Protein AF-0000000075644310 (afdb_homodimer)

Nearest PDB structures (foldseek):
  6ukj-assembly1_A  TM=1.317E-01  e=9.036E+00  Plasmodium falciparum 7G8
  6ukj-assembly1_A  TM=1.283E-01  e=5.184E+00  Plasmodium falciparum 7G8

Foldseek 3Di:
DQLLVQLLPPLCVQLVPDPDLQSVVSVVLSVCVVVVPPLSVLQSQQKFDQDPLVVLQFQETAGNQVSQQPRWDQDPVRGIFGKWKKKKQQADDPDPDHDCAQPSNGRIIIHIGTPPDDQVNCWRVVQSSCCVRVVHDGPTMGMGIDDDDDDQDPLQVVLCVVVVVLVVLQVQLQVLVVVCVPPNPDDDLLSNLLHLVVLVCVLPDFDDPPVALLDLQLVLQLLLVLLLLLLLLLLVLLLLNFRASRNVCVLVCLLDLVVLSNQLSVLSLLVVLLQLLQVLLLVVLVVCVVPVDDPLVLVLVLVLLQFQQLLLSLLSCLQRPLLPPFDASQQVVLSCVANVLSVPCVPCLSVLNCLPPPVVRDHGPLSLSVSLSSVVSSCSCVQSVCCSVVNCVSVVVLVVLLVQLLVQQLCLCVVVQDFQAPSPDDSSCSNRQNRDNSNQCNSNSNSNVLNSVSSVCRPPQDDDDPVVLVVLLVLLVVLVVVLSVLNSVSSNVPPPPGYDPSRSVSSRCVSNSNSSSVSSLSVCLSNPNNPVSNVSSSPRVSSSVSLLSSQLSSVLNSQSSRVSSRDHGHHHDDPVVSVVVSVVSSVVSSVVSSVSCSSTNSSSSSVSVVVVVVVVVVVVVVVVVVVVVVD/DQLLVQLLPPLCVQLVPDPDLQSVVSVVLSVCVVVVPPLSVLQSQQKFDQDPLQLLQFQETAGNQVSQQPRWDQDPVRGIFGKWKKKKQQADDPDDDHDCAQPSNGRIIIHIGGPVDDQVNCWRVVQSSCCVRVVHDGPTMDMGIDDDDDPQDPLQVVLVVVVVVLVVLQVQLQVLVVVCVPPNPDDDLLSNLLHLVVLVCVLPDFDDPPVALLDLQLVLQLLLVLLLLLLLLLLVLLLLNFRASRNVCVLVCLLDLVVLSNQLSVLSLLVVLLQLLQVLLLVVLVVCVVPVDDPLVLVLVLVLLQFQQLLLSLLSCLQRPLLPPFDASQQVVLSCVANVLSVPCVPCLSVLNCLPVPVPRDHGPLSLSVSLSSVVSSCSCVQSVCCSVVNCVSVVVLVVLLVQLLVQQLCLCVVVQDFQAPSPDDSSCSNRANRDNSNQCNSNSLSNVLNSVSSVCRPPQDDDDPVVLVVLLCLLVVLVVVLSVLNSVSSNPPPPPGYDPSRSVSSRCVSNSNSSSVSSLSVCLSNPNNPVSNVSSSPRVSSSVSLLSSQLSSVLNSQSSRVSSRDHGHHHDDPVVSVVVSVVSSVVSSVVSSVSCSSTNSSSSSVSVVVVVVVVVVVVVVVVVVVVVVD

pLDDT: mean 88.69, std 12.57, range [31.28, 98.62]

Sequence (1262 aa):
MSPLVLLTLLLPLVLAQRQDLCTAQLEEIVAASSAGEPWALAVLDSWGRWPSGQFSGNQFDLGAYDQCRRQSIFSDSVGRIEGRYCLVVVPRNSSENFVDVRGIGGVAVGMCFPKVCSEEQLGKPVLAIVNLSFNIAADYVGIKCEQEPDRPGAARTTAITVFAMIGSLVIFSTVYDIASRYFTEKRDVLWSTFSLRRNWLQLTRVRSSTGSSESIECIHGIRVLAIGWIMLWHSYSLTFLAPLINPNTLSDWRSSFHSALITIGPISVDTFFMLSGLLTCWSLLKELDRNGKLNVPLLYLHRYLRLTPVFAALILFTVGFFQRIGDGPLWSEAYQFTSGNCKQYWWSALLYVQNYVNPHQVCLGHSWYLSVDMQLFLLSPLIVYPLWRWGPRVLIAVGVLILASMGCLLSVYLINDLRASVLDAGLLQERLAYLPTHTRMGAWFVGMILGYVLHRIKRRTIAIPKVYVTLGWLTSLGILIACIVCAYETNQPHSHSSATLMDILYGTTRHVLWACSVAWIIFACIIGYGGPVNTLLSATFWQPFVKLSYCLYLLHLPLQIFLTGRQRTVRHFSDLEAIHSFWGEVALAVLLSIGWTLLFELPFLNLDEWLRKLVRAKTNESLNVVGEERRMSPLVLLTLLLPLVLAQRQDLCTAQLEEIVAASSAGEPWALAVLDSWGRWPSGQFSGNQFDLGAYDQCRRQSIFSDSVGRIEGRYCLVVVPRNSSENFVDVRGIGGVAVGMCFPKVCSEEQLGKPVLAIVNLSFNIAADYVGIKCEQEPDRPGAARTTAITVFAMIGSLVIFSTVYDIASRYFTEKRDVLWSTFSLRRNWLQLTRVRSSTGSSESIECIHGIRVLAIGWIMLWHSYSLTFLAPLINPNTLSDWRSSFHSALITIGPISVDTFFMLSGLLTCWSLLKELDRNGKLNVPLLYLHRYLRLTPVFAALILFTVGFFQRIGDGPLWSEAYQFTSGNCKQYWWSALLYVQNYVNPHQVCLGHSWYLSVDMQLFLLSPLIVYPLWRWGPRVLIAVGVLILASMGCLLSVYLINDLRASVLDAGLLQERLAYLPTHTRMGAWFVGMILGYVLHRIKRRTIAIPKVYVTLGWLTSLGILIACIVCAYETNQPHSHSSATLMDILYGTTRHVLWACSVAWIIFACIIGYGGPVNTLLSATFWQPFVKLSYCLYLLHLPLQIFLTGRQRTVRHFSDLEAIHSFWGEVALAVLLSIGWTLLFELPFLNLDEWLRKLVRAKTNESLNVVGEERR

Solvent-accessible surface area (backbone atoms only — not comparable to full-atom values): 65601 Å² total; per-residue (Å²): 93,57,70,63,62,50,42,56,63,46,45,59,72,64,40,70,78,52,97,46,69,44,45,51,48,53,48,46,39,36,53,34,35,75,71,61,36,64,70,34,43,38,36,61,34,8,25,31,54,87,45,42,16,47,86,35,46,14,34,57,19,56,28,22,54,68,55,12,56,66,40,70,46,78,39,92,87,75,40,73,46,35,34,29,44,27,41,37,28,39,57,54,61,91,66,84,84,68,72,65,52,93,79,46,45,33,43,35,29,17,34,43,40,53,58,82,43,48,61,76,72,41,40,64,54,47,43,55,46,47,26,64,64,66,71,45,89,70,92,59,53,47,64,50,59,71,73,78,75,77,75,87,45,70,54,29,53,50,33,55,50,53,52,49,50,50,51,47,46,27,52,52,11,30,50,47,48,57,48,33,75,75,74,43,91,80,77,63,68,78,58,35,34,36,10,54,65,61,43,48,51,61,51,66,55,72,70,74,84,78,78,50,88,84,56,72,50,47,54,33,30,51,52,46,52,31,53,50,36,39,52,46,28,52,46,52,53,51,55,69,72,41,66,36,46,40,52,57,53,50,60,57,44,50,71,34,74,72,39,17,74,42,68,45,16,69,59,34,56,28,50,51,35,14,50,50,22,18,51,50,36,37,52,52,50,53,44,33,70,72,66,70,55,80,63,59,72,59,52,53,48,51,53,46,54,59,48,44,59,46,51,48,51,51,53,38,42,37,59,33,42,49,69,73,76,57,54,49,83,42,23,64,60,36,40,47,65,46,28,51,28,28,69,77,31,46,64,36,51,78,65,36,41,24,41,76,75,35,53,91,44,44,40,38,72,77,50,42,58,56,17,34,52,50,51,51,56,72,47,37,63,75,52,49,49,50,33,70,74,68,34,75,70,46,50,54,58,51,49,50,52,33,50,48,14,32,47,52,33,41,47,52,32,64,74,65,44,39,66,53,20,73,88,71,56,48,72,64,52,40,51,69,50,62,43,30,47,66,48,51,43,27,7,22,50,50,14,28,51,50,15,49,52,53,57,70,44,57,96,55,88,69,84,73,60,67,67,59,54,50,48,48,51,51,50,27,51,50,48,56,51,46,51,41,53,48,43,38,59,42,51,39,85,60,85,59,88,56,46,46,72,63,17,44,51,46,61,30,41,46,48,43,52,50,22,50,30,53,48,47,54,53,51,32,35,74,65,66,70,27,63,71,59,28,53,61,20,39,39,60,84,32,47,46,51,45,75,31,41,66,40,34,63,65,44,38,59,62,50,52,43,53,57,61,13,40,40,66,59,62,37,74,80,45,71,66,54,50,52,34,50,37,38,12,49,50,52,52,28,51,55,52,15,53,54,48,34,49,70,39,42,49,21,43,45,44,48,51,53,50,49,51,53,53,52,52,51,49,54,52,51,54,51,52,50,52,56,51,70,76,98,95,57,70,62,63,51,42,55,63,47,44,60,72,64,40,72,78,53,95,45,69,45,45,52,48,52,49,46,39,36,53,35,33,74,71,62,37,63,71,34,43,38,36,61,34,10,26,31,53,87,46,42,15,46,88,33,43,14,36,57,20,56,28,23,54,68,56,12,56,66,40,70,46,79,39,94,88,74,40,73,46,35,34,30,44,26,40,37,29,39,58,54,64,91,64,86,89,70,72,69,54,93,80,45,47,34,41,36,29,17,33,45,42,54,58,82,45,49,61,76,73,42,41,64,56,47,43,54,48,48,24,64,64,67,70,46,90,70,91,60,57,46,64,48,61,72,73,77,74,76,74,88,46,71,54,30,54,48,34,53,50,53,54,48,49,49,51,48,46,28,52,51,11,30,49,47,49,56,47,33,74,76,75,40,91,80,77,62,68,77,57,34,35,34,10,54,66,59,43,49,51,62,52,67,56,70,69,72,86,79,79,49,89,84,57,74,50,45,54,33,30,51,52,47,51,31,54,51,36,38,52,46,29,50,46,53,52,52,56,68,72,40,66,34,46,40,52,57,53,50,61,57,44,50,70,34,74,71,39,16,73,42,67,45,16,71,57,36,56,29,51,52,35,12,50,50,22,17,52,50,38,37,51,52,51,53,43,34,71,71,66,72,54,79,64,59,71,59,53,53,48,52,55,46,52,58,50,43,60,46,51,48,50,51,50,38,42,36,59,32,42,50,69,72,76,56,54,49,83,42,23,66,60,35,40,47,65,45,28,51,29,28,69,77,32,45,64,36,52,77,66,36,42,26,38,75,75,35,52,90,44,44,40,38,74,76,50,44,56,55,18,36,53,50,52,51,56,72,47,37,63,74,52,48,49,51,33,70,75,68,34,76,70,47,50,55,57,52,50,50,52,34,51,48,14,32,48,52,34,40,47,52,30,64,74,65,46,38,64,54,19,75,88,71,57,48,71,62,51,41,49,69,49,62,43,29,47,66,47,52,44,28,8,21,50,50,14,28,52,50,16,48,53,52,59,70,45,58,95,54,88,69,83,73,60,66,67,58,52,50,48,48,52,50,49,28,50,48,49,56,49,47,53,40,52,47,43,37,59,42,50,40,88,58,86,60,89,56,44,46,72,62,17,44,51,47,62,30,40,46,50,42,51,51,22,50,30,55,48,47,52,52,50,33,34,74,65,66,70,26,64,71,59,29,55,61,19,40,39,61,83,32,48,47,52,43,75,31,42,67,42,34,63,64,45,38,57,62,49,52,42,52,59,62,13,41,39,67,60,64,38,74,82,45,72,68,56,51,51,34,52,39,38,11,49,51,52,53,30,52,56,51,15,52,55,48,34,47,70,38,41,48,21,42,43,46,48,50,52,51,52,50,52,53,52,53,51,48,52,51,51,53,51,52,50,53,55,51,68,74,98

Organism: Culex quinquefasciatus (NCBI:txid7176)

InterPro domains:
  IPR002656 Acyltransferase 3 domain [PF01757] (218-600)
  IPR006621 Nose resistant-to-fluoxetine protein, N-terminal [PF20146] (22-122)
  IPR006621 Nose resistant-to-fluoxetine protein, N-terminal [SM00703] (19-143)
  IPR052728 Oxygen and lipid transport regulator [PTHR11161] (21-621)

Secondary structure (DSSP, 8-state):
--HHHHHHHHHHHHHTT--SHHHHHHHHHHHHHHTT-HHHHHHHHTS--PPS-GGGT--EE---HHHHHH-EEEETTTEEEEEEEEEEEEE--S-TT---BTTB-EEEEEEEEETT--HHHHHHHHHHHHHHHHT---S--EEEEPPPPPP--HHHHHHHHHHHHHHHHHHHHHHHHHHHHHH-SPPPGGGGTT-HHHHHHHHH--------TT--THHHHHHHHHHHHHHHHHHHHHHHHS-BS-TTHHHHHHHSTTHHHHHTGGGHHHHHHHHHHHHHHHHHHHHHHHHSS--HHHHHHHHHHHHHHHHHHHHHHHHHTGGGS--STTHHHHHIIIIIHHHHHHHHHHTT-HHHH-TTS-SSGGGHHHHHHHHHHHHHHHHHHHHHHHGGGHHHHHHHHHHHHHHHHHHHHHHTT----STT--HHHIIIIIS-HHHHHHHHHHHHHHHHHHHHTTT------HHHHHHHHHHHHHHHHHHHHHHHHHTS--S-SS--HHHHHHHHHHHHHHHHHHHHHHHHHHHT--HHHHHHHT-GGGHHHHHTHHHHHHHHHHHHHHHHHT--S-B---HHHHHHHHHHHHHHHHHHHHHHIIIIIHHHHHHHHHHHHHHHHHHHHHHHHHHHHT-/--HHHHHHHHHHHHHTT--SHHHHHHHHHHHHHHTT-HHHHHHHHTS--PPS-GGGT--EE---HHHHHH-EEEETTTEEEEEEEEEEEEE--SSTT---BTTB-EEEEEEEEETT--HHHHHHHHHHHHHHHHT---S--EEEEPPPPPP--HHHHHHHHHHHHHHHHHHHHHHHHHHHHHH-SPPPTGGGTT-HHHHHHHHH--------TT--THHHHHHHHHHHHHHHHHHHHHHHHS-BS-TTHHHHHHHSGGGHHHHTGGGHHHHHHHHHHHHHHHHHHHHHHHHSS--HHHHHHHHHHHHHHHHHHHHHHHHHTGGGS--STTHHHHHIIIIIHHHHHHHHHHTT-HHHH-TTS-SSGGGHHHHHHHHHHHHHHHHHHHHHHHGGGHHHHHHHHHHHHHHHHHHHHHHHT----STT--HHHIIIIIS-HHHHHHHHHHHHHHHHHHHHTTT------HHHHHHHHHHHHHHHHHHHHHHHHHTS--S-SSPPHHHHHHHHHHHHHHHHHHHHHHHHHHHT--HHHHHHHT-GGGHHHHHTHHHHHHHHHHHHHHHHHT--S-B---HHHHHHHHHHHHHHHHHHHHHHIIIIIHHHHHHHHHHHHHHHHHHHHHHHHHHHHT-

Structure (mmCIF, N/CA/C/O backbone):
data_AF-0000000075644310-model_v1
#
loop_
_entity.id
_entity.type
_entity.pdbx_description
1 polymer 'Nose resistant-to-fluoxetine protein N-terminal domain-containing protein'
#
loop_
_atom_site.group_PDB
_atom_site.id
_atom_site.type_symbol
_atom_site.label_atom_id
_atom_site.label_alt_id
_atom_site.label_comp_id
_atom_site.label_asym_id
_atom_site.label_entity_id
_atom_site.label_seq_id
_atom_site.pdbx_PDB_ins_code
_atom_site.Cartn_x
_atom_site.Cartn_y
_atom_site.Cartn_z
_atom_site.occupancy
_atom_site.B_iso_or_equiv
_atom_site.auth_seq_id
_atom_site.auth_comp_id
_atom_site.auth_asym_id
_atom_site.auth_atom_id
_atom_site.pdbx_PDB_model_num
ATOM 1 N N . MET A 1 1 ? -0.356 -39 -16.266 1 40.06 1 MET A N 1
ATOM 2 C CA . MET A 1 1 ? -0.099 -39.969 -15.203 1 40.06 1 MET A CA 1
ATOM 3 C C . MET A 1 1 ? 0.277 -39.281 -13.906 1 40.06 1 MET A C 1
ATOM 5 O O . MET A 1 1 ? 0.986 -38.281 -13.922 1 40.06 1 MET A O 1
ATOM 9 N N . SER A 1 2 ? -0.39 -39.562 -12.844 1 46.72 2 SER A N 1
ATOM 10 C CA . SER A 1 2 ? -0.124 -39 -11.523 1 46.72 2 SER A CA 1
ATOM 11 C C . SER A 1 2 ? 1.36 -39.094 -11.18 1 46.72 2 SER A C 1
ATOM 13 O O . SER A 1 2 ? 2.053 -40 -11.594 1 46.72 2 SER A O 1
ATOM 15 N N . PRO A 1 3 ? 1.965 -38.094 -10.852 1 48.66 3 PRO A N 1
ATOM 16 C CA . PRO A 1 3 ? 3.367 -38.188 -10.445 1 48.66 3 PRO A CA 1
ATOM 17 C C . PRO A 1 3 ? 3.656 -39.5 -9.688 1 48.66 3 PRO A C 1
ATOM 19 O O . PRO A 1 3 ? 4.754 -40.062 -9.805 1 48.66 3 PRO A O 1
ATOM 22 N N . LEU A 1 4 ? 2.605 -39.969 -9.023 1 48.72 4 LEU A N 1
ATOM 23 C CA . LEU A 1 4 ? 2.766 -41.156 -8.203 1 48.72 4 LEU A CA 1
ATOM 24 C C . LEU A 1 4 ? 3.035 -42.375 -9.07 1 48.72 4 LEU A C 1
ATOM 26 O O . LEU A 1 4 ? 3.912 -43.188 -8.758 1 48.72 4 LEU A O 1
ATOM 30 N N . VAL A 1 5 ? 2.154 -42.562 -10.117 1 48.59 5 VAL A N 1
ATOM 31 C CA . VAL A 1 5 ? 2.287 -43.781 -10.914 1 48.59 5 VAL A CA 1
ATOM 32 C C . VAL A 1 5 ? 3.658 -43.812 -11.586 1 48.59 5 VAL A C 1
ATOM 34 O O . VAL A 1 5 ? 4.309 -44.875 -11.641 1 48.59 5 VAL A O 1
ATOM 37 N N . LEU A 1 6 ? 4.059 -42.594 -11.898 1 49.19 6 LEU A N 1
ATOM 38 C CA . LEU A 1 6 ? 5.305 -42.531 -12.656 1 49.19 6 LEU A CA 1
ATOM 39 C C . LEU A 1 6 ? 6.508 -42.781 -11.75 1 49.19 6 LEU A C 1
ATOM 41 O O . LEU A 1 6 ? 7.453 -43.469 -12.156 1 49.19 6 LEU A O 1
ATOM 45 N N . LEU A 1 7 ? 6.43 -42.281 -10.531 1 53.22 7 LEU A N 1
ATOM 46 C CA . LEU A 1 7 ? 7.523 -42.5 -9.594 1 53.22 7 LEU A CA 1
ATOM 47 C C . LEU A 1 7 ? 7.641 -43.969 -9.258 1 53.22 7 LEU A C 1
ATOM 49 O O . LEU A 1 7 ? 8.75 -44.531 -9.172 1 53.22 7 LEU A O 1
ATOM 53 N N . THR A 1 8 ? 6.488 -44.625 -9.102 1 51.75 8 THR A N 1
ATOM 54 C CA . THR A 1 8 ? 6.496 -46.062 -8.727 1 51.75 8 THR A CA 1
ATOM 55 C C . THR A 1 8 ? 7.148 -46.906 -9.812 1 51.75 8 THR A C 1
ATOM 57 O O . THR A 1 8 ? 7.754 -47.938 -9.523 1 51.75 8 THR A O 1
ATOM 60 N N . LEU A 1 9 ? 6.926 -46.406 -11.031 1 50.44 9 LEU A N 1
ATOM 61 C CA . LEU A 1 9 ? 7.43 -47.25 -12.117 1 50.44 9 LEU A CA 1
ATOM 62 C C . LEU A 1 9 ? 8.922 -47.031 -12.336 1 50.44 9 LEU A C 1
ATOM 64 O O . LEU A 1 9 ? 9.664 -47.969 -12.641 1 50.44 9 LEU A O 1
ATOM 68 N N . LEU A 1 10 ? 9.344 -45.812 -12.219 1 52.28 10 LEU A N 1
ATOM 69 C CA . LEU A 1 10 ? 10.656 -45.5 -12.773 1 52.28 10 LEU A CA 1
ATOM 70 C C . LEU A 1 10 ? 11.719 -45.5 -11.68 1 52.28 10 LEU A C 1
ATOM 72 O O . LEU A 1 10 ? 12.898 -45.719 -11.961 1 52.28 10 LEU A O 1
ATOM 76 N N . LEU A 1 11 ? 11.328 -45.156 -10.453 1 56.59 11 LEU A N 1
ATOM 77 C CA . LEU A 1 11 ? 12.344 -44.938 -9.422 1 56.59 11 LEU A CA 1
ATOM 78 C C . LEU A 1 11 ? 13.102 -46.25 -9.156 1 56.59 11 LEU A C 1
ATOM 80 O O . LEU A 1 11 ? 14.328 -46.219 -9.023 1 56.59 11 LEU A O 1
ATOM 84 N N . PRO A 1 12 ? 12.375 -47.312 -9.094 1 55.31 12 PRO A N 1
ATOM 85 C CA . PRO A 1 12 ? 13.18 -48.531 -8.859 1 55.31 12 PRO A CA 1
ATOM 86 C C . PRO A 1 12 ? 14.227 -48.75 -9.945 1 55.31 12 PRO A C 1
ATOM 88 O O . PRO A 1 12 ? 15.312 -49.281 -9.664 1 55.31 12 PRO A O 1
ATOM 91 N N . LEU A 1 13 ? 13.953 -48.406 -11.117 1 50 13 LEU A N 1
ATOM 92 C CA . LEU A 1 13 ? 14.875 -48.625 -12.227 1 50 13 LEU A CA 1
ATOM 93 C C . LEU A 1 13 ? 16.094 -47.719 -12.125 1 50 13 LEU A C 1
ATOM 95 O O . LEU A 1 13 ? 17.203 -48.094 -12.508 1 50 13 LEU A O 1
ATOM 99 N N . VAL A 1 14 ? 15.828 -46.562 -11.688 1 53.59 14 VAL A N 1
ATOM 100 C CA . VAL A 1 14 ? 16.922 -45.594 -11.695 1 53.59 14 VAL A CA 1
ATOM 101 C C . VAL A 1 14 ? 17.734 -45.75 -10.414 1 53.59 14 VAL A C 1
ATOM 103 O O . VAL A 1 14 ? 18.953 -45.5 -10.414 1 53.59 14 VAL A O 1
ATOM 106 N N . LEU A 1 15 ? 17.078 -46.188 -9.289 1 55.69 15 LEU A N 1
ATOM 107 C CA . LEU A 1 15 ? 17.719 -46.219 -7.984 1 55.69 15 LEU A CA 1
ATOM 108 C C . LEU A 1 15 ? 18.359 -47.562 -7.711 1 55.69 15 LEU A C 1
ATOM 110 O O . LEU A 1 15 ? 19.062 -47.75 -6.711 1 55.69 15 LEU A O 1
ATOM 114 N N . ALA A 1 16 ? 18.078 -48.594 -8.453 1 51.84 16 ALA A N 1
ATOM 115 C CA . ALA A 1 16 ? 18.5 -49.938 -8.148 1 51.84 16 ALA A CA 1
ATOM 116 C C . ALA A 1 16 ? 20 -50 -7.855 1 51.84 16 ALA A C 1
ATOM 118 O O . ALA A 1 16 ? 20.469 -50.906 -7.145 1 51.84 16 ALA A O 1
ATOM 119 N N . GLN A 1 17 ? 20.719 -49 -8.344 1 54.06 17 GLN A N 1
ATOM 120 C CA . GLN A 1 17 ? 22.141 -49.312 -8.258 1 54.06 17 GLN A CA 1
ATOM 121 C C . GLN A 1 17 ? 22.812 -48.594 -7.086 1 54.06 17 GLN A C 1
ATOM 123 O O . GLN A 1 17 ? 23.984 -48.812 -6.805 1 54.06 17 GLN A O 1
ATOM 128 N N . ARG A 1 18 ? 22.203 -47.75 -6.395 1 63.44 18 ARG A N 1
ATOM 129 C CA . ARG A 1 18 ? 23 -47.031 -5.418 1 63.44 18 ARG A CA 1
ATOM 130 C C . ARG A 1 18 ? 22.516 -47.312 -3.996 1 63.44 18 ARG A C 1
ATOM 132 O O . ARG A 1 18 ? 21.312 -47.344 -3.74 1 63.44 18 ARG A O 1
ATOM 139 N N . GLN A 1 19 ? 23.375 -47.844 -3.137 1 68.56 19 GLN A N 1
ATOM 140 C CA . GLN A 1 19 ? 23.109 -48.156 -1.736 1 68.56 19 GLN A CA 1
ATOM 141 C C . GLN A 1 19 ? 23.344 -46.969 -0.844 1 68.56 19 GLN A C 1
ATOM 143 O O . GLN A 1 19 ? 24.156 -47 0.077 1 68.56 19 GLN A O 1
ATOM 148 N N . ASP A 1 20 ? 22.797 -45.75 -1.15 1 86.81 20 ASP A N 1
ATOM 149 C CA . ASP A 1 20 ? 22.938 -44.562 -0.283 1 86.81 20 ASP A CA 1
ATOM 150 C C . ASP A 1 20 ? 21.594 -44.188 0.338 1 86.81 20 ASP A C 1
ATOM 152 O O . ASP A 1 20 ? 20.547 -44.719 -0.065 1 86.81 20 ASP A O 1
ATOM 156 N N . LEU A 1 21 ? 21.625 -43.5 1.396 1 90.94 21 LEU A N 1
ATOM 157 C CA . LEU A 1 21 ? 20.453 -43.125 2.184 1 90.94 21 LEU A CA 1
ATOM 158 C C . LEU A 1 21 ? 19.469 -42.344 1.339 1 90.94 21 LEU A C 1
ATOM 160 O O . LEU A 1 21 ? 18.25 -42.469 1.519 1 90.94 21 LEU A O 1
ATOM 164 N N . CYS A 1 22 ? 19.922 -41.5 0.443 1 91.81 22 CYS A N 1
ATOM 165 C CA . CYS A 1 22 ? 19.047 -40.75 -0.445 1 91.81 22 CYS A CA 1
ATOM 166 C C . CYS A 1 22 ? 18.172 -41.656 -1.269 1 91.81 22 CYS A C 1
ATOM 168 O O . CYS A 1 22 ? 16.953 -41.5 -1.317 1 91.81 22 CYS A O 1
ATOM 170 N N . THR A 1 23 ? 18.781 -42.688 -1.881 1 88.25 23 THR A N 1
ATOM 171 C CA . THR A 1 23 ? 18.047 -43.656 -2.695 1 88.25 23 THR A CA 1
ATOM 172 C C . THR A 1 23 ? 17.031 -44.406 -1.847 1 88.25 23 THR A C 1
ATOM 174 O O . THR A 1 23 ? 15.898 -44.656 -2.279 1 88.25 23 THR A O 1
ATOM 177 N N . ALA A 1 24 ? 17.5 -44.75 -0.648 1 89.94 24 ALA A N 1
ATOM 178 C CA . ALA A 1 24 ? 16.609 -45.5 0.253 1 89.94 24 ALA A CA 1
ATOM 179 C C . ALA A 1 24 ? 15.383 -44.656 0.615 1 89.94 24 ALA A C 1
ATOM 181 O O . ALA A 1 24 ? 14.273 -45.188 0.672 1 89.94 24 ALA A O 1
ATOM 182 N N . GLN A 1 25 ? 15.578 -43.406 0.859 1 91.94 25 GLN A N 1
ATOM 183 C CA . GLN A 1 25 ? 14.461 -42.531 1.238 1 91.94 25 GLN A CA 1
ATOM 184 C C . GLN A 1 25 ? 13.547 -42.281 0.048 1 91.94 25 GLN A C 1
ATOM 186 O O . GLN A 1 25 ? 12.328 -42.156 0.206 1 91.94 25 GLN A O 1
ATOM 191 N N . LEU A 1 26 ? 14.141 -42.156 -1.066 1 89.5 26 LEU A N 1
ATOM 192 C CA . LEU A 1 26 ? 13.336 -42 -2.27 1 89.5 26 LEU A CA 1
ATOM 193 C C . LEU A 1 26 ? 12.469 -43.219 -2.52 1 89.5 26 LEU A C 1
ATOM 195 O O . LEU A 1 26 ? 11.297 -43.094 -2.879 1 89.5 26 LEU A O 1
ATOM 199 N N . GLU A 1 27 ? 13.07 -44.344 -2.305 1 86 27 GLU A N 1
ATOM 200 C CA . GLU A 1 27 ? 12.328 -45.594 -2.465 1 86 27 GLU A CA 1
ATOM 201 C C . GLU A 1 27 ? 11.195 -45.719 -1.443 1 86 27 GLU A C 1
ATOM 203 O O . GLU A 1 27 ? 10.117 -46.219 -1.758 1 86 27 GLU A O 1
ATOM 208 N N . GLU A 1 28 ? 11.516 -45.25 -0.282 1 88.81 28 GLU A N 1
ATOM 209 C CA . GLU A 1 28 ? 10.492 -45.281 0.763 1 88.81 28 GLU A CA 1
ATOM 210 C C . GLU A 1 28 ? 9.32 -44.375 0.398 1 88.81 28 GLU A C 1
ATOM 212 O O . GLU A 1 28 ? 8.164 -44.719 0.658 1 88.81 28 GLU A O 1
ATOM 217 N N . ILE A 1 29 ? 9.578 -43.219 -0.113 1 88.88 29 ILE A N 1
ATOM 218 C CA . ILE A 1 29 ? 8.531 -42.281 -0.521 1 88.88 29 ILE A CA 1
ATOM 219 C C . ILE A 1 29 ? 7.668 -42.938 -1.606 1 88.88 29 ILE A C 1
ATOM 221 O O . ILE A 1 29 ? 6.438 -42.844 -1.563 1 88.88 29 ILE A O 1
ATOM 225 N N . VAL A 1 30 ? 8.312 -43.594 -2.555 1 83.94 30 VAL A N 1
ATOM 226 C CA . VAL A 1 30 ? 7.586 -44.25 -3.645 1 83.94 30 VAL A CA 1
ATOM 227 C C . VAL A 1 30 ? 6.727 -45.375 -3.094 1 83.94 30 VAL A C 1
ATOM 229 O O . VAL A 1 30 ? 5.555 -45.5 -3.455 1 83.94 30 VAL A O 1
ATOM 232 N N . ALA A 1 31 ? 7.309 -46.188 -2.217 1 84 31 ALA A N 1
ATOM 233 C CA . ALA A 1 31 ? 6.586 -47.312 -1.621 1 84 31 ALA A CA 1
ATOM 234 C C . ALA A 1 31 ? 5.406 -46.812 -0.788 1 84 31 ALA A C 1
ATOM 236 O O . ALA A 1 31 ? 4.305 -47.344 -0.886 1 84 31 ALA A O 1
ATOM 237 N N . ALA A 1 32 ? 5.676 -45.844 -0.011 1 85.69 32 ALA A N 1
ATOM 238 C CA . ALA A 1 32 ? 4.633 -45.312 0.857 1 85.69 32 ALA A CA 1
ATOM 239 C C . ALA A 1 32 ? 3.533 -44.625 0.04 1 85.69 32 ALA A C 1
ATOM 241 O O . ALA A 1 32 ? 2.357 -44.688 0.413 1 85.69 32 ALA A O 1
ATOM 242 N N . SER A 1 33 ? 3.879 -43.969 -1.028 1 83.94 33 SER A N 1
ATOM 243 C CA . SER A 1 33 ? 2.891 -43.344 -1.896 1 83.94 33 SER A CA 1
ATOM 244 C C . SER A 1 33 ? 2.002 -44.375 -2.57 1 83.94 33 SER A C 1
ATOM 246 O O . SER A 1 33 ? 0.798 -44.156 -2.729 1 83.94 33 SER A O 1
ATOM 248 N N . SER A 1 34 ? 2.604 -45.438 -2.975 1 79.81 34 SER A N 1
ATOM 249 C CA . SER A 1 34 ? 1.841 -46.531 -3.586 1 79.81 34 SER A CA 1
ATOM 250 C C . SER A 1 34 ? 0.887 -47.156 -2.584 1 79.81 34 SER A C 1
ATOM 252 O O . SER A 1 34 ? -0.185 -47.656 -2.957 1 79.81 34 SER A O 1
ATOM 254 N N . ALA A 1 35 ? 1.292 -47.125 -1.303 1 82.75 35 ALA A N 1
ATOM 255 C CA . ALA A 1 35 ? 0.459 -47.656 -0.232 1 82.75 35 ALA A CA 1
ATOM 256 C C . ALA A 1 35 ? -0.609 -46.656 0.192 1 82.75 35 ALA A C 1
ATOM 258 O O . ALA A 1 35 ? -1.464 -46.969 1.025 1 82.75 35 ALA A O 1
ATOM 259 N N . GLY A 1 36 ? -0.479 -45.469 -0.344 1 82.19 36 GLY A N 1
ATOM 260 C CA . GLY A 1 36 ? -1.503 -44.469 -0.065 1 82.19 36 GLY A CA 1
ATOM 261 C C . GLY A 1 36 ? -1.274 -43.75 1.238 1 82.19 36 GLY A C 1
ATOM 262 O O . GLY A 1 36 ? -2.215 -43.188 1.825 1 82.19 36 GLY A O 1
ATOM 263 N N . GLU A 1 37 ? -0.088 -43.75 1.702 1 85.06 37 GLU A N 1
ATOM 264 C CA . GLU A 1 37 ? 0.207 -43 2.93 1 85.06 37 GLU A CA 1
ATOM 265 C C . GLU A 1 37 ? 0.133 -41.5 2.703 1 85.06 37 GLU A C 1
ATOM 267 O O . GLU A 1 37 ? 0.744 -40.969 1.77 1 85.06 37 GLU A O 1
ATOM 272 N N . PRO A 1 38 ? -0.566 -40.812 3.512 1 86.5 38 PRO A N 1
ATOM 273 C CA . PRO A 1 38 ? -0.827 -39.406 3.285 1 86.5 38 PRO A CA 1
ATOM 274 C C . PRO A 1 38 ? 0.452 -38.562 3.236 1 86.5 38 PRO A C 1
ATOM 276 O O . PRO A 1 38 ? 0.558 -37.625 2.432 1 86.5 38 PRO A O 1
ATOM 279 N N . TRP A 1 39 ? 1.413 -38.844 4.094 1 87.06 39 TRP A N 1
ATOM 280 C CA . TRP A 1 39 ? 2.625 -38.031 4.125 1 87.06 39 TRP A CA 1
ATOM 281 C C . TRP A 1 39 ? 3.396 -38.156 2.816 1 87.06 39 TRP A C 1
ATOM 283 O O . TRP A 1 39 ? 3.945 -37.188 2.322 1 87.06 39 TRP A O 1
ATOM 293 N N . ALA A 1 40 ? 3.465 -39.375 2.254 1 87.44 40 ALA A N 1
ATOM 294 C CA . ALA A 1 40 ? 4.168 -39.594 0.993 1 87.44 40 ALA A CA 1
ATOM 295 C C . ALA A 1 40 ? 3.43 -38.938 -0.167 1 87.44 40 ALA A C 1
ATOM 297 O O . ALA A 1 40 ? 4.055 -38.375 -1.07 1 87.44 40 ALA A O 1
ATOM 298 N N . LEU A 1 41 ? 2.105 -38.969 -0.095 1 86.88 41 LEU A N 1
ATOM 299 C CA . LEU A 1 41 ? 1.293 -38.312 -1.108 1 86.88 41 LEU A CA 1
ATOM 300 C C . LEU A 1 41 ? 1.462 -36.812 -1.034 1 86.88 41 LEU A C 1
ATOM 302 O O . LEU A 1 41 ? 1.454 -36.125 -2.062 1 86.88 41 LEU A O 1
ATOM 306 N N . ALA A 1 42 ? 1.584 -36.312 0.189 1 90.94 42 ALA A N 1
ATOM 307 C CA . ALA A 1 42 ? 1.757 -34.875 0.394 1 90.94 42 ALA A CA 1
ATOM 308 C C . ALA A 1 42 ? 3.082 -34.375 -0.189 1 90.94 42 ALA A C 1
ATOM 310 O O . ALA A 1 42 ? 3.172 -33.281 -0.701 1 90.94 42 ALA A O 1
ATOM 311 N N . VAL A 1 43 ? 4.094 -35.188 -0.079 1 91.88 43 VAL A N 1
ATOM 312 C CA . VAL A 1 43 ? 5.391 -34.844 -0.652 1 91.88 43 VAL A CA 1
ATOM 313 C C . VAL A 1 43 ? 5.266 -34.719 -2.168 1 91.88 43 VAL A C 1
ATOM 315 O O . VAL A 1 43 ? 5.699 -33.719 -2.752 1 91.88 43 VAL A O 1
ATOM 318 N N . LEU A 1 44 ? 4.605 -35.688 -2.793 1 88.06 44 LEU A N 1
ATOM 319 C CA . LEU A 1 44 ? 4.445 -35.688 -4.242 1 88.06 44 LEU A CA 1
ATOM 320 C C . LEU A 1 44 ? 3.482 -34.594 -4.68 1 88.06 44 LEU A C 1
ATOM 322 O O . LEU A 1 44 ? 3.676 -33.969 -5.727 1 88.06 44 LEU A O 1
ATOM 326 N N . ASP A 1 45 ? 2.496 -34.375 -3.824 1 90.31 45 ASP A N 1
ATOM 327 C CA . ASP A 1 45 ? 1.504 -33.344 -4.105 1 90.31 45 ASP A CA 1
ATOM 328 C C . ASP A 1 45 ? 2.139 -31.969 -4.09 1 90.31 45 ASP A C 1
ATOM 330 O O . ASP A 1 45 ? 1.614 -31.031 -4.699 1 90.31 45 ASP A O 1
ATOM 334 N N . SER A 1 46 ? 3.221 -31.797 -3.457 1 94.62 46 SER A N 1
ATOM 335 C CA . SER A 1 46 ? 3.859 -30.484 -3.338 1 94.62 46 SER A CA 1
ATOM 336 C C . SER A 1 46 ? 4.645 -30.141 -4.598 1 94.62 46 SER A C 1
ATOM 338 O O . SER A 1 46 ? 5.059 -28.984 -4.781 1 94.62 46 SER A O 1
ATOM 340 N N . TRP A 1 47 ? 4.832 -31.141 -5.5 1 93.62 47 TRP A N 1
ATOM 341 C CA . TRP A 1 47 ? 5.586 -30.906 -6.727 1 93.62 47 TRP A CA 1
ATOM 342 C C . TRP A 1 47 ? 4.828 -29.969 -7.66 1 93.62 47 TRP A C 1
ATOM 344 O O . TRP A 1 47 ? 3.615 -30.094 -7.828 1 93.62 47 TRP A O 1
ATOM 354 N N . GLY A 1 48 ? 5.578 -29.016 -8.188 1 94.06 48 GLY A N 1
ATOM 355 C CA . GLY A 1 48 ? 4.992 -28.188 -9.234 1 94.06 48 GLY A CA 1
ATOM 356 C C . GLY A 1 48 ? 4.645 -28.969 -10.484 1 94.06 48 GLY A C 1
ATOM 357 O O . GLY A 1 48 ? 5.066 -30.109 -10.648 1 94.06 48 GLY A O 1
ATOM 358 N N . ARG A 1 49 ? 3.809 -28.375 -11.297 1 91 49 ARG A N 1
ATOM 359 C CA . ARG A 1 49 ? 3.418 -28.938 -12.594 1 91 49 ARG A CA 1
ATOM 360 C C . ARG A 1 49 ? 4.102 -28.188 -13.734 1 91 49 ARG A C 1
ATOM 362 O O . ARG A 1 49 ? 4.719 -27.141 -13.523 1 91 49 ARG A O 1
ATOM 369 N N . TRP A 1 50 ? 4.035 -28.859 -14.93 1 88.88 50 TRP A N 1
ATOM 370 C CA . TRP A 1 50 ? 4.488 -28.094 -16.078 1 88.88 50 TRP A CA 1
ATOM 371 C C . TRP A 1 50 ? 3.641 -26.844 -16.281 1 88.88 50 TRP A C 1
ATOM 373 O O . TRP A 1 50 ? 2.414 -26.922 -16.375 1 88.88 50 TRP A O 1
ATOM 383 N N . PRO A 1 51 ? 4.219 -25.75 -16.297 1 91.88 51 PRO A N 1
ATOM 384 C CA . PRO A 1 51 ? 3.457 -24.5 -16.219 1 91.88 51 PRO A CA 1
ATOM 385 C C . PRO A 1 51 ? 2.549 -24.281 -17.422 1 91.88 51 PRO A C 1
ATOM 387 O O . PRO A 1 51 ? 2.928 -24.625 -18.547 1 91.88 51 PRO A O 1
ATOM 390 N N . SER A 1 52 ? 1.373 -23.766 -17.188 1 92.06 52 SER A N 1
ATOM 391 C CA . SER A 1 52 ? 0.491 -23.297 -18.25 1 92.06 52 SER A CA 1
ATOM 392 C C . SER A 1 52 ? 0.874 -21.891 -18.719 1 92.06 52 SER A C 1
ATOM 394 O O . SER A 1 52 ? 1.54 -21.156 -17.984 1 92.06 52 SER A O 1
ATOM 396 N N . GLY A 1 53 ? 0.519 -21.594 -19.922 1 93.56 53 GLY A N 1
ATOM 397 C CA . GLY A 1 53 ? 0.742 -20.25 -20.422 1 93.56 53 GLY A CA 1
ATOM 398 C C . GLY A 1 53 ? 2.162 -20.016 -20.906 1 93.56 53 GLY A C 1
ATOM 399 O O . GLY A 1 53 ? 2.725 -18.938 -20.703 1 93.56 53 GLY A O 1
ATOM 400 N N . GLN A 1 54 ? 2.717 -21.047 -21.453 1 90.38 54 GLN A N 1
ATOM 401 C CA . GLN A 1 54 ? 4.078 -20.938 -21.969 1 90.38 54 GLN A CA 1
ATOM 402 C C . GLN A 1 54 ? 4.145 -19.969 -23.141 1 90.38 54 GLN A C 1
ATOM 404 O O . GLN A 1 54 ? 5.145 -19.266 -23.328 1 90.38 54 GLN A O 1
ATOM 409 N N . PHE A 1 55 ? 3.049 -19.906 -23.938 1 90.75 55 PHE A N 1
ATOM 410 C CA . PHE A 1 55 ? 3.004 -19.016 -25.078 1 90.75 55 PHE A CA 1
ATOM 411 C C . PHE A 1 55 ? 2.932 -17.547 -24.625 1 90.75 55 PHE A C 1
ATOM 413 O O . PHE A 1 55 ? 3.162 -16.641 -25.422 1 90.75 55 PHE A O 1
ATOM 420 N N . SER A 1 56 ? 2.637 -17.406 -23.375 1 93 56 SER A N 1
ATOM 421 C CA . SER A 1 56 ? 2.699 -16.062 -22.797 1 93 56 SER A CA 1
ATOM 422 C C . SER A 1 56 ? 4.023 -15.836 -22.078 1 93 56 SER A C 1
ATOM 424 O O . SER A 1 56 ? 4.234 -14.781 -21.469 1 93 56 SER A O 1
ATOM 426 N N . GLY A 1 57 ? 4.852 -16.828 -22.094 1 91.5 57 GLY A N 1
ATOM 427 C CA . GLY A 1 57 ? 6.199 -16.703 -21.547 1 91.5 57 GLY A CA 1
ATOM 428 C C . GLY A 1 57 ? 6.348 -17.297 -20.172 1 91.5 57 GLY A C 1
ATOM 429 O O . GLY A 1 57 ? 7.418 -17.219 -19.562 1 91.5 57 GLY A O 1
ATOM 430 N N . ASN A 1 58 ? 5.297 -17.891 -19.609 1 93.81 58 ASN A N 1
ATOM 431 C CA . ASN A 1 58 ? 5.371 -18.5 -18.281 1 93.81 58 ASN A CA 1
ATOM 432 C C . ASN A 1 58 ? 6.305 -19.703 -18.25 1 93.81 58 ASN A C 1
ATOM 434 O O . ASN A 1 58 ? 6.113 -20.656 -19.016 1 93.81 58 ASN A O 1
ATOM 438 N N . GLN A 1 59 ? 7.27 -19.641 -17.375 1 92.38 59 GLN A N 1
ATOM 439 C CA . GLN A 1 59 ? 8.242 -20.719 -17.312 1 92.38 59 GLN A CA 1
ATOM 440 C C . GLN A 1 59 ? 8.367 -21.281 -15.891 1 92.38 59 GLN A C 1
ATOM 442 O O . GLN A 1 59 ? 9.266 -22.062 -15.602 1 92.38 59 GLN A O 1
ATOM 447 N N . PHE A 1 60 ? 7.441 -20.891 -15.07 1 93.25 60 PHE A N 1
ATOM 448 C CA . PHE A 1 60 ? 7.652 -21.234 -13.672 1 93.25 60 PHE A CA 1
ATOM 449 C C . PHE A 1 60 ? 6.41 -21.875 -13.078 1 93.25 60 PHE A C 1
ATOM 451 O O . PHE A 1 60 ? 5.285 -21.484 -13.383 1 93.25 60 PHE A O 1
ATOM 458 N N . ASP A 1 61 ? 6.52 -22.828 -12.367 1 95 61 ASP A N 1
ATOM 459 C CA . ASP A 1 61 ? 5.594 -23.344 -11.367 1 95 61 ASP A CA 1
ATOM 460 C C . ASP A 1 61 ? 6.324 -23.688 -10.07 1 95 61 ASP A C 1
ATOM 462 O O . ASP A 1 61 ? 7.035 -24.703 -10 1 95 61 ASP A O 1
ATOM 466 N N . LEU A 1 62 ? 6.105 -22.969 -9.047 1 95.88 62 LEU A N 1
ATOM 467 C CA . LEU A 1 62 ? 6.922 -23.031 -7.84 1 95.88 62 LEU A CA 1
ATOM 468 C C . LEU A 1 62 ? 6.441 -24.141 -6.91 1 95.88 62 LEU A C 1
ATOM 470 O O . LEU A 1 62 ? 7.035 -24.375 -5.855 1 95.88 62 LEU A O 1
ATOM 474 N N . GLY A 1 63 ? 5.414 -24.891 -7.297 1 96.25 63 GLY A N 1
ATOM 475 C CA . GLY A 1 63 ? 4.91 -25.938 -6.422 1 96.25 63 GLY A CA 1
ATOM 476 C C . GLY A 1 63 ? 4.492 -25.422 -5.055 1 96.25 63 GLY A C 1
ATOM 477 O O . GLY A 1 63 ? 4.188 -24.234 -4.898 1 96.25 63 GLY A O 1
ATOM 478 N N . ALA A 1 64 ? 4.324 -26.344 -4.109 1 96.94 64 ALA A N 1
ATOM 479 C CA . ALA A 1 64 ? 3.879 -25.969 -2.77 1 96.94 64 ALA A CA 1
ATOM 480 C C . ALA A 1 64 ? 5.043 -25.984 -1.78 1 96.94 64 ALA A C 1
ATOM 482 O O . ALA A 1 64 ? 5.223 -26.969 -1.048 1 96.94 64 ALA A O 1
ATOM 483 N N . TYR A 1 65 ? 5.73 -24.922 -1.651 1 96.94 65 TYR A N 1
ATOM 484 C CA . TYR A 1 65 ? 6.941 -24.781 -0.851 1 96.94 65 TYR A CA 1
ATOM 485 C C . TYR A 1 65 ? 6.668 -25.125 0.61 1 96.94 65 TYR A C 1
ATOM 487 O O . TYR A 1 65 ? 7.379 -25.938 1.205 1 96.94 65 TYR A O 1
ATOM 495 N N . ASP A 1 66 ? 5.633 -24.531 1.188 1 96.56 66 ASP A N 1
ATOM 496 C CA . ASP A 1 66 ? 5.359 -24.688 2.613 1 96.56 66 ASP A CA 1
ATOM 497 C C . ASP A 1 66 ? 4.941 -26.125 2.939 1 96.56 66 ASP A C 1
ATOM 499 O O . ASP A 1 66 ? 5.293 -26.656 3.996 1 96.56 66 ASP A O 1
ATOM 503 N N . GLN A 1 67 ? 4.164 -26.703 2.012 1 95.62 67 GLN A N 1
ATOM 504 C CA . GLN A 1 67 ? 3.773 -28.109 2.186 1 95.62 67 GLN A CA 1
ATOM 505 C C . GLN A 1 67 ? 4.992 -29.016 2.188 1 95.62 67 GLN A C 1
ATOM 507 O O . GLN A 1 67 ? 5.059 -29.969 2.963 1 95.62 67 GLN A O 1
ATOM 512 N N . CYS A 1 68 ? 5.934 -28.766 1.336 1 96.5 68 CYS A N 1
ATOM 513 C CA . CYS A 1 68 ? 7.18 -29.516 1.271 1 96.5 68 CYS A CA 1
ATOM 514 C C . CYS A 1 68 ? 7.949 -29.422 2.582 1 96.5 68 CYS A C 1
ATOM 516 O O . CYS A 1 68 ? 8.328 -30.438 3.166 1 96.5 68 CYS A O 1
ATOM 518 N N . ARG A 1 69 ? 8.086 -28.25 3.066 1 94.56 69 ARG A N 1
ATOM 519 C CA . ARG A 1 69 ? 8.914 -28 4.238 1 94.56 69 ARG A CA 1
ATOM 520 C C . ARG A 1 69 ? 8.266 -28.547 5.5 1 94.56 69 ARG A C 1
ATOM 522 O O . ARG A 1 69 ? 8.961 -28.875 6.469 1 94.56 69 ARG A O 1
ATOM 529 N N . ARG A 1 70 ? 7.008 -28.734 5.516 1 93.38 70 ARG A N 1
ATOM 530 C CA . ARG A 1 70 ? 6.281 -29.203 6.691 1 93.38 70 ARG A CA 1
ATOM 531 C C . ARG A 1 70 ? 6.391 -30.719 6.828 1 93.38 70 ARG A C 1
ATOM 533 O O . ARG A 1 70 ? 6.102 -31.281 7.891 1 93.38 70 ARG A O 1
ATOM 540 N N . GLN A 1 71 ? 6.84 -31.359 5.77 1 92.62 71 GLN A N 1
ATOM 541 C CA . GLN A 1 71 ? 6.898 -32.812 5.793 1 92.62 71 GLN A CA 1
ATOM 542 C C . GLN A 1 71 ? 8.086 -33.312 6.617 1 92.62 71 GLN A C 1
ATOM 544 O O . GLN A 1 71 ? 9.234 -32.938 6.34 1 92.62 71 GLN A O 1
ATOM 549 N N . SER A 1 72 ? 7.852 -33.938 7.801 1 93.56 72 SER A N 1
ATOM 550 C CA . SER A 1 72 ? 8.828 -34.625 8.664 1 93.56 72 SER A CA 1
ATOM 551 C C . SER A 1 72 ? 8.25 -35.875 9.258 1 93.56 72 SER A C 1
ATOM 553 O O . SER A 1 72 ? 7.398 -35.844 10.148 1 93.56 72 SER A O 1
ATOM 555 N N . ILE A 1 73 ? 8.664 -36.969 8.664 1 91.62 73 ILE A N 1
ATOM 556 C CA . ILE A 1 73 ? 8.102 -38.25 9.109 1 91.62 73 ILE A CA 1
ATOM 557 C C . ILE A 1 73 ? 9.234 -39.219 9.469 1 91.62 73 ILE A C 1
ATOM 559 O O . ILE A 1 73 ? 10.305 -39.188 8.867 1 91.62 73 ILE A O 1
ATOM 563 N N . PHE A 1 74 ? 8.953 -40 10.461 1 92.12 74 PHE A N 1
ATOM 564 C CA . PHE A 1 74 ? 9.914 -41 10.875 1 92.12 74 PHE A CA 1
ATOM 565 C C . PHE A 1 74 ? 9.508 -42.375 10.344 1 92.12 74 PHE A C 1
ATOM 567 O O . PHE A 1 74 ? 8.367 -42.812 10.531 1 92.12 74 PHE A O 1
ATOM 574 N N . SER A 1 75 ? 10.406 -42.938 9.547 1 88.44 75 SER A N 1
ATOM 575 C CA . SER A 1 75 ? 10.234 -44.312 9.055 1 88.44 75 SER A CA 1
ATOM 576 C C . SER A 1 75 ? 11.203 -45.281 9.734 1 88.44 75 SER A C 1
ATOM 578 O O . SER A 1 75 ? 12.383 -44.938 9.914 1 88.44 75 SER A O 1
ATOM 580 N N . ASP A 1 76 ? 10.742 -46.406 10.078 1 84.88 76 ASP A N 1
ATOM 581 C CA . ASP A 1 76 ? 11.539 -47.406 10.781 1 84.88 76 ASP A CA 1
ATOM 582 C C . ASP A 1 76 ? 12.68 -47.906 9.906 1 84.88 76 ASP A C 1
ATOM 584 O O . ASP A 1 76 ? 13.758 -48.25 10.406 1 84.88 76 ASP A O 1
ATOM 588 N N . SER A 1 77 ? 12.484 -47.906 8.656 1 84.88 77 SER A N 1
ATOM 589 C CA . SER A 1 77 ? 13.445 -48.5 7.738 1 84.88 77 SER A CA 1
ATOM 590 C C . SER A 1 77 ? 14.57 -47.531 7.406 1 84.88 77 SER A C 1
ATOM 592 O O . SER A 1 77 ? 15.727 -47.938 7.301 1 84.88 77 SER A O 1
ATOM 594 N N . VAL A 1 78 ? 14.219 -46.219 7.285 1 90.56 78 VAL A N 1
ATOM 595 C CA . VAL A 1 78 ? 15.219 -45.312 6.727 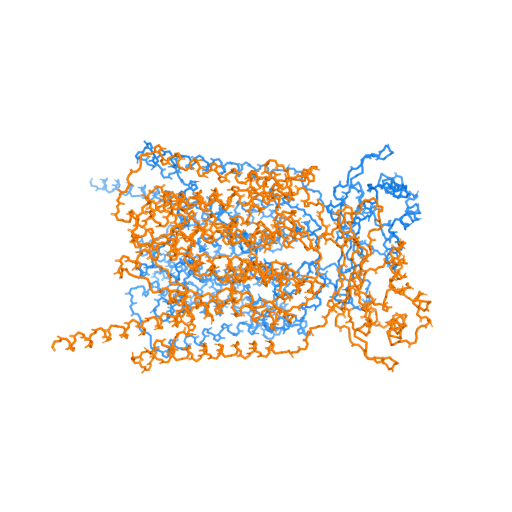1 90.56 78 VAL A CA 1
ATOM 596 C C . VAL A 1 78 ? 15.406 -44.125 7.648 1 90.56 78 VAL A C 1
ATOM 598 O O . VAL A 1 78 ? 16.203 -43.219 7.359 1 90.56 78 VAL A O 1
ATOM 601 N N . GLY A 1 79 ? 14.711 -44.031 8.75 1 92.19 79 GLY A N 1
ATOM 602 C CA . GLY A 1 79 ? 14.852 -42.906 9.68 1 92.19 79 GLY A CA 1
ATOM 603 C C . GLY A 1 79 ? 13.938 -41.75 9.352 1 92.19 79 GLY A C 1
ATOM 604 O O . GLY A 1 79 ? 12.828 -41.938 8.844 1 92.19 79 GLY A O 1
ATOM 605 N N . ARG A 1 80 ? 14.391 -40.562 9.75 1 94.25 80 ARG A N 1
ATOM 606 C CA . ARG A 1 80 ? 13.562 -39.375 9.586 1 94.25 80 ARG A CA 1
ATOM 607 C C . ARG A 1 80 ? 13.68 -38.844 8.164 1 94.25 80 ARG A C 1
ATOM 609 O O . ARG A 1 80 ? 14.789 -38.594 7.68 1 94.25 80 ARG A O 1
ATOM 616 N N . ILE A 1 81 ? 12.617 -38.688 7.547 1 95 81 ILE A N 1
ATOM 617 C CA . ILE A 1 81 ? 12.547 -38.125 6.215 1 95 81 ILE A CA 1
ATOM 618 C C . ILE A 1 81 ? 12.008 -36.688 6.305 1 95 81 ILE A C 1
ATOM 620 O O . ILE A 1 81 ? 10.852 -36.469 6.699 1 95 81 ILE A O 1
ATOM 624 N N . GLU A 1 82 ? 12.828 -35.75 5.98 1 95.62 82 GLU A N 1
ATOM 625 C CA . GLU A 1 82 ? 12.438 -34.344 5.957 1 95.62 82 GLU A CA 1
ATOM 626 C C . GLU A 1 82 ? 12.43 -33.781 4.535 1 95.62 82 GLU A C 1
ATOM 628 O O . GLU A 1 82 ? 13.328 -34.094 3.744 1 95.62 82 GLU A O 1
ATOM 633 N N . GLY A 1 83 ? 11.391 -33.031 4.242 1 95.88 83 GLY A N 1
ATOM 634 C CA . GLY A 1 83 ? 11.273 -32.469 2.91 1 95.88 83 GLY A CA 1
ATOM 635 C C . GLY A 1 83 ? 12.188 -31.266 2.695 1 95.88 83 GLY A C 1
ATOM 636 O O . GLY A 1 83 ? 12.32 -30.422 3.58 1 95.88 83 GLY A O 1
ATOM 637 N N . ARG A 1 84 ? 12.805 -31.25 1.593 1 96 84 ARG A N 1
ATOM 638 C CA . ARG A 1 84 ? 13.617 -30.125 1.136 1 96 84 ARG A CA 1
ATOM 639 C C . ARG A 1 84 ? 13.148 -29.625 -0.229 1 96 84 ARG A C 1
ATOM 641 O O . ARG A 1 84 ? 13.008 -30.406 -1.167 1 96 84 ARG A O 1
ATOM 648 N N . TYR A 1 85 ? 12.906 -28.375 -0.294 1 96.25 85 TYR A N 1
ATOM 649 C CA . TYR A 1 85 ? 12.438 -27.766 -1.535 1 96.25 85 TYR A CA 1
ATOM 650 C C . TYR A 1 85 ? 13.586 -27.547 -2.512 1 96.25 85 TYR A C 1
ATOM 652 O O . TYR A 1 85 ? 14.641 -27.031 -2.139 1 96.25 85 TYR A O 1
ATOM 660 N N . CYS A 1 86 ? 13.406 -27.969 -3.768 1 95.19 86 CYS A N 1
ATOM 661 C CA . CYS A 1 86 ? 14.383 -27.766 -4.836 1 95.19 86 CYS A CA 1
ATOM 662 C C . CYS A 1 86 ? 13.719 -27.219 -6.09 1 95.19 86 CYS A C 1
ATOM 664 O O . CYS A 1 86 ? 12.578 -27.578 -6.402 1 95.19 86 CYS A O 1
ATOM 666 N N . LEU A 1 87 ? 14.391 -26.359 -6.727 1 93.25 87 LEU A N 1
ATOM 667 C CA . LEU A 1 87 ? 13.969 -25.891 -8.039 1 93.25 87 LEU A CA 1
ATOM 668 C C . LEU A 1 87 ? 14.656 -26.656 -9.156 1 93.25 87 LEU A C 1
ATOM 670 O O . LEU A 1 87 ? 15.883 -26.656 -9.25 1 93.25 87 LEU A O 1
ATOM 674 N N . VAL A 1 88 ? 13.859 -27.359 -9.93 1 92.62 88 VAL A N 1
ATOM 675 C CA . VAL A 1 88 ? 14.367 -28.141 -11.047 1 92.62 88 VAL A CA 1
ATOM 676 C C . VAL A 1 88 ? 14.203 -27.344 -12.352 1 92.62 88 VAL A C 1
ATOM 678 O O . VAL A 1 88 ? 13.086 -26.969 -12.711 1 92.62 88 VAL A O 1
ATOM 681 N N . VAL A 1 89 ? 15.266 -27.141 -13.008 1 90.69 89 VAL A N 1
ATOM 682 C CA . VAL A 1 89 ? 15.25 -26.328 -14.219 1 90.69 89 VAL A CA 1
ATOM 683 C C . VAL A 1 89 ? 15.531 -27.219 -15.438 1 90.69 89 VAL A C 1
ATOM 685 O O . VAL A 1 89 ? 16.562 -27.891 -15.5 1 90.69 89 VAL A O 1
ATOM 688 N N . VAL A 1 90 ? 14.625 -27.297 -16.312 1 88.5 90 VAL A N 1
ATOM 689 C CA . VAL A 1 90 ? 14.789 -27.984 -17.594 1 88.5 90 VAL A CA 1
ATOM 690 C C . VAL A 1 90 ? 15.234 -27 -18.672 1 88.5 90 VAL A C 1
ATOM 692 O O . VAL A 1 90 ? 14.469 -26.125 -19.062 1 88.5 90 VAL A O 1
ATOM 695 N N . PRO A 1 91 ? 16.5 -27.047 -19 1 81 91 PRO A N 1
ATOM 696 C CA . PRO A 1 91 ? 17 -26.047 -19.953 1 81 91 PRO A CA 1
ATOM 697 C C . PRO A 1 91 ? 16.266 -26.094 -21.281 1 81 91 PRO A C 1
ATOM 699 O O . PRO A 1 91 ? 15.688 -27.125 -21.656 1 81 91 PRO A O 1
ATOM 702 N N . ARG A 1 92 ? 16.125 -24.828 -21.812 1 64.69 92 ARG A N 1
ATOM 703 C CA . ARG A 1 92 ? 15.516 -24.688 -23.125 1 64.69 92 ARG A CA 1
ATOM 704 C C . ARG A 1 92 ? 16.328 -25.422 -24.188 1 64.69 92 ARG A C 1
ATOM 706 O O . ARG A 1 92 ? 17.547 -25.266 -24.25 1 64.69 92 ARG A O 1
ATOM 713 N N . ASN A 1 93 ? 16.109 -26.453 -24.547 1 53.97 93 ASN A N 1
ATOM 714 C CA . ASN A 1 93 ? 16.828 -26.828 -25.766 1 53.97 93 ASN A CA 1
ATOM 715 C C . ASN A 1 93 ? 16.891 -25.672 -26.766 1 53.97 93 ASN A C 1
ATOM 717 O O . ASN A 1 93 ? 16.062 -24.766 -26.719 1 53.97 93 ASN A O 1
ATOM 721 N N . SER A 1 94 ? 18.094 -25.266 -27.547 1 41.09 94 SER A N 1
ATOM 722 C CA . SER A 1 94 ? 18.266 -24.344 -28.656 1 41.09 94 SER A CA 1
ATOM 723 C C . SER A 1 94 ? 16.938 -24.125 -29.391 1 41.09 94 SER A C 1
ATOM 725 O O . SER A 1 94 ? 16.906 -23.469 -30.422 1 41.09 94 SER A O 1
ATOM 727 N N . SER A 1 95 ? 16.016 -24.844 -29.359 1 33.75 95 SER A N 1
ATOM 728 C CA . SER A 1 95 ? 14.945 -24.438 -30.266 1 33.75 95 SER A CA 1
ATOM 729 C C . SER A 1 95 ? 14.344 -23.094 -29.844 1 33.75 95 SER A C 1
ATOM 731 O O . SER A 1 95 ? 14.469 -22.703 -28.688 1 33.75 95 SER A O 1
ATOM 733 N N . GLU A 1 96 ? 13.594 -22.281 -30.812 1 35.12 96 GLU A N 1
ATOM 734 C CA . GLU A 1 96 ? 13.219 -20.891 -31.109 1 35.12 96 GLU A CA 1
ATOM 735 C C . GLU A 1 96 ? 12.539 -20.234 -29.922 1 35.12 96 GLU A C 1
ATOM 737 O O . GLU A 1 96 ? 12.68 -19.031 -29.703 1 35.12 96 GLU A O 1
ATOM 742 N N . ASN A 1 97 ? 11.469 -20.734 -29.5 1 31.28 97 ASN A N 1
ATOM 743 C CA . ASN A 1 97 ? 10.469 -19.781 -29.031 1 31.28 97 ASN A CA 1
ATOM 744 C C . ASN A 1 97 ? 10.609 -19.5 -27.547 1 31.28 97 ASN A C 1
ATOM 746 O O . ASN A 1 97 ? 9.648 -19.078 -26.891 1 31.28 97 ASN A O 1
ATOM 750 N N . PHE A 1 98 ? 11.719 -20.094 -26.812 1 33.97 98 PHE A N 1
ATOM 751 C CA . PHE A 1 98 ? 11.555 -20.016 -25.359 1 33.97 98 PHE A CA 1
ATOM 752 C C . PHE A 1 98 ? 12.289 -18.797 -24.812 1 33.97 98 PHE A C 1
ATOM 754 O O . PHE A 1 98 ? 13.375 -18.453 -25.281 1 33.97 98 PHE A O 1
ATOM 761 N N . VAL A 1 99 ? 11.648 -17.875 -24.234 1 33.88 99 VAL A N 1
ATOM 762 C CA . VAL A 1 99 ? 12.164 -16.641 -23.688 1 33.88 99 VAL A CA 1
ATOM 763 C C . VAL A 1 99 ? 13.078 -16.938 -22.5 1 33.88 99 VAL A C 1
ATOM 765 O O . VAL A 1 99 ? 12.703 -17.688 -21.594 1 33.88 99 VAL A O 1
ATOM 768 N N . ASP A 1 100 ? 14.383 -16.891 -22.516 1 38.78 100 ASP A N 1
ATOM 769 C CA . ASP A 1 100 ? 15.414 -16.984 -21.484 1 38.78 100 ASP A CA 1
ATOM 770 C C . ASP A 1 100 ? 15.047 -16.109 -20.281 1 38.78 100 ASP A C 1
ATOM 772 O O . ASP A 1 100 ? 15.008 -14.891 -20.375 1 38.78 100 ASP A O 1
ATOM 776 N N . VAL A 1 101 ? 14.203 -16.531 -19.469 1 35.5 101 VAL A N 1
ATOM 777 C CA . VAL A 1 101 ? 13.906 -15.719 -18.297 1 35.5 101 VAL A CA 1
ATOM 778 C C . VAL A 1 101 ? 15.062 -15.812 -17.297 1 35.5 101 VAL A C 1
ATOM 780 O O . VAL A 1 101 ? 15.289 -16.859 -16.703 1 35.5 101 VAL A O 1
ATOM 783 N N . ARG A 1 102 ? 15.68 -14.648 -16.891 1 40.12 102 ARG A N 1
ATOM 784 C CA . ARG A 1 102 ? 16.641 -14.078 -15.953 1 40.12 102 ARG A CA 1
ATOM 785 C C . ARG A 1 102 ? 17.766 -15.055 -15.664 1 40.12 102 ARG A C 1
ATOM 787 O O . ARG A 1 102 ? 18.109 -15.297 -14.5 1 40.12 102 ARG A O 1
ATOM 794 N N . GLY A 1 103 ? 18.203 -15.789 -16.641 1 44.09 103 GLY A N 1
ATOM 795 C CA . GLY A 1 103 ? 19.312 -16.719 -16.547 1 44.09 103 GLY A CA 1
ATOM 796 C C . GLY A 1 103 ? 18.875 -18.156 -16.406 1 44.09 103 GLY A C 1
ATOM 797 O O . GLY A 1 103 ? 19.703 -19.078 -16.422 1 44.09 103 GLY A O 1
ATOM 798 N N . ILE A 1 104 ? 17.688 -18.281 -15.969 1 47.62 104 ILE A N 1
ATOM 799 C CA . ILE A 1 104 ? 17.234 -19.656 -16.047 1 47.62 104 ILE A CA 1
ATOM 800 C C . ILE A 1 104 ? 16.75 -19.969 -17.469 1 47.62 104 ILE A C 1
ATOM 802 O O . ILE A 1 104 ? 15.734 -19.438 -17.906 1 47.62 104 ILE A O 1
ATOM 806 N N . GLY A 1 105 ? 17.516 -20.125 -18.188 1 60.34 105 GLY A N 1
ATOM 807 C CA . GLY A 1 105 ? 17.297 -20.484 -19.594 1 60.34 105 GLY A CA 1
ATOM 808 C C . GLY A 1 105 ? 16.5 -21.766 -19.75 1 60.34 105 GLY A C 1
ATOM 809 O O . GLY A 1 105 ? 17.031 -22.781 -20.203 1 60.34 105 GLY A O 1
ATOM 810 N N . GLY A 1 106 ? 15.172 -21.797 -19.062 1 81.81 106 GLY A N 1
ATOM 811 C CA . GLY A 1 106 ? 14.328 -22.984 -19.219 1 81.81 106 GLY A CA 1
ATOM 812 C C . GLY A 1 106 ? 13.086 -22.938 -18.359 1 81.81 106 GLY A C 1
ATOM 813 O O . GLY A 1 106 ? 12.633 -21.859 -17.953 1 81.81 106 GLY A O 1
ATOM 814 N N . VAL A 1 107 ? 12.422 -24.016 -18.266 1 89.81 107 VAL A N 1
ATOM 815 C CA . VAL A 1 107 ? 11.227 -24.172 -17.438 1 89.81 107 VAL A CA 1
ATOM 816 C C . VAL A 1 107 ? 11.617 -24.625 -16.047 1 89.81 107 VAL A C 1
ATOM 818 O O . VAL A 1 107 ? 12.406 -25.562 -15.883 1 89.81 107 VAL A O 1
ATOM 821 N N . ALA A 1 108 ? 11.258 -23.859 -15.055 1 92.38 108 ALA A N 1
ATOM 822 C CA . ALA A 1 108 ? 11.594 -24.156 -13.664 1 92.38 108 ALA A CA 1
ATOM 823 C C . ALA A 1 108 ? 10.383 -24.703 -12.906 1 92.38 108 ALA A C 1
ATOM 825 O O . ALA A 1 108 ? 9.32 -24.078 -12.906 1 92.38 108 ALA A O 1
ATOM 826 N N . VAL A 1 109 ? 10.547 -25.844 -12.273 1 93.25 109 VAL A N 1
ATOM 827 C CA . VAL A 1 109 ? 9.469 -26.469 -11.516 1 93.25 109 VAL A CA 1
ATOM 828 C C . VAL A 1 109 ? 9.953 -26.781 -10.102 1 93.25 109 VAL A C 1
ATOM 830 O O . VAL A 1 109 ? 11.016 -27.359 -9.906 1 93.25 109 VAL A O 1
ATOM 833 N N . GLY A 1 110 ? 9.164 -26.281 -9.109 1 95.19 110 GLY A N 1
ATOM 834 C CA . GLY A 1 110 ? 9.492 -26.578 -7.727 1 95.19 110 GLY A CA 1
ATOM 835 C C . GLY A 1 110 ? 9.117 -28 -7.328 1 95.19 110 GLY A C 1
ATOM 836 O O . GLY A 1 110 ? 8.016 -28.469 -7.617 1 95.19 110 GLY A O 1
ATOM 837 N N . MET A 1 111 ? 10.047 -28.734 -6.684 1 94.5 111 MET A N 1
ATOM 838 C CA . MET A 1 111 ? 9.82 -30.109 -6.246 1 94.5 111 MET A CA 1
ATOM 839 C C . MET A 1 111 ? 10.352 -30.312 -4.832 1 94.5 111 MET A C 1
ATOM 841 O O . MET A 1 111 ? 11.148 -29.531 -4.336 1 94.5 111 MET A O 1
ATOM 845 N N . CYS A 1 112 ? 9.836 -31.328 -4.215 1 95.94 112 CYS A N 1
ATOM 846 C CA . CYS A 1 112 ? 10.188 -31.656 -2.836 1 95.94 112 CYS A CA 1
ATOM 847 C C . CYS A 1 112 ? 10.93 -32.969 -2.754 1 95.94 112 CYS A C 1
ATOM 849 O O . CYS A 1 112 ? 10.445 -34 -3.258 1 95.94 112 CYS A O 1
ATOM 851 N N . PHE A 1 113 ? 12.133 -33.031 -2.174 1 94.94 113 PHE A N 1
ATOM 852 C CA . PHE A 1 113 ? 12.945 -34.219 -2.004 1 94.94 113 PHE A CA 1
ATOM 853 C C . PHE A 1 113 ? 13.422 -34.344 -0.562 1 94.94 113 PHE A C 1
ATOM 855 O O . PHE A 1 113 ? 13.312 -33.406 0.224 1 94.94 113 PHE A O 1
ATOM 862 N N . PRO A 1 114 ? 13.891 -35.531 -0.239 1 94.44 114 PRO A N 1
ATOM 863 C CA . PRO A 1 114 ? 14.445 -35.656 1.108 1 94.44 114 PRO A CA 1
ATOM 864 C C . PRO A 1 114 ? 15.656 -34.781 1.339 1 94.44 114 PRO A C 1
ATOM 866 O O . PRO A 1 114 ? 16.5 -34.625 0.447 1 94.44 114 PRO A O 1
ATOM 869 N N . LYS A 1 115 ? 15.711 -34.281 2.463 1 94.88 115 LYS A N 1
ATOM 870 C CA . LYS A 1 115 ? 16.75 -33.312 2.848 1 94.88 115 LYS A CA 1
ATOM 871 C C . LYS A 1 115 ? 18.141 -33.969 2.727 1 94.88 115 LYS A C 1
ATOM 873 O O . LYS A 1 115 ? 19.125 -33.25 2.445 1 94.88 115 LYS A O 1
ATOM 878 N N . VAL A 1 116 ? 18.281 -35.219 2.834 1 93.19 116 VAL A N 1
ATOM 879 C CA . VAL A 1 116 ? 19.547 -35.938 2.869 1 93.19 116 VAL A CA 1
ATOM 880 C C . VAL A 1 116 ? 20.141 -36 1.462 1 93.19 116 VAL A C 1
ATOM 882 O O . VAL A 1 116 ? 21.344 -36.25 1.296 1 93.19 116 VAL A O 1
ATOM 885 N N . CYS A 1 117 ? 19.328 -35.812 0.491 1 93.06 117 CYS A N 1
ATOM 886 C CA . CYS A 1 117 ? 19.766 -35.969 -0.89 1 93.06 117 CYS A CA 1
ATOM 887 C C . CYS A 1 117 ? 20.531 -34.719 -1.354 1 93.06 117 CYS A C 1
ATOM 889 O O . CYS A 1 117 ? 20.094 -33.594 -1.149 1 93.06 117 CYS A O 1
ATOM 891 N N . SER A 1 118 ? 21.609 -34.969 -1.986 1 92.38 118 SER A N 1
ATOM 892 C CA . SER A 1 118 ? 22.359 -33.875 -2.607 1 92.38 118 SER A CA 1
ATOM 893 C C . SER A 1 118 ? 21.859 -33.594 -4.027 1 92.38 118 SER A C 1
ATOM 895 O O . SER A 1 118 ? 21.203 -34.438 -4.625 1 92.38 118 SER A O 1
ATOM 897 N N . GLU A 1 119 ? 22.172 -32.469 -4.559 1 92.06 119 GLU A N 1
ATOM 898 C CA . GLU A 1 119 ? 21.766 -32.094 -5.91 1 92.06 119 GLU A CA 1
ATOM 899 C C . GLU A 1 119 ? 22.344 -33.031 -6.949 1 92.06 119 GLU A C 1
ATOM 901 O O . GLU A 1 119 ? 21.688 -33.344 -7.949 1 92.06 119 GLU A O 1
ATOM 906 N N . GLU A 1 120 ? 23.547 -33.5 -6.703 1 89.75 120 GLU A N 1
ATOM 907 C CA . GLU A 1 120 ? 24.219 -34.438 -7.621 1 89.75 120 GLU A CA 1
ATOM 908 C C . GLU A 1 120 ? 23.531 -35.781 -7.621 1 89.75 120 GLU A C 1
ATOM 910 O O . GLU A 1 120 ? 23.375 -36.406 -8.672 1 89.75 120 GLU A O 1
ATOM 915 N N . GLN A 1 121 ? 23.125 -36.219 -6.457 1 90.06 121 GLN A N 1
ATOM 916 C CA . GLN A 1 121 ? 22.469 -37.5 -6.332 1 90.06 121 GLN A CA 1
ATOM 917 C C . GLN A 1 121 ? 21.109 -37.5 -7.027 1 90.06 121 GLN A C 1
ATOM 919 O O . GLN A 1 121 ? 20.656 -38.531 -7.52 1 90.06 121 GLN A O 1
ATOM 924 N N . LEU A 1 122 ? 20.5 -36.375 -7.102 1 91.69 122 LEU A N 1
ATOM 925 C CA . LEU A 1 122 ? 19.156 -36.25 -7.637 1 91.69 122 LEU A CA 1
ATOM 926 C C . LEU A 1 122 ? 19.188 -36.094 -9.156 1 91.69 122 LEU A C 1
ATOM 928 O O . LEU A 1 122 ? 18.156 -36.281 -9.82 1 91.69 122 LEU A O 1
ATOM 932 N N . GLY A 1 123 ? 20.281 -35.781 -9.719 1 87.94 123 GLY A N 1
ATOM 933 C CA . GLY A 1 123 ? 20.391 -35.438 -11.125 1 87.94 123 GLY A CA 1
ATOM 934 C C . GLY A 1 123 ? 19.75 -36.5 -12.031 1 87.94 123 GLY A C 1
ATOM 935 O O . GLY A 1 123 ? 18.797 -36.188 -12.742 1 87.94 123 GLY A O 1
ATOM 936 N N . LYS A 1 124 ? 20.125 -37.75 -11.969 1 84.69 124 LYS A N 1
ATOM 937 C CA . LYS A 1 124 ? 19.672 -38.812 -12.875 1 84.69 124 LYS A CA 1
ATOM 938 C C . LYS A 1 124 ? 18.234 -39.219 -12.57 1 84.69 124 LYS A C 1
ATOM 940 O O . LYS A 1 124 ? 17.406 -39.312 -13.469 1 84.69 124 LYS A O 1
ATOM 945 N N . PRO A 1 125 ? 17.969 -39.438 -11.297 1 84.25 125 PRO A N 1
ATOM 946 C CA . PRO A 1 125 ? 16.578 -39.812 -11.008 1 84.25 125 PRO A CA 1
ATOM 947 C C . PRO A 1 125 ? 15.578 -38.719 -11.391 1 84.25 125 PRO A C 1
ATOM 949 O O . PRO A 1 125 ? 14.5 -39.031 -11.914 1 84.25 125 PRO A O 1
ATOM 952 N N . VAL A 1 126 ? 15.922 -37.531 -11.172 1 88.44 126 VAL A N 1
ATOM 953 C CA . VAL A 1 126 ? 15 -36.438 -11.445 1 88.44 126 VAL A CA 1
ATOM 954 C C . VAL A 1 126 ? 14.844 -36.25 -12.953 1 88.44 126 VAL A C 1
ATOM 956 O O . VAL A 1 126 ? 13.75 -35.938 -13.438 1 88.44 126 VAL A O 1
ATOM 959 N N . LEU A 1 127 ? 15.922 -36.406 -13.68 1 86.88 127 LEU A N 1
ATOM 960 C CA . LEU A 1 127 ? 15.852 -36.312 -15.133 1 86.88 127 LEU A CA 1
ATOM 961 C C . LEU A 1 127 ? 14.867 -37.344 -15.68 1 86.88 127 LEU A C 1
ATOM 963 O O . LEU A 1 127 ? 14.062 -37.031 -16.562 1 86.88 127 LEU A O 1
ATOM 967 N N . ALA A 1 128 ? 14.898 -38.5 -15.156 1 82.69 128 ALA A N 1
ATOM 968 C CA . ALA A 1 128 ? 13.992 -39.562 -15.586 1 82.69 128 ALA A CA 1
ATOM 969 C C . ALA A 1 128 ? 12.547 -39.219 -15.25 1 82.69 128 ALA A C 1
ATOM 971 O O . ALA A 1 128 ? 11.648 -39.438 -16.078 1 82.69 128 ALA A O 1
ATOM 972 N N . ILE A 1 129 ? 12.398 -38.688 -14.117 1 80.25 129 ILE A N 1
ATOM 973 C CA . ILE A 1 129 ? 11.062 -38.344 -13.648 1 80.25 129 ILE A CA 1
ATOM 974 C C . ILE A 1 129 ? 10.492 -37.219 -14.516 1 80.25 129 ILE A C 1
ATOM 976 O O . ILE A 1 129 ? 9.336 -37.281 -14.945 1 80.25 129 ILE A O 1
ATOM 980 N N . VAL A 1 130 ? 11.258 -36.25 -14.734 1 83.81 130 VAL A N 1
ATOM 981 C CA . VAL A 1 130 ? 10.805 -35.062 -15.477 1 83.81 130 VAL A CA 1
ATOM 982 C C . VAL A 1 130 ? 10.492 -35.469 -16.922 1 83.81 130 VAL A C 1
ATOM 984 O O . VAL A 1 130 ? 9.477 -35.031 -17.469 1 83.81 130 VAL A O 1
ATOM 987 N N . ASN A 1 131 ? 11.328 -36.25 -17.531 1 78.88 131 ASN A N 1
ATOM 988 C CA . ASN A 1 131 ? 11.117 -36.688 -18.906 1 78.88 131 ASN A CA 1
ATOM 989 C C . ASN A 1 131 ? 9.836 -37.5 -19.047 1 78.88 131 ASN A C 1
ATOM 991 O O . ASN A 1 131 ? 9.078 -37.344 -20 1 78.88 131 ASN A O 1
ATOM 995 N N . LEU A 1 132 ? 9.586 -38.25 -18.125 1 73.44 132 LEU A N 1
ATOM 996 C CA . LEU A 1 132 ? 8.414 -39.125 -18.172 1 73.44 132 LEU A CA 1
ATOM 997 C C . LEU A 1 132 ? 7.152 -38.344 -17.781 1 73.44 132 LEU A C 1
ATOM 999 O O . LEU A 1 132 ? 6.113 -38.5 -18.438 1 73.44 132 LEU A O 1
ATOM 1003 N N . SER A 1 133 ? 7.289 -37.594 -16.703 1 72.56 133 SER A N 1
ATOM 1004 C CA . SER A 1 133 ? 6.125 -36.906 -16.156 1 72.56 133 SER A CA 1
ATOM 1005 C C . SER A 1 133 ? 5.645 -35.812 -17.094 1 72.56 133 SER A C 1
ATOM 1007 O O . SER A 1 133 ? 4.441 -35.562 -17.234 1 72.56 133 SER A O 1
ATOM 1009 N N . PHE A 1 134 ? 6.633 -35.156 -17.688 1 75.56 134 PHE A N 1
ATOM 1010 C CA . PHE A 1 134 ? 6.262 -34 -18.516 1 75.56 134 PHE A CA 1
ATOM 1011 C C . PHE A 1 134 ? 6.359 -34.344 -20 1 75.56 134 PHE A C 1
ATOM 1013 O O . PHE A 1 134 ? 6.055 -33.5 -20.844 1 75.56 134 PHE A O 1
ATOM 1020 N N . ASN A 1 135 ? 6.676 -35.562 -20.312 1 73.94 135 ASN A N 1
ATOM 1021 C CA . ASN A 1 135 ? 6.797 -36.062 -21.688 1 73.94 135 ASN A CA 1
ATOM 1022 C C . ASN A 1 135 ? 7.73 -35.156 -22.516 1 73.94 135 ASN A C 1
ATOM 1024 O O . ASN A 1 135 ? 7.348 -34.656 -23.562 1 73.94 135 ASN A O 1
ATOM 1028 N N . ILE A 1 136 ? 8.859 -35 -21.859 1 76.5 136 ILE A N 1
ATOM 1029 C CA . ILE A 1 136 ? 9.891 -34.219 -22.531 1 76.5 136 ILE A CA 1
ATOM 1030 C C . ILE A 1 136 ? 11.156 -35.062 -22.688 1 76.5 136 ILE A C 1
ATOM 1032 O O . ILE A 1 136 ? 11.242 -36.156 -22.141 1 76.5 136 ILE A O 1
ATOM 1036 N N . ALA A 1 137 ? 12.062 -34.594 -23.609 1 77.06 137 ALA A N 1
ATOM 1037 C CA . ALA A 1 137 ? 13.32 -35.312 -23.844 1 77.06 137 ALA A CA 1
ATOM 1038 C C . ALA A 1 137 ? 14.516 -34.438 -23.516 1 77.06 137 ALA A C 1
ATOM 1040 O O . ALA A 1 137 ? 15.289 -34.062 -24.422 1 77.06 137 ALA A O 1
ATOM 1041 N N . ALA A 1 138 ? 14.57 -34.156 -22.234 1 81.75 138 ALA A N 1
ATOM 1042 C CA . ALA A 1 138 ? 15.703 -33.344 -21.797 1 81.75 138 ALA A CA 1
ATOM 1043 C C . ALA A 1 138 ? 16.938 -34.219 -21.531 1 81.75 138 ALA A C 1
ATOM 1045 O O . ALA A 1 138 ? 16.812 -35.375 -21.094 1 81.75 138 ALA A O 1
ATOM 1046 N N . ASP A 1 139 ? 18.109 -33.688 -21.828 1 82.94 139 ASP A N 1
ATOM 1047 C CA . ASP A 1 139 ? 19.359 -34.406 -21.609 1 82.94 139 ASP A CA 1
ATOM 1048 C C . ASP A 1 139 ? 19.906 -34.156 -20.219 1 82.94 139 ASP A C 1
ATOM 1050 O O . ASP A 1 139 ? 20.688 -34.938 -19.688 1 82.94 139 ASP A O 1
ATOM 1054 N N . TYR A 1 140 ? 19.547 -33.031 -19.766 1 85 140 TYR A N 1
ATOM 1055 C CA . TYR A 1 140 ? 20.031 -32.625 -18.438 1 85 140 TYR A CA 1
ATOM 1056 C C . TYR A 1 140 ? 19.031 -31.734 -17.734 1 85 140 TYR A C 1
ATOM 1058 O O . TYR A 1 140 ? 18.172 -31.125 -18.375 1 85 140 TYR A O 1
ATOM 1066 N N . VAL A 1 141 ? 19.094 -31.781 -16.391 1 88.5 141 VAL A N 1
ATOM 1067 C CA . VAL A 1 141 ? 18.281 -30.875 -15.586 1 88.5 141 VAL A CA 1
ATOM 1068 C C . VAL A 1 141 ? 19.156 -30.172 -14.555 1 88.5 141 VAL A C 1
ATOM 1070 O O . VAL A 1 141 ? 20.094 -30.766 -14.016 1 88.5 141 VAL A O 1
ATOM 1073 N N . GLY A 1 142 ? 18.953 -28.844 -14.391 1 88.94 142 GLY A N 1
ATOM 1074 C CA . GLY A 1 142 ? 19.547 -28.125 -13.281 1 88.94 142 GLY A CA 1
ATOM 1075 C C . GLY A 1 142 ? 18.719 -28.188 -12.008 1 88.94 142 GLY A C 1
ATOM 1076 O O . GLY A 1 142 ? 17.5 -28.078 -12.055 1 88.94 142 GLY A O 1
ATOM 1077 N N . ILE A 1 143 ? 19.422 -28.547 -10.875 1 91.94 143 ILE A N 1
ATOM 1078 C CA . ILE A 1 143 ? 18.688 -28.656 -9.609 1 91.94 143 ILE A CA 1
ATOM 1079 C C . ILE A 1 143 ? 19.328 -27.719 -8.586 1 91.94 143 ILE A C 1
ATOM 1081 O O . ILE A 1 143 ? 20.547 -27.719 -8.391 1 91.94 143 ILE A O 1
ATOM 1085 N N . LYS A 1 144 ? 18.562 -26.844 -8.055 1 90.5 144 LYS A N 1
ATOM 1086 C CA . LYS A 1 144 ? 18.984 -25.969 -6.957 1 90.5 144 LYS A CA 1
ATOM 1087 C C . LYS A 1 144 ? 18.062 -26.109 -5.75 1 90.5 144 LYS A C 1
ATOM 1089 O O . LYS A 1 144 ? 16.891 -25.734 -5.809 1 90.5 144 LYS A O 1
ATOM 1094 N N . CYS A 1 145 ? 18.594 -26.594 -4.688 1 92.81 145 CYS A N 1
ATOM 1095 C CA . CYS A 1 145 ? 17.781 -26.828 -3.5 1 92.81 145 CYS A CA 1
ATOM 1096 C C . CYS A 1 145 ? 17.969 -25.719 -2.48 1 92.81 145 CYS A C 1
ATOM 1098 O O . CYS A 1 145 ? 18.969 -25 -2.512 1 92.81 145 CYS A O 1
ATOM 1100 N N . GLU A 1 146 ? 16.969 -25.594 -1.676 1 90.44 146 GLU A N 1
ATOM 1101 C CA . GLU A 1 146 ? 17.016 -24.594 -0.607 1 90.44 146 GLU A CA 1
ATOM 1102 C C . GLU A 1 146 ? 18.188 -24.859 0.337 1 90.44 146 GLU A C 1
ATOM 1104 O O . GLU A 1 146 ? 18.484 -26.016 0.643 1 90.44 146 GLU A O 1
ATOM 1109 N N . GLN A 1 147 ? 18.797 -23.781 0.731 1 82.56 147 GLN A N 1
ATOM 1110 C CA . GLN A 1 147 ? 19.938 -23.906 1.633 1 82.56 147 GLN A CA 1
ATOM 1111 C C . GLN A 1 147 ? 19.531 -23.594 3.072 1 82.56 147 GLN A C 1
ATOM 1113 O O . GLN A 1 147 ? 18.719 -22.703 3.314 1 82.56 147 GLN A O 1
ATOM 1118 N N . GLU A 1 148 ? 19.984 -24.422 3.938 1 81.62 148 GLU A N 1
ATOM 1119 C CA . GLU A 1 148 ? 19.75 -24.141 5.352 1 81.62 148 GLU A CA 1
ATOM 1120 C C . GLU A 1 148 ? 20.5 -22.891 5.797 1 81.62 148 GLU A C 1
ATOM 1122 O O . GLU A 1 148 ? 21.594 -22.594 5.297 1 81.62 148 GLU A O 1
ATOM 1127 N N . PRO A 1 149 ? 19.875 -22.266 6.703 1 81 149 PRO A N 1
ATOM 1128 C CA . PRO A 1 149 ? 20.562 -21.078 7.211 1 81 149 PRO A CA 1
ATOM 1129 C C . PRO A 1 149 ? 21.891 -21.422 7.879 1 81 149 PRO A C 1
ATOM 1131 O O . PRO A 1 149 ? 22.047 -22.5 8.445 1 81 149 PRO A O 1
ATOM 1134 N N . ASP A 1 150 ? 22.812 -20.531 7.805 1 78.25 150 ASP A N 1
ATOM 1135 C CA . ASP A 1 150 ? 24.125 -20.703 8.406 1 78.25 150 ASP A CA 1
ATOM 1136 C C . ASP A 1 150 ? 24.016 -20.828 9.93 1 78.25 150 ASP A C 1
ATOM 1138 O O . ASP A 1 150 ? 23.094 -20.312 10.539 1 78.25 150 ASP A O 1
ATOM 1142 N N . ARG A 1 151 ? 24.922 -21.672 10.523 1 78.94 151 ARG A N 1
ATOM 1143 C CA . ARG A 1 151 ? 25.016 -21.734 11.977 1 78.94 151 ARG A CA 1
ATOM 1144 C C . ARG A 1 151 ? 25.281 -20.359 12.57 1 78.94 151 ARG A C 1
ATOM 1146 O O . ARG A 1 151 ? 25.906 -19.5 11.922 1 78.94 151 ARG A O 1
ATOM 1153 N N . PRO A 1 152 ? 24.641 -20.156 13.734 1 78.25 152 PRO A N 1
ATOM 1154 C CA . PRO A 1 152 ? 24.859 -18.859 14.359 1 78.25 152 PRO A CA 1
ATOM 1155 C C . PRO A 1 152 ? 26.344 -18.531 14.5 1 78.25 152 PRO A C 1
ATOM 1157 O O . PRO A 1 152 ? 27.125 -19.328 15.023 1 78.25 152 PRO A O 1
ATOM 1160 N N . GLY A 1 153 ? 26.844 -17.609 13.867 1 84.94 153 GLY A N 1
ATOM 1161 C CA . GLY A 1 153 ? 28.219 -17.172 13.891 1 84.94 153 GLY A CA 1
ATOM 1162 C C . GLY A 1 153 ? 28.422 -15.867 14.656 1 84.94 153 GLY A C 1
ATOM 1163 O O . GLY A 1 153 ? 27.562 -15.469 15.445 1 84.94 153 GLY A O 1
ATOM 1164 N N . ALA A 1 154 ? 29.609 -15.375 14.57 1 88.62 154 ALA A N 1
ATOM 1165 C CA . ALA A 1 154 ? 30.016 -14.148 15.258 1 88.62 154 ALA A CA 1
ATOM 1166 C C . ALA A 1 154 ? 29.141 -12.969 14.852 1 88.62 154 ALA A C 1
ATOM 1168 O O . ALA A 1 154 ? 28.797 -12.125 15.68 1 88.62 154 ALA A O 1
ATOM 1169 N N . ALA A 1 155 ? 28.781 -12.984 13.656 1 88.44 155 ALA A N 1
ATOM 1170 C CA . ALA A 1 155 ? 27.984 -11.875 13.164 1 88.44 155 ALA A CA 1
ATOM 1171 C C . ALA A 1 155 ? 26.609 -11.844 13.844 1 88.44 155 ALA A C 1
ATOM 1173 O O . ALA A 1 155 ? 26.125 -10.781 14.227 1 88.44 155 ALA A O 1
ATOM 1174 N N . ARG A 1 156 ? 25.969 -12.906 13.992 1 92.12 156 ARG A N 1
ATOM 1175 C CA . ARG A 1 156 ? 24.656 -12.992 14.617 1 92.12 156 ARG A CA 1
ATOM 1176 C C . ARG A 1 156 ? 24.734 -12.641 16.109 1 92.12 156 ARG A C 1
ATOM 1178 O O . ARG A 1 156 ? 23.875 -11.914 16.625 1 92.12 156 ARG A O 1
ATOM 1185 N N . THR A 1 157 ? 25.703 -13.188 16.766 1 94.56 157 THR A N 1
ATOM 1186 C CA . THR A 1 157 ? 25.875 -12.898 18.188 1 94.56 157 THR A CA 1
ATOM 1187 C C . THR A 1 157 ? 26.109 -11.406 18.406 1 94.56 157 THR A C 1
ATOM 1189 O O . THR A 1 157 ? 25.562 -10.82 19.344 1 94.56 157 THR A O 1
ATOM 1192 N N . THR A 1 158 ? 26.984 -10.898 17.578 1 94.75 158 THR A N 1
ATOM 1193 C CA . THR A 1 158 ? 27.25 -9.469 17.672 1 94.75 158 THR A CA 1
ATOM 1194 C C . THR A 1 158 ? 25.969 -8.672 17.422 1 94.75 158 THR A C 1
ATOM 1196 O O . THR A 1 158 ? 25.688 -7.691 18.125 1 94.75 158 THR A O 1
ATOM 1199 N N . ALA A 1 159 ? 25.234 -9.094 16.438 1 95 159 ALA A N 1
ATOM 1200 C CA . ALA A 1 159 ? 23.984 -8.406 16.125 1 95 159 ALA A CA 1
ATOM 1201 C C . ALA A 1 159 ? 23.016 -8.477 17.312 1 95 159 ALA A C 1
ATOM 1203 O O . ALA A 1 159 ? 22.422 -7.461 17.703 1 95 159 ALA A O 1
ATOM 1204 N N . ILE A 1 160 ? 22.844 -9.617 17.891 1 95.94 160 ILE A N 1
ATOM 1205 C CA . ILE A 1 160 ? 21.922 -9.797 19.016 1 95.94 160 ILE A CA 1
ATOM 1206 C C . ILE A 1 160 ? 22.359 -8.914 20.188 1 95.94 160 ILE A C 1
ATOM 1208 O O . ILE A 1 160 ? 21.531 -8.242 20.797 1 95.94 160 ILE A O 1
ATOM 1212 N N . THR A 1 161 ? 23.641 -8.875 20.391 1 96.31 161 THR A N 1
ATOM 1213 C CA . THR A 1 161 ? 24.188 -8.102 21.5 1 96.31 161 THR A CA 1
ATOM 1214 C C . THR A 1 161 ? 23.969 -6.605 21.281 1 96.31 161 THR A C 1
ATOM 1216 O O . THR A 1 161 ? 23.469 -5.906 22.172 1 96.31 161 THR A O 1
ATOM 1219 N N . VAL A 1 162 ? 24.328 -6.164 20.109 1 96.31 162 VAL A N 1
ATOM 1220 C CA . VAL A 1 162 ? 24.234 -4.742 19.797 1 96.31 162 VAL A CA 1
ATOM 1221 C C . VAL A 1 162 ? 22.766 -4.301 19.812 1 96.31 162 VAL A C 1
ATOM 1223 O O . VAL A 1 162 ? 22.438 -3.268 20.391 1 96.31 162 VAL A O 1
ATOM 1226 N N . PHE A 1 163 ? 21.891 -5.031 19.234 1 96.94 163 PHE A N 1
ATOM 1227 C CA . PHE A 1 163 ? 20.484 -4.656 19.156 1 96.94 163 PHE A CA 1
ATOM 1228 C C . PHE A 1 163 ? 19.828 -4.762 20.531 1 96.94 163 PHE A C 1
ATOM 1230 O O . PHE A 1 163 ? 18.938 -3.973 20.859 1 96.94 163 PHE A O 1
ATOM 1237 N N . ALA A 1 164 ? 20.266 -5.738 21.312 1 97.06 164 ALA A N 1
ATOM 1238 C CA . ALA A 1 164 ? 19.766 -5.84 22.672 1 97.06 164 ALA A CA 1
ATOM 1239 C C . ALA A 1 164 ? 20.234 -4.656 23.516 1 97.06 164 ALA A C 1
ATOM 1241 O O . ALA A 1 164 ? 19.484 -4.141 24.344 1 97.06 164 ALA A O 1
ATOM 1242 N N . MET A 1 165 ? 21.469 -4.312 23.281 1 96.75 165 MET A N 1
ATOM 1243 C CA . MET A 1 165 ? 22.016 -3.158 23.984 1 96.75 165 MET A CA 1
ATOM 1244 C C . MET A 1 165 ? 21.25 -1.891 23.625 1 96.75 165 MET A C 1
ATOM 1246 O O . MET A 1 165 ? 20.859 -1.119 24.516 1 96.75 165 MET A O 1
ATOM 1250 N N . ILE A 1 166 ? 20.984 -1.657 22.375 1 96.44 166 ILE A N 1
ATOM 1251 C CA . ILE A 1 166 ? 20.25 -0.478 21.922 1 96.44 166 ILE A CA 1
ATOM 1252 C C . ILE A 1 166 ? 18.828 -0.517 22.469 1 96.44 166 ILE A C 1
ATOM 1254 O O . ILE A 1 166 ? 18.312 0.5 22.938 1 96.44 166 ILE A O 1
ATOM 1258 N N . GLY A 1 167 ? 18.203 -1.727 22.422 1 96.44 167 GLY A N 1
ATOM 1259 C CA . GLY A 1 167 ? 16.875 -1.874 22.984 1 96.44 167 GLY A CA 1
ATOM 1260 C C . GLY A 1 167 ? 16.812 -1.53 24.469 1 96.44 167 GLY A C 1
ATOM 1261 O O . GLY A 1 167 ? 15.883 -0.854 24.906 1 96.44 167 GLY A O 1
ATOM 1262 N N . SER A 1 168 ? 17.828 -1.956 25.172 1 96.56 168 SER A N 1
ATOM 1263 C CA . SER A 1 168 ? 17.891 -1.676 26.609 1 96.56 168 SER A CA 1
ATOM 1264 C C . SER A 1 168 ? 18.094 -0.188 26.875 1 96.56 168 SER A C 1
ATOM 1266 O O . SER A 1 168 ? 17.5 0.374 27.797 1 96.56 168 SER A O 1
ATOM 1268 N N . LEU A 1 169 ? 18.953 0.421 26.094 1 96.06 169 LEU A N 1
ATOM 1269 C CA . LEU A 1 169 ? 19.188 1.854 26.219 1 96.06 169 LEU A CA 1
ATOM 1270 C C . LEU A 1 169 ? 17.906 2.645 25.953 1 96.06 169 LEU A C 1
ATOM 1272 O O . LEU A 1 169 ? 17.641 3.639 26.625 1 96.06 169 LEU A O 1
ATOM 1276 N N . VAL A 1 170 ? 17.141 2.242 24.969 1 96 170 VAL A N 1
ATOM 1277 C CA . VAL A 1 170 ? 15.891 2.926 24.609 1 96 170 VAL A CA 1
ATOM 1278 C C . VAL A 1 170 ? 14.891 2.807 25.75 1 96 170 VAL A C 1
ATOM 1280 O O . VAL A 1 170 ? 14.242 3.789 26.125 1 96 170 VAL A O 1
ATOM 1283 N N . ILE A 1 171 ? 14.812 1.591 26.344 1 95.88 171 ILE A N 1
ATOM 1284 C CA . ILE A 1 171 ? 13.891 1.363 27.438 1 95.88 171 ILE A CA 1
ATOM 1285 C C . ILE A 1 171 ? 14.305 2.209 28.641 1 95.88 171 ILE A C 1
ATOM 1287 O O . ILE A 1 171 ? 13.484 2.924 29.219 1 95.88 171 ILE A O 1
ATOM 1291 N N . PHE A 1 172 ? 15.578 2.141 29 1 95 172 PHE A N 1
ATOM 1292 C CA . PHE A 1 172 ? 16.094 2.881 30.141 1 95 172 PHE A CA 1
ATOM 1293 C C . PHE A 1 172 ? 15.914 4.379 29.938 1 95 172 PHE A C 1
ATOM 1295 O O . PHE A 1 172 ? 15.477 5.086 30.859 1 95 172 PHE A O 1
ATOM 1302 N N . SER A 1 173 ? 16.344 4.828 28.75 1 94.81 173 SER A N 1
ATOM 1303 C CA . SER A 1 173 ? 16.25 6.254 28.453 1 94.81 173 SER A CA 1
ATOM 1304 C C . SER A 1 173 ? 14.805 6.73 28.469 1 94.81 173 SER A C 1
ATOM 1306 O O . SER A 1 173 ? 14.523 7.863 28.859 1 94.81 173 SER A O 1
ATOM 1308 N N . THR A 1 174 ? 13.891 5.926 28.016 1 93.94 174 THR A N 1
ATOM 1309 C CA . THR A 1 174 ? 12.477 6.293 27.984 1 93.94 174 THR A CA 1
ATOM 1310 C C . THR A 1 174 ? 11.906 6.363 29.406 1 93.94 174 THR A C 1
ATOM 1312 O O . THR A 1 174 ? 11.172 7.297 29.734 1 93.94 174 THR A O 1
ATOM 1315 N N . VAL A 1 175 ? 12.258 5.391 30.219 1 92.62 175 VAL A N 1
ATOM 1316 C CA . VAL A 1 175 ? 11.812 5.379 31.609 1 92.62 175 VAL A CA 1
ATOM 1317 C C . VAL A 1 175 ? 12.391 6.586 32.344 1 92.62 175 VAL A C 1
ATOM 1319 O O . VAL A 1 175 ? 11.68 7.25 33.125 1 92.62 175 VAL A O 1
ATOM 1322 N N . TYR A 1 176 ? 13.641 6.832 32.125 1 91.81 176 TYR A N 1
ATOM 1323 C CA . TYR A 1 176 ? 14.297 7.98 32.75 1 91.81 176 TYR A CA 1
ATOM 1324 C C . TYR A 1 176 ? 13.609 9.281 32.344 1 91.81 176 TYR A C 1
ATOM 1326 O O . TYR A 1 176 ? 13.367 10.148 33.188 1 91.81 176 TYR A O 1
ATOM 1334 N N . ASP A 1 177 ? 13.359 9.414 31.031 1 90.25 177 ASP A N 1
ATOM 1335 C CA . ASP A 1 177 ? 12.711 10.609 30.5 1 90.25 177 ASP A CA 1
ATOM 1336 C C . ASP A 1 177 ? 11.344 10.828 31.141 1 90.25 177 ASP A C 1
ATOM 1338 O O . ASP A 1 177 ? 11.008 11.945 31.547 1 90.25 177 ASP A O 1
ATOM 1342 N N . ILE A 1 178 ? 10.555 9.781 31.312 1 86.75 178 ILE A N 1
ATOM 1343 C CA . ILE A 1 178 ? 9.219 9.883 31.875 1 86.75 178 ILE A CA 1
ATOM 1344 C C . ILE A 1 178 ? 9.305 10.148 33.375 1 86.75 178 ILE A C 1
ATOM 1346 O O . ILE A 1 178 ? 8.594 11 33.906 1 86.75 178 ILE A O 1
ATOM 1350 N N . ALA A 1 179 ? 10.188 9.469 34.062 1 86.56 179 ALA A N 1
ATOM 1351 C CA . ALA A 1 179 ? 10.344 9.609 35.531 1 86.56 179 ALA A CA 1
ATOM 1352 C C . ALA A 1 179 ? 10.859 10.992 35.875 1 86.56 179 ALA A C 1
ATOM 1354 O O . ALA A 1 179 ? 10.445 11.578 36.906 1 86.56 179 ALA A O 1
ATOM 1355 N N . SER A 1 180 ? 11.781 11.469 35.125 1 87.25 180 SER A N 1
ATOM 1356 C CA . SER A 1 180 ? 12.367 12.773 35.406 1 87.25 180 SER A CA 1
ATOM 1357 C C . SER A 1 180 ? 11.344 13.891 35.25 1 87.25 180 SER A C 1
ATOM 1359 O O . SER A 1 180 ? 11.453 14.938 35.875 1 87.25 180 SER A O 1
ATOM 1361 N N . ARG A 1 181 ? 10.422 13.789 34.375 1 80.12 181 ARG A N 1
ATOM 1362 C CA . ARG A 1 181 ? 9.367 14.781 34.188 1 80.12 181 ARG A CA 1
ATOM 1363 C C . ARG A 1 181 ? 8.469 14.867 35.406 1 80.12 181 ARG A C 1
ATOM 1365 O O . ARG A 1 181 ? 7.934 15.938 35.719 1 80.12 181 ARG A O 1
ATOM 1372 N N . TYR A 1 182 ? 8.32 13.758 36.156 1 76.62 182 TYR A N 1
ATOM 1373 C CA . TYR A 1 182 ? 7.43 13.719 37.312 1 76.62 182 TYR A CA 1
ATOM 1374 C C . TYR A 1 182 ? 8.195 14.016 38.594 1 76.62 182 TYR A C 1
ATOM 1376 O O . TYR A 1 182 ? 7.645 14.594 39.531 1 76.62 182 TYR A O 1
ATOM 1384 N N . PHE A 1 183 ? 9.422 13.57 38.688 1 76.44 183 PHE A N 1
ATOM 1385 C CA . PHE A 1 183 ? 10.07 13.57 40 1 76.44 183 PHE A CA 1
ATOM 1386 C C . PHE A 1 183 ? 11.141 14.656 40.094 1 76.44 183 PHE A C 1
ATOM 1388 O O . PHE A 1 183 ? 11.555 15.055 41.156 1 76.44 183 PHE A O 1
ATOM 1395 N N . THR A 1 184 ? 11.93 14.883 39 1 69.88 184 THR A N 1
ATOM 1396 C CA . THR A 1 184 ? 13.086 15.766 39.156 1 69.88 184 THR A CA 1
ATOM 1397 C C . THR A 1 184 ? 12.969 16.969 38.25 1 69.88 184 THR A C 1
ATOM 1399 O O . THR A 1 184 ? 12.352 16.891 37.188 1 69.88 184 THR A O 1
ATOM 1402 N N . GLU A 1 185 ? 13.391 18.094 38.75 1 66.25 185 GLU A N 1
ATOM 1403 C CA . GLU A 1 185 ? 13.414 19.359 38.031 1 66.25 185 GLU A CA 1
ATOM 1404 C C . GLU A 1 185 ? 14.492 19.344 36.938 1 66.25 185 GLU A C 1
ATOM 1406 O O . GLU A 1 185 ? 14.328 19.953 35.875 1 66.25 185 GLU A O 1
ATOM 1411 N N . LYS A 1 186 ? 15.766 18.75 37.219 1 66.75 186 LYS A N 1
ATOM 1412 C CA . LYS A 1 186 ? 16.859 18.875 36.281 1 66.75 186 LYS A CA 1
ATOM 1413 C C . LYS A 1 186 ? 16.984 17.641 35.406 1 66.75 186 LYS A C 1
ATOM 1415 O O . LYS A 1 186 ? 17.125 16.516 35.906 1 66.75 186 LYS A O 1
ATOM 1420 N N . ARG A 1 187 ? 16.812 17.672 34.094 1 76.94 187 ARG A N 1
ATOM 1421 C CA . ARG A 1 187 ? 16.906 16.562 33.156 1 76.94 187 ARG A CA 1
ATOM 1422 C C . ARG A 1 187 ? 18.266 16.594 32.438 1 76.94 187 ARG A C 1
ATOM 1424 O O . ARG A 1 187 ? 18.688 17.641 31.922 1 76.94 187 ARG A O 1
ATOM 1431 N N . ASP A 1 188 ? 19.078 15.484 32.656 1 82.44 188 ASP A N 1
ATOM 1432 C CA . ASP A 1 188 ? 20.297 15.359 31.891 1 82.44 188 ASP A CA 1
ATOM 1433 C C . ASP A 1 188 ? 20 14.93 30.453 1 82.44 188 ASP A C 1
ATOM 1435 O O . ASP A 1 188 ? 19.375 13.891 30.234 1 82.44 188 ASP A O 1
ATOM 1439 N N . VAL A 1 189 ? 20.516 15.695 29.547 1 82.44 189 VAL A N 1
ATOM 1440 C CA . VAL A 1 189 ? 20.219 15.539 28.125 1 82.44 189 VAL A CA 1
ATOM 1441 C C . VAL A 1 189 ? 20.828 14.227 27.625 1 82.44 189 VAL A C 1
ATOM 1443 O O . VAL A 1 189 ? 20.25 13.57 26.75 1 82.44 189 VAL A O 1
ATOM 1446 N N . LEU A 1 190 ? 21.875 13.781 28.25 1 86.25 190 LEU A N 1
ATOM 1447 C CA . LEU A 1 190 ? 22.578 12.586 27.797 1 86.25 190 LEU A CA 1
ATOM 1448 C C . LEU A 1 190 ? 21.734 11.336 28.016 1 86.25 190 LEU A C 1
ATOM 1450 O O . LEU A 1 190 ? 21.672 10.461 27.156 1 86.25 190 LEU A O 1
ATOM 1454 N N . TRP A 1 191 ? 21.031 11.312 29.109 1 88.12 191 TRP A N 1
ATOM 1455 C CA . TRP A 1 191 ? 20.297 10.109 29.469 1 88.12 191 TRP A CA 1
ATOM 1456 C C . TRP A 1 191 ? 18.953 10.055 28.734 1 88.12 191 TRP A C 1
ATOM 1458 O O . TRP A 1 191 ? 18.281 9.023 28.75 1 88.12 191 TRP A O 1
ATOM 1468 N N . SER A 1 192 ? 18.625 11.078 28.031 1 90.69 192 SER A N 1
ATOM 1469 C CA . SER A 1 192 ? 17.344 11.109 27.344 1 90.69 192 SER A CA 1
ATOM 1470 C C . SER A 1 192 ? 17.531 11.023 25.828 1 90.69 192 SER A C 1
ATOM 1472 O O . SER A 1 192 ? 16.562 11.125 25.062 1 90.69 192 SER A O 1
ATOM 1474 N N . THR A 1 193 ? 18.734 10.812 25.438 1 91.81 193 THR A N 1
ATOM 1475 C CA . THR A 1 193 ? 19.047 10.828 24 1 91.81 193 THR A CA 1
ATOM 1476 C C . THR A 1 193 ? 18.359 9.68 23.281 1 91.81 193 THR A C 1
ATOM 1478 O O . THR A 1 193 ? 17.984 9.805 22.109 1 91.81 193 THR A O 1
ATOM 1481 N N . PHE A 1 194 ? 18.109 8.539 24 1 94.94 194 PHE A N 1
ATOM 1482 C CA . PHE A 1 194 ? 17.531 7.355 23.375 1 94.94 194 PHE A CA 1
ATOM 1483 C C . PHE A 1 194 ? 16.047 7.234 23.719 1 94.94 194 PHE A C 1
ATOM 1485 O O . PHE A 1 194 ? 15.43 6.211 23.438 1 94.94 194 PHE A O 1
ATOM 1492 N N . SER A 1 195 ? 15.508 8.266 24.312 1 94.69 195 SER A N 1
ATOM 1493 C CA . SER A 1 195 ? 14.109 8.211 24.734 1 94.69 195 SER A CA 1
ATOM 1494 C C . SER A 1 195 ? 13.164 8.195 23.547 1 94.69 195 SER A C 1
ATOM 1496 O O . SER A 1 195 ? 13.234 9.07 22.688 1 94.69 195 SER A O 1
ATOM 1498 N N . LEU A 1 196 ? 12.234 7.207 23.531 1 93.69 196 LEU A N 1
ATOM 1499 C CA . LEU A 1 196 ? 11.281 7.074 22.438 1 93.69 196 LEU A CA 1
ATOM 1500 C C . LEU A 1 196 ? 10.312 8.25 22.422 1 93.69 196 LEU A C 1
ATOM 1502 O O . LEU A 1 196 ? 9.914 8.711 21.344 1 93.69 196 LEU A O 1
ATOM 1506 N N . ARG A 1 197 ? 9.93 8.719 23.531 1 88.19 197 ARG A N 1
ATOM 1507 C CA . ARG A 1 197 ? 8.992 9.828 23.609 1 88.19 197 ARG A CA 1
ATOM 1508 C C . ARG A 1 197 ? 9.602 11.109 23.047 1 88.19 197 ARG A C 1
ATOM 1510 O O . ARG A 1 197 ? 8.992 11.766 22.203 1 88.19 197 ARG A O 1
ATOM 1517 N N . ARG A 1 198 ? 10.758 11.438 23.516 1 89.19 198 ARG A N 1
ATOM 1518 C CA . ARG A 1 198 ? 11.43 12.648 23.078 1 89.19 198 ARG A CA 1
ATOM 1519 C C . ARG A 1 198 ? 11.703 12.602 21.578 1 89.19 198 ARG A C 1
ATOM 1521 O O . ARG A 1 198 ? 11.461 13.578 20.859 1 89.19 198 ARG A O 1
ATOM 1528 N N . ASN A 1 199 ? 12.195 11.461 21.125 1 93.5 199 ASN A N 1
ATOM 1529 C CA . ASN A 1 199 ? 12.562 11.312 19.719 1 93.5 199 ASN A CA 1
ATOM 1530 C C . ASN A 1 199 ? 11.328 11.289 18.828 1 93.5 199 ASN A C 1
ATOM 1532 O O . ASN A 1 199 ? 11.375 11.758 17.688 1 93.5 199 ASN A O 1
ATOM 1536 N N . TRP A 1 200 ? 10.25 10.75 19.312 1 89.88 200 TRP A N 1
ATOM 1537 C CA . TRP A 1 200 ? 9 10.781 18.562 1 89.88 200 TRP A CA 1
ATOM 1538 C C . TRP A 1 200 ? 8.523 12.211 18.359 1 89.88 200 TRP A C 1
ATOM 1540 O O . TRP A 1 200 ? 8.086 12.578 17.266 1 89.88 200 TRP A O 1
ATOM 1550 N N . LEU A 1 201 ? 8.617 13.008 19.406 1 85.62 201 LEU A N 1
ATOM 1551 C CA . LEU A 1 201 ? 8.211 14.406 19.328 1 85.62 201 LEU A CA 1
ATOM 1552 C C . LEU A 1 201 ? 9.109 15.18 18.359 1 85.62 201 LEU A C 1
ATOM 1554 O O . LEU A 1 201 ? 8.641 16.062 17.625 1 85.62 201 LEU A O 1
ATOM 1558 N N . GLN A 1 202 ? 10.328 14.789 18.438 1 89 202 GLN A N 1
ATOM 1559 C CA . GLN A 1 202 ? 11.266 15.422 17.516 1 89 202 GLN A CA 1
ATOM 1560 C C . GLN A 1 202 ? 10.953 15.062 16.062 1 89 202 GLN A C 1
ATOM 1562 O O . GLN A 1 202 ? 11.031 15.914 15.18 1 89 202 GLN A O 1
ATOM 1567 N N . LEU A 1 203 ? 10.602 13.859 15.812 1 90.56 203 LEU A N 1
ATOM 1568 C CA . LEU A 1 203 ? 10.305 13.359 14.477 1 90.56 203 LEU A CA 1
ATOM 1569 C C . LEU A 1 203 ? 9.023 13.984 13.938 1 90.56 203 LEU A C 1
ATOM 1571 O O . LEU A 1 203 ? 8.93 14.297 12.75 1 90.56 203 LEU A O 1
ATOM 1575 N N . THR A 1 204 ? 7.992 14.234 14.797 1 84.31 204 THR A N 1
ATOM 1576 C CA . THR A 1 204 ? 6.672 14.664 14.344 1 84.31 204 THR A CA 1
ATOM 1577 C C . THR A 1 204 ? 6.543 16.188 14.414 1 84.31 204 THR A C 1
ATOM 1579 O O . THR A 1 204 ? 5.527 16.75 14 1 84.31 204 THR A O 1
ATOM 1582 N N . ARG A 1 205 ? 7.551 16.828 14.891 1 79.81 205 ARG A N 1
ATOM 1583 C CA . ARG A 1 205 ? 7.512 18.281 15.008 1 79.81 205 ARG A CA 1
ATOM 1584 C C . ARG A 1 205 ? 7.504 18.938 13.633 1 79.81 205 ARG A C 1
ATOM 1586 O O . ARG A 1 205 ? 8.352 18.641 12.789 1 79.81 205 ARG A O 1
ATOM 1593 N N . VAL A 1 206 ? 6.473 19.688 13.391 1 79.69 206 VAL A N 1
ATOM 1594 C CA . VAL A 1 206 ? 6.359 20.438 12.141 1 79.69 206 VAL A CA 1
ATOM 1595 C C . VAL A 1 206 ? 6.531 21.922 12.414 1 79.69 206 VAL A C 1
ATOM 1597 O O . VAL A 1 206 ? 5.934 22.469 13.344 1 79.69 206 VAL A O 1
ATOM 1600 N N . ARG A 1 207 ? 7.414 22.547 11.734 1 75.38 207 ARG A N 1
ATOM 1601 C CA . ARG A 1 207 ? 7.664 23.969 11.898 1 75.38 207 ARG A CA 1
ATOM 1602 C C . ARG A 1 207 ? 6.977 24.781 10.805 1 75.38 207 ARG A C 1
ATOM 1604 O O . ARG A 1 207 ? 6.977 24.375 9.641 1 75.38 207 ARG A O 1
ATOM 1611 N N . SER A 1 208 ? 6.281 25.656 11.258 1 73.5 208 SER A N 1
ATOM 1612 C CA . SER A 1 208 ? 5.645 26.547 10.289 1 73.5 208 SER A CA 1
ATOM 1613 C C . SER A 1 208 ? 6.684 27.344 9.492 1 73.5 208 SER A C 1
ATOM 1615 O O . SER A 1 208 ? 7.82 27.5 9.938 1 73.5 208 SER A O 1
ATOM 1617 N N . SER A 1 209 ? 6.383 27.594 8.281 1 68.56 209 SER A N 1
ATOM 1618 C CA . SER A 1 209 ? 7.273 28.359 7.41 1 68.56 209 SER A CA 1
ATOM 1619 C C . SER A 1 209 ? 7.613 29.719 8.023 1 68.56 209 SER A C 1
ATOM 1621 O O . SER A 1 209 ? 6.719 30.469 8.422 1 68.56 209 SER A O 1
ATOM 1623 N N . THR A 1 210 ? 8.727 29.906 8.75 1 59.53 210 THR A N 1
ATOM 1624 C CA . THR A 1 210 ? 9.094 31.188 9.336 1 59.53 210 THR A CA 1
ATOM 1625 C C . THR A 1 210 ? 9.414 32.219 8.25 1 59.53 210 THR A C 1
ATOM 1627 O O . THR A 1 210 ? 9.523 33.406 8.523 1 59.53 210 THR A O 1
ATOM 1630 N N . GLY A 1 211 ? 9.328 31.734 6.973 1 59.59 211 GLY A N 1
ATOM 1631 C CA . GLY A 1 211 ? 9.719 32.656 5.926 1 59.59 211 GLY A CA 1
ATOM 1632 C C . GLY A 1 211 ? 11.156 33.125 6.035 1 59.59 211 GLY A C 1
ATOM 1633 O O . GLY A 1 211 ? 11.57 34.062 5.355 1 59.59 211 GLY A O 1
ATOM 1634 N N . SER A 1 212 ? 11.922 32.5 7.035 1 63.09 212 SER A N 1
ATOM 1635 C CA . SER A 1 212 ? 13.305 32.938 7.215 1 63.09 212 SER A CA 1
ATOM 1636 C C . SER A 1 212 ? 14.164 32.562 6.008 1 63.09 212 SER A C 1
ATOM 1638 O O . SER A 1 212 ? 13.953 31.516 5.387 1 63.09 212 SER A O 1
ATOM 1640 N N . SER A 1 213 ? 14.914 33.469 5.621 1 63.69 213 SER A N 1
ATOM 1641 C CA . SER A 1 213 ? 15.844 33.312 4.508 1 63.69 213 SER A CA 1
ATOM 1642 C C . SER A 1 213 ? 16.859 32.219 4.789 1 63.69 213 SER A C 1
ATOM 1644 O O . SER A 1 213 ? 17.562 31.766 3.881 1 63.69 213 SER A O 1
ATOM 1646 N N . GLU A 1 214 ? 16.766 31.672 5.898 1 68.88 214 GLU A N 1
ATOM 1647 C CA . GLU A 1 214 ? 17.797 30.703 6.258 1 68.88 214 GLU A CA 1
ATOM 1648 C C . GLU A 1 214 ? 17.344 29.281 5.98 1 68.88 214 GLU A C 1
ATOM 1650 O O . GLU A 1 214 ? 18.141 28.344 6.039 1 68.88 214 GLU A O 1
ATOM 1655 N N . SER A 1 215 ? 16.141 29.156 5.57 1 78.75 215 SER A N 1
ATOM 1656 C CA . SER A 1 215 ? 15.672 27.797 5.328 1 78.75 215 SER A CA 1
ATOM 1657 C C . SER A 1 215 ? 15.188 27.625 3.891 1 78.75 215 SER A C 1
ATOM 1659 O O . SER A 1 215 ? 14.57 28.531 3.324 1 78.75 215 SER A O 1
ATOM 1661 N N . ILE A 1 216 ? 15.672 26.656 3.287 1 88.19 216 ILE A N 1
ATOM 1662 C CA . ILE A 1 216 ? 15.234 26.297 1.941 1 88.19 216 ILE A CA 1
ATOM 1663 C C . ILE A 1 216 ? 14.102 25.281 2.016 1 88.19 216 ILE A C 1
ATOM 1665 O O . ILE A 1 216 ? 14.336 24.078 1.965 1 88.19 216 ILE A O 1
ATOM 1669 N N . GLU A 1 217 ? 12.945 25.719 2.006 1 90.62 217 GLU A N 1
ATOM 1670 C CA . GLU A 1 217 ? 11.789 24.875 2.318 1 90.62 217 GLU A CA 1
ATOM 1671 C C . GLU A 1 217 ? 11.375 24.031 1.118 1 90.62 217 GLU A C 1
ATOM 1673 O O . GLU A 1 217 ? 10.836 22.938 1.282 1 90.62 217 GLU A O 1
ATOM 1678 N N . CYS A 1 218 ? 11.648 24.5 -0.083 1 93.88 218 CYS A N 1
ATOM 1679 C CA . CYS A 1 218 ? 11.188 23.797 -1.273 1 93.88 218 CYS A CA 1
ATOM 1680 C C . CYS A 1 218 ? 11.93 22.469 -1.443 1 93.88 218 CYS A C 1
ATOM 1682 O O . CYS A 1 218 ? 11.492 21.594 -2.193 1 93.88 218 CYS A O 1
ATOM 1684 N N . ILE A 1 219 ? 13.031 22.266 -0.735 1 95.56 219 ILE A N 1
ATOM 1685 C CA . ILE A 1 219 ? 13.82 21.047 -0.841 1 95.56 219 ILE A CA 1
ATOM 1686 C C . ILE A 1 219 ? 13.062 19.891 -0.199 1 95.56 219 ILE A C 1
ATOM 1688 O O . ILE A 1 219 ? 13.32 18.719 -0.516 1 95.56 219 ILE A O 1
ATOM 1692 N N . HIS A 1 220 ? 12.102 20.25 0.706 1 94.06 220 HIS A N 1
ATOM 1693 C CA . HIS A 1 220 ? 11.359 19.203 1.4 1 94.06 220 HIS A CA 1
ATOM 1694 C C . HIS A 1 220 ? 10.57 18.344 0.418 1 94.06 220 HIS A C 1
ATOM 1696 O O . HIS A 1 220 ? 10.711 17.109 0.413 1 94.06 220 HIS A O 1
ATOM 1702 N N . GLY A 1 221 ? 9.852 18.969 -0.398 1 95.12 221 GLY A N 1
ATOM 1703 C CA . GLY A 1 221 ? 9.086 18.234 -1.388 1 95.12 221 GLY A CA 1
ATOM 1704 C C . GLY A 1 221 ? 9.953 17.5 -2.391 1 95.12 221 GLY A C 1
ATOM 1705 O O . GLY A 1 221 ? 9.641 16.375 -2.791 1 95.12 221 GLY A O 1
ATOM 1706 N N . ILE A 1 222 ? 11.062 18.062 -2.77 1 97.31 222 ILE A N 1
ATOM 1707 C CA . ILE A 1 222 ? 11.961 17.484 -3.764 1 97.31 222 ILE A CA 1
ATOM 1708 C C . ILE A 1 222 ? 12.562 16.188 -3.229 1 97.31 222 ILE A C 1
ATOM 1710 O O . ILE A 1 222 ? 12.594 15.18 -3.934 1 97.31 222 ILE A O 1
ATOM 1714 N N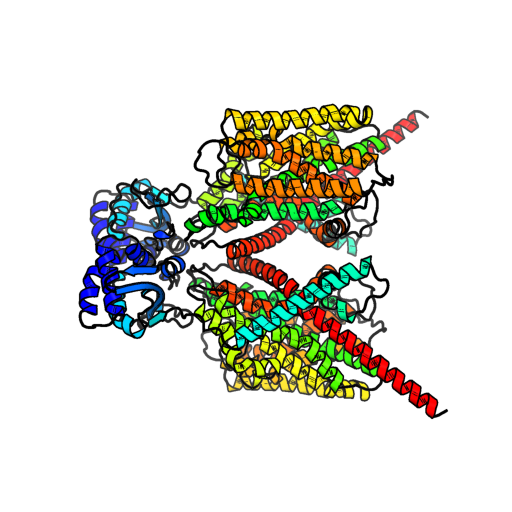 . ARG A 1 223 ? 12.93 16.172 -2.012 1 97.12 223 ARG A N 1
ATOM 1715 C CA . ARG A 1 223 ? 13.539 15 -1.398 1 97.12 223 ARG A CA 1
ATOM 1716 C C . ARG A 1 223 ? 12.555 13.844 -1.326 1 97.12 223 ARG A C 1
ATOM 1718 O O . ARG A 1 223 ? 12.891 12.711 -1.673 1 97.12 223 ARG A O 1
ATOM 1725 N N . VAL A 1 224 ? 11.344 14.164 -0.898 1 96.62 224 VAL A N 1
ATOM 1726 C CA . VAL A 1 224 ? 10.336 13.125 -0.706 1 96.62 224 VAL A CA 1
ATOM 1727 C C . VAL A 1 224 ? 9.93 12.539 -2.057 1 96.62 224 VAL A C 1
ATOM 1729 O O . VAL A 1 224 ? 9.812 11.32 -2.203 1 96.62 224 VAL A O 1
ATOM 1732 N N . LEU A 1 225 ? 9.781 13.359 -3.049 1 96.56 225 LEU A N 1
ATOM 1733 C CA . LEU A 1 225 ? 9.398 12.891 -4.375 1 96.56 225 LEU A CA 1
ATOM 1734 C C . LEU A 1 225 ? 10.523 12.094 -5.023 1 96.56 225 LEU A C 1
ATOM 1736 O O . LEU A 1 225 ? 10.266 11.102 -5.711 1 96.56 225 LEU A O 1
ATOM 1740 N N . ALA A 1 226 ? 11.719 12.516 -4.77 1 97.56 226 ALA A N 1
ATOM 1741 C CA . ALA A 1 226 ? 12.875 11.828 -5.336 1 97.56 226 ALA A CA 1
ATOM 1742 C C . ALA A 1 226 ? 13.016 10.422 -4.754 1 97.56 226 ALA A C 1
ATOM 1744 O O . ALA A 1 226 ? 13.227 9.453 -5.488 1 97.56 226 ALA A O 1
ATOM 1745 N N . ILE A 1 227 ? 12.891 10.281 -3.463 1 97.5 227 ILE A N 1
ATOM 1746 C CA . ILE A 1 227 ? 13.039 8.961 -2.855 1 97.5 227 ILE A CA 1
ATOM 1747 C C . ILE A 1 227 ? 11.867 8.07 -3.273 1 97.5 227 ILE A C 1
ATOM 1749 O O . ILE A 1 227 ? 12.039 6.867 -3.469 1 97.5 227 ILE A O 1
ATOM 1753 N N . GLY A 1 228 ? 10.688 8.656 -3.398 1 97.44 228 GLY A N 1
ATOM 1754 C CA . GLY A 1 228 ? 9.555 7.906 -3.912 1 97.44 228 GLY A CA 1
ATOM 1755 C C . GLY A 1 228 ? 9.797 7.348 -5.301 1 97.44 228 GLY A C 1
ATOM 1756 O O . GLY A 1 228 ? 9.43 6.203 -5.586 1 97.44 228 GLY A O 1
ATOM 1757 N N . TRP A 1 229 ? 10.383 8.156 -6.102 1 97.62 229 TRP A N 1
ATOM 1758 C CA . TRP A 1 229 ? 10.656 7.75 -7.473 1 97.62 229 TRP A CA 1
ATOM 1759 C C . TRP A 1 229 ? 11.695 6.633 -7.516 1 97.62 229 TRP A C 1
ATOM 1761 O O . TRP A 1 229 ? 11.586 5.707 -8.328 1 97.62 229 TRP A O 1
ATOM 1771 N N . ILE A 1 230 ? 12.672 6.699 -6.641 1 97.31 230 ILE A N 1
ATOM 1772 C CA . ILE A 1 230 ? 13.688 5.652 -6.527 1 97.31 230 ILE A CA 1
ATOM 1773 C C . ILE A 1 230 ? 13.031 4.34 -6.109 1 97.31 230 ILE A C 1
ATOM 1775 O O . ILE A 1 230 ? 13.281 3.291 -6.703 1 97.31 230 ILE A O 1
ATOM 1779 N N . MET A 1 231 ? 12.18 4.406 -5.148 1 97.88 231 MET A N 1
ATOM 1780 C CA . MET A 1 231 ? 11.492 3.213 -4.668 1 97.88 231 MET A CA 1
ATOM 1781 C C . MET A 1 231 ? 10.609 2.619 -5.762 1 97.88 231 MET A C 1
ATOM 1783 O O . MET A 1 231 ? 10.484 1.398 -5.867 1 97.88 231 MET A O 1
ATOM 1787 N N . LEU A 1 232 ? 10.016 3.518 -6.559 1 98 232 LEU A N 1
ATOM 1788 C CA . LEU A 1 232 ? 9.148 3.07 -7.645 1 98 232 LEU A CA 1
ATOM 1789 C C . LEU A 1 232 ? 9.93 2.271 -8.672 1 98 232 LEU A C 1
ATOM 1791 O O . LEU A 1 232 ? 9.5 1.199 -9.102 1 98 232 LEU A O 1
ATOM 1795 N N . TRP A 1 233 ? 11.039 2.775 -9.023 1 96.88 233 TRP A N 1
ATOM 1796 C CA . TRP A 1 233 ? 11.883 2.059 -9.977 1 96.88 233 TRP A CA 1
ATOM 1797 C C . TRP A 1 233 ? 12.297 0.7 -9.422 1 96.88 233 TRP A C 1
ATOM 1799 O O . TRP A 1 233 ? 12.234 -0.311 -10.125 1 96.88 233 TRP A O 1
ATOM 1809 N N . HIS A 1 234 ? 12.727 0.671 -8.195 1 96.56 234 HIS A N 1
ATOM 1810 C CA . HIS A 1 234 ? 13.188 -0.583 -7.613 1 96.56 234 HIS A CA 1
ATOM 1811 C C . HIS A 1 234 ? 12.039 -1.581 -7.477 1 96.56 234 HIS A C 1
ATOM 1813 O O . HIS A 1 234 ? 12.242 -2.789 -7.625 1 96.56 234 HIS A O 1
ATOM 1819 N N . SER A 1 235 ? 10.867 -1.08 -7.199 1 97.62 235 SER A N 1
ATOM 1820 C CA . SER A 1 235 ? 9.695 -1.953 -7.145 1 97.62 235 SER A CA 1
ATOM 1821 C C . SER A 1 235 ? 9.438 -2.613 -8.492 1 97.62 235 SER A C 1
ATOM 1823 O O . SER A 1 235 ? 9.266 -3.832 -8.57 1 97.62 235 SER A O 1
ATOM 1825 N N . TYR A 1 236 ? 9.445 -1.82 -9.586 1 96.94 236 TYR A N 1
ATOM 1826 C CA . TYR A 1 236 ? 9.234 -2.344 -10.93 1 96.94 236 TYR A CA 1
ATOM 1827 C C . TYR A 1 236 ? 10.352 -3.291 -11.336 1 96.94 236 TYR A C 1
ATOM 1829 O O . TYR A 1 236 ? 10.102 -4.371 -11.875 1 96.94 236 TYR A O 1
ATOM 1837 N N . SER A 1 237 ? 11.578 -2.883 -11.062 1 93.94 237 SER A N 1
ATOM 1838 C CA . SER A 1 237 ? 12.734 -3.684 -11.453 1 93.94 237 SER A CA 1
ATOM 1839 C C . SER A 1 237 ? 12.703 -5.059 -10.797 1 93.94 237 SER A C 1
ATOM 1841 O O . SER A 1 237 ? 12.992 -6.07 -11.438 1 93.94 237 SER A O 1
ATOM 1843 N N . LEU A 1 238 ? 12.367 -5.082 -9.539 1 93.62 238 LEU A N 1
ATOM 1844 C CA . LEU A 1 238 ? 12.312 -6.355 -8.836 1 93.62 238 LEU A CA 1
ATOM 1845 C C . LEU A 1 238 ? 11.141 -7.203 -9.328 1 93.62 238 LEU A C 1
ATOM 1847 O O . LEU A 1 238 ? 11.227 -8.43 -9.359 1 93.62 238 LEU A O 1
ATOM 1851 N N . THR A 1 239 ? 10.07 -6.559 -9.734 1 93.75 239 THR A N 1
ATOM 1852 C CA . THR A 1 239 ? 8.961 -7.281 -10.336 1 93.75 239 THR A CA 1
ATOM 1853 C C . THR A 1 239 ? 9.391 -7.938 -11.641 1 93.75 239 THR A C 1
ATOM 1855 O O . THR A 1 239 ? 9.016 -9.078 -11.922 1 93.75 239 THR A O 1
ATOM 1858 N N . PHE A 1 240 ? 10.25 -7.242 -12.414 1 91.62 240 PHE A N 1
ATOM 1859 C CA . PHE A 1 240 ? 10.734 -7.762 -13.688 1 91.62 240 PHE A CA 1
ATOM 1860 C C . PHE A 1 240 ? 11.641 -8.969 -13.477 1 91.62 240 PHE A C 1
ATOM 1862 O O . PHE A 1 240 ? 11.695 -9.859 -14.328 1 91.62 240 PHE A O 1
ATOM 1869 N N . LEU A 1 241 ? 12.273 -8.969 -12.352 1 87.88 241 LEU A N 1
ATOM 1870 C CA . LEU A 1 241 ? 13.25 -10.023 -12.078 1 87.88 241 LEU A CA 1
ATOM 1871 C C . LEU A 1 241 ? 12.586 -11.227 -11.422 1 87.88 241 LEU A C 1
ATOM 1873 O O . LEU A 1 241 ? 13.172 -12.312 -11.367 1 87.88 241 LEU A O 1
ATOM 1877 N N . ALA A 1 242 ? 11.391 -11.094 -10.969 1 90.44 242 ALA A N 1
ATOM 1878 C CA . ALA A 1 242 ? 10.656 -12.18 -10.336 1 90.44 242 ALA A CA 1
ATOM 1879 C C . ALA A 1 242 ? 9.898 -13.008 -11.367 1 90.44 242 ALA A C 1
ATOM 1881 O O . ALA A 1 242 ? 9.68 -12.562 -12.5 1 90.44 242 ALA A O 1
ATOM 1882 N N . PRO A 1 243 ? 9.57 -14.289 -11.031 1 93.19 243 PRO A N 1
ATOM 1883 C CA . PRO A 1 243 ? 8.781 -15.109 -11.953 1 93.19 243 PRO A CA 1
ATOM 1884 C C . PRO A 1 243 ? 7.426 -14.5 -12.289 1 93.19 243 PRO A C 1
ATOM 1886 O O . PRO A 1 243 ? 6.672 -14.133 -11.383 1 93.19 243 PRO A O 1
ATOM 1889 N N . LEU A 1 244 ? 7.176 -14.398 -13.562 1 94.81 244 LEU A N 1
ATOM 1890 C CA . LEU A 1 244 ? 5.918 -13.836 -14.047 1 94.81 244 LEU A CA 1
ATOM 1891 C C . LEU A 1 244 ? 5.195 -14.828 -14.953 1 94.81 244 LEU A C 1
ATOM 1893 O O . LEU A 1 244 ? 5.836 -15.578 -15.695 1 94.81 244 LEU A O 1
ATOM 1897 N N . ILE A 1 245 ? 3.893 -14.797 -14.961 1 95.62 245 ILE A N 1
ATOM 1898 C CA . ILE A 1 245 ? 3.121 -15.672 -15.836 1 95.62 245 ILE A CA 1
ATOM 1899 C C . ILE A 1 245 ? 3.031 -15.055 -17.234 1 95.62 245 ILE A C 1
ATOM 1901 O O . ILE A 1 245 ? 2.729 -15.75 -18.203 1 95.62 245 ILE A O 1
ATOM 1905 N N . ASN A 1 246 ? 3.305 -13.742 -17.359 1 95.81 246 ASN A N 1
ATOM 1906 C CA . ASN A 1 246 ? 3.166 -13.039 -18.625 1 95.81 246 ASN A CA 1
ATOM 1907 C C . ASN A 1 246 ? 4.375 -12.148 -18.906 1 95.81 246 ASN A C 1
ATOM 1909 O O . ASN A 1 246 ? 4.219 -10.969 -19.234 1 95.81 246 ASN A O 1
ATOM 1913 N N . PRO A 1 247 ? 5.555 -12.711 -18.891 1 93.19 247 PRO A N 1
ATOM 1914 C CA . PRO A 1 247 ? 6.742 -11.875 -19.109 1 93.19 247 PRO A CA 1
ATOM 1915 C C . PRO A 1 247 ? 6.762 -11.25 -20.5 1 93.19 247 PRO A C 1
ATOM 1917 O O . PRO A 1 247 ? 7.418 -10.227 -20.719 1 93.19 247 PRO A O 1
ATOM 1920 N N . ASN A 1 248 ? 6.023 -11.852 -21.453 1 91.75 248 ASN A N 1
ATOM 1921 C CA . ASN A 1 248 ? 5.984 -11.305 -22.797 1 91.75 248 ASN A CA 1
ATOM 1922 C C . ASN A 1 248 ? 5.391 -9.898 -22.828 1 91.75 248 ASN A C 1
ATOM 1924 O O . ASN A 1 248 ? 5.652 -9.125 -23.75 1 91.75 248 ASN A O 1
ATOM 1928 N N . THR A 1 249 ? 4.594 -9.633 -21.859 1 93.75 249 THR A N 1
ATOM 1929 C CA . THR A 1 249 ? 3.959 -8.32 -21.797 1 93.75 249 THR A CA 1
ATOM 1930 C C . THR A 1 249 ? 4.988 -7.242 -21.484 1 93.75 249 THR A C 1
ATOM 1932 O O . THR A 1 249 ? 4.73 -6.051 -21.688 1 93.75 249 THR A O 1
ATOM 1935 N N . LEU A 1 250 ? 6.148 -7.605 -21 1 92.31 250 LEU A N 1
ATOM 1936 C CA . LEU A 1 250 ? 7.184 -6.648 -20.625 1 92.31 250 LEU A CA 1
ATOM 1937 C C . LEU A 1 250 ? 7.746 -5.941 -21.859 1 92.31 250 LEU A C 1
ATOM 1939 O O . LEU A 1 250 ? 8.125 -4.77 -21.781 1 92.31 250 LEU A O 1
ATOM 1943 N N . SER A 1 251 ? 7.801 -6.645 -22.969 1 89.56 251 SER A N 1
ATOM 1944 C CA . SER A 1 251 ? 8.266 -6.023 -24.219 1 89.56 251 SER A CA 1
ATOM 1945 C C . SER A 1 251 ? 7.324 -4.914 -24.672 1 89.56 251 SER A C 1
ATOM 1947 O O . SER A 1 251 ? 7.77 -3.832 -25.047 1 89.56 251 SER A O 1
ATOM 1949 N N . ASP A 1 252 ? 6.043 -5.227 -24.562 1 91.69 252 ASP A N 1
ATOM 1950 C CA . ASP A 1 252 ? 5.043 -4.219 -24.906 1 91.69 252 ASP A CA 1
ATOM 1951 C C . ASP A 1 252 ? 5.098 -3.043 -23.938 1 91.69 252 ASP A C 1
ATOM 1953 O O . ASP A 1 252 ? 4.961 -1.888 -24.344 1 91.69 252 ASP A O 1
ATOM 1957 N N . TRP A 1 253 ? 5.266 -3.41 -22.719 1 94.38 253 TRP A N 1
ATOM 1958 C CA . TRP A 1 253 ? 5.352 -2.373 -21.703 1 94.38 253 TRP A CA 1
ATOM 1959 C C . TRP A 1 253 ? 6.543 -1.455 -21.953 1 94.38 253 TRP A C 1
ATOM 1961 O O . TRP A 1 253 ? 6.422 -0.231 -21.859 1 94.38 253 TRP A O 1
ATOM 1971 N N . ARG A 1 254 ? 7.652 -1.986 -22.312 1 91.31 254 ARG A N 1
ATOM 1972 C CA . ARG A 1 254 ? 8.875 -1.241 -22.609 1 91.31 254 ARG A CA 1
ATOM 1973 C C . ARG A 1 254 ? 8.664 -0.272 -23.766 1 91.31 254 ARG A C 1
ATOM 1975 O O . ARG A 1 254 ? 9.281 0.794 -23.812 1 91.31 254 ARG A O 1
ATOM 1982 N N . SER A 1 255 ? 7.77 -0.615 -24.688 1 92 255 SER A N 1
ATOM 1983 C CA . SER A 1 255 ? 7.531 0.196 -25.875 1 92 255 SER A CA 1
ATOM 1984 C C . SER A 1 255 ? 6.5 1.286 -25.609 1 92 255 SER A C 1
ATOM 1986 O O . SER A 1 255 ? 6.309 2.188 -26.422 1 92 255 SER A O 1
ATOM 1988 N N . SER A 1 256 ? 5.926 1.14 -24.484 1 93.75 256 SER A N 1
ATOM 1989 C CA . SER A 1 256 ? 4.957 2.17 -24.141 1 93.75 256 SER A CA 1
ATOM 1990 C C . SER A 1 256 ? 5.645 3.428 -23.625 1 93.75 256 SER A C 1
ATOM 1992 O O . SER A 1 256 ? 6.676 3.344 -22.953 1 93.75 256 SER A O 1
ATOM 1994 N N . PHE A 1 257 ? 5.086 4.594 -23.828 1 93.25 257 PHE A N 1
ATOM 1995 C CA . PHE A 1 257 ? 5.703 5.863 -23.453 1 93.25 257 PHE A CA 1
ATOM 1996 C C . PHE A 1 257 ? 5.73 6.027 -21.938 1 93.25 257 PHE A C 1
ATOM 1998 O O . PHE A 1 257 ? 6.66 6.617 -21.391 1 93.25 257 PHE A O 1
ATOM 2005 N N . HIS A 1 258 ? 4.703 5.508 -21.312 1 93.94 258 HIS A N 1
ATOM 2006 C CA . HIS A 1 258 ? 4.645 5.703 -19.875 1 93.94 258 HIS A CA 1
ATOM 2007 C C . HIS A 1 258 ? 5.746 4.918 -19.172 1 93.94 258 HIS A C 1
ATOM 2009 O O . HIS A 1 258 ? 6.07 5.195 -18.016 1 93.94 258 HIS A O 1
ATOM 2015 N N . SER A 1 259 ? 6.309 3.844 -19.844 1 95.38 259 SER A N 1
ATOM 2016 C CA . SER A 1 259 ? 7.422 3.096 -19.266 1 95.38 259 SER A CA 1
ATOM 2017 C C . SER A 1 259 ? 8.602 4.008 -18.969 1 95.38 259 SER A C 1
ATOM 2019 O O . SER A 1 259 ? 9.391 3.74 -18.047 1 95.38 259 SER A O 1
ATOM 2021 N N . ALA A 1 260 ? 8.734 5.117 -19.703 1 95.44 260 ALA A N 1
ATOM 2022 C CA . ALA A 1 260 ? 9.844 6.051 -19.531 1 95.44 260 ALA A CA 1
ATOM 2023 C C . ALA A 1 260 ? 9.789 6.734 -18.172 1 95.44 260 ALA A C 1
ATOM 2025 O O . ALA A 1 260 ? 10.828 7.035 -17.578 1 95.44 260 ALA A O 1
ATOM 2026 N N . LEU A 1 261 ? 8.609 6.918 -17.672 1 95.81 261 LEU A N 1
ATOM 2027 C CA . LEU A 1 261 ? 8.43 7.555 -16.375 1 95.81 261 LEU A CA 1
ATOM 2028 C C . LEU A 1 261 ? 8.914 6.648 -15.242 1 95.81 261 LEU A C 1
ATOM 2030 O O . LEU A 1 261 ? 9.211 7.117 -14.141 1 95.81 261 LEU A O 1
ATOM 2034 N N . ILE A 1 262 ? 9 5.41 -15.539 1 96.75 262 ILE A N 1
ATOM 2035 C CA . ILE A 1 262 ? 9.477 4.441 -14.555 1 96.75 262 ILE A CA 1
ATOM 2036 C C . ILE A 1 262 ? 10.977 4.223 -14.719 1 96.75 262 ILE A C 1
ATOM 2038 O O . ILE A 1 262 ? 11.727 4.27 -13.75 1 96.75 262 ILE A O 1
ATOM 2042 N N . THR A 1 263 ? 11.383 4.082 -15.945 1 94.75 263 THR A N 1
ATOM 2043 C CA . THR A 1 263 ? 12.766 3.703 -16.219 1 94.75 263 THR A CA 1
ATOM 2044 C C . THR A 1 263 ? 13.711 4.883 -15.992 1 94.75 263 THR A C 1
ATOM 2046 O O . THR A 1 263 ? 14.922 4.699 -15.859 1 94.75 263 THR A O 1
ATOM 2049 N N . ILE A 1 264 ? 13.227 6.098 -15.938 1 95.81 264 ILE A N 1
ATOM 2050 C CA . ILE A 1 264 ? 14.062 7.266 -15.664 1 95.81 264 ILE A CA 1
ATOM 2051 C C . ILE A 1 264 ? 14.266 7.422 -14.156 1 95.81 264 ILE A C 1
ATOM 2053 O O . ILE A 1 264 ? 15.086 8.227 -13.719 1 95.81 264 ILE A O 1
ATOM 2057 N N . GLY A 1 265 ? 13.672 6.613 -13.305 1 94 265 GLY A N 1
ATOM 2058 C CA . GLY A 1 265 ? 13.68 6.672 -11.852 1 94 265 GLY A CA 1
ATOM 2059 C C . GLY A 1 265 ? 15.07 6.836 -11.273 1 94 265 GLY A C 1
ATOM 2060 O O . GLY A 1 265 ? 15.305 7.707 -10.43 1 94 265 GLY A O 1
ATOM 2061 N N . PRO A 1 266 ? 16.062 6.148 -11.734 1 94.12 266 PRO A N 1
ATOM 2062 C CA . PRO A 1 266 ? 17.422 6.223 -11.188 1 94.12 266 PRO A CA 1
ATOM 2063 C C . PRO A 1 266 ? 18.016 7.621 -11.281 1 94.12 266 PRO A C 1
ATOM 2065 O O . PRO A 1 266 ? 18.938 7.961 -10.523 1 94.12 266 PRO A O 1
ATOM 2068 N N . ILE A 1 267 ? 17.5 8.43 -12.172 1 95.69 267 ILE A N 1
ATOM 2069 C CA . ILE A 1 267 ? 18.031 9.781 -12.359 1 95.69 267 ILE A CA 1
ATOM 2070 C C . ILE A 1 267 ? 17.797 10.602 -11.094 1 95.69 267 ILE A C 1
ATOM 2072 O O . ILE A 1 267 ? 18.453 11.625 -10.883 1 95.69 267 ILE A O 1
ATOM 2076 N N . SER A 1 268 ? 16.875 10.164 -10.227 1 96.25 268 SER A N 1
ATOM 2077 C CA . SER A 1 268 ? 16.562 10.852 -8.977 1 96.25 268 SER A CA 1
ATOM 2078 C C . SER A 1 268 ? 17.75 10.852 -8.039 1 96.25 268 SER A C 1
ATOM 2080 O O . SER A 1 268 ? 17.859 11.703 -7.152 1 96.25 268 SER A O 1
ATOM 2082 N N . VAL A 1 269 ? 18.672 9.93 -8.188 1 97.19 269 VAL A N 1
ATOM 2083 C CA . VAL A 1 269 ? 19.891 9.898 -7.387 1 97.19 269 VAL A CA 1
ATOM 2084 C C . VAL A 1 269 ? 20.703 11.172 -7.625 1 97.19 269 VAL A C 1
ATOM 2086 O O . VAL A 1 269 ? 21.328 11.695 -6.703 1 97.19 269 VAL A O 1
ATOM 2089 N N . ASP A 1 270 ? 20.656 11.688 -8.836 1 98.25 270 ASP A N 1
ATOM 2090 C CA . ASP A 1 270 ? 21.359 12.922 -9.172 1 98.25 270 ASP A CA 1
ATOM 2091 C C . ASP A 1 270 ? 20.75 14.117 -8.445 1 98.25 270 ASP A C 1
ATOM 2093 O O . ASP A 1 270 ? 21.438 15.086 -8.125 1 98.25 270 ASP A O 1
ATOM 2097 N N . THR A 1 271 ? 19.438 14.039 -8.211 1 98.38 271 THR A N 1
ATOM 2098 C CA . THR A 1 271 ? 18.797 15.055 -7.379 1 98.38 271 THR A CA 1
ATOM 2099 C C . THR A 1 271 ? 19.406 15.07 -5.98 1 98.38 271 THR A C 1
ATOM 2101 O O . THR A 1 271 ? 19.703 16.141 -5.434 1 98.38 271 THR A O 1
ATOM 2104 N N . PHE A 1 272 ? 19.672 13.945 -5.469 1 98.19 272 PHE A N 1
ATOM 2105 C CA . PHE A 1 272 ? 20.234 13.852 -4.129 1 98.19 272 PHE A CA 1
ATOM 2106 C C . PHE A 1 272 ? 21.688 14.32 -4.113 1 98.19 272 PHE A C 1
ATOM 2108 O O . PHE A 1 272 ? 22.141 14.953 -3.156 1 98.19 272 PHE A O 1
ATOM 2115 N N . PHE A 1 273 ? 22.422 13.961 -5.156 1 98.56 273 PHE A N 1
ATOM 2116 C CA . PHE A 1 273 ? 23.781 14.469 -5.25 1 98.56 273 PHE A CA 1
ATOM 2117 C C . PHE A 1 273 ? 23.797 15.984 -5.305 1 98.56 273 PHE A C 1
ATOM 2119 O O . PHE A 1 273 ? 24.594 16.625 -4.613 1 98.56 273 PHE A O 1
ATOM 2126 N N . MET A 1 274 ? 22.953 16.5 -6.109 1 98.5 274 MET A N 1
ATOM 2127 C CA . MET A 1 274 ? 22.859 17.953 -6.25 1 98.5 274 MET A CA 1
ATOM 2128 C C . MET A 1 274 ? 22.5 18.609 -4.922 1 98.5 274 MET A C 1
ATOM 2130 O O . MET A 1 274 ? 23.094 19.609 -4.531 1 98.5 274 MET A O 1
ATOM 2134 N N . LEU A 1 275 ? 21.531 18.047 -4.203 1 98 275 LEU A N 1
ATOM 2135 C CA . LEU A 1 275 ? 21.109 18.562 -2.912 1 98 275 LEU A CA 1
ATOM 2136 C C . LEU A 1 275 ? 22.25 18.484 -1.896 1 98 275 LEU A C 1
ATOM 2138 O O . LEU A 1 275 ? 22.438 19.391 -1.086 1 98 275 LEU A O 1
ATOM 2142 N N . SER A 1 276 ? 22.969 17.406 -1.926 1 97.81 276 SER A N 1
ATOM 2143 C CA . SER A 1 276 ? 24.109 17.234 -1.026 1 97.81 276 SER A CA 1
ATOM 2144 C C . SER A 1 276 ? 25.172 18.297 -1.266 1 97.81 276 SER A C 1
ATOM 2146 O O . SER A 1 276 ? 25.688 18.891 -0.316 1 97.81 276 SER A O 1
ATOM 2148 N N . GLY A 1 277 ? 25.469 18.531 -2.539 1 98.19 277 GLY A N 1
ATOM 2149 C CA . GLY A 1 277 ? 26.422 19.594 -2.867 1 98.19 277 GLY A CA 1
ATOM 2150 C C . GLY A 1 277 ? 25.953 20.969 -2.412 1 98.19 277 GLY A C 1
ATOM 2151 O O . GLY A 1 277 ? 26.75 21.734 -1.861 1 98.19 277 GLY A O 1
ATOM 2152 N N . LEU A 1 278 ? 24.734 21.219 -2.617 1 97.88 278 LEU A N 1
ATOM 2153 C CA . LEU A 1 278 ? 24.141 22.5 -2.238 1 97.88 278 LEU A CA 1
ATOM 2154 C C . LEU A 1 278 ? 24.234 22.719 -0.732 1 97.88 278 LEU A C 1
ATOM 2156 O O . LEU A 1 278 ? 24.734 23.75 -0.277 1 97.88 278 LEU A O 1
ATOM 2160 N N . LEU A 1 279 ? 23.797 21.75 0.035 1 95.81 279 LEU A N 1
ATOM 2161 C CA . LEU A 1 279 ? 23.719 21.891 1.484 1 95.81 279 LEU A CA 1
ATOM 2162 C C . LEU A 1 279 ? 25.094 21.906 2.113 1 95.81 279 LEU A C 1
ATOM 2164 O O . LEU A 1 279 ? 25.328 22.609 3.102 1 95.81 279 LEU A O 1
ATOM 2168 N N . THR A 1 280 ? 25.969 21.109 1.53 1 96.75 280 THR A N 1
ATOM 2169 C CA . THR A 1 280 ? 27.344 21.109 2.02 1 96.75 280 THR A CA 1
ATOM 2170 C C . THR A 1 280 ? 28 22.469 1.823 1 96.75 280 THR A C 1
ATOM 2172 O O . THR A 1 280 ? 28.578 23.031 2.756 1 96.75 280 THR A O 1
ATOM 2175 N N . CYS A 1 281 ? 27.859 22.969 0.649 1 96.88 281 CYS A N 1
ATOM 2176 C CA . CYS A 1 281 ? 28.438 24.266 0.354 1 96.88 281 CYS A CA 1
ATOM 2177 C C . CYS A 1 281 ? 27.812 25.359 1.218 1 96.88 281 CYS A C 1
ATOM 2179 O O . CYS A 1 281 ? 28.516 26.188 1.796 1 96.88 281 CYS A O 1
ATOM 2181 N N . TRP A 1 282 ? 26.578 25.312 1.317 1 94.06 282 TRP A N 1
ATOM 2182 C CA . TRP A 1 282 ? 25.828 26.281 2.115 1 94.06 282 TRP A CA 1
ATOM 2183 C C . TRP A 1 282 ? 26.281 26.25 3.57 1 94.06 282 TRP A C 1
ATOM 2185 O O . TRP A 1 282 ? 26.578 27.297 4.152 1 94.06 282 TRP A O 1
ATOM 2195 N N . SER A 1 283 ? 26.406 25.125 4.137 1 93.06 283 SER A N 1
ATOM 2196 C CA . SER A 1 283 ? 26.75 24.953 5.543 1 93.06 283 SER A CA 1
ATOM 2197 C C . SER A 1 283 ? 28.203 25.359 5.805 1 93.06 283 SER A C 1
ATOM 2199 O O . SER A 1 283 ? 28.5 26.016 6.809 1 93.06 283 SER A O 1
ATOM 2201 N N . LEU A 1 284 ? 29.062 25 4.949 1 96.06 284 LEU A N 1
ATOM 2202 C CA . LEU A 1 284 ? 30.484 25.297 5.125 1 96.06 284 LEU A CA 1
ATOM 2203 C C . LEU A 1 284 ? 30.734 26.797 4.984 1 96.06 284 LEU A C 1
ATOM 2205 O O . LEU A 1 284 ? 31.547 27.375 5.723 1 96.06 284 LEU A O 1
ATOM 2209 N N . LEU A 1 285 ? 30.078 27.438 4.086 1 95.56 285 LEU A N 1
ATOM 2210 C CA . LEU A 1 285 ? 30.234 28.875 3.914 1 95.56 285 LEU A CA 1
ATOM 2211 C C . LEU A 1 285 ? 29.703 29.625 5.133 1 95.56 285 LEU A C 1
ATOM 2213 O O . LEU A 1 285 ? 30.312 30.625 5.559 1 95.56 285 LEU A O 1
ATOM 2217 N N . LYS A 1 286 ? 28.625 29.156 5.613 1 92.12 286 LYS A N 1
ATOM 2218 C CA . LYS A 1 286 ? 28.078 29.766 6.828 1 92.12 286 LYS A CA 1
ATOM 2219 C C . LYS A 1 286 ? 29.078 29.656 7.984 1 92.12 286 LYS A C 1
ATOM 2221 O O . LYS A 1 286 ? 29.266 30.609 8.734 1 92.12 286 LYS A O 1
ATOM 2226 N N . GLU A 1 287 ? 29.672 28.547 8.078 1 92.5 287 GLU A N 1
ATOM 2227 C CA . GLU A 1 287 ? 30.656 28.312 9.125 1 92.5 287 GLU A CA 1
ATOM 2228 C C . GLU A 1 287 ? 31.891 29.188 8.922 1 92.5 287 GLU A C 1
ATOM 2230 O O . GLU A 1 287 ? 32.438 29.75 9.883 1 92.5 287 GLU A O 1
ATOM 2235 N N . LEU A 1 288 ? 32.312 29.312 7.77 1 94.88 288 LEU A N 1
ATOM 2236 C CA . LEU A 1 288 ? 33.469 30.125 7.441 1 94.88 288 LEU A CA 1
ATOM 2237 C C . LEU A 1 288 ? 33.219 31.594 7.688 1 94.88 288 LEU A C 1
ATOM 2239 O O . LEU A 1 288 ? 34.094 32.344 8.133 1 94.88 288 LEU A O 1
ATOM 2243 N N . ASP A 1 289 ? 32 31.984 7.363 1 93.31 289 ASP A N 1
ATOM 2244 C CA . ASP A 1 289 ? 31.625 33.375 7.625 1 93.31 289 ASP A CA 1
ATOM 2245 C C . ASP A 1 289 ? 31.625 33.656 9.125 1 93.31 289 ASP A C 1
ATOM 2247 O O . ASP A 1 289 ? 31.969 34.781 9.547 1 93.31 289 ASP A O 1
ATOM 2251 N N . ARG A 1 290 ? 31.266 32.719 9.82 1 90.75 290 ARG A N 1
ATOM 2252 C CA . ARG A 1 290 ? 31.141 32.906 11.266 1 90.75 290 ARG A CA 1
ATOM 2253 C C . ARG A 1 290 ? 32.5 32.812 11.953 1 90.75 290 ARG A C 1
ATOM 2255 O O . ARG A 1 290 ? 32.812 33.625 12.812 1 90.75 290 ARG A O 1
ATOM 2262 N N . ASN A 1 291 ? 33.406 31.828 11.594 1 90.62 291 ASN A N 1
ATOM 2263 C CA . ASN A 1 291 ? 34.625 31.516 12.359 1 90.62 291 ASN A CA 1
ATOM 2264 C C . ASN A 1 291 ? 35.875 31.844 11.562 1 90.62 291 ASN A C 1
ATOM 2266 O O . ASN A 1 291 ? 36.969 31.859 12.117 1 90.62 291 ASN A O 1
ATOM 2270 N N . GLY A 1 292 ? 35.719 31.984 10.352 1 90.69 292 GLY A N 1
ATOM 2271 C CA . GLY A 1 292 ? 36.875 32.312 9.5 1 90.69 292 GLY A CA 1
ATOM 2272 C C . GLY A 1 292 ? 37.75 31.094 9.211 1 90.69 292 GLY A C 1
ATOM 2273 O O . GLY A 1 292 ? 38.719 31.219 8.469 1 90.69 292 GLY A O 1
ATOM 2274 N N . LYS A 1 293 ? 37.5 30 9.898 1 91.38 293 LYS A N 1
ATOM 2275 C CA . LYS A 1 293 ? 38.25 28.766 9.695 1 91.38 293 LYS A CA 1
ATOM 2276 C C . LYS A 1 293 ? 37.344 27.547 9.766 1 91.38 293 LYS A C 1
ATOM 2278 O O . LYS A 1 293 ? 36.219 27.641 10.258 1 91.38 293 LYS A O 1
ATOM 2283 N N . LEU A 1 294 ? 37.875 26.469 9.172 1 92.56 294 LEU A N 1
ATOM 2284 C CA . LEU A 1 294 ? 37.156 25.203 9.203 1 92.56 294 LEU A CA 1
ATOM 2285 C C . LEU A 1 294 ? 37.906 24.156 10.023 1 92.56 294 LEU A C 1
ATOM 2287 O O . LEU A 1 294 ? 39.125 23.969 9.844 1 92.56 294 LEU A O 1
ATOM 2291 N N . ASN A 1 295 ? 37.281 23.609 11.039 1 91.12 295 ASN A N 1
ATOM 2292 C CA . ASN A 1 295 ? 37.812 22.438 11.711 1 91.12 295 ASN A CA 1
ATOM 2293 C C . ASN A 1 295 ? 37.5 21.156 10.938 1 91.12 295 ASN A C 1
ATOM 2295 O O . ASN A 1 295 ? 36.531 20.453 11.242 1 91.12 295 ASN A O 1
ATOM 2299 N N . VAL A 1 296 ? 38.312 20.797 10.023 1 94.12 296 VAL A N 1
ATOM 2300 C CA . VAL A 1 296 ? 38.062 19.766 9.023 1 94.12 296 VAL A CA 1
ATOM 2301 C C . VAL A 1 296 ? 37.906 18.406 9.703 1 94.12 296 VAL A C 1
ATOM 2303 O O . VAL A 1 296 ? 36.969 17.656 9.438 1 94.12 296 VAL A O 1
ATOM 2306 N N . PRO A 1 297 ? 38.844 18.047 10.648 1 93.5 297 PRO A N 1
ATOM 2307 C CA . PRO A 1 297 ? 38.719 16.734 11.297 1 93.5 297 PRO A CA 1
ATOM 2308 C C . PRO A 1 297 ? 37.375 16.594 12.047 1 93.5 297 PRO A C 1
ATOM 2310 O O . PRO A 1 297 ? 36.75 15.539 12.023 1 93.5 297 PRO A O 1
ATOM 2313 N N . LEU A 1 298 ? 37 17.641 12.625 1 90.25 298 LEU A N 1
ATOM 2314 C CA . LEU A 1 298 ? 35.75 17.594 13.359 1 90.25 298 LEU A CA 1
ATOM 2315 C C . LEU A 1 298 ? 34.562 17.516 12.398 1 90.25 298 LEU A C 1
ATOM 2317 O O . LEU A 1 298 ? 33.562 16.844 12.688 1 90.25 298 LEU A O 1
ATOM 2321 N N . LEU A 1 299 ? 34.719 18.234 11.367 1 92.19 299 LEU A N 1
ATOM 2322 C CA . LEU A 1 299 ? 33.688 18.203 10.344 1 92.19 299 LEU A CA 1
ATOM 2323 C C . LEU A 1 299 ? 33.5 16.781 9.805 1 92.19 299 LEU A C 1
ATOM 2325 O O . LEU A 1 299 ? 32.375 16.312 9.641 1 92.19 299 LEU A O 1
ATOM 2329 N N . TYR A 1 300 ? 34.594 16.125 9.516 1 95.25 300 TYR A N 1
ATOM 2330 C CA . TYR A 1 300 ? 34.562 14.766 9 1 95.25 300 TYR A CA 1
ATOM 2331 C C . TYR A 1 300 ? 34 13.805 10.023 1 95.25 300 TYR A C 1
ATOM 2333 O O . TYR A 1 300 ? 33.188 12.922 9.68 1 95.25 300 TYR A O 1
ATOM 2341 N N . LEU A 1 301 ? 34.312 13.992 11.25 1 92.62 301 LEU A N 1
ATOM 2342 C CA . LEU A 1 301 ? 33.844 13.125 12.32 1 92.62 301 LEU A CA 1
ATOM 2343 C C . LEU A 1 301 ? 32.344 13.258 12.492 1 92.62 301 LEU A C 1
ATOM 2345 O O . LEU A 1 301 ? 31.641 12.25 12.656 1 92.62 301 LEU A O 1
ATOM 2349 N N . HIS A 1 302 ? 31.859 14.453 12.422 1 91.31 302 HIS A N 1
ATOM 2350 C CA . HIS A 1 302 ? 30.438 14.688 12.594 1 91.31 302 HIS A CA 1
ATOM 2351 C C . HIS A 1 302 ? 29.625 14.039 11.477 1 91.31 302 HIS A C 1
ATOM 2353 O O . HIS A 1 302 ? 28.578 13.438 11.727 1 91.31 302 HIS A O 1
ATOM 2359 N N . ARG A 1 303 ? 30.078 14.164 10.305 1 93.12 303 ARG A N 1
ATOM 2360 C CA . ARG A 1 303 ? 29.391 13.555 9.164 1 93.12 303 ARG A CA 1
ATOM 2361 C C . ARG A 1 303 ? 29.391 12.031 9.289 1 93.12 303 ARG A C 1
ATOM 2363 O O . ARG A 1 303 ? 28.375 11.383 9.023 1 93.12 303 ARG A O 1
ATOM 2370 N N . TYR A 1 304 ? 30.547 11.523 9.664 1 95.12 304 TYR A N 1
ATOM 2371 C CA . TYR A 1 304 ? 30.672 10.078 9.828 1 95.12 304 TYR A CA 1
ATOM 2372 C C . TYR A 1 304 ? 29.734 9.57 10.914 1 95.12 304 TYR A C 1
ATOM 2374 O O . TYR A 1 304 ? 29.062 8.547 10.734 1 95.12 304 TYR A O 1
ATOM 2382 N N . LEU A 1 305 ? 29.641 10.289 11.984 1 93.06 305 LEU A N 1
ATOM 2383 C CA . LEU A 1 305 ? 28.828 9.875 13.117 1 93.06 305 LEU A CA 1
ATOM 2384 C C . LEU A 1 305 ? 27.344 10.055 12.805 1 93.06 305 LEU A C 1
ATOM 2386 O O . LEU A 1 305 ? 26.5 9.352 13.375 1 93.06 305 LEU A O 1
ATOM 2390 N N . ARG A 1 306 ? 27.078 10.891 11.93 1 91.62 306 ARG A N 1
ATOM 2391 C CA . ARG A 1 306 ? 25.688 11.156 11.562 1 91.62 306 ARG A CA 1
ATOM 2392 C C . ARG A 1 306 ? 25.141 10.055 10.648 1 91.62 306 ARG A C 1
ATOM 2394 O O . ARG A 1 306 ? 23.984 9.648 10.773 1 91.62 306 ARG A O 1
ATOM 2401 N N . LEU A 1 307 ? 25.938 9.469 9.836 1 95.31 307 LEU A N 1
ATOM 2402 C CA . LEU A 1 307 ? 25.469 8.562 8.797 1 95.31 307 LEU A CA 1
ATOM 2403 C C . LEU A 1 307 ? 25.781 7.113 9.148 1 95.31 307 LEU A C 1
ATOM 2405 O O . LEU A 1 307 ? 24.953 6.223 8.953 1 95.31 307 LEU A O 1
ATOM 2409 N N . THR A 1 308 ? 26.906 6.867 9.703 1 97.12 308 THR A N 1
ATOM 2410 C CA . THR A 1 308 ? 27.516 5.539 9.719 1 97.12 308 THR A CA 1
ATOM 2411 C C . THR A 1 308 ? 26.812 4.641 10.734 1 97.12 308 THR A C 1
ATOM 2413 O O . THR A 1 308 ? 26.578 3.461 10.477 1 97.12 308 THR A O 1
ATOM 2416 N N . PRO A 1 309 ? 26.5 5.141 11.938 1 96.19 309 PRO A N 1
ATOM 2417 C CA . PRO A 1 309 ? 25.859 4.234 12.891 1 96.19 309 PRO A CA 1
ATOM 2418 C C . PRO A 1 309 ? 24.547 3.645 12.352 1 96.19 309 PRO A C 1
ATOM 2420 O O . PRO A 1 309 ? 24.281 2.461 12.555 1 96.19 309 PRO A O 1
ATOM 2423 N N . VAL A 1 310 ? 23.797 4.418 11.688 1 97.56 310 VAL A N 1
ATOM 2424 C CA . VAL A 1 310 ? 22.516 3.977 11.117 1 97.56 310 VAL A CA 1
ATOM 2425 C C . VAL A 1 310 ? 22.766 2.955 10.016 1 97.56 310 VAL A C 1
ATOM 2427 O O . VAL A 1 310 ? 22.094 1.924 9.945 1 97.56 310 VAL A O 1
ATOM 2430 N N . PHE A 1 311 ? 23.75 3.244 9.188 1 98 311 PHE A N 1
ATOM 2431 C CA . PHE A 1 311 ? 24.141 2.357 8.094 1 98 311 PHE A CA 1
ATOM 2432 C C . PHE A 1 311 ? 24.734 1.066 8.633 1 98 311 PHE A C 1
ATOM 2434 O O . PHE A 1 311 ? 24.438 -0.021 8.141 1 98 311 PHE A O 1
ATOM 2441 N N . ALA A 1 312 ? 25.531 1.189 9.641 1 97.62 312 ALA A N 1
ATOM 2442 C CA . ALA A 1 312 ? 26.172 0.034 10.266 1 97.62 312 ALA A CA 1
ATOM 2443 C C . ALA A 1 312 ? 25.125 -0.895 10.891 1 97.62 312 ALA A C 1
ATOM 2445 O O . ALA A 1 312 ? 25.266 -2.119 10.836 1 97.62 312 ALA A O 1
ATOM 2446 N N . ALA A 1 313 ? 24.172 -0.33 11.492 1 97.25 313 ALA A N 1
ATOM 2447 C CA . ALA A 1 313 ? 23.094 -1.136 12.07 1 97.25 313 ALA A CA 1
ATOM 2448 C C . ALA A 1 313 ? 22.391 -1.962 11 1 97.25 313 ALA A C 1
ATOM 2450 O O . ALA A 1 313 ? 22.047 -3.123 11.234 1 97.25 313 ALA A O 1
ATOM 2451 N N . LEU A 1 314 ? 22.188 -1.367 9.859 1 97.19 314 LEU A N 1
ATOM 2452 C CA . LEU A 1 314 ? 21.516 -2.09 8.773 1 97.19 314 LEU A CA 1
ATOM 2453 C C . LEU A 1 314 ? 22.406 -3.221 8.258 1 97.19 314 LEU A C 1
ATOM 2455 O O . LEU A 1 314 ? 21.922 -4.316 7.977 1 97.19 314 LEU A O 1
ATOM 2459 N N . ILE A 1 315 ? 23.672 -2.914 8.102 1 96.56 315 ILE A N 1
ATOM 2460 C CA . ILE A 1 315 ? 24.609 -3.938 7.66 1 96.56 315 ILE A CA 1
ATOM 2461 C C . ILE A 1 315 ? 24.625 -5.09 8.656 1 96.56 315 ILE A C 1
ATOM 2463 O O . ILE A 1 315 ? 24.578 -6.258 8.266 1 96.56 315 ILE A O 1
ATOM 2467 N N . LEU A 1 316 ? 24.688 -4.754 9.898 1 95.5 316 LEU A N 1
ATOM 2468 C CA . LEU A 1 316 ? 24.688 -5.77 10.945 1 95.5 316 LEU A CA 1
ATOM 2469 C C . LEU A 1 316 ? 23.406 -6.586 10.914 1 95.5 316 LEU A C 1
ATOM 2471 O O . LEU A 1 316 ? 23.438 -7.805 11.102 1 95.5 316 LEU A O 1
ATOM 2475 N N . PHE A 1 317 ? 22.297 -5.926 10.742 1 95.25 317 PHE A N 1
ATOM 2476 C CA . PHE A 1 317 ? 21.016 -6.621 10.625 1 95.25 317 PHE A CA 1
ATOM 2477 C C . PHE A 1 317 ? 21.031 -7.578 9.438 1 95.25 317 PHE A C 1
ATOM 2479 O O . PHE A 1 317 ? 20.547 -8.703 9.539 1 95.25 317 PHE A O 1
ATOM 2486 N N . THR A 1 318 ? 21.594 -7.125 8.359 1 93.69 318 THR A N 1
ATOM 2487 C CA . THR A 1 318 ? 21.609 -7.895 7.121 1 93.69 318 THR A CA 1
ATOM 2488 C C . THR A 1 318 ? 22.484 -9.141 7.27 1 93.69 318 THR A C 1
ATOM 2490 O O . THR A 1 318 ? 22.078 -10.234 6.852 1 93.69 318 THR A O 1
ATOM 2493 N N . VAL A 1 319 ? 23.547 -9.016 7.875 1 92.06 319 VAL A N 1
ATOM 2494 C CA . VAL A 1 319 ? 24.469 -10.133 8.016 1 92.06 319 VAL A CA 1
ATOM 2495 C C . VAL A 1 319 ? 24.016 -11.047 9.156 1 92.06 319 VAL A C 1
ATOM 2497 O O . VAL A 1 319 ? 24.172 -12.266 9.078 1 92.06 319 VAL A O 1
ATOM 2500 N N . GLY A 1 320 ? 23.406 -10.5 10.109 1 91.62 320 GLY A N 1
ATOM 2501 C CA . GLY A 1 320 ? 23.109 -11.266 11.312 1 91.62 320 GLY A CA 1
ATOM 2502 C C . GLY A 1 320 ? 21.719 -11.883 11.297 1 91.62 320 GLY A C 1
ATOM 2503 O O . GLY A 1 320 ? 21.5 -12.945 11.875 1 91.62 320 GLY A O 1
ATOM 2504 N N . PHE A 1 321 ? 20.766 -11.195 10.672 1 91.88 321 PHE A N 1
ATOM 2505 C CA . PHE A 1 321 ? 19.391 -11.633 10.883 1 91.88 321 PHE A CA 1
ATOM 2506 C C . PHE A 1 321 ? 18.703 -11.906 9.547 1 91.88 321 PHE A C 1
ATOM 2508 O O . PHE A 1 321 ? 17.75 -12.695 9.484 1 91.88 321 PHE A O 1
ATOM 2515 N N . PHE A 1 322 ? 19.047 -11.328 8.477 1 90.62 322 PHE A N 1
ATOM 2516 C CA . PHE A 1 322 ? 18.281 -11.297 7.234 1 90.62 322 PHE A CA 1
ATOM 2517 C C . PHE A 1 322 ? 18.016 -12.711 6.723 1 90.62 322 PHE A C 1
ATOM 2519 O O . PHE A 1 322 ? 16.906 -13.016 6.289 1 90.62 322 PHE A O 1
ATOM 2526 N N . GLN A 1 323 ? 18.984 -13.57 6.742 1 87.81 323 GLN A N 1
ATOM 2527 C CA . GLN A 1 323 ? 18.844 -14.922 6.223 1 87.81 323 GLN A CA 1
ATOM 2528 C C . GLN A 1 323 ? 17.75 -15.688 6.961 1 87.81 323 GLN A C 1
ATOM 2530 O O . GLN A 1 323 ? 17.062 -16.531 6.375 1 87.81 323 GLN A O 1
ATOM 2535 N N . ARG A 1 324 ? 17.438 -15.312 8.18 1 89.88 324 ARG A N 1
ATOM 2536 C CA . ARG A 1 324 ? 16.578 -16.141 9.023 1 89.88 324 ARG A CA 1
ATOM 2537 C C . ARG A 1 324 ? 15.18 -15.539 9.133 1 89.88 324 ARG A C 1
ATOM 2539 O O . ARG A 1 324 ? 14.273 -16.172 9.68 1 89.88 324 ARG A O 1
ATOM 2546 N N . ILE A 1 325 ? 14.969 -14.453 8.648 1 90.19 325 ILE A N 1
ATOM 2547 C CA . ILE A 1 325 ? 13.672 -13.812 8.875 1 90.19 325 ILE A CA 1
ATOM 2548 C C . ILE A 1 325 ? 12.734 -14.133 7.715 1 90.19 325 ILE A C 1
ATOM 2550 O O . ILE A 1 325 ? 11.555 -13.766 7.742 1 90.19 325 ILE A O 1
ATOM 2554 N N . GLY A 1 326 ? 13.234 -14.812 6.742 1 90.06 326 GLY A N 1
ATOM 2555 C CA . GLY A 1 326 ? 12.391 -15.156 5.613 1 90.06 326 GLY A CA 1
ATOM 2556 C C . GLY A 1 326 ? 12.625 -16.562 5.098 1 90.06 326 GLY A C 1
ATOM 2557 O O . GLY A 1 326 ? 13.516 -17.266 5.574 1 90.06 326 GLY A O 1
ATOM 2558 N N . ASP A 1 327 ? 11.758 -16.984 4.316 1 92.56 327 ASP A N 1
ATOM 2559 C CA . ASP A 1 327 ? 11.836 -18.234 3.582 1 92.56 327 ASP A CA 1
ATOM 2560 C C . ASP A 1 327 ? 10.945 -18.219 2.34 1 92.56 327 ASP A C 1
ATOM 2562 O O . ASP A 1 327 ? 10.195 -17.25 2.129 1 92.56 327 ASP A O 1
ATOM 2566 N N . GLY A 1 328 ? 11.164 -19.203 1.51 1 93 328 GLY A N 1
ATOM 2567 C CA . GLY A 1 328 ? 10.43 -19.281 0.26 1 93 328 GLY A CA 1
ATOM 2568 C C . GLY A 1 328 ? 11.25 -19.828 -0.887 1 93 328 GLY A C 1
ATOM 2569 O O . GLY A 1 328 ? 12.461 -20.031 -0.749 1 93 328 GLY A O 1
ATOM 2570 N N . PRO A 1 329 ? 10.547 -20.031 -1.972 1 93.25 329 PRO A N 1
ATOM 2571 C CA . PRO A 1 329 ? 11.219 -20.641 -3.123 1 93.25 329 PRO A CA 1
ATOM 2572 C C . PRO A 1 329 ? 12.375 -19.797 -3.65 1 93.25 329 PRO A C 1
ATOM 2574 O O . PRO A 1 329 ? 13.375 -20.344 -4.121 1 93.25 329 PRO A O 1
ATOM 2577 N N . LEU A 1 330 ? 12.266 -18.469 -3.523 1 89.88 330 LEU A N 1
ATOM 2578 C CA . LEU A 1 330 ? 13.258 -17.578 -4.105 1 89.88 330 LEU A CA 1
ATOM 2579 C C . LEU A 1 330 ? 14.117 -16.938 -3.023 1 89.88 330 LEU A C 1
ATOM 2581 O O . LEU A 1 330 ? 14.883 -16.016 -3.299 1 89.88 330 LEU A O 1
ATOM 2585 N N . TRP A 1 331 ? 14.039 -17.375 -1.864 1 90.56 331 TRP A N 1
ATOM 2586 C CA . TRP A 1 331 ? 14.672 -16.719 -0.729 1 90.56 331 TRP A CA 1
ATOM 2587 C C . TRP A 1 331 ? 16.188 -16.812 -0.816 1 90.56 331 TRP A C 1
ATOM 2589 O O . TRP A 1 331 ? 16.891 -15.867 -0.47 1 90.56 331 TRP A O 1
ATOM 2599 N N . SER A 1 332 ? 16.688 -17.938 -1.271 1 85.31 332 SER A N 1
ATOM 2600 C CA . SER A 1 332 ? 18.141 -18.125 -1.368 1 85.31 332 SER A CA 1
ATOM 2601 C C . SER A 1 332 ? 18.766 -17.094 -2.309 1 85.31 332 SER A C 1
ATOM 2603 O O . SER A 1 332 ? 19.828 -16.531 -2.012 1 85.31 332 SER A O 1
ATOM 2605 N N . GLU A 1 333 ? 18.078 -16.906 -3.367 1 82.88 333 GLU A N 1
ATOM 2606 C CA . GLU A 1 333 ? 18.562 -15.891 -4.301 1 82.88 333 GLU A CA 1
ATOM 2607 C C . GLU A 1 333 ? 18.438 -14.484 -3.715 1 82.88 333 GLU A C 1
ATOM 2609 O O . GLU A 1 333 ? 19.328 -13.648 -3.895 1 82.88 333 GLU A O 1
ATOM 2614 N N . ALA A 1 334 ? 17.375 -14.242 -3.068 1 82.19 334 ALA A N 1
ATOM 2615 C CA . ALA A 1 334 ? 17.141 -12.938 -2.457 1 82.19 334 ALA A CA 1
ATOM 2616 C C . ALA A 1 334 ? 18.203 -12.625 -1.403 1 82.19 334 ALA A C 1
ATOM 2618 O O . ALA A 1 334 ? 18.75 -11.523 -1.366 1 82.19 334 ALA A O 1
ATOM 2619 N N . TYR A 1 335 ? 18.484 -13.625 -0.618 1 81.81 335 TYR A N 1
ATOM 2620 C CA . TYR A 1 335 ? 19.469 -13.445 0.439 1 81.81 335 TYR A CA 1
ATOM 2621 C C . TYR A 1 335 ? 20.859 -13.242 -0.146 1 81.81 335 TYR A C 1
ATOM 2623 O O . TYR A 1 335 ? 21.609 -12.375 0.315 1 81.81 335 TYR A O 1
ATOM 2631 N N . GLN A 1 336 ? 21.172 -13.938 -1.192 1 77.38 336 GLN A N 1
ATOM 2632 C CA . GLN A 1 336 ? 22.469 -13.781 -1.83 1 77.38 336 GLN A CA 1
ATOM 2633 C C . GLN A 1 336 ? 22.609 -12.398 -2.465 1 77.38 336 GLN A C 1
ATOM 2635 O O . GLN A 1 336 ? 23.688 -11.789 -2.412 1 77.38 336 GLN A O 1
ATOM 2640 N N . PHE A 1 337 ? 21.516 -11.953 -2.945 1 75.81 337 PHE A N 1
ATOM 2641 C CA . PHE A 1 337 ? 21.484 -10.648 -3.586 1 75.81 337 PHE A CA 1
ATOM 2642 C C . PHE A 1 337 ? 21.672 -9.539 -2.557 1 75.81 337 PHE A C 1
ATOM 2644 O O . PHE A 1 337 ? 22.266 -8.5 -2.854 1 75.81 337 PHE A O 1
ATOM 2651 N N . THR A 1 338 ? 21.234 -9.664 -1.364 1 70.38 338 THR A N 1
ATOM 2652 C CA . THR A 1 338 ? 21.219 -8.617 -0.349 1 70.38 338 THR A CA 1
ATOM 2653 C C . THR A 1 338 ? 22.422 -8.758 0.583 1 70.38 338 THR A C 1
ATOM 2655 O O . THR A 1 338 ? 23.156 -7.793 0.821 1 70.38 338 THR A O 1
ATOM 2658 N N . SER A 1 339 ? 22.656 -10.039 1.101 1 75.5 339 SER A N 1
ATOM 2659 C CA . SER A 1 339 ? 23.562 -10.211 2.234 1 75.5 339 SER A CA 1
ATOM 2660 C C . SER A 1 339 ? 24.859 -10.906 1.813 1 75.5 339 SER A C 1
ATOM 2662 O O . SER A 1 339 ? 25.859 -10.844 2.529 1 75.5 339 SER A O 1
ATOM 2664 N N . GLY A 1 340 ? 24.859 -11.453 0.701 1 80.31 340 GLY A N 1
ATOM 2665 C CA . GLY A 1 340 ? 26.031 -12.234 0.336 1 80.31 340 GLY A CA 1
ATOM 2666 C C . GLY A 1 340 ? 27.312 -11.398 0.284 1 80.31 340 GLY A C 1
ATOM 2667 O O . GLY A 1 340 ? 28.312 -11.75 0.91 1 80.31 340 GLY A O 1
ATOM 2668 N N . ASN A 1 341 ? 27.141 -10.258 -0.229 1 87.31 341 ASN A N 1
ATOM 2669 C CA . ASN A 1 341 ? 28.297 -9.391 -0.392 1 87.31 341 ASN A CA 1
ATOM 2670 C C . ASN A 1 341 ? 28.672 -8.695 0.915 1 87.31 341 ASN A C 1
ATOM 2672 O O . ASN A 1 341 ? 29.828 -8.367 1.145 1 87.31 341 ASN A O 1
ATOM 2676 N N . CYS A 1 342 ? 27.719 -8.508 1.79 1 91.88 342 CYS A N 1
ATOM 2677 C CA . CYS A 1 342 ? 27.938 -7.766 3.023 1 91.88 342 CYS A CA 1
ATOM 2678 C C . CYS A 1 342 ? 28.781 -8.578 4.008 1 91.88 342 CYS A C 1
ATOM 2680 O O . CYS A 1 342 ? 29.5 -8.016 4.828 1 91.88 342 CYS A O 1
ATOM 2682 N N . LYS A 1 343 ? 28.672 -9.852 3.918 1 89.06 343 LYS A N 1
ATOM 2683 C CA . LYS A 1 343 ? 29.453 -10.711 4.809 1 89.06 343 LYS A CA 1
ATOM 2684 C C . LYS A 1 343 ? 30.953 -10.555 4.555 1 89.06 343 LYS A C 1
ATOM 2686 O O . LYS A 1 343 ? 31.75 -10.508 5.496 1 89.06 343 LYS A O 1
ATOM 2691 N N . GLN A 1 344 ? 31.281 -10.344 3.367 1 89.56 344 GLN A N 1
ATOM 2692 C CA . GLN A 1 344 ? 32.688 -10.258 2.988 1 89.56 344 GLN A CA 1
ATOM 2693 C C . GLN A 1 344 ? 33.156 -8.805 2.98 1 89.56 344 GLN A C 1
ATOM 2695 O O . GLN A 1 344 ? 34.312 -8.523 3.338 1 89.56 344 GLN A O 1
ATOM 2700 N N . TYR A 1 345 ? 32.25 -7.867 2.604 1 94.38 345 TYR A N 1
ATOM 2701 C CA . TYR A 1 345 ? 32.75 -6.523 2.299 1 94.38 345 TYR A CA 1
ATOM 2702 C C . TYR A 1 345 ? 32.062 -5.484 3.176 1 94.38 345 TYR A C 1
ATOM 2704 O O . TYR A 1 345 ? 31.906 -4.328 2.775 1 94.38 345 TYR A O 1
ATOM 2712 N N . TRP A 1 346 ? 31.594 -5.875 4.363 1 94.38 346 TRP A N 1
ATOM 2713 C CA . TRP A 1 346 ? 30.984 -4.918 5.273 1 94.38 346 TRP A CA 1
ATOM 2714 C C . TRP A 1 346 ? 31.922 -3.754 5.566 1 94.38 346 TRP A C 1
ATOM 2716 O O . TRP A 1 346 ? 31.484 -2.611 5.703 1 94.38 346 TRP A O 1
ATOM 2726 N N . TRP A 1 347 ? 33.219 -3.975 5.598 1 95.44 347 TRP A N 1
ATOM 2727 C CA . TRP A 1 347 ? 34.219 -2.969 5.969 1 95.44 347 TRP A CA 1
ATOM 2728 C C . TRP A 1 347 ? 34.375 -1.919 4.875 1 95.44 347 TRP A C 1
ATOM 2730 O O . TRP A 1 347 ? 34.531 -0.731 5.16 1 95.44 347 TRP A O 1
ATOM 2740 N N . SER A 1 348 ? 34.344 -2.338 3.609 1 97 348 SER A N 1
ATOM 2741 C CA . SER A 1 348 ? 34.438 -1.376 2.516 1 97 348 SER A CA 1
ATOM 2742 C C . SER A 1 348 ? 33.219 -0.452 2.486 1 97 348 SER A C 1
ATOM 2744 O O . SER A 1 348 ? 33.344 0.713 2.098 1 97 348 SER A O 1
ATOM 2746 N N . ALA A 1 349 ? 32.094 -1.026 2.885 1 96.81 349 ALA A N 1
ATOM 2747 C CA . ALA A 1 349 ? 30.875 -0.222 2.955 1 96.81 349 ALA A CA 1
ATOM 2748 C C . ALA A 1 349 ? 30.969 0.825 4.062 1 96.81 349 ALA A C 1
ATOM 2750 O O . ALA A 1 349 ? 30.625 1.991 3.852 1 96.81 349 ALA A O 1
ATOM 2751 N N . LEU A 1 350 ? 31.469 0.469 5.215 1 97.31 350 LEU A N 1
ATOM 2752 C CA . LEU A 1 350 ? 31.531 1.359 6.367 1 97.31 350 LEU A CA 1
ATOM 2753 C C . LEU A 1 350 ? 32.656 2.395 6.188 1 97.31 350 LEU A C 1
ATOM 2755 O O . LEU A 1 350 ? 32.594 3.475 6.781 1 97.31 350 LEU A O 1
ATOM 2759 N N . LEU A 1 351 ? 33.594 2.064 5.312 1 97.69 351 LEU A N 1
ATOM 2760 C CA . LEU A 1 351 ? 34.656 3.018 5.008 1 97.69 351 LEU A CA 1
ATOM 2761 C C . LEU A 1 351 ? 34.281 3.865 3.793 1 97.69 351 LEU A C 1
ATOM 2763 O O . LEU A 1 351 ? 35.031 4.777 3.426 1 97.69 351 LEU A O 1
ATOM 2767 N N . TYR A 1 352 ? 33.188 3.574 3.189 1 98.19 352 TYR A N 1
ATOM 2768 C CA . TYR A 1 352 ? 32.656 4.32 2.062 1 98.19 352 TYR A CA 1
ATOM 2769 C C . TYR A 1 352 ? 33.594 4.293 0.874 1 98.19 352 TYR A C 1
ATOM 2771 O O . TYR A 1 352 ? 33.844 5.32 0.24 1 98.19 352 TYR A O 1
ATOM 2779 N N . VAL A 1 353 ? 34.156 3.033 0.576 1 97.88 353 VAL A N 1
ATOM 2780 C CA . VAL A 1 353 ? 35.094 2.904 -0.54 1 97.88 353 VAL A CA 1
ATOM 2781 C C . VAL A 1 353 ? 34.688 1.743 -1.437 1 97.88 353 VAL A C 1
ATOM 2783 O O . VAL A 1 353 ? 35.406 1.349 -2.342 1 97.88 353 VAL A O 1
ATOM 2786 N N . GLN A 1 354 ? 33.531 1.197 -1.293 1 96.44 354 GLN A N 1
ATOM 2787 C CA . GLN A 1 354 ? 33.094 -0.021 -1.975 1 96.44 354 GLN A CA 1
ATOM 2788 C C . GLN A 1 354 ? 32.938 0.211 -3.475 1 96.44 354 GLN A C 1
ATOM 2790 O O . GLN A 1 354 ? 33.125 -0.712 -4.273 1 96.44 354 GLN A O 1
ATOM 2795 N N . ASN A 1 355 ? 32.656 1.443 -3.922 1 96.56 355 ASN A N 1
ATOM 2796 C CA . ASN A 1 355 ? 32.438 1.729 -5.336 1 96.56 355 ASN A CA 1
ATOM 2797 C C . ASN A 1 355 ? 33.719 1.595 -6.137 1 96.56 355 ASN A C 1
ATOM 2799 O O . ASN A 1 355 ? 33.688 1.459 -7.359 1 96.56 355 ASN A O 1
ATOM 2803 N N . TYR A 1 356 ? 34.875 1.638 -5.457 1 96.88 356 TYR A N 1
ATOM 2804 C CA . TYR A 1 356 ? 36.156 1.457 -6.117 1 96.88 356 TYR A CA 1
ATOM 2805 C C . TYR A 1 356 ? 36.812 0.134 -5.715 1 96.88 356 TYR A C 1
ATOM 2807 O O . TYR A 1 356 ? 37.469 -0.527 -6.535 1 96.88 356 TYR A O 1
ATOM 2815 N N . VAL A 1 357 ? 36.625 -0.362 -4.496 1 96.31 357 VAL A N 1
ATOM 2816 C CA . VAL A 1 357 ? 37.312 -1.526 -3.945 1 96.31 357 VAL A CA 1
ATOM 2817 C C . VAL A 1 357 ? 36.625 -2.805 -4.41 1 96.31 357 VAL A C 1
ATOM 2819 O O . VAL A 1 357 ? 37.281 -3.746 -4.859 1 96.31 357 VAL A O 1
ATOM 2822 N N . ASN A 1 358 ? 35.375 -2.887 -4.277 1 93.94 358 ASN A N 1
ATOM 2823 C CA . ASN A 1 358 ? 34.594 -4.062 -4.684 1 93.94 358 ASN A CA 1
ATOM 2824 C C . ASN A 1 358 ? 33.344 -3.67 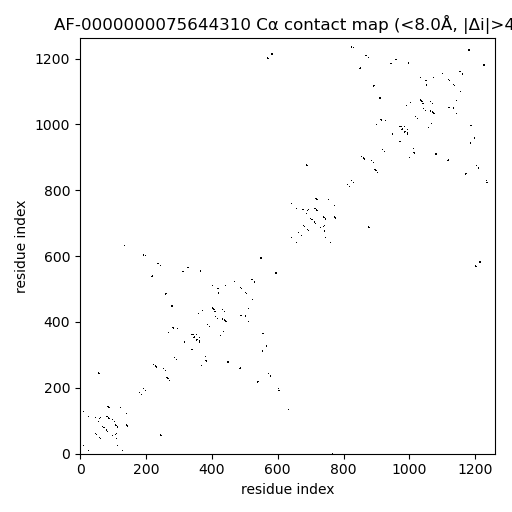-5.434 1 93.94 358 ASN A C 1
ATOM 2826 O O . ASN A 1 358 ? 32.219 -4.047 -5.035 1 93.94 358 ASN A O 1
ATOM 2830 N N . PRO A 1 359 ? 33.469 -3.092 -6.59 1 92.06 359 PRO A N 1
ATOM 2831 C CA . PRO A 1 359 ? 32.312 -2.596 -7.336 1 92.06 359 PRO A CA 1
ATOM 2832 C C . PRO A 1 359 ? 31.391 -3.719 -7.824 1 92.06 359 PRO A C 1
ATOM 2834 O O . PRO A 1 359 ? 30.203 -3.488 -8.078 1 92.06 359 PRO A O 1
ATOM 2837 N N . HIS A 1 360 ? 31.844 -4.953 -7.926 1 89.06 360 HIS A N 1
ATOM 2838 C CA . HIS A 1 360 ? 31.047 -6.074 -8.406 1 89.06 360 HIS A CA 1
ATOM 2839 C C . HIS A 1 360 ? 30.328 -6.77 -7.254 1 89.06 360 HIS A C 1
ATOM 2841 O O . HIS A 1 360 ? 29.453 -7.602 -7.477 1 89.06 360 HIS A O 1
ATOM 2847 N N . GLN A 1 361 ? 30.734 -6.387 -6.031 1 91.62 361 GLN A N 1
ATOM 2848 C CA . GLN A 1 361 ? 30.172 -7.031 -4.852 1 91.62 361 GLN A CA 1
ATOM 2849 C C . GLN A 1 361 ? 29.812 -6.004 -3.779 1 91.62 361 GLN A C 1
ATOM 2851 O O . GLN A 1 361 ? 30.219 -6.141 -2.623 1 91.62 361 GLN A O 1
ATOM 2856 N N . VAL A 1 362 ? 29.016 -5.141 -4.219 1 92.5 362 VAL A N 1
ATOM 2857 C CA . VAL A 1 362 ? 28.656 -4.047 -3.328 1 92.5 362 VAL A CA 1
ATOM 2858 C C . VAL A 1 362 ? 27.719 -4.562 -2.23 1 92.5 362 VAL A C 1
ATOM 2860 O O . VAL A 1 362 ? 26.812 -5.359 -2.498 1 92.5 362 VAL A O 1
ATOM 2863 N N . CYS A 1 363 ? 28.062 -4.207 -0.951 1 94 363 CYS A N 1
ATOM 2864 C CA . CYS A 1 363 ? 27.172 -4.512 0.166 1 94 363 CYS A CA 1
ATOM 2865 C C . CYS A 1 363 ? 25.906 -3.664 0.103 1 94 363 CYS A C 1
ATOM 2867 O O . CYS A 1 363 ? 25.953 -2.449 0.299 1 94 363 CYS A O 1
ATOM 2869 N N . LEU A 1 364 ? 24.766 -4.363 -0.071 1 93.38 364 LEU A N 1
ATOM 2870 C CA . LEU A 1 364 ? 23.516 -3.648 -0.32 1 93.38 364 LEU A CA 1
ATOM 2871 C C . LEU A 1 364 ? 23.625 -2.791 -1.577 1 93.38 364 LEU A C 1
ATOM 2873 O O . LEU A 1 364 ? 24.078 -1.643 -1.515 1 93.38 364 LEU A O 1
ATOM 2877 N N . GLY A 1 365 ? 23.188 -3.182 -2.617 1 90.81 365 GLY A N 1
ATOM 2878 C CA . GLY A 1 365 ? 23.375 -2.648 -3.955 1 90.81 365 GLY A CA 1
ATOM 2879 C C . GLY A 1 365 ? 23.203 -1.143 -4.031 1 90.81 365 GLY A C 1
ATOM 2880 O O . GLY A 1 365 ? 23.953 -0.457 -4.723 1 90.81 365 GLY A O 1
ATOM 2881 N N . HIS A 1 366 ? 22.266 -0.533 -3.301 1 93.38 366 HIS A N 1
ATOM 2882 C CA . HIS A 1 366 ? 21.953 0.885 -3.428 1 93.38 366 HIS A CA 1
ATOM 2883 C C . HIS A 1 366 ? 22.891 1.738 -2.576 1 93.38 366 HIS A C 1
ATOM 2885 O O . HIS A 1 366 ? 22.922 2.963 -2.721 1 93.38 366 HIS A O 1
ATOM 2891 N N . SER A 1 367 ? 23.734 1.114 -1.741 1 95.81 367 SER A N 1
ATOM 2892 C CA . SER A 1 367 ? 24.547 1.864 -0.787 1 95.81 367 SER A CA 1
ATOM 2893 C C . SER A 1 367 ? 25.766 2.482 -1.462 1 95.81 367 SER A C 1
ATOM 2895 O O . SER A 1 367 ? 26.516 3.24 -0.836 1 95.81 367 SER A O 1
ATOM 2897 N N . TRP A 1 368 ? 26.016 2.207 -2.764 1 95.88 368 TRP A N 1
ATOM 2898 C CA . TRP A 1 368 ? 27.094 2.855 -3.496 1 95.88 368 TRP A CA 1
ATOM 2899 C C . TRP A 1 368 ? 26.969 4.375 -3.424 1 95.88 368 TRP A C 1
ATOM 2901 O O . TRP A 1 368 ? 27.969 5.086 -3.41 1 95.88 368 TRP A O 1
ATOM 2911 N N . TYR A 1 369 ? 25.766 4.887 -3.465 1 97.38 369 TYR A N 1
ATOM 2912 C CA . TYR A 1 369 ? 25.484 6.316 -3.396 1 97.38 369 TYR A CA 1
ATOM 2913 C C . TYR A 1 369 ? 26.172 6.945 -2.184 1 97.38 369 TYR A C 1
ATOM 2915 O O . TYR A 1 369 ? 26.719 8.047 -2.271 1 97.38 369 TYR A O 1
ATOM 2923 N N . LEU A 1 370 ? 26.109 6.254 -1.041 1 97.75 370 LEU A N 1
ATOM 2924 C CA . LEU A 1 370 ? 26.672 6.777 0.195 1 97.75 370 LEU A CA 1
ATOM 2925 C C . LEU A 1 370 ? 28.188 6.918 0.074 1 97.75 370 LEU A C 1
ATOM 2927 O O . LEU A 1 370 ? 28.781 7.844 0.636 1 97.75 370 LEU A O 1
ATOM 2931 N N . SER A 1 371 ? 28.781 5.965 -0.62 1 98.06 371 SER A N 1
ATOM 2932 C CA . SER A 1 371 ? 30.219 6.047 -0.836 1 98.06 371 SER A CA 1
ATOM 2933 C C . SER A 1 371 ? 30.578 7.281 -1.652 1 98.06 371 SER A C 1
ATOM 2935 O O . SER A 1 371 ? 31.5 8.023 -1.289 1 98.06 371 SER A O 1
ATOM 2937 N N . VAL A 1 372 ? 29.859 7.531 -2.67 1 98.25 372 VAL A N 1
ATOM 2938 C CA . VAL A 1 372 ? 30.125 8.68 -3.537 1 98.25 372 VAL A CA 1
ATOM 2939 C C . VAL A 1 372 ? 29.875 9.977 -2.77 1 98.25 372 VAL A C 1
ATOM 2941 O O . VAL A 1 372 ? 30.688 10.898 -2.816 1 98.25 372 VAL A O 1
ATOM 2944 N N . ASP A 1 373 ? 28.781 10.047 -2.086 1 97.88 373 ASP A N 1
ATOM 2945 C CA . ASP A 1 373 ? 28.422 11.242 -1.335 1 97.88 373 ASP A CA 1
ATOM 2946 C C . ASP A 1 373 ? 29.469 11.562 -0.269 1 97.88 373 ASP A C 1
ATOM 2948 O O . ASP A 1 373 ? 29.859 12.719 -0.113 1 97.88 373 ASP A O 1
ATOM 2952 N N . MET A 1 374 ? 29.891 10.531 0.459 1 98 374 MET A N 1
ATOM 2953 C CA . MET A 1 374 ? 30.891 10.719 1.506 1 98 374 MET A CA 1
ATOM 2954 C C . MET A 1 374 ? 32.219 11.172 0.913 1 98 374 MET A C 1
ATOM 2956 O O . MET A 1 374 ? 32.875 12.062 1.455 1 98 374 MET A O 1
ATOM 2960 N N . GLN A 1 375 ? 32.594 10.586 -0.13 1 98.25 375 GLN A N 1
ATOM 2961 C CA . GLN A 1 375 ? 33.844 10.945 -0.777 1 98.25 375 GLN A CA 1
ATOM 2962 C C . GLN A 1 375 ? 33.844 12.398 -1.24 1 98.25 375 GLN A C 1
ATOM 2964 O O . GLN A 1 375 ? 34.812 13.133 -1.037 1 98.25 375 GLN A O 1
ATOM 2969 N N . LEU A 1 376 ? 32.781 12.805 -1.816 1 98.31 376 LEU A N 1
ATOM 2970 C CA . LEU A 1 376 ? 32.656 14.188 -2.281 1 98.31 376 LEU A CA 1
ATOM 2971 C C . LEU A 1 376 ? 32.594 15.148 -1.103 1 98.31 376 LEU A C 1
ATOM 2973 O O . LEU A 1 376 ? 33.125 16.266 -1.167 1 98.31 376 LEU A O 1
ATOM 2977 N N . PHE A 1 377 ? 31.938 14.758 -0.076 1 97.75 377 PHE A N 1
ATOM 2978 C CA . PHE A 1 377 ? 31.906 15.57 1.136 1 97.75 377 PHE A CA 1
ATOM 2979 C C . PHE A 1 377 ? 33.312 15.766 1.705 1 97.75 377 PHE A C 1
ATOM 2981 O O . PHE A 1 377 ? 33.656 16.875 2.107 1 97.75 377 PHE A O 1
ATOM 2988 N N . LEU A 1 378 ? 34.062 14.68 1.712 1 97.19 378 LEU A N 1
ATOM 2989 C CA . LEU A 1 378 ? 35.406 14.734 2.242 1 97.19 378 LEU A CA 1
ATOM 2990 C C . LEU A 1 378 ? 36.281 15.672 1.412 1 97.19 378 LEU A C 1
ATOM 2992 O O . LEU A 1 378 ? 37.188 16.297 1.94 1 97.19 378 LEU A O 1
ATOM 2996 N N . LEU A 1 379 ? 35.938 15.836 0.21 1 96.62 379 LEU A N 1
ATOM 2997 C CA . LEU A 1 379 ? 36.688 16.688 -0.685 1 96.62 379 LEU A CA 1
ATOM 2998 C C . LEU A 1 379 ? 36.188 18.109 -0.673 1 96.62 379 LEU A C 1
ATOM 3000 O O . LEU A 1 379 ? 36.844 19.031 -1.139 1 96.62 379 LEU A O 1
ATOM 3004 N N . SER A 1 380 ? 35.125 18.375 -0.086 1 97.12 380 SER A N 1
ATOM 3005 C CA . SER A 1 380 ? 34.375 19.641 -0.195 1 97.12 380 SER A CA 1
ATOM 3006 C C . SER A 1 380 ? 35.188 20.797 0.388 1 97.12 380 SER A C 1
ATOM 3008 O O . SER A 1 380 ? 35.219 21.891 -0.175 1 97.12 380 SER A O 1
ATOM 3010 N N . PRO A 1 381 ? 35.938 20.578 1.552 1 96.38 381 PRO A N 1
ATOM 3011 C CA . PRO A 1 381 ? 36.719 21.719 2.082 1 96.38 381 PRO A CA 1
ATOM 3012 C C . PRO A 1 381 ? 37.781 22.219 1.107 1 96.38 381 PRO A C 1
ATOM 3014 O O . PRO A 1 381 ? 38.094 23.406 1.1 1 96.38 381 PRO A O 1
ATOM 3017 N N . LEU A 1 382 ? 38.219 21.344 0.29 1 95.81 382 LEU A N 1
ATOM 3018 C CA . LEU A 1 382 ? 39.25 21.703 -0.676 1 95.81 382 LEU A CA 1
ATOM 3019 C C . LEU A 1 382 ? 38.688 22.625 -1.754 1 95.81 382 LEU A C 1
ATOM 3021 O O . LEU A 1 382 ? 39.438 23.359 -2.398 1 95.81 382 LEU A O 1
ATOM 3025 N N . ILE A 1 383 ? 37.469 22.656 -1.913 1 96.5 383 ILE A N 1
ATOM 3026 C CA . ILE A 1 383 ? 36.844 23.453 -2.967 1 96.5 383 ILE A CA 1
ATOM 3027 C C . ILE A 1 383 ? 36.125 24.641 -2.35 1 96.5 383 ILE A C 1
ATOM 3029 O O . ILE A 1 383 ? 36.219 25.766 -2.848 1 96.5 383 ILE A O 1
ATOM 3033 N N . VAL A 1 384 ? 35.438 24.469 -1.244 1 96.94 384 VAL A N 1
ATOM 3034 C CA . VAL A 1 384 ? 34.594 25.5 -0.654 1 96.94 384 VAL A CA 1
ATOM 3035 C C . VAL A 1 384 ? 35.469 26.562 0.008 1 96.94 384 VAL A C 1
ATOM 3037 O O . VAL A 1 384 ? 35.125 27.75 -0.017 1 96.94 384 VAL A O 1
ATOM 3040 N N . TYR A 1 385 ? 36.594 26.125 0.602 1 96 385 TYR A N 1
ATOM 3041 C CA . TYR A 1 385 ? 37.469 27.094 1.255 1 96 385 TYR A CA 1
ATOM 3042 C C . TYR A 1 385 ? 38.031 28.094 0.248 1 96 385 TYR A C 1
ATOM 3044 O O . TYR A 1 385 ? 37.938 29.312 0.458 1 96 385 TYR A O 1
ATOM 3052 N N . PRO A 1 386 ? 38.625 27.594 -0.836 1 95.88 386 PRO A N 1
ATOM 3053 C CA . PRO A 1 386 ? 39.062 28.562 -1.847 1 95.88 386 PRO A CA 1
ATOM 3054 C C . PRO A 1 386 ? 37.906 29.406 -2.391 1 95.88 386 PRO A C 1
ATOM 3056 O O . PRO A 1 386 ? 38.094 30.562 -2.74 1 95.88 386 PRO A O 1
ATOM 3059 N N . LEU A 1 387 ? 36.781 28.875 -2.545 1 95.75 387 LEU A N 1
ATOM 3060 C CA . LEU A 1 387 ? 35.625 29.609 -3.006 1 95.75 387 LEU A CA 1
ATOM 3061 C C . LEU A 1 387 ? 35.281 30.766 -2.053 1 95.75 387 LEU A C 1
ATOM 3063 O O . LEU A 1 387 ? 34.906 31.844 -2.488 1 95.75 387 LEU A O 1
ATOM 3067 N N . TRP A 1 388 ? 35.406 30.453 -0.774 1 95.12 388 TRP A N 1
ATOM 3068 C CA . TRP A 1 388 ? 35.156 31.453 0.26 1 95.12 388 TRP A CA 1
ATOM 3069 C C . TRP A 1 388 ? 36.25 32.5 0.254 1 95.12 388 TRP A C 1
ATOM 3071 O O . TRP A 1 388 ? 35.969 33.719 0.349 1 95.12 388 TRP A O 1
ATOM 3081 N N . ARG A 1 389 ? 37.5 32.125 0.047 1 94.62 389 ARG A N 1
ATOM 3082 C CA . ARG A 1 389 ? 38.656 33 0.164 1 94.62 389 ARG A CA 1
ATOM 3083 C C . ARG A 1 389 ? 38.812 33.844 -1.097 1 94.62 389 ARG A C 1
ATOM 3085 O O . ARG A 1 389 ? 39.094 35.031 -1.017 1 94.62 389 ARG A O 1
ATOM 3092 N N . TRP A 1 390 ? 38.719 33.188 -2.295 1 94.62 390 TRP A N 1
ATOM 3093 C CA . TRP A 1 390 ? 39.125 33.844 -3.535 1 94.62 390 TRP A CA 1
ATOM 3094 C C . TRP A 1 390 ? 37.906 34.25 -4.352 1 94.62 390 TRP A C 1
ATOM 3096 O O . TRP A 1 390 ? 38 34.906 -5.371 1 94.62 390 TRP A O 1
ATOM 3106 N N . GLY A 1 391 ? 36.75 33.781 -4.035 1 90.69 391 GLY A N 1
ATOM 3107 C CA . GLY A 1 391 ? 35.531 34.25 -4.656 1 90.69 391 GLY A CA 1
ATOM 3108 C C . GLY A 1 391 ? 35.125 33.469 -5.898 1 90.69 391 GLY A C 1
ATOM 3109 O O . GLY A 1 391 ? 35.531 32.312 -6.055 1 90.69 391 GLY A O 1
ATOM 3110 N N . PRO A 1 392 ? 34.438 34.062 -6.84 1 92.31 392 PRO A N 1
ATOM 3111 C CA . PRO A 1 392 ? 33.75 33.375 -7.949 1 92.31 392 PRO A CA 1
ATOM 3112 C C . PRO A 1 392 ? 34.75 32.875 -9.008 1 92.31 392 PRO A C 1
ATOM 3114 O O . PRO A 1 392 ? 34.375 32.062 -9.859 1 92.31 392 PRO A O 1
ATOM 3117 N N . ARG A 1 393 ? 36 33.25 -9.016 1 94.81 393 ARG A N 1
ATOM 3118 C CA . ARG A 1 393 ? 37 32.75 -9.961 1 94.81 393 ARG A CA 1
ATOM 3119 C C . ARG A 1 393 ? 37.188 31.25 -9.805 1 94.81 393 ARG A C 1
ATOM 3121 O O . ARG A 1 393 ? 37.5 30.562 -10.773 1 94.81 393 ARG A O 1
ATOM 3128 N N . VAL A 1 394 ? 36.938 30.75 -8.609 1 95.62 394 VAL A N 1
ATOM 3129 C CA . VAL A 1 394 ? 37.094 29.328 -8.312 1 95.62 394 VAL A CA 1
ATOM 3130 C C . VAL A 1 394 ? 36 28.531 -9.016 1 95.62 394 VAL A C 1
ATOM 3132 O O . VAL A 1 394 ? 36.156 27.312 -9.234 1 95.62 394 VAL A O 1
ATOM 3135 N N . LEU A 1 395 ? 34.938 29.141 -9.398 1 96.44 395 LEU A N 1
ATOM 3136 C CA . LEU A 1 395 ? 33.844 28.469 -10.094 1 96.44 395 LEU A CA 1
ATOM 3137 C C . LEU A 1 395 ? 34.312 27.938 -11.453 1 96.44 395 LEU A C 1
ATOM 3139 O O . LEU A 1 395 ? 33.719 26.984 -11.969 1 96.44 395 LEU A O 1
ATOM 3143 N N . ILE A 1 396 ? 35.281 28.531 -12.008 1 96.5 396 ILE A N 1
ATOM 3144 C CA . ILE A 1 396 ? 35.875 28.047 -13.258 1 96.5 396 ILE A CA 1
ATOM 3145 C C . ILE A 1 396 ? 36.469 26.656 -13.047 1 96.5 396 ILE A C 1
ATOM 3147 O O . ILE A 1 396 ? 36.281 25.75 -13.867 1 96.5 396 ILE A O 1
ATOM 3151 N N . ALA A 1 397 ? 37.188 26.578 -11.953 1 96.19 397 ALA A N 1
ATOM 3152 C CA . ALA A 1 397 ? 37.75 25.266 -11.617 1 96.19 397 ALA A CA 1
ATOM 3153 C C . ALA A 1 397 ? 36.656 24.234 -11.43 1 96.19 397 ALA A C 1
ATOM 3155 O O . ALA A 1 397 ? 36.781 23.078 -11.82 1 96.19 397 ALA A O 1
ATOM 3156 N N . VAL A 1 398 ? 35.562 24.609 -10.781 1 97.62 398 VAL A N 1
ATOM 3157 C CA . VAL A 1 398 ? 34.438 23.719 -10.578 1 97.62 398 VAL A CA 1
ATOM 3158 C C . VAL A 1 398 ? 33.844 23.328 -11.93 1 97.62 398 VAL A C 1
ATOM 3160 O O . VAL A 1 398 ? 33.5 22.172 -12.141 1 97.62 398 VAL A O 1
ATOM 3163 N N . GLY A 1 399 ? 33.688 24.281 -12.828 1 97.62 399 GLY A N 1
ATOM 3164 C CA . GLY A 1 399 ? 33.219 24.016 -14.18 1 97.62 399 GLY A CA 1
ATOM 3165 C C . GLY A 1 399 ? 34.094 23.016 -14.922 1 97.62 399 GLY A C 1
ATOM 3166 O O . GLY A 1 399 ? 33.594 22.141 -15.633 1 97.62 399 GLY A O 1
ATOM 3167 N N . VAL A 1 400 ? 35.375 23.156 -14.758 1 97.44 400 VAL A N 1
ATOM 3168 C CA . VAL A 1 400 ? 36.344 22.25 -15.391 1 97.44 400 VAL A CA 1
ATOM 3169 C C . VAL A 1 400 ? 36.156 20.844 -14.828 1 97.44 400 VAL A C 1
ATOM 3171 O O . VAL A 1 400 ? 36.25 19.859 -15.562 1 97.44 400 VAL A O 1
ATOM 3174 N N . LEU A 1 401 ? 35.938 20.703 -13.555 1 97.75 401 LEU A N 1
ATOM 3175 C CA . LEU A 1 401 ? 35.688 19.406 -12.938 1 97.75 401 LEU A CA 1
ATOM 3176 C C . LEU A 1 401 ? 34.406 18.766 -13.469 1 97.75 401 LEU A C 1
ATOM 3178 O O . LEU A 1 401 ? 34.344 17.562 -13.656 1 97.75 401 LEU A O 1
ATOM 3182 N N . ILE A 1 402 ? 33.344 19.578 -13.688 1 98.5 402 ILE A N 1
ATOM 3183 C CA . ILE A 1 402 ? 32.094 19.094 -14.266 1 98.5 402 ILE A CA 1
ATOM 3184 C C . ILE A 1 402 ? 32.344 18.562 -15.672 1 98.5 402 ILE A C 1
ATOM 3186 O O . ILE A 1 402 ? 31.922 17.453 -16.016 1 98.5 402 ILE A O 1
ATOM 3190 N N . LEU A 1 403 ? 33.125 19.344 -16.453 1 98.12 403 LEU A N 1
ATOM 3191 C CA . LEU A 1 403 ? 33.438 18.938 -17.812 1 98.12 403 LEU A CA 1
ATOM 3192 C C . LEU A 1 403 ? 34.312 17.688 -17.828 1 98.12 403 LEU A C 1
ATOM 3194 O O . LEU A 1 403 ? 34.156 16.828 -18.703 1 98.12 403 LEU A O 1
ATOM 3198 N N . ALA A 1 404 ? 35.219 17.609 -16.875 1 97.81 404 ALA A N 1
ATOM 3199 C CA . ALA A 1 404 ? 36.062 16.422 -16.75 1 97.81 404 ALA A CA 1
ATOM 3200 C C . ALA A 1 404 ? 35.219 15.195 -16.438 1 97.81 404 ALA A C 1
ATOM 3202 O O . ALA A 1 404 ? 35.5 14.102 -16.953 1 97.81 404 ALA A O 1
ATOM 3203 N N . SER A 1 405 ? 34.281 15.328 -15.547 1 97.88 405 SER A N 1
ATOM 3204 C CA . SER A 1 405 ? 33.375 14.234 -15.234 1 97.88 405 SER A CA 1
ATOM 3205 C C . SER A 1 405 ? 32.594 13.781 -16.469 1 97.88 405 SER A C 1
ATOM 3207 O O . SER A 1 405 ? 32.5 12.586 -16.75 1 97.88 405 SER A O 1
ATOM 3209 N N . MET A 1 406 ? 32.062 14.734 -17.25 1 97.94 406 MET A N 1
ATOM 3210 C CA . MET A 1 406 ? 31.344 14.43 -18.484 1 97.94 406 MET A CA 1
ATOM 3211 C C . MET A 1 406 ? 32.25 13.797 -19.516 1 97.94 406 MET A C 1
ATOM 3213 O O . MET A 1 406 ? 31.859 12.898 -20.266 1 97.94 406 MET A O 1
ATOM 3217 N N . GLY A 1 407 ? 33.5 14.344 -19.562 1 97.5 407 GLY A N 1
ATOM 3218 C CA . GLY A 1 407 ? 34.469 13.773 -20.469 1 97.5 407 GLY A CA 1
ATOM 3219 C C . GLY A 1 407 ? 34.812 12.328 -20.156 1 97.5 407 GLY A C 1
ATOM 3220 O O . GLY A 1 407 ? 35 11.516 -21.062 1 97.5 407 GLY A O 1
ATOM 3221 N N . CYS A 1 408 ? 34.969 12.039 -18.891 1 96.81 408 CYS A N 1
ATOM 3222 C CA . CYS A 1 408 ? 35.219 10.656 -18.469 1 96.81 408 CYS A CA 1
ATOM 3223 C C . CYS A 1 408 ? 34.062 9.75 -18.891 1 96.81 408 CYS A C 1
ATOM 3225 O O . CYS A 1 408 ? 34.281 8.648 -19.391 1 96.81 408 CYS A O 1
ATOM 3227 N N . LEU A 1 409 ? 32.875 10.172 -18.734 1 96.94 409 LEU A N 1
ATOM 3228 C CA . LEU A 1 409 ? 31.688 9.398 -19.125 1 96.94 409 LEU A CA 1
ATOM 3229 C C . LEU A 1 409 ? 31.641 9.195 -20.641 1 96.94 409 LEU A C 1
ATOM 3231 O O . LEU A 1 409 ? 31.344 8.102 -21.109 1 96.94 409 LEU A O 1
ATOM 3235 N N . LEU A 1 410 ? 31.922 10.328 -21.312 1 96.44 410 LEU A N 1
ATOM 3236 C CA . LEU A 1 410 ? 31.953 10.242 -22.766 1 96.44 410 LEU A CA 1
ATOM 3237 C C . LEU A 1 410 ? 32.969 9.188 -23.234 1 96.44 410 LEU A C 1
ATOM 3239 O O . LEU A 1 410 ? 32.656 8.375 -24.109 1 96.44 410 LEU A O 1
ATOM 3243 N N . SER A 1 411 ? 34.094 9.195 -22.625 1 96.19 411 SER A N 1
ATOM 3244 C CA . SER A 1 411 ? 35.125 8.234 -22.969 1 96.19 411 SER A CA 1
ATOM 3245 C C . SER A 1 411 ? 34.688 6.805 -22.672 1 96.19 411 SER A C 1
ATOM 3247 O O . SER A 1 411 ? 34.906 5.898 -23.469 1 96.19 411 SER A O 1
ATOM 3249 N N . VAL A 1 412 ? 34.094 6.566 -21.562 1 94.94 412 VAL A N 1
ATOM 3250 C CA . VAL A 1 412 ? 33.656 5.238 -21.141 1 94.94 412 VAL A CA 1
ATOM 3251 C C . VAL A 1 412 ? 32.594 4.723 -22.109 1 94.94 412 VAL A C 1
ATOM 3253 O O . VAL A 1 412 ? 32.625 3.559 -22.516 1 94.94 412 VAL A O 1
ATOM 3256 N N . TYR A 1 413 ? 31.625 5.562 -22.516 1 93.62 413 TYR A N 1
ATOM 3257 C CA . TYR A 1 413 ? 30.562 5.148 -23.422 1 93.62 413 TYR A CA 1
ATOM 3258 C C . TYR A 1 413 ? 31.109 4.883 -24.828 1 93.62 413 TYR A C 1
ATOM 3260 O O . TYR A 1 413 ? 30.672 3.941 -25.5 1 93.62 413 TYR A O 1
ATOM 3268 N N . LEU A 1 414 ? 32.125 5.711 -25.25 1 93.44 414 LEU A N 1
ATOM 3269 C CA . LEU A 1 414 ? 32.688 5.566 -26.594 1 93.44 414 LEU A CA 1
ATOM 3270 C C . LEU A 1 414 ? 33.594 4.352 -26.656 1 93.44 414 LEU A C 1
ATOM 3272 O O . LEU A 1 414 ? 33.5 3.553 -27.594 1 93.44 414 LEU A O 1
ATOM 3276 N N . ILE A 1 415 ? 34.406 4.168 -25.656 1 93.69 415 ILE A N 1
ATOM 3277 C CA . ILE A 1 415 ? 35.438 3.127 -25.688 1 93.69 415 ILE A CA 1
ATOM 3278 C C . ILE A 1 415 ? 34.781 1.76 -25.484 1 93.69 415 ILE A C 1
ATOM 3280 O O . ILE A 1 415 ? 35.188 0.783 -26.125 1 93.69 415 ILE A O 1
ATOM 3284 N N . ASN A 1 416 ? 33.812 1.641 -24.688 1 91.56 416 ASN A N 1
ATOM 3285 C CA . ASN A 1 416 ? 33.25 0.347 -24.344 1 91.56 416 ASN A CA 1
ATOM 3286 C C . ASN A 1 416 ? 31.922 0.108 -25.078 1 91.56 416 ASN A C 1
ATOM 3288 O O . ASN A 1 416 ? 31.25 -0.901 -24.844 1 91.56 416 ASN A O 1
ATOM 3292 N N . ASP A 1 417 ? 31.484 1.005 -25.938 1 89.88 417 ASP A N 1
ATOM 3293 C CA . ASP A 1 417 ? 30.281 0.86 -26.719 1 89.88 417 ASP A CA 1
ATOM 3294 C C . ASP A 1 417 ? 29.078 0.514 -25.844 1 89.88 417 ASP A C 1
ATOM 3296 O O . ASP A 1 417 ? 28.391 -0.478 -26.078 1 89.88 417 ASP A O 1
ATOM 3300 N N . LEU A 1 418 ? 28.953 1.311 -24.828 1 89.62 418 LEU A N 1
ATOM 3301 C CA . LEU A 1 418 ? 27.922 1.031 -23.844 1 89.62 418 LEU A CA 1
ATOM 3302 C C . LEU A 1 418 ? 26.594 1.654 -24.234 1 89.62 418 LEU A C 1
ATOM 3304 O O . LEU A 1 418 ? 26.562 2.768 -24.766 1 89.62 418 LEU A O 1
ATOM 3308 N N . ARG A 1 419 ? 25.516 0.886 -24.016 1 88.81 419 ARG A N 1
ATOM 3309 C CA . ARG A 1 419 ? 24.156 1.423 -24.125 1 88.81 419 ARG A CA 1
ATOM 3310 C C . ARG A 1 419 ? 23.75 2.152 -22.844 1 88.81 419 ARG A C 1
ATOM 3312 O O . ARG A 1 419 ? 24.25 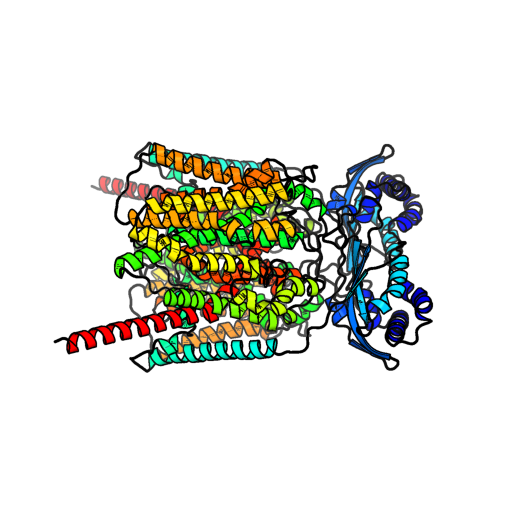1.831 -21.766 1 88.81 419 ARG A O 1
ATOM 3319 N N . ALA A 1 420 ? 22.859 3.117 -22.984 1 89.56 420 ALA A N 1
ATOM 3320 C CA . ALA A 1 420 ? 22.438 3.902 -21.828 1 89.56 420 ALA A CA 1
ATOM 3321 C C . ALA A 1 420 ? 21.141 3.348 -21.234 1 89.56 420 ALA A C 1
ATOM 3323 O O . ALA A 1 420 ? 20.609 3.9 -20.266 1 89.56 420 ALA A O 1
ATOM 3324 N N . SER A 1 421 ? 20.703 2.225 -21.656 1 87.75 421 SER A N 1
ATOM 3325 C CA . SER A 1 421 ? 19.469 1.601 -21.188 1 87.75 421 SER A CA 1
ATOM 3326 C C . SER A 1 421 ? 19.625 1.071 -19.766 1 87.75 421 SER A C 1
ATOM 3328 O O . SER A 1 421 ? 20.594 0.38 -19.469 1 87.75 421 SER A O 1
ATOM 3330 N N . VAL A 1 422 ? 18.656 1.387 -18.906 1 86.38 422 VAL A N 1
ATOM 3331 C CA . VAL A 1 422 ? 18.656 0.873 -17.547 1 86.38 422 VAL A CA 1
ATOM 3332 C C . VAL A 1 422 ? 18.172 -0.571 -17.531 1 86.38 422 VAL A C 1
ATOM 3334 O O . VAL A 1 422 ? 18.562 -1.363 -16.672 1 86.38 422 VAL A O 1
ATOM 3337 N N . LEU A 1 423 ? 17.391 -0.922 -18.5 1 83.06 423 LEU A N 1
ATOM 3338 C CA . LEU A 1 423 ? 16.812 -2.256 -18.578 1 83.06 423 LEU A CA 1
ATOM 3339 C C . LEU A 1 423 ? 17.844 -3.27 -19.078 1 83.06 423 LEU A C 1
ATOM 3341 O O . LEU A 1 423 ? 17.734 -4.461 -18.766 1 83.06 423 LEU A O 1
ATOM 3345 N N . ASP A 1 424 ? 18.812 -2.762 -19.812 1 78.38 424 ASP A N 1
ATOM 3346 C CA . ASP A 1 424 ? 19.828 -3.648 -20.359 1 78.38 424 ASP A CA 1
ATOM 3347 C C . ASP A 1 424 ? 21.188 -3.361 -19.75 1 78.38 424 ASP A C 1
ATOM 3349 O O . ASP A 1 424 ? 22.234 -3.648 -20.359 1 78.38 424 ASP A O 1
ATOM 3353 N N . ALA A 1 425 ? 21.109 -2.738 -18.594 1 77.38 425 ALA A N 1
ATOM 3354 C CA . ALA A 1 425 ? 22.375 -2.367 -17.969 1 77.38 425 ALA A CA 1
ATOM 3355 C C . ALA A 1 425 ? 23.172 -3.605 -17.578 1 77.38 425 ALA A C 1
ATOM 3357 O O . ALA A 1 425 ? 22.656 -4.52 -16.938 1 77.38 425 ALA A O 1
ATOM 3358 N N . GLY A 1 426 ? 24.422 -3.604 -18.062 1 79.25 426 GLY A N 1
ATOM 3359 C CA . GLY A 1 426 ? 25.312 -4.707 -17.734 1 79.25 426 GLY A CA 1
ATOM 3360 C C . GLY A 1 426 ? 26.266 -4.375 -16.594 1 79.25 426 GLY A C 1
ATOM 3361 O O . GLY A 1 426 ? 26.281 -3.252 -16.094 1 79.25 426 GLY A O 1
ATOM 3362 N N . LEU A 1 427 ? 27.016 -5.281 -16.219 1 81.06 427 LEU A N 1
ATOM 3363 C CA . LEU A 1 427 ? 27.969 -5.145 -15.117 1 81.06 427 LEU A CA 1
ATOM 3364 C C . LEU A 1 427 ? 29.047 -4.125 -15.453 1 81.06 427 LEU A C 1
ATOM 3366 O O . LEU A 1 427 ? 29.484 -3.369 -14.586 1 81.06 427 LEU A O 1
ATOM 3370 N N . LEU A 1 428 ? 29.391 -4.066 -16.672 1 86.94 428 LEU A N 1
ATOM 3371 C CA . LEU A 1 428 ? 30.438 -3.148 -17.109 1 86.94 428 LEU A CA 1
ATOM 3372 C C . LEU A 1 428 ? 29.953 -1.702 -17.016 1 86.94 428 LEU A C 1
ATOM 3374 O O . LEU A 1 428 ? 30.703 -0.832 -16.547 1 86.94 428 LEU A O 1
ATOM 3378 N N . GLN A 1 429 ? 28.812 -1.477 -17.469 1 88.12 429 GLN A N 1
ATOM 3379 C CA . GLN A 1 429 ? 28.25 -0.136 -17.391 1 88.12 429 GLN A CA 1
ATOM 3380 C C . GLN A 1 429 ? 28.125 0.325 -15.938 1 88.12 429 GLN A C 1
ATOM 3382 O O . GLN A 1 429 ? 28.406 1.481 -15.617 1 88.12 429 GLN A O 1
ATOM 3387 N N . GLU A 1 430 ? 27.75 -0.564 -15.117 1 89.75 430 GLU A N 1
ATOM 3388 C CA . GLU A 1 430 ? 27.609 -0.235 -13.703 1 89.75 430 GLU A CA 1
ATOM 3389 C C . GLU A 1 430 ? 28.969 0.094 -13.07 1 89.75 430 GLU A C 1
ATOM 3391 O O . GLU A 1 430 ? 29.109 1.1 -12.375 1 89.75 430 GLU A O 1
ATOM 3396 N N . ARG A 1 431 ? 29.906 -0.626 -13.383 1 91.56 431 ARG A N 1
ATOM 3397 C CA . ARG A 1 431 ? 31.219 -0.51 -12.766 1 91.56 431 ARG A CA 1
ATOM 3398 C C . ARG A 1 431 ? 31.953 0.733 -13.266 1 91.56 431 ARG A C 1
ATOM 3400 O O . ARG A 1 431 ? 32.594 1.429 -12.492 1 91.56 431 ARG A O 1
ATOM 3407 N N . LEU A 1 432 ? 31.766 1.073 -14.516 1 93.38 432 LEU A N 1
ATOM 3408 C CA . LEU A 1 432 ? 32.625 2.102 -15.102 1 93.38 432 LEU A CA 1
ATOM 3409 C C . LEU A 1 432 ? 31.859 3.43 -15.203 1 93.38 432 LEU A C 1
ATOM 3411 O O . LEU A 1 432 ? 32.469 4.496 -15.164 1 93.38 432 LEU A O 1
ATOM 3415 N N . ALA A 1 433 ? 30.609 3.314 -15.305 1 93.12 433 ALA A N 1
ATOM 3416 C CA . ALA A 1 433 ? 29.891 4.543 -15.617 1 93.12 433 ALA A CA 1
ATOM 3417 C C . ALA A 1 433 ? 28.984 4.957 -14.461 1 93.12 433 ALA A C 1
ATOM 3419 O O . ALA A 1 433 ? 28.75 6.148 -14.242 1 93.12 433 ALA A O 1
ATOM 3420 N N . TYR A 1 434 ? 28.516 4.027 -13.758 1 93.12 434 TYR A N 1
ATOM 3421 C CA . TYR A 1 434 ? 27.422 4.344 -12.836 1 93.12 434 TYR A CA 1
ATOM 3422 C C . TYR A 1 434 ? 27.953 4.477 -11.406 1 93.12 434 TYR A C 1
ATOM 3424 O O . TYR A 1 434 ? 27.547 5.387 -10.68 1 93.12 434 TYR A O 1
ATOM 3432 N N . LEU A 1 435 ? 28.891 3.727 -10.914 1 95.31 435 LEU A N 1
ATOM 3433 C CA . LEU A 1 435 ? 29.25 3.598 -9.508 1 95.31 435 LEU A CA 1
ATOM 3434 C C . LEU A 1 435 ? 30.359 4.582 -9.141 1 95.31 435 LEU A C 1
ATOM 3436 O O . LEU A 1 435 ? 30.359 5.133 -8.039 1 95.31 435 LEU A O 1
ATOM 3440 N N . PRO A 1 436 ? 31.25 4.918 -10.078 1 97.12 436 PRO A N 1
ATOM 3441 C CA . PRO A 1 436 ? 32.406 5.715 -9.672 1 97.12 436 PRO A CA 1
ATOM 3442 C C . PRO A 1 436 ? 32.062 7.16 -9.344 1 97.12 436 PRO A C 1
ATOM 3444 O O . PRO A 1 436 ? 31.156 7.734 -9.977 1 97.12 436 PRO A O 1
ATOM 3447 N N . THR A 1 437 ? 32.781 7.699 -8.422 1 98.19 437 THR A N 1
ATOM 3448 C CA . THR A 1 437 ? 32.562 9.07 -7.961 1 98.19 437 THR A CA 1
ATOM 3449 C C . THR A 1 437 ? 32.875 10.062 -9.078 1 98.19 437 THR A C 1
ATOM 3451 O O . THR A 1 437 ? 32.156 11.047 -9.25 1 98.19 437 THR A O 1
ATOM 3454 N N . HIS A 1 438 ? 33.938 9.789 -9.891 1 97.38 438 HIS A N 1
ATOM 3455 C CA . HIS A 1 438 ? 34.375 10.734 -10.906 1 97.38 438 HIS A CA 1
ATOM 3456 C C . HIS A 1 438 ? 33.375 10.828 -12.039 1 97.38 438 HIS A C 1
ATOM 3458 O O . HIS A 1 438 ? 33.375 11.797 -12.805 1 97.38 438 HIS A O 1
ATOM 3464 N N . THR A 1 439 ? 32.469 9.875 -12.148 1 96.56 439 THR A N 1
ATOM 3465 C CA . THR A 1 439 ? 31.438 9.93 -13.195 1 96.56 439 THR A CA 1
ATOM 3466 C C . THR A 1 439 ? 30.156 10.555 -12.672 1 96.56 439 THR A C 1
ATOM 3468 O O . THR A 1 439 ? 29.281 10.93 -13.453 1 96.56 439 THR A O 1
ATOM 3471 N N . ARG A 1 440 ? 29.984 10.68 -11.375 1 96.75 440 ARG A N 1
ATOM 3472 C CA . ARG A 1 440 ? 28.734 11.148 -10.797 1 96.75 440 ARG A CA 1
ATOM 3473 C C . ARG A 1 440 ? 28.906 12.523 -10.164 1 96.75 440 ARG A C 1
ATOM 3475 O O . ARG A 1 440 ? 27.922 13.18 -9.812 1 96.75 440 ARG A O 1
ATOM 3482 N N . MET A 1 441 ? 30.125 12.992 -10.047 1 98.06 441 MET A N 1
ATOM 3483 C CA . MET A 1 441 ? 30.438 14.188 -9.273 1 98.06 441 MET A CA 1
ATOM 3484 C C . MET A 1 441 ? 29.875 15.438 -9.961 1 98.06 441 MET A C 1
ATOM 3486 O O . MET A 1 441 ? 29.719 16.484 -9.328 1 98.06 441 MET A O 1
ATOM 3490 N N . GLY A 1 442 ? 29.578 15.375 -11.297 1 98.19 442 GLY A N 1
ATOM 3491 C CA . GLY A 1 442 ? 29.031 16.516 -12 1 98.19 442 GLY A CA 1
ATOM 3492 C C . GLY A 1 442 ? 27.766 17.062 -11.359 1 98.19 442 GLY A C 1
ATOM 3493 O O . GLY A 1 442 ? 27.641 18.281 -11.18 1 98.19 442 GLY A O 1
ATOM 3494 N N . ALA A 1 443 ? 26.859 16.234 -11.008 1 98.44 443 ALA A N 1
ATOM 3495 C CA . ALA A 1 443 ? 25.609 16.656 -10.375 1 98.44 443 ALA A CA 1
ATOM 3496 C C . ALA A 1 443 ? 25.875 17.297 -9.016 1 98.44 443 ALA A C 1
ATOM 3498 O O . ALA A 1 443 ? 25.234 18.297 -8.656 1 98.44 443 ALA A O 1
ATOM 3499 N N . TRP A 1 444 ? 26.766 16.766 -8.273 1 98.62 444 TRP A N 1
ATOM 3500 C CA . TRP A 1 444 ? 27.141 17.281 -6.961 1 98.62 444 TRP A CA 1
ATOM 3501 C C . TRP A 1 444 ? 27.719 18.688 -7.074 1 98.62 444 TRP A C 1
ATOM 3503 O O . TRP A 1 444 ? 27.375 19.562 -6.281 1 98.62 444 TRP A O 1
ATOM 3513 N N . PHE A 1 445 ? 28.531 18.938 -8.102 1 98.62 445 PHE A N 1
ATOM 3514 C CA . PHE A 1 445 ? 29.156 20.234 -8.297 1 98.62 445 PHE A CA 1
ATOM 3515 C C . PHE A 1 445 ? 28.141 21.266 -8.75 1 98.62 445 PHE A C 1
ATOM 3517 O O . PHE A 1 445 ? 28.234 22.438 -8.406 1 98.62 445 PHE A O 1
ATOM 3524 N N . VAL A 1 446 ? 27.172 20.828 -9.516 1 98.62 446 VAL A N 1
ATOM 3525 C CA . VAL A 1 446 ? 26.078 21.734 -9.844 1 98.62 446 VAL A CA 1
ATOM 3526 C C . VAL A 1 446 ? 25.406 22.219 -8.562 1 98.62 446 VAL A C 1
ATOM 3528 O O . VAL A 1 446 ? 25.094 23.406 -8.43 1 98.62 446 VAL A O 1
ATOM 3531 N N . GLY A 1 447 ? 25.188 21.328 -7.645 1 98.56 447 GLY A N 1
ATOM 3532 C CA . GLY A 1 447 ? 24.641 21.688 -6.348 1 98.56 447 GLY A CA 1
ATOM 3533 C C . GLY A 1 447 ? 25.516 22.656 -5.57 1 98.56 447 GLY A C 1
ATOM 3534 O O . GLY A 1 447 ? 25.016 23.609 -4.969 1 98.56 447 GLY A O 1
ATOM 3535 N N . MET A 1 448 ? 26.766 22.422 -5.656 1 97.94 448 MET A N 1
ATOM 3536 C CA . MET A 1 448 ? 27.719 23.297 -4.965 1 97.94 448 MET A CA 1
ATOM 3537 C C . MET A 1 448 ? 27.656 24.719 -5.516 1 97.94 448 MET A C 1
ATOM 3539 O O . MET A 1 448 ? 27.719 25.688 -4.758 1 97.94 448 MET A O 1
ATOM 3543 N N . ILE A 1 449 ? 27.547 24.812 -6.801 1 97.94 449 ILE A N 1
ATOM 3544 C CA . ILE A 1 449 ? 27.438 26.125 -7.441 1 97.94 449 ILE A CA 1
ATOM 3545 C C . ILE A 1 449 ? 26.172 26.828 -6.961 1 97.94 449 ILE A C 1
ATOM 3547 O O . ILE A 1 449 ? 26.203 28 -6.602 1 97.94 449 ILE A O 1
ATOM 3551 N N . LEU A 1 450 ? 25.109 26.078 -6.918 1 97.38 450 LEU A N 1
ATOM 3552 C CA . LEU A 1 450 ? 23.859 26.672 -6.449 1 97.38 450 LEU A CA 1
ATOM 3553 C C . LEU A 1 450 ? 23.969 27.094 -4.988 1 97.38 450 LEU A C 1
ATOM 3555 O O . LEU A 1 450 ? 23.484 28.156 -4.609 1 97.38 450 LEU A O 1
ATOM 3559 N N . GLY A 1 451 ? 24.594 26.234 -4.176 1 96.62 451 GLY A N 1
ATOM 3560 C CA . GLY A 1 451 ? 24.797 26.594 -2.783 1 96.62 451 GLY A CA 1
ATOM 3561 C C . GLY A 1 451 ? 25.578 27.875 -2.607 1 96.62 451 GLY A C 1
ATOM 3562 O O . GLY A 1 451 ? 25.234 28.703 -1.754 1 96.62 451 GLY A O 1
ATOM 3563 N N . TYR A 1 452 ? 26.547 28.062 -3.41 1 96.56 452 TYR A N 1
ATOM 3564 C CA . TYR A 1 452 ? 27.375 29.281 -3.375 1 96.56 452 TYR A CA 1
ATOM 3565 C C . TYR A 1 452 ? 26.547 30.5 -3.771 1 96.56 452 TYR A C 1
ATOM 3567 O O . TYR A 1 452 ? 26.578 31.531 -3.086 1 96.56 452 TYR A O 1
ATOM 3575 N N . VAL A 1 453 ? 25.844 30.344 -4.84 1 94.75 453 VAL A N 1
ATOM 3576 C CA . VAL A 1 453 ? 25.047 31.469 -5.359 1 94.75 453 VAL A CA 1
ATOM 3577 C C . VAL A 1 453 ? 23.984 31.859 -4.344 1 94.75 453 VAL A C 1
ATOM 3579 O O . VAL A 1 453 ? 23.812 33.031 -4.051 1 94.75 453 VAL A O 1
ATOM 3582 N N . LEU A 1 454 ? 23.312 30.922 -3.795 1 93.25 454 LEU A N 1
ATOM 3583 C CA . LEU A 1 454 ? 22.25 31.203 -2.834 1 93.25 454 LEU A CA 1
ATOM 3584 C C . LEU A 1 454 ? 22.812 31.844 -1.567 1 93.25 454 LEU A C 1
ATOM 3586 O O . LEU A 1 454 ? 22.188 32.719 -0.971 1 93.25 454 LEU A O 1
ATOM 3590 N N . HIS A 1 455 ? 23.969 31.375 -1.184 1 92.62 455 HIS A N 1
ATOM 3591 C CA . HIS A 1 455 ? 24.609 31.938 -0.005 1 92.62 455 HIS A CA 1
ATOM 3592 C C . HIS A 1 455 ? 24.984 33.406 -0.231 1 92.62 455 HIS A C 1
ATOM 3594 O O . HIS A 1 455 ? 24.828 34.219 0.667 1 92.62 455 HIS A O 1
ATOM 3600 N N . ARG A 1 456 ? 25.391 33.688 -1.389 1 90.31 456 ARG A N 1
ATOM 3601 C CA . ARG A 1 456 ? 25.859 35.062 -1.699 1 90.31 456 ARG A CA 1
ATOM 3602 C C . ARG A 1 456 ? 24.672 36 -1.874 1 90.31 456 ARG A C 1
ATOM 3604 O O . ARG A 1 456 ? 24.781 37.188 -1.596 1 90.31 456 ARG A O 1
ATOM 3611 N N . ILE A 1 457 ? 23.625 35.438 -2.264 1 87.88 457 ILE A N 1
ATOM 3612 C CA . ILE A 1 457 ? 22.484 36.312 -2.531 1 87.88 457 ILE A CA 1
ATOM 3613 C C . ILE A 1 457 ? 21.531 36.312 -1.336 1 87.88 457 ILE A C 1
ATOM 3615 O O . ILE A 1 457 ? 20.453 36.906 -1.388 1 87.88 457 ILE A O 1
ATOM 3619 N N . LYS A 1 458 ? 22.016 35.656 -0.329 1 80.12 458 LYS A N 1
ATOM 3620 C CA . LYS A 1 458 ? 21.203 35.531 0.874 1 80.12 458 LYS A CA 1
ATOM 3621 C C . LYS A 1 458 ? 20.875 36.906 1.453 1 80.12 458 LYS A C 1
ATOM 3623 O O . LYS A 1 458 ? 21.703 37.844 1.39 1 80.12 458 LYS A O 1
ATOM 3628 N N . ARG A 1 459 ? 19.688 37.531 1.502 1 73.62 459 ARG A N 1
ATOM 3629 C CA . ARG A 1 459 ? 19.188 38.75 2.117 1 73.62 459 ARG A CA 1
ATOM 3630 C C . ARG A 1 459 ? 19.062 39.875 1.085 1 73.62 459 ARG A C 1
ATOM 3632 O O . ARG A 1 459 ? 18.969 41.031 1.441 1 73.62 459 ARG A O 1
ATOM 3639 N N . ARG A 1 460 ? 19.391 39.406 -0.16 1 80 460 ARG A N 1
ATOM 3640 C CA . ARG A 1 460 ? 19.188 40.406 -1.229 1 80 460 ARG A CA 1
ATOM 3641 C C . ARG A 1 460 ? 17.938 40.062 -2.033 1 80 460 ARG A C 1
ATOM 3643 O O . ARG A 1 460 ? 17.609 38.875 -2.223 1 80 460 ARG A O 1
ATOM 3650 N N . THR A 1 461 ? 17.234 41.031 -2.279 1 79.5 461 THR A N 1
ATOM 3651 C CA . THR A 1 461 ? 16.078 40.844 -3.154 1 79.5 461 THR A CA 1
ATOM 3652 C C . THR A 1 461 ? 16.5 40.938 -4.621 1 79.5 461 THR A C 1
ATOM 3654 O O . THR A 1 461 ? 16.984 42 -5.055 1 79.5 461 THR A O 1
ATOM 3657 N N . ILE A 1 462 ? 16.562 39.906 -5.238 1 82.5 462 ILE A N 1
ATOM 3658 C CA . ILE A 1 462 ? 16.953 39.875 -6.641 1 82.5 462 ILE A CA 1
ATOM 3659 C C . ILE A 1 462 ? 15.711 39.906 -7.527 1 82.5 462 ILE A C 1
ATOM 3661 O O . ILE A 1 462 ? 14.812 39.062 -7.355 1 82.5 462 ILE A O 1
ATOM 3665 N N . ALA A 1 463 ? 15.633 40.906 -8.352 1 89.06 463 ALA A N 1
ATOM 3666 C CA . ALA A 1 463 ? 14.555 41 -9.328 1 89.06 463 ALA A CA 1
ATOM 3667 C C . ALA A 1 463 ? 15.047 40.594 -10.719 1 89.06 463 ALA A C 1
ATOM 3669 O O . ALA A 1 463 ? 15.953 41.219 -11.273 1 89.06 463 ALA A O 1
ATOM 3670 N N . ILE A 1 464 ? 14.586 39.5 -11.164 1 91.62 464 ILE A N 1
ATOM 3671 C CA . ILE A 1 464 ? 14.93 39.031 -12.5 1 91.62 464 ILE A CA 1
ATOM 3672 C C . ILE A 1 464 ? 13.789 39.344 -13.469 1 91.62 464 ILE A C 1
ATOM 3674 O O . ILE A 1 464 ? 12.617 39.125 -13.164 1 91.62 464 ILE A O 1
ATOM 3678 N N . PRO A 1 465 ? 14.148 39.969 -14.625 1 94.12 465 PRO A N 1
ATOM 3679 C CA . PRO A 1 465 ? 13.094 40.219 -15.609 1 94.12 465 PRO A CA 1
ATOM 3680 C C . PRO A 1 465 ? 12.297 38.969 -15.969 1 94.12 465 PRO A C 1
ATOM 3682 O O . PRO A 1 465 ? 12.859 37.875 -16.047 1 94.12 465 PRO A O 1
ATOM 3685 N N . LYS A 1 466 ? 11.047 39.156 -16.234 1 91.81 466 LYS A N 1
ATOM 3686 C CA . LYS A 1 466 ? 10.086 38.062 -16.469 1 91.81 466 LYS A CA 1
ATOM 3687 C C . LYS A 1 466 ? 10.523 37.188 -17.641 1 91.81 466 LYS A C 1
ATOM 3689 O O . LYS A 1 466 ? 10.281 35.969 -17.641 1 91.81 466 LYS A O 1
ATOM 3694 N N . VAL A 1 467 ? 11.172 37.781 -18.609 1 94.69 467 VAL A N 1
ATOM 3695 C CA . VAL A 1 467 ? 11.586 37.031 -19.797 1 94.69 467 VAL A CA 1
ATOM 3696 C C . VAL A 1 467 ? 12.617 36 -19.406 1 94.69 467 VAL A C 1
ATOM 3698 O O . VAL A 1 467 ? 12.578 34.875 -19.906 1 94.69 467 VAL A O 1
ATOM 3701 N N . TYR A 1 468 ? 13.492 36.375 -18.562 1 94.44 468 TYR A N 1
ATOM 3702 C CA . TYR A 1 468 ? 14.531 35.406 -18.156 1 94.44 468 TYR A CA 1
ATOM 3703 C C . TYR A 1 468 ? 13.969 34.344 -17.25 1 94.44 468 TYR A C 1
ATOM 3705 O O . TYR A 1 468 ? 14.422 33.188 -17.266 1 94.44 468 TYR A O 1
ATOM 3713 N N . VAL A 1 469 ? 13.031 34.75 -16.422 1 95 469 VAL A N 1
ATOM 3714 C CA . VAL A 1 469 ? 12.352 33.75 -15.578 1 95 469 VAL A CA 1
ATOM 3715 C C . VAL A 1 469 ? 11.617 32.75 -16.438 1 95 469 VAL A C 1
ATOM 3717 O O . VAL A 1 469 ? 11.719 31.531 -16.219 1 95 469 VAL A O 1
ATOM 3720 N N . THR A 1 470 ? 10.914 33.25 -17.438 1 95.25 470 THR A N 1
ATOM 3721 C CA . THR A 1 470 ? 10.172 32.375 -18.344 1 95.25 470 THR A CA 1
ATOM 3722 C C . THR A 1 470 ? 11.125 31.469 -19.125 1 95.25 470 THR A C 1
ATOM 3724 O O . THR A 1 470 ? 10.859 30.281 -19.281 1 95.25 470 THR A O 1
ATOM 3727 N N . LEU A 1 471 ? 12.18 32.062 -19.562 1 96.5 471 LEU A N 1
ATOM 3728 C CA . LEU A 1 471 ? 13.172 31.25 -20.281 1 96.5 471 LEU A CA 1
ATOM 3729 C C . LEU A 1 471 ? 13.773 30.188 -19.375 1 96.5 471 LEU A C 1
ATOM 3731 O O . LEU A 1 471 ? 14.078 29.078 -19.828 1 96.5 471 LEU A O 1
ATOM 3735 N N . GLY A 1 472 ? 14.031 30.547 -18.141 1 96.88 472 GLY A N 1
ATOM 3736 C CA . GLY A 1 472 ? 14.531 29.578 -17.188 1 96.88 472 GLY A CA 1
ATOM 3737 C C . GLY A 1 472 ? 13.594 28.406 -16.984 1 96.88 472 GLY A C 1
ATOM 3738 O O . GLY A 1 472 ? 14.016 27.25 -17.016 1 96.88 472 GLY A O 1
ATOM 3739 N N . TRP A 1 473 ? 12.367 28.719 -16.812 1 96.94 473 TRP A N 1
ATOM 3740 C CA . TRP A 1 473 ? 11.367 27.672 -16.609 1 96.94 473 TRP A CA 1
ATOM 3741 C C . TRP A 1 473 ? 11.219 26.812 -17.859 1 96.94 473 TRP A C 1
ATOM 3743 O O . TRP A 1 473 ? 11.125 25.594 -17.766 1 96.94 473 TRP A O 1
ATOM 3753 N N . LEU A 1 474 ? 11.195 27.422 -19.031 1 97.44 474 LEU A N 1
ATOM 3754 C CA . LEU A 1 474 ? 11.039 26.688 -20.297 1 97.44 474 LEU A CA 1
ATOM 3755 C C . LEU A 1 474 ? 12.25 25.797 -20.547 1 97.44 474 LEU A C 1
ATOM 3757 O O . LEU A 1 474 ? 12.102 24.656 -21.016 1 97.44 474 LEU A O 1
ATOM 3761 N N . THR A 1 475 ? 13.414 26.328 -20.281 1 97.5 475 THR A N 1
ATOM 3762 C CA . THR A 1 475 ? 14.633 25.547 -20.438 1 97.5 475 THR A CA 1
ATOM 3763 C C . THR A 1 475 ? 14.648 24.359 -19.469 1 97.5 475 THR A C 1
ATOM 3765 O O . THR A 1 475 ? 14.992 23.234 -19.859 1 97.5 475 THR A O 1
ATOM 3768 N N . SER A 1 476 ? 14.336 24.641 -18.234 1 97.75 476 SER A N 1
ATOM 3769 C CA . SER A 1 476 ? 14.273 23.562 -17.25 1 97.75 476 SER A CA 1
ATOM 3770 C C . SER A 1 476 ? 13.266 22.5 -17.656 1 97.75 476 SER A C 1
ATOM 3772 O O . SER A 1 476 ? 13.578 21.297 -17.625 1 97.75 476 SER A O 1
ATOM 3774 N N . LEU A 1 477 ? 12.07 22.891 -18.031 1 96.69 477 LEU A N 1
ATOM 3775 C CA . LEU A 1 477 ? 11.047 21.953 -18.484 1 96.69 477 LEU A CA 1
ATOM 3776 C C . LEU A 1 477 ? 11.5 21.203 -19.734 1 96.69 477 LEU A C 1
ATOM 3778 O O . LEU A 1 477 ? 11.25 20 -19.859 1 96.69 477 LEU A O 1
ATOM 3782 N N . GLY A 1 478 ? 12.055 21.953 -20.641 1 97.5 478 GLY A N 1
ATOM 3783 C CA . GLY A 1 478 ? 12.578 21.328 -21.844 1 97.5 478 GLY A CA 1
ATOM 3784 C C . GLY A 1 478 ? 13.602 20.25 -21.562 1 97.5 478 GLY A C 1
ATOM 3785 O O . GLY A 1 478 ? 13.586 19.188 -22.188 1 97.5 478 GLY A O 1
ATOM 3786 N N . ILE A 1 479 ? 14.508 20.484 -20.625 1 97.69 479 ILE A N 1
ATOM 3787 C CA . ILE A 1 479 ? 15.523 19.516 -20.234 1 97.69 479 ILE A CA 1
ATOM 3788 C C . ILE A 1 479 ? 14.867 18.297 -19.594 1 97.69 479 ILE A C 1
ATOM 3790 O O . ILE A 1 479 ? 15.234 17.156 -19.891 1 97.69 479 ILE A O 1
ATOM 3794 N N . LEU A 1 480 ? 13.914 18.547 -18.672 1 96.94 480 LEU A N 1
ATOM 3795 C CA . LEU A 1 480 ? 13.211 17.453 -18.016 1 96.94 480 LEU A CA 1
ATOM 3796 C C . LEU A 1 480 ? 12.523 16.562 -19.047 1 96.94 480 LEU A C 1
ATOM 3798 O O . LEU A 1 480 ? 12.641 15.328 -18.984 1 96.94 480 LEU A O 1
ATOM 3802 N N . ILE A 1 481 ? 11.852 17.141 -20.016 1 96.62 481 ILE A N 1
ATOM 3803 C CA . ILE A 1 481 ? 11.148 16.406 -21.047 1 96.62 481 ILE A CA 1
ATOM 3804 C C . ILE A 1 481 ? 12.156 15.664 -21.922 1 96.62 481 ILE A C 1
ATOM 3806 O O . ILE A 1 481 ? 11.938 14.516 -22.312 1 96.62 481 ILE A O 1
ATOM 3810 N N . ALA A 1 482 ? 13.211 16.344 -22.234 1 96.5 482 ALA A N 1
ATOM 3811 C CA . ALA A 1 482 ? 14.25 15.719 -23.031 1 96.5 482 ALA A CA 1
ATOM 3812 C C . ALA A 1 482 ? 14.812 14.484 -22.344 1 96.5 482 ALA A C 1
ATOM 3814 O O . ALA A 1 482 ? 15.086 13.469 -23 1 96.5 482 ALA A O 1
ATOM 3815 N N . CYS A 1 483 ? 15.039 14.578 -21.062 1 96.25 483 CYS A N 1
ATOM 3816 C CA . CYS A 1 483 ? 15.539 13.422 -20.312 1 96.25 483 CYS A CA 1
ATOM 3817 C C . CYS A 1 483 ? 14.555 12.266 -20.391 1 96.25 483 CYS A C 1
ATOM 3819 O O . CYS A 1 483 ? 14.953 11.109 -20.547 1 96.25 483 CYS A O 1
ATOM 3821 N N . ILE A 1 484 ? 13.258 12.492 -20.328 1 94.88 484 ILE A N 1
ATOM 3822 C CA . ILE A 1 484 ? 12.227 11.461 -20.375 1 94.88 484 ILE A CA 1
ATOM 3823 C C . ILE A 1 484 ? 12.188 10.836 -21.766 1 94.88 484 ILE A C 1
ATOM 3825 O O . ILE A 1 484 ? 12.148 9.609 -21.906 1 94.88 484 ILE A O 1
ATOM 3829 N N . VAL A 1 485 ? 12.266 11.695 -22.766 1 94.44 485 VAL A N 1
ATOM 3830 C CA . VAL A 1 485 ? 12.195 11.234 -24.156 1 94.44 485 VAL A CA 1
ATOM 3831 C C . VAL A 1 485 ? 13.438 10.406 -24.484 1 94.44 485 VAL A C 1
ATOM 3833 O O . VAL A 1 485 ? 13.344 9.367 -25.141 1 94.44 485 VAL A O 1
ATOM 3836 N N . CYS A 1 486 ? 14.578 10.883 -24 1 93.88 486 CYS A N 1
ATOM 3837 C CA . CYS A 1 486 ? 15.805 10.141 -24.25 1 93.88 486 CYS A CA 1
ATOM 3838 C C . CYS A 1 486 ? 15.805 8.812 -23.516 1 93.88 486 CYS A C 1
ATOM 3840 O O . CYS A 1 486 ? 16.297 7.805 -24.031 1 93.88 486 CYS A O 1
ATOM 3842 N N . ALA A 1 487 ? 15.32 8.828 -22.328 1 93 487 ALA A N 1
ATOM 3843 C CA . ALA A 1 487 ? 15.195 7.578 -21.594 1 93 487 ALA A CA 1
ATOM 3844 C C . ALA A 1 487 ? 14.312 6.582 -22.328 1 93 487 ALA A C 1
ATOM 3846 O O . ALA A 1 487 ? 14.609 5.387 -22.375 1 93 487 ALA A O 1
ATOM 3847 N N . TYR A 1 488 ? 13.227 7.062 -22.906 1 93.06 488 TYR A N 1
ATOM 3848 C CA . TYR A 1 488 ? 12.328 6.215 -23.672 1 93.06 488 TYR A CA 1
ATOM 3849 C C . TYR A 1 488 ? 13.055 5.602 -24.875 1 93.06 488 TYR A C 1
ATOM 3851 O O . TYR A 1 488 ? 12.992 4.387 -25.094 1 93.06 488 TYR A O 1
ATOM 3859 N N . GLU A 1 489 ? 13.82 6.422 -25.547 1 91.5 489 GLU A N 1
ATOM 3860 C CA . GLU A 1 489 ? 14.477 5.984 -26.781 1 91.5 489 GLU A CA 1
ATOM 3861 C C . GLU A 1 489 ? 15.594 4.992 -26.469 1 91.5 489 GLU A C 1
ATOM 3863 O O . GLU A 1 489 ? 15.773 4.008 -27.203 1 91.5 489 GLU A O 1
ATOM 3868 N N . THR A 1 490 ? 16.297 5.254 -25.469 1 91.5 490 THR A N 1
ATOM 3869 C CA . THR A 1 490 ? 17.453 4.406 -25.156 1 91.5 490 THR A CA 1
ATOM 3870 C C . THR A 1 490 ? 16.984 3.043 -24.641 1 91.5 490 THR A C 1
ATOM 3872 O O . THR A 1 490 ? 17.734 2.066 -24.719 1 91.5 490 THR A O 1
ATOM 3875 N N . ASN A 1 491 ? 15.797 2.939 -24.125 1 90.5 491 ASN A N 1
ATOM 3876 C CA . ASN A 1 491 ? 15.305 1.677 -23.578 1 90.5 491 ASN A CA 1
ATOM 3877 C C . ASN A 1 491 ? 14.602 0.839 -24.641 1 90.5 491 ASN A C 1
ATOM 3879 O O . ASN A 1 491 ? 14.227 -0.306 -24.375 1 90.5 491 ASN A O 1
ATOM 3883 N N . GLN A 1 492 ? 14.414 1.399 -25.828 1 87.38 492 GLN A N 1
ATOM 3884 C CA . GLN A 1 492 ? 13.812 0.625 -26.906 1 87.38 492 GLN A CA 1
ATOM 3885 C C . GLN A 1 492 ? 14.781 -0.424 -27.438 1 87.38 492 GLN A C 1
ATOM 3887 O O . GLN A 1 492 ? 15.992 -0.219 -27.422 1 87.38 492 GLN A O 1
ATOM 3892 N N . PRO A 1 493 ? 14.25 -1.682 -27.688 1 76.31 493 PRO A N 1
ATOM 3893 C CA . PRO A 1 493 ? 15.125 -2.766 -28.141 1 76.31 493 PRO A CA 1
ATOM 3894 C C . PRO A 1 493 ? 15.742 -2.482 -29.516 1 76.31 493 PRO A C 1
ATOM 3896 O O . PRO A 1 493 ? 15.18 -2.879 -30.531 1 76.31 493 PRO A O 1
ATOM 3899 N N . HIS A 1 494 ? 16.188 -1.336 -29.797 1 65.25 494 HIS A N 1
ATOM 3900 C CA . HIS A 1 494 ? 16.75 -1.114 -31.125 1 65.25 494 HIS A CA 1
ATOM 3901 C C . HIS A 1 494 ? 17.812 -2.164 -31.453 1 65.25 494 HIS A C 1
ATOM 3903 O O . HIS A 1 494 ? 18.453 -2.703 -30.547 1 65.25 494 HIS A O 1
ATOM 3909 N N . SER A 1 495 ? 17.5 -2.773 -32.594 1 55.22 495 SER A N 1
ATOM 3910 C CA . SER A 1 495 ? 18.312 -3.838 -33.188 1 55.22 495 SER A CA 1
ATOM 3911 C C . SER A 1 495 ? 19.797 -3.607 -32.938 1 55.22 495 SER A C 1
ATOM 3913 O O . SER A 1 495 ? 20.609 -4.504 -33.156 1 55.22 495 SER A O 1
ATOM 3915 N N . HIS A 1 496 ? 20.172 -2.418 -32.844 1 55.88 496 HIS A N 1
ATOM 3916 C CA . HIS A 1 496 ? 21.625 -2.355 -32.969 1 55.88 496 HIS A CA 1
ATOM 3917 C C . HIS A 1 496 ? 22.312 -2.619 -31.609 1 55.88 496 HIS A C 1
ATOM 3919 O O . HIS A 1 496 ? 21.906 -2.051 -30.594 1 55.88 496 HIS A O 1
ATOM 3925 N N . SER A 1 497 ? 22.938 -3.699 -31.453 1 60.62 497 SER A N 1
ATOM 3926 C CA . SER A 1 497 ? 23.812 -4.137 -30.359 1 60.62 497 SER A CA 1
ATOM 3927 C C . SER A 1 497 ? 24.766 -3.031 -29.938 1 60.62 497 SER A C 1
ATOM 3929 O O . SER A 1 497 ? 25.422 -3.129 -28.906 1 60.62 497 SER A O 1
ATOM 3931 N N . SER A 1 498 ? 24.844 -1.981 -30.812 1 66.5 498 SER A N 1
ATOM 3932 C CA . SER A 1 498 ? 25.844 -0.952 -30.547 1 66.5 498 SER A CA 1
ATOM 3933 C C . SER A 1 498 ? 25.203 0.334 -30.047 1 66.5 498 SER A C 1
ATOM 3935 O O . SER A 1 498 ? 24.016 0.581 -30.297 1 66.5 498 SER A O 1
ATOM 3937 N N . ALA A 1 499 ? 26 1.05 -29.281 1 74.75 499 ALA A N 1
ATOM 3938 C CA . ALA A 1 499 ? 25.609 2.34 -28.719 1 74.75 499 ALA A CA 1
ATOM 3939 C C . ALA A 1 499 ? 25.234 3.326 -29.828 1 74.75 499 ALA A C 1
ATOM 3941 O O . ALA A 1 499 ? 25.938 3.424 -30.828 1 74.75 499 ALA A O 1
ATOM 3942 N N . THR A 1 500 ? 24.094 3.943 -29.703 1 82 500 THR A N 1
ATOM 3943 C CA . THR A 1 500 ? 23.672 5 -30.625 1 82 500 THR A CA 1
ATOM 3944 C C . THR A 1 500 ? 24.156 6.363 -30.125 1 82 500 THR A C 1
ATOM 3946 O O . THR A 1 500 ? 24.688 6.477 -29.016 1 82 500 THR A O 1
ATOM 3949 N N . LEU A 1 501 ? 24.047 7.359 -30.984 1 87.31 501 LEU A N 1
ATOM 3950 C CA . LEU A 1 501 ? 24.375 8.734 -30.609 1 87.31 501 LEU A CA 1
ATOM 3951 C C . LEU A 1 501 ? 23.547 9.188 -29.422 1 87.31 501 LEU A C 1
ATOM 3953 O O . LEU A 1 501 ? 24.047 9.906 -28.547 1 87.31 501 LEU A O 1
ATOM 3957 N N . MET A 1 502 ? 22.375 8.672 -29.422 1 89.88 502 MET A N 1
ATOM 3958 C CA . MET A 1 502 ? 21.5 9.047 -28.312 1 89.88 502 MET A CA 1
ATOM 3959 C C . MET A 1 502 ? 21.984 8.43 -27 1 89.88 502 MET A C 1
ATOM 3961 O O . MET A 1 502 ? 21.875 9.047 -25.953 1 89.88 502 MET A O 1
ATOM 3965 N N . ASP A 1 503 ? 22.469 7.238 -27.078 1 92.06 503 ASP A N 1
ATOM 3966 C CA . ASP A 1 503 ? 23.031 6.59 -25.906 1 92.06 503 ASP A CA 1
ATOM 3967 C C . ASP A 1 503 ? 24.203 7.383 -25.328 1 92.06 503 ASP A C 1
ATOM 3969 O O . ASP A 1 503 ? 24.266 7.621 -24.125 1 92.06 503 ASP A O 1
ATOM 3973 N N . ILE A 1 504 ? 25.031 7.824 -26.25 1 93.31 504 ILE A N 1
ATOM 3974 C CA . ILE A 1 504 ? 26.234 8.531 -25.859 1 93.31 504 ILE A CA 1
ATOM 3975 C C . ILE A 1 504 ? 25.875 9.898 -25.281 1 93.31 504 ILE A C 1
ATOM 3977 O O . ILE A 1 504 ? 26.359 10.281 -24.219 1 93.31 504 ILE A O 1
ATOM 3981 N N . LEU A 1 505 ? 25.031 10.562 -25.922 1 93.81 505 LEU A N 1
ATOM 3982 C CA . LEU A 1 505 ? 24.641 11.898 -25.484 1 93.81 505 LEU A CA 1
ATOM 3983 C C . LEU A 1 505 ? 23.891 11.844 -24.156 1 93.81 505 LEU A C 1
ATOM 3985 O O . LEU A 1 505 ? 24.188 12.617 -23.25 1 93.81 505 LEU A O 1
ATOM 3989 N N . TYR A 1 506 ? 22.922 10.945 -24.141 1 94.62 506 TYR A N 1
ATOM 3990 C CA . TYR A 1 506 ? 22.125 10.82 -22.922 1 94.62 506 TYR A CA 1
ATOM 3991 C C . TYR A 1 506 ? 22.984 10.328 -21.766 1 94.62 506 TYR A C 1
ATOM 3993 O O . TYR A 1 506 ? 22.906 10.867 -20.656 1 94.62 506 TYR A O 1
ATOM 4001 N N . GLY A 1 507 ? 23.766 9.328 -22 1 94.19 507 GLY A N 1
ATOM 4002 C CA . GLY A 1 507 ? 24.625 8.781 -20.953 1 94.19 507 GLY A CA 1
ATOM 4003 C C . GLY A 1 507 ? 25.609 9.789 -20.406 1 94.19 507 GLY A C 1
ATOM 4004 O O . GLY A 1 507 ? 25.938 9.766 -19.219 1 94.19 507 GLY A O 1
ATOM 4005 N N . THR A 1 508 ? 26.062 10.719 -21.203 1 96.06 508 THR A N 1
ATOM 4006 C CA . THR A 1 508 ? 27.125 11.656 -20.859 1 96.06 508 THR A CA 1
ATOM 4007 C C . THR A 1 508 ? 26.547 12.898 -20.172 1 96.06 508 THR A C 1
ATOM 4009 O O . THR A 1 508 ? 27.156 13.438 -19.25 1 96.06 508 THR A O 1
ATOM 4012 N N . THR A 1 509 ? 25.344 13.281 -20.562 1 96.88 509 THR A N 1
ATOM 4013 C CA . THR A 1 509 ? 24.906 14.617 -20.172 1 96.88 509 THR A CA 1
ATOM 4014 C C . THR A 1 509 ? 23.781 14.547 -19.141 1 96.88 509 THR A C 1
ATOM 4016 O O . THR A 1 509 ? 23.469 15.531 -18.469 1 96.88 509 THR A O 1
ATOM 4019 N N . ARG A 1 510 ? 23.125 13.438 -19 1 96.38 510 ARG A N 1
ATOM 4020 C CA . ARG A 1 510 ? 21.875 13.359 -18.25 1 96.38 510 ARG A CA 1
ATOM 4021 C C . ARG A 1 510 ? 22.078 13.773 -16.797 1 96.38 510 ARG A C 1
ATOM 4023 O O . ARG A 1 510 ? 21.234 14.469 -16.234 1 96.38 510 ARG A O 1
ATOM 4030 N N . HIS A 1 511 ? 23.203 13.422 -16.156 1 97.69 511 HIS A N 1
ATOM 4031 C CA . HIS A 1 511 ? 23.438 13.719 -14.75 1 97.69 511 HIS A CA 1
ATOM 4032 C C . HIS A 1 511 ? 23.5 15.227 -14.5 1 97.69 511 HIS A C 1
ATOM 4034 O O . HIS A 1 511 ? 22.844 15.742 -13.602 1 97.69 511 HIS A O 1
ATOM 4040 N N . VAL A 1 512 ? 24.25 15.898 -15.336 1 98.38 512 VAL A N 1
ATOM 4041 C CA . VAL A 1 512 ? 24.5 17.328 -15.164 1 98.38 512 VAL A CA 1
ATOM 4042 C C . VAL A 1 512 ? 23.25 18.125 -15.594 1 98.38 512 VAL A C 1
ATOM 4044 O O . VAL A 1 512 ? 22.828 19.047 -14.898 1 98.38 512 VAL A O 1
ATOM 4047 N N . LEU A 1 513 ? 22.688 17.75 -16.719 1 98.19 513 LEU A N 1
ATOM 4048 C CA . LEU A 1 513 ? 21.531 18.469 -17.219 1 98.19 513 LEU A CA 1
ATOM 4049 C C . LEU A 1 513 ? 20.344 18.344 -16.266 1 98.19 513 LEU A C 1
ATOM 4051 O O . LEU A 1 513 ? 19.641 19.328 -16.016 1 98.19 513 LEU A O 1
ATOM 4055 N N . TRP A 1 514 ? 20.109 17.172 -15.812 1 98.25 514 TRP A N 1
ATOM 4056 C CA . TRP A 1 514 ? 19.047 16.984 -14.836 1 98.25 514 TRP A CA 1
ATOM 4057 C C . TRP A 1 514 ? 19.281 17.844 -13.594 1 98.25 514 TRP A C 1
ATOM 4059 O O . TRP A 1 514 ? 18.375 18.531 -13.117 1 98.25 514 TRP A O 1
ATOM 4069 N N . ALA A 1 515 ? 20.5 17.781 -13.07 1 98.62 515 ALA A N 1
ATOM 4070 C CA . ALA A 1 515 ? 20.859 18.547 -11.883 1 98.62 515 ALA A CA 1
ATOM 4071 C C . ALA A 1 515 ? 20.641 20.047 -12.117 1 98.62 515 ALA A C 1
ATOM 4073 O O . ALA A 1 515 ? 20.156 20.75 -11.227 1 98.62 515 ALA A O 1
ATOM 4074 N N . CYS A 1 516 ? 20.969 20.516 -13.297 1 98.38 516 CYS A N 1
ATOM 4075 C CA . CYS A 1 516 ? 20.781 21.922 -13.633 1 98.38 516 CYS A CA 1
ATOM 4076 C C . CYS A 1 516 ? 19.297 22.297 -13.625 1 98.38 516 CYS A C 1
ATOM 4078 O O . CYS A 1 516 ? 18.938 23.375 -13.164 1 98.38 516 CYS A O 1
ATOM 4080 N N . SER A 1 517 ? 18.531 21.422 -14.156 1 98.31 517 SER A N 1
ATOM 4081 C CA . SER A 1 517 ? 17.094 21.672 -14.195 1 98.31 517 SER A CA 1
ATOM 4082 C C . SER A 1 517 ? 16.516 21.766 -12.789 1 98.31 517 SER A C 1
ATOM 4084 O O . SER A 1 517 ? 15.734 22.672 -12.484 1 98.31 517 SER A O 1
ATOM 4086 N N . VAL A 1 518 ? 16.859 20.859 -11.922 1 98.06 518 VAL A N 1
ATOM 4087 C CA . VAL A 1 518 ? 16.375 20.859 -10.547 1 98.06 518 VAL A CA 1
ATOM 4088 C C . VAL A 1 518 ? 16.922 22.078 -9.805 1 98.06 518 VAL A C 1
ATOM 4090 O O . VAL A 1 518 ? 16.234 22.688 -8.992 1 98.06 518 VAL A O 1
ATOM 4093 N N . ALA A 1 519 ? 18.172 22.422 -10.102 1 98.38 519 ALA A N 1
ATOM 4094 C CA . ALA A 1 519 ? 18.781 23.594 -9.492 1 98.38 519 ALA A CA 1
ATOM 4095 C C . ALA A 1 519 ? 18 24.859 -9.828 1 98.38 519 ALA A C 1
ATOM 4097 O O . ALA A 1 519 ? 17.812 25.734 -8.969 1 98.38 519 ALA A O 1
ATOM 4098 N N . TRP A 1 520 ? 17.531 24.938 -11.031 1 97.75 520 TRP A N 1
ATOM 4099 C CA . TRP A 1 520 ? 16.734 26.078 -11.414 1 97.75 520 TRP A CA 1
ATOM 4100 C C . TRP A 1 520 ? 15.43 26.141 -10.625 1 97.75 520 TRP A C 1
ATOM 4102 O O . TRP A 1 520 ? 15 27.203 -10.195 1 97.75 520 TRP A O 1
ATOM 4112 N N . ILE A 1 521 ? 14.82 25.031 -10.461 1 97.56 521 ILE A N 1
ATOM 4113 C CA . ILE A 1 521 ? 13.57 24.953 -9.719 1 97.56 521 ILE A CA 1
ATOM 4114 C C . ILE A 1 521 ? 13.781 25.484 -8.297 1 97.56 521 ILE A C 1
ATOM 4116 O O . ILE A 1 521 ? 13.008 26.312 -7.809 1 97.56 521 ILE A O 1
ATOM 4120 N N . ILE A 1 522 ? 14.836 25.062 -7.688 1 97.31 522 ILE A N 1
ATOM 4121 C CA . ILE A 1 522 ? 15.133 25.484 -6.324 1 97.31 522 ILE A CA 1
ATOM 4122 C C . ILE A 1 522 ? 15.43 26.984 -6.305 1 97.31 522 ILE A C 1
ATOM 4124 O O . ILE A 1 522 ? 14.906 27.719 -5.465 1 97.31 522 ILE A O 1
ATOM 4128 N N . PHE A 1 523 ? 16.219 27.406 -7.277 1 96.06 523 PHE A N 1
ATOM 4129 C CA . PHE A 1 523 ? 16.594 28.812 -7.383 1 96.06 523 PHE A CA 1
ATOM 4130 C C . PHE A 1 523 ? 15.359 29.688 -7.555 1 96.06 523 PHE A C 1
ATOM 4132 O O . PHE A 1 523 ? 15.188 30.672 -6.848 1 96.06 523 PHE A O 1
ATOM 4139 N N . ALA A 1 524 ? 14.508 29.266 -8.469 1 95.12 524 ALA A N 1
ATOM 4140 C CA . ALA A 1 524 ? 13.281 30.016 -8.734 1 95.12 524 ALA A CA 1
ATOM 4141 C C . ALA A 1 524 ? 12.383 30.062 -7.504 1 95.12 524 ALA A C 1
ATOM 4143 O O . ALA A 1 524 ? 11.742 31.078 -7.223 1 95.12 524 ALA A O 1
ATOM 4144 N N . CYS A 1 525 ? 12.312 29.047 -6.754 1 92.94 525 CYS A N 1
ATOM 4145 C CA . CYS A 1 525 ? 11.484 28.984 -5.559 1 92.94 525 CYS A CA 1
ATOM 4146 C C . CYS A 1 525 ? 12.008 29.922 -4.477 1 92.94 525 CYS A C 1
ATOM 4148 O O . CYS A 1 525 ? 11.227 30.625 -3.826 1 92.94 525 CYS A O 1
ATOM 4150 N N . ILE A 1 526 ? 13.273 29.953 -4.328 1 91.06 526 ILE A N 1
ATOM 4151 C CA . ILE A 1 526 ? 13.883 30.703 -3.236 1 91.06 526 ILE A CA 1
ATOM 4152 C C . ILE A 1 526 ? 13.781 32.188 -3.523 1 91.06 526 ILE A C 1
ATOM 4154 O O . ILE A 1 526 ? 13.531 33 -2.615 1 91.06 526 ILE A O 1
ATOM 4158 N N . ILE A 1 527 ? 13.898 32.531 -4.82 1 90.19 527 ILE A N 1
ATOM 4159 C CA . ILE A 1 527 ? 13.93 33.969 -5.164 1 90.19 527 ILE A CA 1
ATOM 4160 C C . ILE A 1 527 ? 12.508 34.469 -5.348 1 90.19 527 ILE A C 1
ATOM 4162 O O . ILE A 1 527 ? 12.305 35.688 -5.586 1 90.19 527 ILE A O 1
ATOM 4166 N N . GLY A 1 528 ? 11.477 33.625 -5.285 1 88.88 528 GLY A N 1
ATOM 4167 C CA . GLY A 1 528 ? 10.094 34.062 -5.258 1 88.88 528 GLY A CA 1
ATOM 4168 C C . GLY A 1 528 ? 9.375 33.875 -6.582 1 88.88 528 GLY A C 1
ATOM 4169 O O . GLY A 1 528 ? 8.289 34.438 -6.793 1 88.88 528 GLY A O 1
ATOM 4170 N N . TYR A 1 529 ? 9.938 33.156 -7.465 1 91.94 529 TYR A N 1
ATOM 4171 C CA . TYR A 1 529 ? 9.328 32.969 -8.773 1 91.94 529 TYR A CA 1
ATOM 4172 C C . TYR A 1 529 ? 8.812 31.547 -8.922 1 91.94 529 TYR A C 1
ATOM 4174 O O . TYR A 1 529 ? 8.555 31.078 -10.039 1 91.94 529 TYR A O 1
ATOM 4182 N N . GLY A 1 530 ? 8.688 30.844 -7.867 1 91.62 530 GLY A N 1
ATOM 4183 C CA . GLY A 1 530 ? 8.289 29.453 -7.918 1 91.62 530 GLY A CA 1
ATOM 4184 C C . GLY A 1 530 ? 6.789 29.266 -8.016 1 91.62 530 GLY A C 1
ATOM 4185 O O . GLY A 1 530 ? 6.316 28.234 -8.492 1 91.62 530 GLY A O 1
ATOM 4186 N N . GLY A 1 531 ? 5.957 30.203 -7.578 1 86.88 531 GLY A N 1
ATOM 4187 C CA . GLY A 1 531 ? 4.508 30.141 -7.668 1 86.88 531 GLY A CA 1
ATOM 4188 C C . GLY A 1 531 ? 3.93 28.891 -7.023 1 86.88 531 GLY A C 1
ATOM 4189 O O . GLY A 1 531 ? 4.227 28.594 -5.863 1 86.88 531 GLY A O 1
ATOM 4190 N N . PRO A 1 532 ? 3.051 28.125 -7.809 1 83.94 532 PRO A N 1
ATOM 4191 C CA . PRO A 1 532 ? 2.422 26.922 -7.277 1 83.94 532 PRO A CA 1
ATOM 4192 C C . PRO A 1 532 ? 3.424 25.797 -7.023 1 83.94 532 PRO A C 1
ATOM 4194 O O . PRO A 1 532 ? 3.205 24.953 -6.148 1 83.94 532 PRO A O 1
ATOM 4197 N N . VAL A 1 533 ? 4.465 25.828 -7.742 1 90.69 533 VAL A N 1
ATOM 4198 C CA . VAL A 1 533 ? 5.488 24.812 -7.559 1 90.69 533 VAL A CA 1
ATOM 4199 C C . VAL A 1 533 ? 6.121 24.953 -6.18 1 90.69 533 VAL A C 1
ATOM 4201 O O . VAL A 1 533 ? 6.32 23.969 -5.473 1 90.69 533 VAL A O 1
ATOM 4204 N N . ASN A 1 534 ? 6.391 26.156 -5.812 1 91.5 534 ASN A N 1
ATOM 4205 C CA . ASN A 1 534 ? 6.961 26.406 -4.492 1 91.5 534 ASN A CA 1
ATOM 4206 C C . ASN A 1 534 ? 5.984 26.047 -3.381 1 91.5 534 ASN A C 1
ATOM 4208 O O . ASN A 1 534 ? 6.387 25.5 -2.352 1 91.5 534 ASN A O 1
ATOM 4212 N N . TH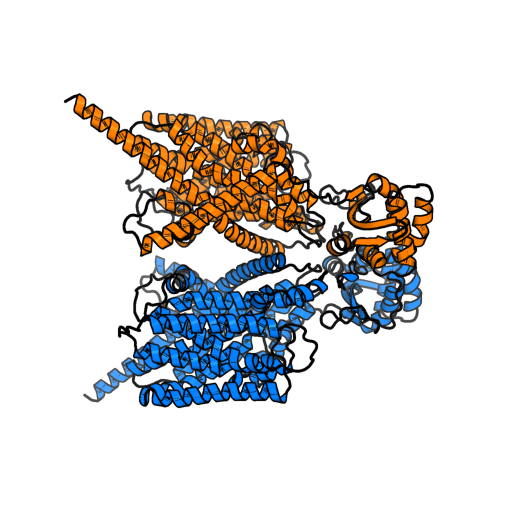R A 1 535 ? 4.75 26.406 -3.654 1 84.5 535 THR A N 1
ATOM 4213 C CA . THR A 1 535 ? 3.738 26.109 -2.646 1 84.5 535 THR A CA 1
ATOM 4214 C C . THR A 1 535 ? 3.645 24.609 -2.398 1 84.5 535 THR A C 1
ATOM 4216 O O . THR A 1 535 ? 3.553 24.172 -1.251 1 84.5 535 THR A O 1
ATOM 4219 N N . LEU A 1 536 ? 3.697 23.875 -3.367 1 86.88 536 LEU A N 1
ATOM 4220 C CA . LEU A 1 536 ? 3.609 22.422 -3.246 1 86.88 536 LEU A CA 1
ATOM 4221 C C . LEU A 1 536 ? 4.875 21.859 -2.613 1 86.88 536 LEU A C 1
ATOM 4223 O O . LEU A 1 536 ? 4.797 21.031 -1.695 1 86.88 536 LEU A O 1
ATOM 4227 N N . LEU A 1 537 ? 5.977 22.25 -3.057 1 93.12 537 LEU A N 1
ATOM 4228 C CA . LEU A 1 537 ? 7.25 21.688 -2.633 1 93.12 537 LEU A CA 1
ATOM 4229 C C . LEU A 1 537 ? 7.598 22.125 -1.214 1 93.12 537 LEU A C 1
ATOM 4231 O O . LEU A 1 537 ? 8.352 21.438 -0.515 1 93.12 537 LEU A O 1
ATOM 4235 N N . SER A 1 538 ? 7.047 23.266 -0.77 1 91.12 538 SER A N 1
ATOM 4236 C CA . SER A 1 538 ? 7.375 23.812 0.543 1 91.12 538 SER A CA 1
ATOM 4237 C C . SER A 1 538 ? 6.301 23.453 1.569 1 91.12 538 SER A C 1
ATOM 4239 O O . SER A 1 538 ? 6.328 23.953 2.697 1 91.12 538 SER A O 1
ATOM 4241 N N . ALA A 1 539 ? 5.418 22.656 1.189 1 84.06 539 ALA A N 1
ATOM 4242 C CA . ALA A 1 539 ? 4.32 22.297 2.086 1 84.06 539 ALA A CA 1
ATOM 4243 C C . ALA A 1 539 ? 4.844 21.641 3.359 1 84.06 539 ALA A C 1
ATOM 4245 O O . ALA A 1 539 ? 5.789 20.859 3.314 1 84.06 539 ALA A O 1
ATOM 4246 N N . THR A 1 540 ? 4.219 21.922 4.453 1 82.62 540 THR A N 1
ATOM 4247 C CA . THR A 1 540 ? 4.711 21.5 5.762 1 82.62 540 THR A CA 1
ATOM 4248 C C . THR A 1 540 ? 4.48 20 5.973 1 82.62 540 THR A C 1
ATOM 4250 O O . THR A 1 540 ? 5.145 19.375 6.801 1 82.62 540 THR A O 1
ATOM 4253 N N . PHE A 1 541 ? 3.584 19.438 5.25 1 80.5 541 PHE A N 1
ATOM 4254 C CA . PHE A 1 541 ? 3.279 18.031 5.465 1 80.5 541 PHE A CA 1
ATOM 4255 C C . PHE A 1 541 ? 4.43 17.141 4.992 1 80.5 541 PHE A C 1
ATOM 4257 O O . PHE A 1 541 ? 4.504 15.969 5.344 1 80.5 541 PHE A O 1
ATOM 4264 N N . TRP A 1 542 ? 5.387 17.703 4.25 1 89.44 542 TRP A N 1
ATOM 4265 C CA . TRP A 1 542 ? 6.539 16.938 3.771 1 89.44 542 TRP A CA 1
ATOM 4266 C C . TRP A 1 542 ? 7.551 16.719 4.891 1 89.44 542 TRP A C 1
ATOM 4268 O O . TRP A 1 542 ? 8.383 15.812 4.816 1 89.44 542 TRP A O 1
ATOM 4278 N N . GLN A 1 543 ? 7.562 17.516 5.887 1 89.81 543 GLN A N 1
ATOM 4279 C CA . GLN A 1 543 ? 8.664 17.656 6.836 1 89.81 543 GLN A CA 1
ATOM 4280 C C . GLN A 1 543 ? 8.906 16.344 7.59 1 89.81 543 GLN A C 1
ATOM 4282 O O . GLN A 1 543 ? 10.047 15.898 7.699 1 89.81 543 GLN A O 1
ATOM 4287 N N . PRO A 1 544 ? 7.883 15.688 8.07 1 87.88 544 PRO A N 1
ATOM 4288 C CA . PRO A 1 544 ? 8.172 14.414 8.742 1 87.88 544 PRO A CA 1
ATOM 4289 C C . PRO A 1 544 ? 8.766 13.367 7.805 1 87.88 544 PRO A C 1
ATOM 4291 O O . PRO A 1 544 ? 9.602 12.57 8.219 1 87.88 544 PRO A O 1
ATOM 4294 N N . PHE A 1 545 ? 8.391 13.375 6.582 1 93.31 545 PHE A N 1
ATOM 4295 C CA . PHE A 1 545 ? 8.898 12.406 5.621 1 93.31 545 PHE A CA 1
ATOM 4296 C C . PHE A 1 545 ? 10.344 12.719 5.242 1 93.31 545 PHE A C 1
ATOM 4298 O O . PHE A 1 545 ? 11.125 11.805 4.949 1 93.31 545 PHE A O 1
ATOM 4305 N N . VAL A 1 546 ? 10.617 13.969 5.25 1 94.5 546 VAL A N 1
ATOM 4306 C CA . VAL A 1 546 ? 11.992 14.367 4.969 1 94.5 546 VAL A CA 1
ATOM 4307 C C . VAL A 1 546 ? 12.914 13.836 6.059 1 94.5 546 VAL A C 1
ATOM 4309 O O . VAL A 1 546 ? 14.016 13.352 5.77 1 94.5 546 VAL A O 1
ATOM 4312 N N . LYS A 1 547 ? 12.414 13.867 7.277 1 94.38 547 LYS A N 1
ATOM 4313 C CA . LYS A 1 547 ? 13.195 13.375 8.406 1 94.38 547 LYS A CA 1
ATOM 4314 C C . LYS A 1 547 ? 13.383 11.859 8.328 1 94.38 547 LYS A C 1
ATOM 4316 O O . LYS A 1 547 ? 14.297 11.312 8.945 1 94.38 547 LYS A O 1
ATOM 4321 N N . LEU A 1 548 ? 12.539 11.242 7.543 1 96.88 548 LEU A N 1
ATOM 4322 C CA . LEU A 1 548 ? 12.625 9.797 7.379 1 96.88 548 LEU A CA 1
ATOM 4323 C C . LEU A 1 548 ? 13.391 9.438 6.113 1 96.88 548 LEU A C 1
ATOM 4325 O O . LEU A 1 548 ? 13.633 8.258 5.84 1 96.88 548 LEU A O 1
ATOM 4329 N N . SER A 1 549 ? 13.836 10.406 5.406 1 96.19 549 SER A N 1
ATOM 4330 C CA . SER A 1 549 ? 14.344 10.188 4.055 1 96.19 549 SER A CA 1
ATOM 4331 C C . SER A 1 549 ? 15.578 9.289 4.07 1 96.19 549 SER A C 1
ATOM 4333 O O . SER A 1 549 ? 15.703 8.398 3.227 1 96.19 549 SER A O 1
ATOM 4335 N N . TYR A 1 550 ? 16.531 9.484 5.008 1 96.62 550 TYR A N 1
ATOM 4336 C CA . TYR A 1 550 ? 17.75 8.688 5.062 1 96.62 550 TYR A CA 1
ATOM 4337 C C . TYR A 1 550 ? 17.422 7.23 5.391 1 96.62 550 TYR A C 1
ATOM 4339 O O . TYR A 1 550 ? 17.922 6.316 4.734 1 96.62 550 TYR A O 1
ATOM 4347 N N . CYS A 1 551 ? 16.578 7.008 6.367 1 98.19 551 CYS A N 1
ATOM 4348 C CA . CYS A 1 551 ? 16.203 5.648 6.734 1 98.19 551 CYS A CA 1
ATOM 4349 C C . CYS A 1 551 ? 15.359 5 5.645 1 98.19 551 CYS A C 1
ATOM 4351 O O . CYS A 1 551 ? 15.453 3.795 5.41 1 98.19 551 CYS A O 1
ATOM 4353 N N . LEU A 1 552 ? 14.508 5.766 4.992 1 97.88 552 LEU A N 1
ATOM 4354 C CA . LEU A 1 552 ? 13.75 5.258 3.848 1 97.88 552 LEU A CA 1
ATOM 4355 C C . LEU A 1 552 ? 14.695 4.797 2.74 1 97.88 552 LEU A C 1
ATOM 4357 O O . LEU A 1 552 ? 14.484 3.734 2.148 1 97.88 552 LEU A O 1
ATOM 4361 N N . TYR A 1 553 ? 15.664 5.598 2.482 1 97.19 553 TYR A N 1
ATOM 4362 C CA . TYR A 1 553 ? 16.656 5.246 1.469 1 97.19 553 TYR A CA 1
ATOM 4363 C C . TYR A 1 553 ? 17.359 3.947 1.825 1 97.19 553 TYR A C 1
ATOM 4365 O O . TYR A 1 553 ? 17.516 3.059 0.981 1 97.19 553 TYR A O 1
ATOM 4373 N N . LEU A 1 554 ? 17.719 3.789 3.061 1 97.75 554 LEU A N 1
ATOM 4374 C CA . LEU A 1 554 ? 18.5 2.635 3.494 1 97.75 554 LEU A CA 1
ATOM 4375 C C . LEU A 1 554 ? 17.641 1.372 3.5 1 97.75 554 LEU A C 1
ATOM 4377 O O . LEU A 1 554 ? 18.094 0.313 3.055 1 97.75 554 LEU A O 1
ATOM 4381 N N . LEU A 1 555 ? 16.422 1.486 3.922 1 97.88 555 LEU A N 1
ATOM 4382 C CA . LEU A 1 555 ? 15.656 0.293 4.25 1 97.88 555 LEU A CA 1
ATOM 4383 C C . LEU A 1 555 ? 14.797 -0.138 3.068 1 97.88 555 LEU A C 1
ATOM 4385 O O . LEU A 1 555 ? 14.328 -1.277 3.02 1 97.88 555 LEU A O 1
ATOM 4389 N N . HIS A 1 556 ? 14.523 0.709 2.105 1 97.69 556 HIS A N 1
ATOM 4390 C CA . HIS A 1 556 ? 13.5 0.414 1.104 1 97.69 556 HIS A CA 1
ATOM 4391 C C . HIS A 1 556 ? 13.898 -0.792 0.257 1 97.69 556 HIS A C 1
ATOM 4393 O O . HIS A 1 556 ? 13.078 -1.688 0.027 1 97.69 556 HIS A O 1
ATOM 4399 N N . LEU A 1 557 ? 15.141 -0.842 -0.165 1 96.44 557 LEU A N 1
ATOM 4400 C CA . LEU A 1 557 ? 15.516 -1.892 -1.105 1 96.44 557 LEU A CA 1
ATOM 4401 C C . LEU A 1 557 ? 15.586 -3.246 -0.408 1 96.44 557 LEU A C 1
ATOM 4403 O O . LEU A 1 557 ? 15.023 -4.23 -0.898 1 96.44 557 LEU A O 1
ATOM 4407 N N . PRO A 1 558 ? 16.266 -3.348 0.781 1 95.75 558 PRO A N 1
ATOM 4408 C CA . PRO A 1 558 ? 16.234 -4.633 1.484 1 95.75 558 PRO A CA 1
ATOM 4409 C C . PRO A 1 558 ? 14.812 -5.105 1.779 1 95.75 558 PRO A C 1
ATOM 4411 O O . PRO A 1 558 ? 14.539 -6.309 1.731 1 95.75 558 PRO A O 1
ATOM 4414 N N . LEU A 1 559 ? 13.93 -4.195 2.1 1 96.56 559 LEU A N 1
ATOM 4415 C CA . LEU A 1 559 ? 12.539 -4.562 2.34 1 96.56 559 LEU A CA 1
ATOM 4416 C C . LEU A 1 559 ? 11.891 -5.102 1.069 1 96.56 559 LEU A C 1
ATOM 4418 O O . LEU A 1 559 ? 11.18 -6.109 1.11 1 96.56 559 LEU A O 1
ATOM 4422 N N . GLN A 1 560 ? 12.117 -4.434 -0.044 1 96.75 560 GLN A N 1
ATOM 4423 C CA . GLN A 1 560 ? 11.531 -4.859 -1.311 1 96.75 560 GLN A CA 1
ATOM 4424 C C . GLN A 1 560 ? 12.07 -6.227 -1.732 1 96.75 560 GLN A C 1
ATOM 4426 O O . GLN A 1 560 ? 11.32 -7.062 -2.236 1 96.75 560 GLN A O 1
ATOM 4431 N N . ILE A 1 561 ? 13.352 -6.488 -1.498 1 94.81 561 ILE A N 1
ATOM 4432 C CA . ILE A 1 561 ? 13.961 -7.781 -1.797 1 94.81 561 ILE A CA 1
ATOM 4433 C C . ILE A 1 561 ? 13.383 -8.852 -0.866 1 94.81 561 ILE A C 1
ATOM 4435 O O . ILE A 1 561 ? 13.094 -9.969 -1.297 1 94.81 561 ILE A O 1
ATOM 4439 N N . PHE A 1 562 ? 13.211 -8.508 0.42 1 95.12 562 PHE A N 1
ATOM 4440 C CA . PHE A 1 562 ? 12.617 -9.398 1.412 1 95.12 562 PHE A CA 1
ATOM 4441 C C . PHE A 1 562 ? 11.227 -9.844 0.977 1 95.12 562 PHE A C 1
ATOM 4443 O O . PHE A 1 562 ? 10.914 -11.031 1.001 1 95.12 562 PHE A O 1
ATOM 4450 N N . LEU A 1 563 ? 10.391 -8.883 0.503 1 95.88 563 LEU A N 1
ATOM 4451 C CA . LEU A 1 563 ? 9.023 -9.172 0.093 1 95.88 563 LEU A CA 1
ATOM 4452 C C . LEU A 1 563 ? 9.008 -10.008 -1.187 1 95.88 563 LEU A C 1
ATOM 4454 O O . LEU A 1 563 ? 8.195 -10.93 -1.323 1 95.88 563 LEU A O 1
ATOM 4458 N N . THR A 1 564 ? 9.891 -9.711 -2.121 1 93.75 564 THR A N 1
ATOM 4459 C CA . THR A 1 564 ? 9.961 -10.445 -3.377 1 93.75 564 THR A CA 1
ATOM 4460 C C . THR A 1 564 ? 10.484 -11.859 -3.143 1 93.75 564 THR A C 1
ATOM 4462 O O . THR A 1 564 ? 9.992 -12.82 -3.746 1 93.75 564 THR A O 1
ATOM 4465 N N . GLY A 1 565 ? 11.484 -11.984 -2.229 1 92.38 565 GLY A N 1
ATOM 4466 C CA . GLY A 1 565 ? 12.086 -13.273 -1.949 1 92.38 565 GLY A CA 1
ATOM 4467 C C . GLY A 1 565 ? 11.164 -14.219 -1.209 1 92.38 565 GLY A C 1
ATOM 4468 O O . GLY A 1 565 ? 11.336 -15.438 -1.262 1 92.38 565 GLY A O 1
ATOM 4469 N N . ARG A 1 566 ? 10.141 -13.711 -0.612 1 93.94 566 ARG A N 1
ATOM 4470 C CA . ARG A 1 566 ? 9.242 -14.523 0.2 1 93.94 566 ARG A CA 1
ATOM 4471 C C . ARG A 1 566 ? 8.031 -14.977 -0.612 1 93.94 566 ARG A C 1
ATOM 4473 O O . ARG A 1 566 ? 7.172 -15.703 -0.106 1 93.94 566 ARG A O 1
ATOM 4480 N N . GLN A 1 567 ? 7.969 -14.625 -1.811 1 93 567 GLN A N 1
ATOM 4481 C CA . GLN A 1 567 ? 6.816 -14.969 -2.639 1 93 567 GLN A CA 1
ATOM 4482 C C . GLN A 1 567 ? 6.688 -16.469 -2.814 1 93 567 GLN A C 1
ATOM 4484 O O . GLN A 1 567 ? 7.691 -17.172 -2.982 1 93 567 GLN A O 1
ATOM 4489 N N . ARG A 1 568 ? 5.445 -16.969 -2.748 1 96.25 568 ARG A N 1
ATOM 4490 C CA . ARG A 1 568 ? 5.176 -18.406 -2.875 1 96.25 568 ARG A CA 1
ATOM 4491 C C . ARG A 1 568 ? 4.602 -18.734 -4.246 1 96.25 568 ARG A C 1
ATOM 4493 O O . ARG A 1 568 ? 4.605 -19.891 -4.668 1 96.25 568 ARG A O 1
ATOM 4500 N N . THR A 1 569 ? 4.09 -17.734 -4.941 1 95.25 569 THR A N 1
ATOM 4501 C CA . THR A 1 569 ? 3.432 -17.953 -6.227 1 95.25 569 THR A CA 1
ATOM 4502 C C . THR A 1 569 ? 4.016 -17.047 -7.305 1 95.25 569 THR A C 1
ATOM 4504 O O . THR A 1 569 ? 4.652 -16.047 -6.992 1 95.25 569 THR A O 1
ATOM 4507 N N . VAL A 1 570 ? 3.82 -17.516 -8.586 1 95.5 570 VAL A N 1
ATOM 4508 C CA . VAL A 1 570 ? 4.223 -16.703 -9.727 1 95.5 570 VAL A CA 1
ATOM 4509 C C . VAL A 1 570 ? 3.283 -15.5 -9.859 1 95.5 570 VAL A C 1
ATOM 4511 O O . VAL A 1 570 ? 2.09 -15.609 -9.57 1 95.5 570 VAL A O 1
ATOM 4514 N N . ARG A 1 571 ? 3.789 -14.445 -10.297 1 93.94 571 ARG A N 1
ATOM 4515 C CA . ARG A 1 571 ? 2.992 -13.219 -10.305 1 93.94 571 ARG A CA 1
ATOM 4516 C C . ARG A 1 571 ? 2.57 -12.852 -11.727 1 93.94 571 ARG A C 1
ATOM 4518 O O . ARG A 1 571 ? 3.127 -13.367 -12.695 1 93.94 571 ARG A O 1
ATOM 4525 N N . HIS A 1 572 ? 1.512 -12.023 -11.805 1 96.75 572 HIS A N 1
ATOM 4526 C CA . HIS A 1 572 ? 1.061 -11.367 -13.031 1 96.75 572 HIS A CA 1
ATOM 4527 C C . HIS A 1 572 ? 1.487 -9.906 -13.062 1 96.75 572 HIS A C 1
ATOM 4529 O O . HIS A 1 572 ? 1.437 -9.219 -12.047 1 96.75 572 HIS A O 1
ATOM 4535 N N . PHE A 1 573 ? 1.956 -9.484 -14.258 1 96.56 573 PHE A N 1
ATOM 4536 C CA . PHE A 1 573 ? 2.398 -8.102 -14.344 1 96.56 573 PHE A CA 1
ATOM 4537 C C . PHE A 1 573 ? 1.361 -7.246 -15.055 1 96.56 573 PHE A C 1
ATOM 4539 O O . PHE A 1 573 ? 0.86 -7.625 -16.125 1 96.56 573 PHE A O 1
ATOM 4546 N N . SER A 1 574 ? 0.998 -6.246 -14.539 1 96.69 574 SER A N 1
ATOM 4547 C CA . SER A 1 574 ? 0.297 -5.09 -15.086 1 96.69 574 SER A CA 1
ATOM 4548 C C . SER A 1 574 ? 0.677 -3.812 -14.344 1 96.69 574 SER A C 1
ATOM 4550 O O . SER A 1 574 ? 1.173 -3.867 -13.219 1 96.69 574 SER A O 1
ATOM 4552 N N . ASP A 1 575 ? 0.571 -2.699 -14.969 1 96.62 575 ASP A N 1
ATOM 4553 C CA . ASP A 1 575 ? 0.912 -1.441 -14.312 1 96.62 575 ASP A CA 1
ATOM 4554 C C . ASP A 1 575 ? 0.094 -1.247 -13.039 1 96.62 575 ASP A C 1
ATOM 4556 O O . ASP A 1 575 ? 0.613 -0.772 -12.031 1 96.62 575 ASP A O 1
ATOM 4560 N N . LEU A 1 576 ? -1.121 -1.594 -13.086 1 96.19 576 LEU A N 1
ATOM 4561 C CA . LEU A 1 576 ? -1.979 -1.428 -11.914 1 96.19 576 LEU A CA 1
ATOM 4562 C C . LEU A 1 576 ? -1.484 -2.279 -10.75 1 96.19 576 LEU A C 1
ATOM 4564 O O . LEU A 1 576 ? -1.416 -1.805 -9.617 1 96.19 576 LEU A O 1
ATOM 4568 N N . GLU A 1 577 ? -1.176 -3.553 -11.039 1 96.38 577 GLU A N 1
ATOM 4569 C CA . GLU A 1 577 ? -0.678 -4.438 -9.992 1 96.38 577 GLU A CA 1
ATOM 4570 C C . GLU A 1 577 ? 0.663 -3.949 -9.445 1 96.38 577 GLU A C 1
ATOM 4572 O O . GLU A 1 577 ? 0.921 -4.039 -8.242 1 96.38 577 GLU A O 1
ATOM 4577 N N . ALA A 1 578 ? 1.501 -3.484 -10.391 1 97.06 578 ALA A N 1
ATOM 4578 C CA . ALA A 1 578 ? 2.809 -2.98 -9.984 1 97.06 578 ALA A CA 1
ATOM 4579 C C . ALA A 1 578 ? 2.668 -1.759 -9.078 1 97.06 578 ALA A C 1
ATOM 4581 O O . ALA A 1 578 ? 3.346 -1.658 -8.055 1 97.06 578 ALA A O 1
ATOM 4582 N N . ILE A 1 579 ? 1.824 -0.844 -9.414 1 97.31 579 ILE A N 1
ATOM 4583 C CA . ILE A 1 579 ? 1.604 0.369 -8.641 1 97.31 579 ILE A CA 1
ATOM 4584 C C . ILE A 1 579 ? 0.976 0.01 -7.293 1 97.31 579 ILE A C 1
ATOM 4586 O O . ILE A 1 579 ? 1.32 0.595 -6.262 1 97.31 579 ILE A O 1
ATOM 4590 N N . HIS A 1 580 ? -0.007 -0.914 -7.309 1 97.5 580 HIS A N 1
ATOM 4591 C CA . HIS A 1 580 ? -0.6 -1.426 -6.078 1 97.5 580 HIS A CA 1
ATOM 4592 C C . HIS A 1 580 ? 0.469 -1.965 -5.133 1 97.5 580 HIS A C 1
ATOM 4594 O O . HIS A 1 580 ? 0.477 -1.636 -3.945 1 97.5 580 HIS A O 1
ATOM 4600 N N . SER A 1 581 ? 1.39 -2.791 -5.629 1 97.38 581 SER A N 1
ATOM 4601 C CA . SER A 1 581 ? 2.471 -3.365 -4.832 1 97.38 581 SER A CA 1
ATOM 4602 C C . SER A 1 581 ? 3.414 -2.281 -4.324 1 97.38 581 SER A C 1
ATOM 4604 O O . SER A 1 581 ? 3.85 -2.324 -3.17 1 97.38 581 SER A O 1
ATOM 4606 N N . PHE A 1 582 ? 3.684 -1.323 -5.211 1 97.69 582 PHE A N 1
ATOM 4607 C CA . PHE A 1 582 ? 4.566 -0.214 -4.867 1 97.69 582 PHE A CA 1
ATOM 4608 C C . PHE A 1 582 ? 4.055 0.524 -3.637 1 97.69 582 PHE A C 1
ATOM 4610 O O . PHE A 1 582 ? 4.816 0.782 -2.701 1 97.69 582 PHE A O 1
ATOM 4617 N N . TRP A 1 583 ? 2.82 0.817 -3.607 1 97.81 583 TRP A N 1
ATOM 4618 C CA . TRP A 1 583 ? 2.279 1.589 -2.494 1 97.81 583 TRP A CA 1
ATOM 4619 C C . TRP A 1 583 ? 2.273 0.764 -1.212 1 97.81 583 TRP A C 1
ATOM 4621 O O . TRP A 1 583 ? 2.449 1.305 -0.118 1 97.81 583 TRP A O 1
ATOM 4631 N N . GLY A 1 584 ? 2.043 -0.514 -1.297 1 98.12 584 GLY A N 1
ATOM 4632 C CA . GLY A 1 584 ? 2.209 -1.368 -0.132 1 98.12 584 GLY A CA 1
ATOM 4633 C C . GLY A 1 584 ? 3.619 -1.35 0.427 1 98.12 584 GLY A C 1
ATOM 4634 O O . GLY A 1 584 ? 3.809 -1.313 1.645 1 98.12 584 GLY A O 1
ATOM 4635 N N . GLU A 1 585 ? 4.598 -1.313 -0.475 1 98.31 585 GLU A N 1
ATOM 4636 C CA . GLU A 1 585 ? 6 -1.279 -0.079 1 98.31 585 GLU A CA 1
ATOM 4637 C C . GLU A 1 585 ? 6.355 0.051 0.58 1 98.31 585 GLU A C 1
ATOM 4639 O O . GLU A 1 585 ? 7.098 0.083 1.563 1 98.31 585 GLU A O 1
ATOM 4644 N N . VAL A 1 586 ? 5.836 1.094 -0.023 1 97.69 586 VAL A N 1
ATOM 4645 C CA . VAL A 1 586 ? 6.117 2.42 0.517 1 97.69 586 VAL A CA 1
ATOM 4646 C C . VAL A 1 586 ? 5.594 2.518 1.948 1 97.69 586 VAL A C 1
ATOM 4648 O O . VAL A 1 586 ? 6.293 3 2.84 1 97.69 586 VAL A O 1
ATOM 4651 N N . ALA A 1 587 ? 4.41 2.037 2.164 1 96.94 587 ALA A N 1
ATOM 4652 C CA . ALA A 1 587 ? 3.818 2.109 3.498 1 96.94 587 ALA A CA 1
ATOM 4653 C C . ALA A 1 587 ? 4.641 1.312 4.508 1 96.94 587 ALA A C 1
ATOM 4655 O O . ALA A 1 587 ? 4.922 1.795 5.605 1 96.94 587 ALA A O 1
ATOM 4656 N N . LEU A 1 588 ? 5.023 0.134 4.148 1 97.69 588 LEU A N 1
ATOM 4657 C CA . LEU A 1 588 ? 5.812 -0.7 5.047 1 97.69 588 LEU A CA 1
ATOM 4658 C C . LEU A 1 588 ? 7.199 -0.099 5.266 1 97.69 588 LEU A C 1
ATOM 4660 O O . LEU A 1 588 ? 7.742 -0.177 6.371 1 97.69 588 LEU A O 1
ATOM 4664 N N . ALA A 1 589 ? 7.727 0.491 4.211 1 98.31 589 ALA A N 1
ATOM 4665 C CA . ALA A 1 589 ? 9.031 1.14 4.328 1 98.31 589 ALA A CA 1
ATOM 4666 C C . ALA A 1 589 ? 8.969 2.332 5.277 1 98.31 589 ALA A C 1
ATOM 4668 O O . ALA A 1 589 ? 9.891 2.555 6.066 1 98.31 589 ALA A O 1
ATOM 4669 N N . VAL A 1 590 ? 7.922 3.086 5.168 1 97.25 590 VAL A N 1
ATOM 4670 C CA . VAL A 1 590 ? 7.742 4.23 6.055 1 97.25 590 VAL A CA 1
ATOM 4671 C C . VAL A 1 590 ? 7.648 3.752 7.504 1 97.25 590 VAL A C 1
ATOM 4673 O O . VAL A 1 590 ? 8.305 4.301 8.391 1 97.25 590 VAL A O 1
ATOM 4676 N N . LEU A 1 591 ? 6.906 2.709 7.746 1 95.69 591 LEU A N 1
ATOM 4677 C CA . LEU A 1 591 ? 6.75 2.18 9.094 1 95.69 591 LEU A CA 1
ATOM 4678 C C . LEU A 1 591 ? 8.086 1.687 9.641 1 95.69 591 LEU A C 1
ATOM 4680 O O . LEU A 1 591 ? 8.445 1.989 10.781 1 95.69 591 LEU A O 1
ATOM 4684 N N . LEU A 1 592 ? 8.789 0.973 8.844 1 97.44 592 LEU A N 1
ATOM 4685 C CA . LEU A 1 592 ? 10.102 0.478 9.258 1 97.44 592 LEU A CA 1
ATOM 4686 C C . LEU A 1 592 ? 11.07 1.633 9.492 1 97.44 592 LEU A C 1
ATOM 4688 O O . LEU A 1 592 ? 11.898 1.577 10.406 1 97.44 592 LEU A O 1
ATOM 4692 N N . SER A 1 593 ? 10.977 2.637 8.648 1 98.19 593 SER A N 1
ATOM 4693 C CA . SER A 1 593 ? 11.875 3.783 8.758 1 98.19 593 SER A CA 1
ATOM 4694 C C . SER A 1 593 ? 11.594 4.574 10.039 1 98.19 593 SER A C 1
ATOM 4696 O O . SER A 1 593 ? 12.516 5.145 10.633 1 98.19 593 SER A O 1
ATOM 4698 N N . ILE A 1 594 ? 10.367 4.641 10.469 1 96.44 594 ILE A N 1
ATOM 4699 C CA . ILE A 1 594 ? 10.039 5.281 11.734 1 96.44 594 ILE A CA 1
ATOM 4700 C C . ILE A 1 594 ? 10.766 4.574 12.875 1 96.44 594 ILE A C 1
ATOM 4702 O O . ILE A 1 594 ? 11.43 5.219 13.688 1 96.44 594 ILE A O 1
ATOM 4706 N N . GLY A 1 595 ? 10.672 3.262 12.906 1 96.81 595 GLY A N 1
ATOM 4707 C CA . GLY A 1 595 ? 11.367 2.498 13.93 1 96.81 595 GLY A CA 1
ATOM 4708 C C . GLY A 1 595 ? 12.867 2.676 13.891 1 96.81 595 GLY A C 1
ATOM 4709 O O . GLY A 1 595 ? 13.5 2.906 14.93 1 96.81 595 GLY A O 1
ATOM 4710 N N . TRP A 1 596 ? 13.43 2.631 12.719 1 98.06 596 TRP A N 1
ATOM 4711 C CA . TRP A 1 596 ? 14.875 2.736 12.555 1 98.06 596 TRP A CA 1
ATOM 4712 C C . TRP A 1 596 ? 15.367 4.133 12.93 1 98.06 596 TRP A C 1
ATOM 4714 O O . TRP A 1 596 ? 16.453 4.285 13.484 1 98.06 596 TRP A O 1
ATOM 4724 N N . THR A 1 597 ? 14.586 5.156 12.586 1 97.62 597 THR A N 1
ATOM 4725 C CA . THR A 1 597 ? 14.93 6.535 12.906 1 97.62 597 THR A CA 1
ATOM 4726 C C . THR A 1 597 ? 14.914 6.762 14.414 1 97.62 597 THR A C 1
ATOM 4728 O O . THR A 1 597 ? 15.805 7.41 14.961 1 97.62 597 THR A O 1
ATOM 4731 N N . LEU A 1 598 ? 13.961 6.168 15.086 1 96.19 598 LEU A N 1
ATOM 4732 C CA . LEU A 1 598 ? 13.805 6.359 16.531 1 96.19 598 LEU A CA 1
ATOM 4733 C C . LEU A 1 598 ? 14.867 5.574 17.297 1 96.19 598 LEU A C 1
ATOM 4735 O O . LEU A 1 598 ? 15.297 6 18.375 1 96.19 598 LEU A O 1
ATOM 4739 N N . LEU A 1 599 ? 15.305 4.484 16.75 1 96.19 599 LEU A N 1
ATOM 4740 C CA . LEU A 1 599 ? 16.219 3.605 17.469 1 96.19 599 LEU A CA 1
ATOM 4741 C C . LEU A 1 599 ? 17.672 3.98 17.188 1 96.19 599 LEU A C 1
ATOM 4743 O O . LEU A 1 599 ? 18.547 3.795 18.047 1 96.19 599 LEU A O 1
ATOM 4747 N N . PHE A 1 600 ? 17.922 4.496 15.992 1 96.75 600 PHE A N 1
ATOM 4748 C CA . PHE A 1 600 ? 19.328 4.633 15.617 1 96.75 600 PHE A CA 1
ATOM 4749 C C . PHE A 1 600 ? 19.641 6.059 15.172 1 96.75 600 PHE A C 1
ATOM 4751 O O . PHE A 1 600 ? 20.562 6.688 15.672 1 96.75 600 PHE A O 1
ATOM 4758 N N . GLU A 1 601 ? 18.875 6.617 14.297 1 96.88 601 GLU A N 1
ATOM 4759 C CA . GLU A 1 601 ? 19.25 7.887 13.672 1 96.88 601 GLU A CA 1
ATOM 4760 C C . GLU A 1 601 ? 19.172 9.031 14.672 1 96.88 601 GLU A C 1
ATOM 4762 O O . GLU A 1 601 ? 20.156 9.766 14.852 1 96.88 601 GLU A O 1
ATOM 4767 N N . LEU A 1 602 ? 18.062 9.211 15.336 1 95.44 602 LEU A N 1
ATOM 4768 C CA . LEU A 1 602 ? 17.859 10.352 16.219 1 95.44 602 LEU A CA 1
ATOM 4769 C C . LEU A 1 602 ? 18.734 10.242 17.469 1 95.44 602 LEU A C 1
ATOM 4771 O O . LEU A 1 602 ? 19.359 11.219 17.891 1 95.44 602 LEU A O 1
ATOM 4775 N N . PRO A 1 603 ? 18.812 9.078 18.109 1 94.75 603 PRO A N 1
ATOM 4776 C CA . PRO A 1 603 ? 19.688 8.984 19.297 1 94.75 603 PRO A CA 1
ATOM 4777 C C . PRO A 1 603 ? 21.125 9.359 18.984 1 94.75 603 PRO A C 1
ATOM 4779 O O . PRO A 1 603 ? 21.75 10.094 19.75 1 94.75 603 PRO A O 1
ATOM 4782 N N . PHE A 1 604 ? 21.625 8.891 17.922 1 93.06 604 PHE A N 1
ATOM 4783 C CA . PHE A 1 604 ? 23.016 9.172 17.594 1 93.06 604 PHE A CA 1
ATOM 4784 C C . PHE A 1 604 ? 23.188 10.617 17.141 1 93.06 604 PHE A C 1
ATOM 4786 O O . PHE A 1 604 ? 24.25 11.211 17.328 1 93.06 604 PHE A O 1
ATOM 4793 N N . LEU A 1 605 ? 22.219 11.141 16.469 1 92.38 605 LEU A N 1
ATOM 4794 C CA . LEU A 1 605 ? 22.234 12.562 16.141 1 92.38 605 LEU A CA 1
ATOM 4795 C C . LEU A 1 605 ? 22.281 13.406 17.406 1 92.38 605 LEU A C 1
ATOM 4797 O O . LEU A 1 605 ? 23.016 14.383 17.484 1 92.38 605 LEU A O 1
ATOM 4801 N N . ASN A 1 606 ? 21.469 13 18.375 1 91.25 606 ASN A N 1
ATOM 4802 C CA . ASN A 1 606 ? 21.438 13.719 19.641 1 91.25 606 ASN A CA 1
ATOM 4803 C C . ASN A 1 606 ? 22.75 13.586 20.406 1 91.25 606 ASN A C 1
ATOM 4805 O O . ASN A 1 606 ? 23.188 14.539 21.047 1 91.25 606 ASN A O 1
ATOM 4809 N N . LEU A 1 607 ? 23.312 12.477 20.375 1 89.94 607 LEU A N 1
ATOM 4810 C CA . LEU A 1 607 ? 24.609 12.266 21.016 1 89.94 607 LEU A CA 1
ATOM 4811 C C . LEU A 1 607 ? 25.672 13.141 20.375 1 89.94 607 LEU A C 1
ATOM 4813 O O . LEU A 1 607 ? 26.531 13.695 21.062 1 89.94 607 LEU A O 1
ATOM 4817 N N . ASP A 1 608 ? 25.641 13.188 19.047 1 90.12 608 ASP A N 1
ATOM 4818 C CA . ASP A 1 608 ? 26.578 14.023 18.328 1 90.12 608 ASP A CA 1
ATOM 4819 C C . ASP A 1 608 ? 26.406 15.5 18.688 1 90.12 608 ASP A C 1
ATOM 4821 O O . ASP A 1 608 ? 27.391 16.219 18.844 1 90.12 608 ASP A O 1
ATOM 4825 N N . GLU A 1 609 ? 25.203 15.93 18.781 1 87.94 609 GLU A N 1
ATOM 4826 C CA . GLU A 1 609 ? 24.922 17.312 19.172 1 87.94 609 GLU A CA 1
ATOM 4827 C C . GLU A 1 609 ? 25.422 17.594 20.578 1 87.94 609 GLU A C 1
ATOM 4829 O O . GLU A 1 609 ? 25.938 18.688 20.859 1 87.94 609 GLU A O 1
ATOM 4834 N N . TRP A 1 610 ? 25.219 16.625 21.375 1 86 610 TRP A N 1
ATOM 4835 C CA . TRP A 1 610 ? 25.703 16.75 22.75 1 86 610 TRP A CA 1
ATOM 4836 C C . TRP A 1 610 ? 27.219 16.859 22.797 1 86 610 TRP A C 1
ATOM 4838 O O . TRP A 1 610 ? 27.781 17.672 23.516 1 86 610 TRP A O 1
ATOM 4848 N N . LEU A 1 611 ? 27.844 16.078 22.031 1 84.25 611 LEU A N 1
ATOM 4849 C CA . LEU A 1 611 ? 29.297 16.094 21.953 1 84.25 611 LEU A CA 1
ATOM 4850 C C . LEU A 1 611 ? 29.797 17.422 21.406 1 84.25 611 LEU A C 1
ATOM 4852 O O . LEU A 1 611 ? 30.828 17.938 21.859 1 84.25 611 LEU A O 1
ATOM 4856 N N . ARG A 1 612 ? 29.109 17.953 20.453 1 85 612 ARG A N 1
ATOM 4857 C CA . ARG A 1 612 ? 29.469 19.25 19.875 1 85 612 ARG A CA 1
ATOM 4858 C C . ARG A 1 612 ? 29.375 20.359 20.922 1 85 612 ARG A C 1
ATOM 4860 O O . ARG A 1 612 ? 30.234 21.25 20.969 1 85 612 ARG A O 1
ATOM 4867 N N . LYS A 1 613 ? 28.391 20.281 21.719 1 83.5 613 LYS A N 1
ATOM 4868 C CA . LYS A 1 613 ? 28.203 21.281 22.75 1 83.5 613 LYS A CA 1
ATOM 4869 C C . LYS A 1 613 ? 29.281 21.172 23.828 1 83.5 613 LYS A C 1
ATOM 4871 O O . LYS A 1 613 ? 29.75 22.188 24.359 1 83.5 613 LYS A O 1
ATOM 4876 N N . LEU A 1 614 ? 29.688 20.016 24.047 1 81.81 614 LEU A N 1
ATOM 4877 C CA . LEU A 1 614 ? 30.75 19.797 25.031 1 81.81 614 LEU A CA 1
ATOM 4878 C C . LEU A 1 614 ? 32.062 20.359 24.531 1 81.81 614 LEU A C 1
ATOM 4880 O O . LEU A 1 614 ? 32.812 20.984 25.297 1 81.81 614 LEU A O 1
ATOM 4884 N N . VAL A 1 615 ? 32.312 20.094 23.297 1 79.38 615 VAL A N 1
ATOM 4885 C CA . VAL A 1 615 ? 33.594 20.547 22.703 1 79.38 615 VAL A CA 1
ATOM 4886 C C . VAL A 1 615 ? 33.594 22.078 22.609 1 79.38 615 VAL A C 1
ATOM 4888 O O . VAL A 1 615 ? 34.594 22.719 22.891 1 79.38 615 VAL A O 1
ATOM 4891 N N . ARG A 1 616 ? 32.5 22.672 22.203 1 78.12 616 ARG A N 1
ATOM 4892 C CA . ARG A 1 616 ? 32.375 24.125 22.125 1 78.12 616 ARG A CA 1
ATOM 4893 C C . ARG A 1 616 ? 32.531 24.766 23.5 1 78.12 616 ARG A C 1
ATOM 4895 O O . ARG A 1 616 ? 33.156 25.812 23.625 1 78.12 616 ARG A O 1
ATOM 4902 N N . ALA A 1 617 ? 32.062 24.266 24.516 1 77.94 617 ALA A N 1
ATOM 4903 C CA . ALA A 1 617 ? 32.188 24.766 25.875 1 77.94 617 ALA A CA 1
ATOM 4904 C C . ALA A 1 617 ? 33.625 24.688 26.375 1 77.94 617 ALA A C 1
ATOM 4906 O O . ALA A 1 617 ? 34.094 25.625 27.031 1 77.94 617 ALA A O 1
ATOM 4907 N N . LYS A 1 618 ? 34.281 23.766 26 1 75.81 618 LYS A N 1
ATOM 4908 C CA . LYS A 1 618 ? 35.688 23.609 26.438 1 75.81 618 LYS A CA 1
ATOM 4909 C C . LYS A 1 618 ? 36.594 24.609 25.719 1 75.81 618 LYS A C 1
ATOM 4911 O O . LYS A 1 618 ? 37.531 25.125 26.328 1 75.81 618 LYS A O 1
ATOM 4916 N N . THR A 1 619 ? 36.219 24.734 24.469 1 74 619 THR A N 1
ATOM 4917 C CA . THR A 1 619 ? 37.031 25.672 23.719 1 74 619 THR A CA 1
ATOM 4918 C C . THR A 1 619 ? 36.812 27.094 24.234 1 74 619 THR A C 1
ATOM 4920 O O . THR A 1 619 ? 37.781 27.875 24.328 1 74 619 THR A O 1
ATOM 4923 N N . ASN A 1 620 ? 35.625 27.375 24.609 1 72.38 620 ASN A N 1
A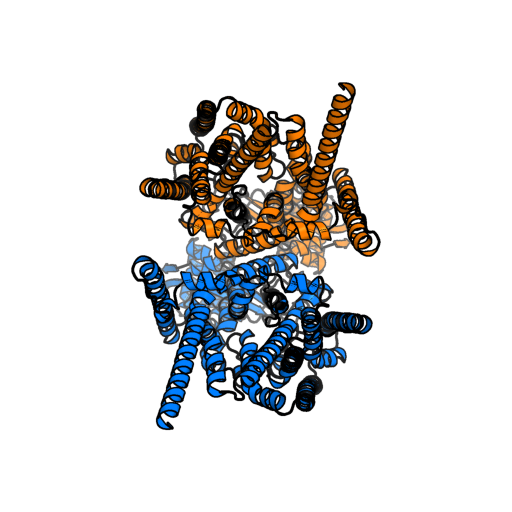TOM 4924 C CA . ASN A 1 620 ? 35.344 28.688 25.172 1 72.38 620 ASN A CA 1
ATOM 4925 C C . ASN A 1 620 ? 36 28.859 26.547 1 72.38 620 ASN A C 1
ATOM 4927 O O . ASN A 1 620 ? 36.5 29.938 26.875 1 72.38 620 ASN A O 1
ATOM 4931 N N . GLU A 1 621 ? 36.031 27.875 27.312 1 72.88 621 GLU A N 1
ATOM 4932 C CA . GLU A 1 621 ? 36.688 27.922 28.625 1 72.88 621 GLU A CA 1
ATOM 4933 C C . GLU A 1 621 ? 38.188 28.094 28.484 1 72.88 621 GLU A C 1
ATOM 4935 O O . GLU A 1 621 ? 38.812 28.828 29.266 1 72.88 621 GLU A O 1
ATOM 4940 N N . SER A 1 622 ? 38.75 27.453 27.547 1 72.38 622 SER A N 1
ATOM 4941 C CA . SER A 1 622 ? 40.188 27.562 27.328 1 72.38 622 SER A CA 1
ATOM 4942 C C . SER A 1 622 ? 40.562 28.953 26.859 1 72.38 622 SER A C 1
ATOM 4944 O O . SER A 1 622 ? 41.594 29.5 27.25 1 72.38 622 SER A O 1
ATOM 4946 N N . LEU A 1 623 ? 39.688 29.5 26.078 1 68.69 623 LEU A N 1
ATOM 4947 C CA . LEU A 1 623 ? 39.906 30.844 25.578 1 68.69 623 LEU A CA 1
ATOM 4948 C C . LEU A 1 623 ? 39.781 31.875 26.719 1 68.69 623 LEU A C 1
ATOM 4950 O O . LEU A 1 623 ? 40.5 32.844 26.75 1 68.69 623 LEU A O 1
ATOM 4954 N N . ASN A 1 624 ? 38.875 31.609 27.562 1 66.5 624 ASN A N 1
ATOM 4955 C CA . ASN A 1 624 ? 38.719 32.5 28.703 1 66.5 624 ASN A CA 1
ATOM 4956 C C . ASN A 1 624 ? 39.906 32.406 29.656 1 66.5 624 ASN A C 1
ATOM 4958 O O . ASN A 1 624 ? 40.312 33.406 30.266 1 66.5 624 ASN A O 1
ATOM 4962 N N . VAL A 1 625 ? 40.5 31.359 29.859 1 72.5 625 VAL A N 1
ATOM 4963 C CA . VAL A 1 625 ? 41.656 31.172 30.75 1 72.5 625 VAL A CA 1
ATOM 4964 C C . VAL A 1 625 ? 42.875 31.844 30.156 1 72.5 625 VAL A C 1
ATOM 4966 O O . VAL A 1 625 ? 43.656 32.5 30.875 1 72.5 625 VAL A O 1
ATOM 4969 N N . VAL A 1 626 ? 43 31.703 29 1 67.31 626 VAL A N 1
ATOM 4970 C CA . VAL A 1 626 ? 44.156 32.312 28.359 1 67.31 626 VAL A CA 1
ATOM 4971 C C . VAL A 1 626 ? 44 33.844 28.391 1 67.31 626 VAL A C 1
ATOM 4973 O O . VAL A 1 626 ? 45 34.562 28.562 1 67.31 626 VAL A O 1
ATOM 4976 N N . GLY A 1 627 ? 42.844 34.219 28.188 1 60.97 627 GLY A N 1
ATOM 4977 C CA . GLY A 1 627 ? 42.625 35.656 28.281 1 60.97 627 GLY A CA 1
ATOM 4978 C C . GLY A 1 627 ? 42.938 36.219 29.656 1 60.97 627 GLY A C 1
ATOM 4979 O O . GLY A 1 627 ? 43.438 37.312 29.781 1 60.97 627 GLY A O 1
ATOM 4980 N N . GLU A 1 628 ? 42.719 35.469 30.641 1 68.12 628 GLU A N 1
ATOM 4981 C CA . GLU A 1 628 ? 43 35.906 32 1 68.12 628 GLU A CA 1
ATOM 4982 C C . GLU A 1 628 ? 44.5 35.906 32.312 1 68.12 628 GLU A C 1
ATOM 4984 O O . GLU A 1 628 ? 45 36.75 33.031 1 68.12 628 GLU A O 1
ATOM 4989 N N . GLU A 1 629 ? 45.125 35 31.812 1 61.38 629 GLU A N 1
ATOM 4990 C CA . GLU A 1 629 ? 46.562 34.938 32.094 1 61.38 629 GLU A CA 1
ATOM 4991 C C . GLU A 1 629 ? 47.312 36.031 31.359 1 61.38 629 GLU A C 1
ATOM 4993 O O . GLU A 1 629 ? 48.375 36.469 31.797 1 61.38 629 GLU A O 1
ATOM 4998 N N . ARG A 1 630 ? 46.781 36.531 30.406 1 57.75 630 ARG A N 1
ATOM 4999 C CA . ARG A 1 630 ? 47.406 37.625 29.672 1 57.75 630 ARG A CA 1
ATOM 5000 C C . ARG A 1 630 ? 47.031 38.969 30.281 1 57.75 630 ARG A C 1
ATOM 5002 O O . ARG A 1 630 ? 47.594 40 29.922 1 57.75 630 ARG A O 1
ATOM 5009 N N . ARG A 1 631 ? 46.156 38.938 31.266 1 43.91 631 ARG A N 1
ATOM 5010 C CA . ARG A 1 631 ? 45.938 40.156 32.031 1 43.91 631 ARG A CA 1
ATOM 5011 C C . ARG A 1 631 ? 46.812 40.156 33.281 1 43.91 631 ARG A C 1
ATOM 5013 O O . ARG A 1 631 ? 46.938 39.156 34 1 43.91 631 ARG A O 1
ATOM 5020 N N . MET B 1 1 ? 0.4 -37.469 -19.766 1 40.12 1 MET B N 1
ATOM 5021 C CA . MET B 1 1 ? 0.135 -37.25 -21.188 1 40.12 1 MET B CA 1
ATOM 5022 C C . MET B 1 1 ? -0.228 -35.781 -21.469 1 40.12 1 MET B C 1
ATOM 5024 O O . MET B 1 1 ? -0.924 -35.156 -20.672 1 40.12 1 MET B O 1
ATOM 5028 N N . SER B 1 2 ? 0.443 -35.156 -22.359 1 46.5 2 SER B N 1
ATOM 5029 C CA . SER B 1 2 ? 0.182 -33.781 -22.766 1 46.5 2 SER B CA 1
ATOM 5030 C C . SER B 1 2 ? -1.304 -33.531 -23.031 1 46.5 2 SER B C 1
ATOM 5032 O O . SER B 1 2 ? -2.004 -34.438 -23.484 1 46.5 2 SER B O 1
ATOM 5034 N N . PRO B 1 3 ? -1.899 -32.656 -22.469 1 48.47 3 PRO B N 1
ATOM 5035 C CA . PRO B 1 3 ? -3.303 -32.406 -22.812 1 48.47 3 PRO B CA 1
ATOM 5036 C C . PRO B 1 3 ? -3.598 -32.656 -24.281 1 48.47 3 PRO B C 1
ATOM 5038 O O . PRO B 1 3 ? -4.699 -33.094 -24.641 1 48.47 3 PRO B O 1
ATOM 5041 N N . LEU B 1 4 ? -2.537 -32.438 -25.062 1 48.56 4 LEU B N 1
ATOM 5042 C CA . LEU B 1 4 ? -2.701 -32.562 -26.516 1 48.56 4 LEU B CA 1
ATOM 5043 C C . LEU B 1 4 ? -2.977 -34.031 -26.906 1 48.56 4 LEU B C 1
ATOM 5045 O O . LEU B 1 4 ? -3.855 -34.281 -27.719 1 48.56 4 LEU B O 1
ATOM 5049 N N . VAL B 1 5 ? -2.094 -34.938 -26.391 1 48.59 5 VAL B N 1
ATOM 5050 C CA . VAL B 1 5 ? -2.23 -36.344 -26.797 1 48.59 5 VAL B CA 1
ATOM 5051 C C . VAL B 1 5 ? -3.602 -36.875 -26.391 1 48.59 5 VAL B C 1
ATOM 5053 O O . VAL B 1 5 ? -4.262 -37.562 -27.156 1 48.59 5 VAL B O 1
ATOM 5056 N N . LEU B 1 6 ? -3.996 -36.312 -25.266 1 49.19 6 LEU B N 1
ATOM 5057 C CA . LEU B 1 6 ? -5.238 -36.844 -24.719 1 49.19 6 LEU B CA 1
ATOM 5058 C C . LEU B 1 6 ? -6.445 -36.312 -25.484 1 49.19 6 LEU B C 1
ATOM 5060 O O . LEU B 1 6 ? -7.391 -37.062 -25.75 1 49.19 6 LEU B O 1
ATOM 5064 N N . LEU B 1 7 ? -6.375 -35.062 -25.859 1 52.84 7 LEU B N 1
ATOM 5065 C CA . LEU B 1 7 ? -7.469 -34.469 -26.641 1 52.84 7 LEU B CA 1
ATOM 5066 C C . LEU B 1 7 ? -7.594 -35.156 -27.984 1 52.84 7 LEU B C 1
ATOM 5068 O O . LEU B 1 7 ? -8.703 -35.438 -28.453 1 52.84 7 LEU B O 1
ATOM 5072 N N . THR B 1 8 ? -6.445 -35.469 -28.609 1 51.62 8 THR B N 1
ATOM 5073 C CA . THR B 1 8 ? -6.465 -36.094 -29.922 1 51.62 8 THR B CA 1
ATOM 5074 C C . THR B 1 8 ? -7.133 -37.469 -29.875 1 51.62 8 THR B C 1
ATOM 5076 O O . THR B 1 8 ? -7.738 -37.906 -30.859 1 51.62 8 THR B O 1
ATOM 5079 N N . LEU B 1 9 ? -6.914 -38.094 -28.734 1 50.34 9 LEU B N 1
ATOM 5080 C CA . LEU B 1 9 ? -7.434 -39.438 -28.672 1 50.34 9 LEU B CA 1
ATOM 5081 C C . LEU B 1 9 ? -8.922 -39.438 -28.344 1 50.34 9 LEU B C 1
ATOM 5083 O O . LEU B 1 9 ? -9.672 -40.281 -28.875 1 50.34 9 LEU B O 1
ATOM 5087 N N . LEU B 1 10 ? -9.328 -38.562 -27.484 1 52.12 10 LEU B N 1
ATOM 5088 C CA . LEU B 1 10 ? -10.641 -38.781 -26.891 1 52.12 10 LEU B CA 1
ATOM 5089 C C . LEU B 1 10 ? -11.703 -37.938 -27.578 1 52.12 10 LEU B C 1
ATOM 5091 O O . LEU B 1 10 ? -12.883 -38.281 -27.578 1 52.12 10 LEU B O 1
ATOM 5095 N N . LEU B 1 11 ? -11.305 -36.75 -28.109 1 56.56 11 LEU B N 1
ATOM 5096 C CA . LEU B 1 11 ? -12.32 -35.844 -28.625 1 56.56 11 LEU B CA 1
ATOM 5097 C C . LEU B 1 11 ? -13.086 -36.469 -29.781 1 56.56 11 LEU B C 1
ATOM 5099 O O . LEU B 1 11 ? -14.312 -36.375 -29.859 1 56.56 11 LEU B O 1
ATOM 5103 N N . PRO B 1 12 ? -12.367 -37.125 -30.656 1 54.97 12 PRO B N 1
ATOM 5104 C CA . PRO B 1 12 ? -13.172 -37.719 -31.734 1 54.97 12 PRO B CA 1
ATOM 5105 C C . PRO B 1 12 ? -14.227 -38.688 -31.203 1 54.97 12 PRO B C 1
ATOM 5107 O O . PRO B 1 12 ? -15.305 -38.812 -31.781 1 54.97 12 PRO B O 1
ATOM 5110 N N . LEU B 1 13 ? -13.977 -39.344 -30.156 1 49.88 13 LEU B N 1
ATOM 5111 C CA . LEU B 1 13 ? -14.898 -40.344 -29.625 1 49.88 13 LEU B CA 1
ATOM 5112 C C . LEU B 1 13 ? -16.109 -39.688 -29 1 49.88 13 LEU B C 1
ATOM 5114 O O . LEU B 1 13 ? -17.219 -40.219 -29.031 1 49.88 13 LEU B O 1
ATOM 5118 N N . VAL B 1 14 ? -15.852 -38.594 -28.391 1 53.72 14 VAL B N 1
ATOM 5119 C CA . VAL B 1 14 ? -16.953 -37.969 -27.656 1 53.72 14 VAL B CA 1
ATOM 5120 C C . VAL B 1 14 ? -17.75 -37.062 -28.594 1 53.72 14 VAL B C 1
ATOM 5122 O O . VAL B 1 14 ? -18.969 -36.906 -28.406 1 53.72 14 VAL B O 1
ATOM 5125 N N . LEU B 1 15 ? -17.094 -36.531 -29.672 1 55.62 15 LEU B N 1
ATOM 5126 C CA . LEU B 1 15 ? -17.719 -35.531 -30.516 1 55.62 15 LEU B CA 1
ATOM 5127 C C . LEU B 1 15 ? -18.359 -36.188 -31.734 1 55.62 15 LEU B C 1
ATOM 5129 O O . LEU B 1 15 ? -19.078 -35.531 -32.5 1 55.62 15 LEU B O 1
ATOM 5133 N N . ALA B 1 16 ? -18.109 -37.469 -32.094 1 52.34 16 ALA B N 1
ATOM 5134 C CA . ALA B 1 16 ? -18.562 -38.094 -33.312 1 52.34 16 ALA B CA 1
ATOM 5135 C C . ALA B 1 16 ? -20.062 -37.906 -33.531 1 52.34 16 ALA B C 1
ATOM 5137 O O . ALA B 1 16 ? -20.547 -37.938 -34.656 1 52.34 16 ALA B O 1
ATOM 5138 N N . GLN B 1 17 ? -20.75 -37.562 -32.438 1 54.12 17 GLN B N 1
ATOM 5139 C CA . GLN B 1 17 ? -22.172 -37.719 -32.719 1 54.12 17 GLN B CA 1
ATOM 5140 C C . GLN B 1 17 ? -22.828 -36.344 -32.906 1 54.12 17 GLN B C 1
ATOM 5142 O O . GLN B 1 17 ? -24 -36.25 -33.281 1 54.12 17 GLN B O 1
ATOM 5147 N N . ARG B 1 18 ? -22.219 -35.281 -32.688 1 63.5 18 ARG B N 1
ATOM 5148 C CA . ARG B 1 18 ? -23.031 -34.062 -32.75 1 63.5 18 ARG B CA 1
ATOM 5149 C C . ARG B 1 18 ? -22.562 -33.156 -33.906 1 63.5 18 ARG B C 1
ATOM 5151 O O . ARG B 1 18 ? -21.359 -33 -34.125 1 63.5 18 ARG B O 1
ATOM 5158 N N . GLN B 1 19 ? -23.422 -32.844 -34.844 1 69.06 19 GLN B N 1
ATOM 5159 C CA . GLN B 1 19 ? -23.172 -31.984 -36 1 69.06 19 GLN B CA 1
ATOM 5160 C C . GLN B 1 19 ? -23.391 -30.516 -35.656 1 69.06 19 GLN B C 1
ATOM 5162 O O . GLN B 1 19 ? -24.219 -29.844 -36.281 1 69.06 19 GLN B O 1
ATOM 5167 N N . ASP B 1 20 ? -22.828 -29.953 -34.562 1 86.94 20 ASP B N 1
ATOM 5168 C CA . ASP B 1 20 ? -22.938 -28.531 -34.219 1 86.94 20 ASP B CA 1
ATOM 5169 C C . ASP B 1 20 ? -21.594 -27.828 -34.344 1 86.94 20 ASP B C 1
ATOM 5171 O O . ASP B 1 20 ? -20.562 -28.484 -34.469 1 86.94 20 ASP B O 1
ATOM 5175 N N . LEU B 1 21 ? -21.625 -26.562 -34.5 1 91.06 21 LEU B N 1
ATOM 5176 C CA . LEU B 1 21 ? -20.438 -25.734 -34.719 1 91.06 21 LEU B CA 1
ATOM 5177 C C . LEU B 1 21 ? -19.438 -25.891 -33.562 1 91.06 21 LEU B C 1
ATOM 5179 O O . LEU B 1 21 ? -18.234 -25.844 -33.781 1 91.06 21 LEU B O 1
ATOM 5183 N N . CYS B 1 22 ? -19.891 -26.016 -32.344 1 91.94 22 CYS B N 1
ATOM 5184 C CA . CYS B 1 22 ? -19.016 -26.219 -31.203 1 91.94 22 CYS B CA 1
ATOM 5185 C C . CYS B 1 22 ? -18.156 -27.453 -31.375 1 91.94 22 CYS B C 1
ATOM 5187 O O . CYS B 1 22 ? -16.938 -27.391 -31.219 1 91.94 22 CYS B O 1
ATOM 5189 N N . THR B 1 23 ? -18.781 -28.578 -31.766 1 88.5 23 THR B N 1
ATOM 5190 C CA . THR B 1 23 ? -18.062 -29.828 -31.969 1 88.5 23 THR B CA 1
ATOM 5191 C C . THR B 1 23 ? -17.062 -29.688 -33.094 1 88.5 23 THR B C 1
ATOM 5193 O O . THR B 1 23 ? -15.93 -30.188 -33 1 88.5 23 THR B O 1
ATOM 5196 N N . ALA B 1 24 ? -17.516 -29 -34.125 1 90.06 24 ALA B N 1
ATOM 5197 C CA . ALA B 1 24 ? -16.641 -28.797 -35.281 1 90.06 24 ALA B CA 1
ATOM 5198 C C . ALA B 1 24 ? -15.398 -28 -34.906 1 90.06 24 ALA B C 1
ATOM 5200 O O . ALA B 1 24 ? -14.289 -28.312 -35.344 1 90.06 24 ALA B O 1
ATOM 5201 N N . GLN B 1 25 ? -15.57 -27 -34.094 1 92.12 25 GLN B N 1
ATOM 5202 C CA . GLN B 1 25 ? -14.445 -26.156 -33.688 1 92.12 25 GLN B CA 1
ATOM 5203 C C . GLN B 1 25 ? -13.531 -26.906 -32.719 1 92.12 25 GLN B C 1
ATOM 5205 O O . GLN B 1 25 ? -12.312 -26.734 -32.75 1 92.12 25 GLN B O 1
ATOM 5210 N N . LEU B 1 26 ? -14.133 -27.672 -31.906 1 89.69 26 LEU B N 1
ATOM 5211 C CA . LEU B 1 26 ? -13.328 -28.5 -31 1 89.69 26 LEU B CA 1
ATOM 5212 C C . LEU B 1 26 ? -12.484 -29.5 -31.781 1 89.69 26 LEU B C 1
ATOM 5214 O O . LEU B 1 26 ? -11.312 -29.703 -31.469 1 89.69 26 LEU B O 1
ATOM 5218 N N . GLU B 1 27 ? -13.102 -30.062 -32.781 1 86.25 27 GLU B N 1
ATOM 5219 C CA . GLU B 1 27 ? -12.375 -31 -33.625 1 86.25 27 GLU B CA 1
ATOM 5220 C C . GLU B 1 27 ? -11.242 -30.297 -34.375 1 86.25 27 GLU B C 1
ATOM 5222 O O . GLU B 1 27 ? -10.172 -30.875 -34.562 1 86.25 27 GLU B O 1
ATOM 5227 N N . GLU B 1 28 ? -11.547 -29.109 -34.781 1 88.88 28 GLU B N 1
ATOM 5228 C CA . GLU B 1 28 ? -10.516 -28.328 -35.469 1 88.88 28 GLU B CA 1
ATOM 5229 C C . GLU B 1 28 ? -9.328 -28.047 -34.562 1 88.88 28 GLU B C 1
ATOM 5231 O O . GLU B 1 28 ? -8.18 -28.078 -35 1 88.88 28 GLU B O 1
ATOM 5236 N N . ILE B 1 29 ? -9.578 -27.688 -33.375 1 89.06 29 ILE B N 1
ATOM 5237 C CA . ILE B 1 29 ? -8.523 -27.406 -32.406 1 89.06 29 ILE B CA 1
ATOM 5238 C C . ILE B 1 29 ? -7.676 -28.656 -32.188 1 89.06 29 ILE B C 1
ATOM 5240 O O . ILE B 1 29 ? -6.445 -28.578 -32.125 1 89.06 29 ILE B O 1
ATOM 5244 N N . VAL B 1 30 ? -8.328 -29.812 -32.062 1 84.06 30 VAL B N 1
ATOM 5245 C CA . VAL B 1 30 ? -7.621 -31.062 -31.859 1 84.06 30 VAL B CA 1
ATOM 5246 C C . VAL B 1 30 ? -6.77 -31.391 -33.094 1 84.06 30 VAL B C 1
ATOM 5248 O O . VAL B 1 30 ? -5.602 -31.766 -32.969 1 84.06 30 VAL B O 1
ATOM 5251 N N . ALA B 1 31 ? -7.363 -31.234 -34.25 1 84.06 31 ALA B N 1
ATOM 5252 C CA . ALA B 1 31 ? -6.652 -31.516 -35.5 1 84.06 31 ALA B CA 1
ATOM 5253 C C . ALA B 1 31 ? -5.457 -30.594 -35.688 1 84.06 31 ALA B C 1
ATOM 5255 O O . ALA B 1 31 ? -4.363 -31.031 -36.031 1 84.06 31 ALA B O 1
ATOM 5256 N N . ALA B 1 32 ? -5.703 -29.359 -35.438 1 86.06 32 ALA B N 1
ATOM 5257 C CA . ALA B 1 32 ? -4.645 -28.359 -35.594 1 86.06 32 ALA B CA 1
ATOM 5258 C C . ALA B 1 32 ? -3.543 -28.562 -34.562 1 86.06 32 ALA B C 1
ATOM 5260 O O . ALA B 1 32 ? -2.367 -28.328 -34.844 1 86.06 32 ALA B O 1
ATOM 5261 N N . SER B 1 33 ? -3.896 -28.938 -33.375 1 84.44 33 SER B N 1
ATOM 5262 C CA . SER B 1 33 ? -2.906 -29.203 -32.344 1 84.44 33 SER B CA 1
ATOM 5263 C C . SER B 1 33 ? -2.035 -30.406 -32.688 1 84.44 33 SER B C 1
ATOM 5265 O O . SER B 1 33 ? -0.83 -30.406 -32.438 1 84.44 33 SER B O 1
ATOM 5267 N N . SER B 1 34 ? -2.646 -31.406 -33.25 1 80.19 34 SER B N 1
ATOM 5268 C CA . SER B 1 34 ? -1.9 -32.594 -33.688 1 80.19 34 SER B CA 1
ATOM 5269 C C . SER B 1 34 ? -0.948 -32.25 -34.812 1 80.19 34 SER B C 1
ATOM 5271 O O . SER B 1 34 ? 0.115 -32.844 -34.938 1 80.19 34 SER B O 1
ATOM 5273 N N . ALA B 1 35 ? -1.343 -31.234 -35.625 1 83.06 35 ALA B N 1
ATOM 5274 C CA . ALA B 1 35 ? -0.51 -30.781 -36.719 1 83.06 35 ALA B CA 1
ATOM 5275 C C . ALA B 1 35 ? 0.573 -29.828 -36.25 1 83.06 35 ALA B C 1
ATOM 5277 O O . ALA B 1 35 ? 1.438 -29.406 -37.031 1 83.06 35 ALA B O 1
ATOM 5278 N N . GLY B 1 36 ? 0.459 -29.469 -34.969 1 82.69 36 GLY B N 1
ATOM 5279 C CA . GLY B 1 36 ? 1.495 -28.625 -34.406 1 82.69 36 GLY B CA 1
ATOM 5280 C C . GLY B 1 36 ? 1.283 -27.141 -34.688 1 82.69 36 GLY B C 1
ATOM 5281 O O . GLY B 1 36 ? 2.234 -26.359 -34.656 1 82.69 36 GLY B O 1
ATOM 5282 N N . GLU B 1 37 ? 0.097 -26.766 -35 1 85.56 37 GLU B N 1
ATOM 5283 C CA . GLU B 1 37 ? -0.181 -25.359 -35.219 1 85.56 37 GLU B CA 1
ATOM 5284 C C . GLU B 1 37 ? -0.087 -24.547 -33.938 1 85.56 37 GLU B C 1
ATOM 5286 O O . GLU B 1 37 ? -0.696 -24.906 -32.906 1 85.56 37 GLU B O 1
ATOM 5291 N N . PRO B 1 38 ? 0.629 -23.5 -33.938 1 86.88 38 PRO B N 1
ATOM 5292 C CA . PRO B 1 38 ? 0.906 -22.75 -32.688 1 86.88 38 PRO B CA 1
ATOM 5293 C C . PRO B 1 38 ? -0.362 -22.234 -32.031 1 86.88 38 PRO B C 1
ATOM 5295 O O . PRO B 1 38 ? -0.462 -22.234 -30.797 1 86.88 38 PRO B O 1
ATOM 5298 N N . TRP B 1 39 ? -1.323 -21.766 -32.812 1 87.5 39 TRP B N 1
ATOM 5299 C CA . TRP B 1 39 ? -2.525 -21.188 -32.188 1 87.5 39 TRP B CA 1
ATOM 5300 C C . TRP B 1 39 ? -3.307 -22.25 -31.438 1 87.5 39 TRP B C 1
ATOM 5302 O O . TRP B 1 39 ? -3.848 -21.984 -30.359 1 87.5 39 TRP B O 1
ATOM 5312 N N . ALA B 1 40 ? -3.4 -23.453 -32 1 87.81 40 ALA B N 1
ATOM 5313 C CA . ALA B 1 40 ? -4.117 -24.547 -31.344 1 87.81 40 ALA B CA 1
ATOM 5314 C C . ALA B 1 40 ? -3.381 -25.016 -30.094 1 87.81 40 ALA B C 1
ATOM 5316 O O . ALA B 1 40 ? -4.008 -25.328 -29.078 1 87.81 40 ALA B O 1
ATOM 5317 N N . LEU B 1 41 ? -2.055 -25.016 -30.188 1 87.12 41 LEU B N 1
ATOM 5318 C CA . LEU B 1 41 ? -1.242 -25.375 -29.016 1 87.12 41 LEU B CA 1
ATOM 5319 C C . LEU B 1 41 ? -1.394 -24.328 -27.922 1 87.12 41 LEU B C 1
ATOM 5321 O O . LEU B 1 41 ? -1.387 -24.672 -26.734 1 87.12 41 LEU B O 1
ATOM 5325 N N . ALA B 1 42 ? -1.497 -23.078 -28.328 1 91.31 42 ALA B N 1
ATOM 5326 C CA . ALA B 1 42 ? -1.65 -22 -27.359 1 91.31 42 ALA B CA 1
ATOM 5327 C C . ALA B 1 42 ? -2.973 -22.109 -26.609 1 91.31 42 ALA B C 1
ATOM 5329 O O . ALA B 1 42 ? -3.053 -21.781 -25.422 1 91.31 42 ALA B O 1
ATOM 5330 N N . VAL B 1 43 ? -3.986 -22.531 -27.297 1 92.12 43 VAL B N 1
ATOM 5331 C CA . VAL B 1 43 ? -5.281 -22.719 -26.656 1 92.12 43 VAL B CA 1
ATOM 5332 C C . VAL B 1 43 ? -5.168 -23.797 -25.578 1 92.12 43 VAL B C 1
ATOM 5334 O O . VAL B 1 43 ? -5.59 -23.594 -24.438 1 92.12 43 VAL B O 1
ATOM 5337 N N . LEU B 1 44 ? -4.531 -24.906 -25.922 1 88.38 44 LEU B N 1
ATOM 5338 C CA . LEU B 1 44 ? -4.379 -26.016 -24.969 1 88.38 44 LEU B CA 1
ATOM 5339 C C . LEU B 1 44 ? -3.404 -25.656 -23.859 1 88.38 44 LEU B C 1
ATOM 5341 O O . LEU B 1 44 ? -3.6 -26.031 -22.703 1 88.38 44 LEU B O 1
ATOM 5345 N N . ASP B 1 45 ? -2.41 -24.891 -24.266 1 90.44 45 ASP B N 1
ATOM 5346 C CA . ASP B 1 45 ? -1.405 -24.438 -23.297 1 90.44 45 ASP B CA 1
ATOM 5347 C C . ASP B 1 45 ? -2.021 -23.531 -22.25 1 90.44 45 ASP B C 1
ATOM 5349 O O . ASP B 1 45 ? -1.487 -23.391 -21.141 1 90.44 45 ASP B O 1
ATOM 5353 N N . SER B 1 46 ? -3.104 -22.922 -22.516 1 94.81 46 SER B N 1
ATOM 5354 C CA . SER B 1 46 ? -3.723 -21.969 -21.594 1 94.81 46 SER B CA 1
ATOM 5355 C C . SER B 1 46 ? -4.512 -22.703 -20.5 1 94.81 46 SER B C 1
ATOM 5357 O O . SER B 1 46 ? -4.91 -22.094 -19.5 1 94.81 46 SER B O 1
ATOM 5359 N N . TRP B 1 47 ? -4.719 -24.031 -20.688 1 93.75 47 TRP B N 1
ATOM 5360 C CA . TRP B 1 47 ? -5.477 -24.797 -19.703 1 93.75 47 TRP B CA 1
ATOM 5361 C C . TRP B 1 47 ? -4.715 -24.922 -18.391 1 93.75 47 TRP B C 1
ATOM 5363 O O . TRP B 1 47 ? -3.502 -25.141 -18.391 1 93.75 47 TRP B O 1
ATOM 5373 N N . GLY B 1 48 ? -5.449 -24.703 -17.328 1 94.19 48 GLY B N 1
ATOM 5374 C CA . GLY B 1 48 ? -4.863 -24.969 -16.016 1 94.19 48 GLY B CA 1
ATOM 5375 C C . GLY B 1 48 ? -4.531 -26.422 -15.797 1 94.19 48 GLY B C 1
ATOM 5376 O O . GLY B 1 48 ? -4.969 -27.297 -16.562 1 94.19 48 GLY B O 1
ATOM 5377 N N . ARG B 1 49 ? -3.693 -26.672 -14.828 1 91.06 49 ARG B N 1
ATOM 5378 C CA . ARG B 1 49 ? -3.316 -28.031 -14.414 1 91.06 49 ARG B CA 1
ATOM 5379 C C . ARG B 1 49 ? -3.996 -28.406 -13.102 1 91.06 49 ARG B C 1
ATOM 5381 O O . ARG B 1 49 ? -4.598 -27.562 -12.438 1 91.06 49 ARG B O 1
ATOM 5388 N N . TRP B 1 50 ? -3.953 -29.75 -12.852 1 88.81 50 TRP B N 1
ATOM 5389 C CA . TRP B 1 50 ? -4.402 -30.141 -11.516 1 88.81 50 TRP B CA 1
ATOM 5390 C C . TRP B 1 50 ? -3.539 -29.484 -10.445 1 88.81 50 TRP B C 1
ATOM 5392 O O . TRP B 1 50 ? -2.312 -29.609 -10.453 1 88.81 50 TRP B O 1
ATOM 5402 N N . PRO B 1 51 ? -4.105 -28.766 -9.586 1 91.81 51 PRO B N 1
ATOM 5403 C CA . PRO B 1 51 ? -3.326 -27.922 -8.68 1 91.81 51 PRO B CA 1
ATOM 5404 C C . PRO B 1 51 ? -2.422 -28.719 -7.75 1 91.81 51 PRO B C 1
ATOM 5406 O O . PRO B 1 51 ? -2.811 -29.781 -7.273 1 91.81 51 PRO B O 1
ATOM 5409 N N . SER B 1 52 ? -1.232 -28.219 -7.523 1 92 52 SER B N 1
ATOM 5410 C CA . SER B 1 52 ? -0.35 -28.734 -6.488 1 92 52 SER B CA 1
ATOM 5411 C C . SER B 1 52 ? -0.715 -28.172 -5.117 1 92 52 SER B C 1
ATOM 5413 O O . SER B 1 52 ? -1.365 -27.141 -5.02 1 92 52 SER B O 1
ATOM 5415 N N . GLY B 1 53 ? -0.368 -28.906 -4.098 1 93.44 53 GLY B N 1
ATOM 5416 C CA . GLY B 1 53 ? -0.575 -28.422 -2.742 1 93.44 53 GLY B CA 1
ATOM 5417 C C . GLY B 1 53 ? -1.994 -28.625 -2.248 1 93.44 53 GLY B C 1
ATOM 5418 O O . GLY B 1 53 ? -2.541 -27.766 -1.55 1 93.44 53 GLY B O 1
ATOM 5419 N N . GLN B 1 54 ? -2.562 -29.688 -2.674 1 90.12 54 GLN B N 1
ATOM 5420 C CA . GLN B 1 54 ? -3.928 -29.984 -2.246 1 90.12 54 GLN B CA 1
ATOM 5421 C C . GLN B 1 54 ? -3.986 -30.266 -0.748 1 90.12 54 GLN B C 1
ATOM 5423 O O . GLN B 1 54 ? -4.977 -29.938 -0.089 1 90.12 54 GLN B O 1
ATOM 5428 N N . PHE B 1 55 ? -2.895 -30.828 -0.192 1 90.31 55 PHE B N 1
ATOM 5429 C CA . PHE B 1 55 ? -2.842 -31.125 1.234 1 90.31 55 PHE B CA 1
ATOM 5430 C C . PHE B 1 55 ? -2.75 -29.844 2.051 1 90.31 55 PHE B C 1
ATOM 5432 O O . PHE B 1 55 ? -2.973 -29.859 3.264 1 90.31 55 PHE B O 1
ATOM 5439 N N . SER B 1 56 ? -2.445 -28.797 1.356 1 92.88 56 SER B N 1
ATOM 5440 C CA . SER B 1 56 ? -2.488 -27.5 2 1 92.88 56 SER B CA 1
ATOM 5441 C C . SER B 1 56 ? -3.807 -26.781 1.718 1 92.88 56 SER B C 1
ATOM 5443 O O . SER B 1 56 ? -3.998 -25.641 2.127 1 92.88 56 SER B O 1
ATOM 5445 N N . GLY B 1 57 ? -4.648 -27.422 0.975 1 91.44 57 GLY B N 1
ATOM 5446 C CA . GLY B 1 57 ? -5.992 -26.922 0.729 1 91.44 57 GLY B CA 1
ATOM 5447 C C . GLY B 1 57 ? -6.141 -26.25 -0.624 1 91.44 57 GLY B C 1
ATOM 5448 O O . GLY B 1 57 ? -7.203 -25.703 -0.942 1 91.44 57 GLY B O 1
ATOM 5449 N N . ASN B 1 58 ? -5.098 -26.219 -1.451 1 93.62 58 ASN B N 1
ATOM 5450 C CA . ASN B 1 58 ? -5.168 -25.594 -2.766 1 93.62 58 ASN B CA 1
ATOM 5451 C C . ASN B 1 58 ? -6.117 -26.344 -3.695 1 93.62 58 ASN B C 1
ATOM 5453 O O . ASN B 1 58 ? -5.949 -27.531 -3.928 1 93.62 58 ASN B O 1
ATOM 5457 N N . GLN B 1 59 ? -7.074 -25.609 -4.227 1 92.31 59 GLN B N 1
ATOM 5458 C CA . GLN B 1 59 ? -8.07 -26.25 -5.082 1 92.31 59 GLN B CA 1
ATOM 5459 C C . GLN B 1 59 ? -8.18 -25.531 -6.422 1 92.31 59 GLN B C 1
ATOM 5461 O O . GLN B 1 59 ? -9.086 -25.797 -7.211 1 92.31 59 GLN B O 1
ATOM 5466 N N . PHE B 1 60 ? -7.246 -24.656 -6.652 1 93.19 60 PHE B N 1
ATOM 5467 C CA . PHE B 1 60 ? -7.453 -23.812 -7.82 1 93.19 60 PHE B CA 1
ATOM 5468 C C . PHE B 1 60 ? -6.215 -23.797 -8.711 1 93.19 60 PHE B C 1
ATOM 5470 O O . PHE B 1 60 ? -5.09 -23.781 -8.211 1 93.19 60 PHE B O 1
ATOM 5477 N N . ASP B 1 61 ? -6.328 -23.859 -9.891 1 95 61 ASP B N 1
ATOM 5478 C CA . ASP B 1 61 ? -5.402 -23.453 -10.945 1 95 61 ASP B CA 1
ATOM 5479 C C . ASP B 1 61 ? -6.125 -22.688 -12.039 1 95 61 ASP B C 1
ATOM 5481 O O . ASP B 1 61 ? -6.848 -23.266 -12.852 1 95 61 ASP B O 1
ATOM 5485 N N . LEU B 1 62 ? -5.895 -21.438 -12.156 1 95.94 62 LEU B N 1
ATOM 5486 C CA . LEU B 1 62 ? -6.707 -20.547 -12.977 1 95.94 62 LEU B CA 1
ATOM 5487 C C . LEU B 1 62 ? -6.238 -20.562 -14.422 1 95.94 62 LEU B C 1
ATOM 5489 O O . LEU B 1 62 ? -6.824 -19.891 -15.281 1 95.94 62 LEU B O 1
ATOM 5493 N N . GLY B 1 63 ? -5.223 -21.344 -14.75 1 96.31 63 GLY B N 1
ATOM 5494 C CA . GLY B 1 63 ? -4.73 -21.359 -16.125 1 96.31 63 GLY B CA 1
ATOM 5495 C C . GLY B 1 63 ? -4.293 -20 -16.609 1 96.31 63 GLY B C 1
ATOM 5496 O O . GLY B 1 63 ? -3.965 -19.125 -15.812 1 96.31 63 GLY B O 1
ATOM 5497 N N . ALA B 1 64 ? -4.133 -19.875 -17.922 1 97.06 64 ALA B N 1
ATOM 5498 C CA . ALA B 1 64 ? -3.676 -18.609 -18.5 1 97.06 64 ALA B CA 1
ATOM 5499 C C . ALA B 1 64 ? -4.832 -17.859 -19.156 1 97.06 64 ALA B C 1
ATOM 5501 O O . ALA B 1 64 ? -5.023 -17.922 -20.375 1 97.06 64 ALA B O 1
ATOM 5502 N N . TYR B 1 65 ? -5.508 -17.062 -18.422 1 97 65 TYR B N 1
ATOM 5503 C CA . TYR B 1 65 ? -6.711 -16.344 -18.828 1 97 65 TYR B CA 1
ATOM 5504 C C . TYR B 1 65 ? -6.434 -15.453 -20.031 1 97 65 TYR B C 1
ATOM 5506 O O . TYR B 1 65 ? -7.148 -15.516 -21.047 1 97 65 TYR B O 1
ATOM 5514 N N . ASP B 1 66 ? -5.383 -14.648 -19.969 1 96.62 66 ASP B N 1
ATOM 5515 C CA . ASP B 1 66 ? -5.105 -13.664 -21.016 1 96.62 66 ASP B CA 1
ATOM 5516 C C . ASP B 1 66 ? -4.703 -14.352 -22.328 1 96.62 66 ASP B C 1
ATOM 5518 O O . ASP B 1 66 ? -5.051 -13.883 -23.406 1 96.62 66 ASP B O 1
ATOM 5522 N N . GLN B 1 67 ? -3.938 -15.445 -22.172 1 95.75 67 GLN B N 1
ATOM 5523 C CA . GLN B 1 67 ? -3.564 -16.219 -23.344 1 95.75 67 GLN B CA 1
ATOM 5524 C C . GLN B 1 67 ? -4.797 -16.797 -24.047 1 95.75 67 GLN B C 1
ATOM 5526 O O . GLN B 1 67 ? -4.867 -16.812 -25.266 1 95.75 67 GLN B O 1
ATOM 5531 N N . CYS B 1 68 ? -5.738 -17.266 -23.297 1 96.56 68 CYS B N 1
ATOM 5532 C CA . CYS B 1 68 ? -6.992 -17.781 -23.812 1 96.56 68 CYS B CA 1
ATOM 5533 C C . CYS B 1 68 ? -7.754 -16.719 -24.594 1 96.56 68 CYS B C 1
ATOM 5535 O O . CYS B 1 68 ? -8.141 -16.922 -25.734 1 96.56 68 CYS B O 1
ATOM 5537 N N . ARG B 1 69 ? -7.875 -15.586 -24.016 1 94.62 69 ARG B N 1
ATOM 5538 C CA . ARG B 1 69 ? -8.695 -14.516 -24.562 1 94.62 69 ARG B CA 1
ATOM 5539 C C . ARG B 1 69 ? -8.047 -13.922 -25.812 1 94.62 69 ARG B C 1
ATOM 5541 O O . ARG B 1 69 ? -8.742 -13.391 -26.688 1 94.62 69 ARG B O 1
ATOM 5548 N N . ARG B 1 70 ? -6.785 -14.031 -25.953 1 93.5 70 ARG B N 1
ATOM 5549 C CA . ARG B 1 70 ? -6.059 -13.453 -27.078 1 93.5 70 ARG B CA 1
ATOM 5550 C C . ARG B 1 70 ? -6.184 -14.328 -28.328 1 93.5 70 ARG B C 1
ATOM 5552 O O . ARG B 1 70 ? -5.898 -13.875 -29.438 1 93.5 70 ARG B O 1
ATOM 5559 N N . GLN B 1 71 ? -6.637 -15.555 -28.141 1 92.75 71 GLN B N 1
ATOM 5560 C CA . GLN B 1 71 ? -6.711 -16.484 -29.266 1 92.75 71 GLN B CA 1
ATOM 5561 C C . GLN B 1 71 ? -7.898 -16.156 -30.172 1 92.75 71 GLN B C 1
ATOM 5563 O O . GLN B 1 71 ? -9.039 -16.109 -29.703 1 92.75 71 GLN B O 1
ATOM 5568 N N . SER B 1 72 ? -7.668 -15.664 -31.422 1 93.62 72 SER B N 1
ATOM 5569 C CA . SER B 1 72 ? -8.641 -15.43 -32.469 1 93.62 72 SER B CA 1
ATOM 5570 C C . SER B 1 72 ? -8.078 -15.805 -33.844 1 93.62 72 SER B C 1
ATOM 5572 O O . SER B 1 72 ? -7.207 -15.117 -34.375 1 93.62 72 SER B O 1
ATOM 5574 N N . ILE B 1 73 ? -8.516 -16.953 -34.281 1 91.81 73 ILE B N 1
ATOM 5575 C CA . ILE B 1 73 ? -7.969 -17.453 -35.562 1 91.81 73 ILE B CA 1
ATOM 5576 C C . ILE B 1 73 ? -9.109 -17.781 -36.5 1 91.81 73 ILE B C 1
ATOM 5578 O O . ILE B 1 73 ? -10.188 -18.203 -36.094 1 91.81 73 ILE B O 1
ATOM 5582 N N . PHE B 1 74 ? -8.844 -17.531 -37.75 1 92.19 74 PHE B N 1
ATOM 5583 C CA . PHE B 1 74 ? -9.812 -17.875 -38.781 1 92.19 74 PHE B CA 1
ATOM 5584 C C . PHE B 1 74 ? -9.43 -19.172 -39.5 1 92.19 74 PHE B C 1
ATOM 5586 O O . PHE B 1 74 ? -8.289 -19.328 -39.938 1 92.19 74 PHE B O 1
ATOM 5593 N N . SER B 1 75 ? -10.344 -20.125 -39.406 1 88.44 75 SER B N 1
ATOM 5594 C CA . SER B 1 75 ? -10.195 -21.391 -40.125 1 88.44 75 SER B CA 1
ATOM 5595 C C . SER B 1 75 ? -11.164 -21.469 -41.281 1 88.44 75 SER B C 1
ATOM 5597 O O . SER B 1 75 ? -12.336 -21.109 -41.156 1 88.44 75 SER B O 1
ATOM 5599 N N . ASP B 1 76 ? -10.711 -21.953 -42.375 1 84.94 76 ASP B N 1
ATOM 5600 C CA . ASP B 1 76 ? -11.523 -22.047 -43.594 1 84.94 76 ASP B CA 1
ATOM 5601 C C . ASP B 1 76 ? -12.68 -23.031 -43.406 1 84.94 76 ASP B C 1
ATOM 5603 O O . ASP B 1 76 ? -13.758 -22.844 -43.969 1 84.94 76 ASP B O 1
ATOM 5607 N N . SER B 1 77 ? -12.484 -24 -42.594 1 85 77 SER B N 1
ATOM 5608 C CA . SER B 1 77 ? -13.461 -25.062 -42.438 1 85 77 SER B CA 1
ATOM 5609 C C . SER B 1 77 ? -14.57 -24.688 -41.469 1 85 77 SER B C 1
ATOM 5611 O O . SER B 1 77 ? -15.742 -25 -41.719 1 85 77 SER B O 1
ATOM 5613 N N . VAL B 1 78 ? -14.211 -23.922 -40.406 1 90.69 78 VAL B N 1
ATOM 5614 C CA . VAL B 1 78 ? -15.203 -23.75 -39.344 1 90.69 78 VAL B CA 1
ATOM 5615 C C . VAL B 1 78 ? -15.367 -22.281 -39.031 1 90.69 78 VAL B C 1
ATOM 5617 O O . VAL B 1 78 ? -16.156 -21.906 -38.156 1 90.69 78 VAL B O 1
ATOM 5620 N N . GLY B 1 79 ? -14.664 -21.391 -39.688 1 92.19 79 GLY B N 1
ATOM 5621 C CA . GLY B 1 79 ? -14.781 -19.953 -39.438 1 92.19 79 GLY B CA 1
ATOM 5622 C C . GLY B 1 79 ? -13.859 -19.469 -38.344 1 92.19 79 GLY B C 1
ATOM 5623 O O . GLY B 1 79 ? -12.758 -20 -38.156 1 92.19 79 GLY B O 1
ATOM 5624 N N . ARG B 1 80 ? -14.289 -18.391 -37.688 1 94.25 80 ARG B N 1
ATOM 5625 C CA . ARG B 1 80 ? -13.453 -17.75 -36.688 1 94.25 80 ARG B CA 1
ATOM 5626 C C . ARG B 1 80 ? -13.57 -18.469 -35.344 1 94.25 80 ARG B C 1
ATOM 5628 O O . ARG B 1 80 ? -14.672 -18.672 -34.844 1 94.25 80 ARG B O 1
ATOM 5635 N N . ILE B 1 81 ? -12.508 -18.891 -34.844 1 95.12 81 ILE B N 1
ATOM 5636 C CA . ILE B 1 81 ? -12.438 -19.531 -33.531 1 95.12 81 ILE B CA 1
ATOM 5637 C C . ILE B 1 81 ? -11.875 -18.547 -32.5 1 95.12 81 ILE B C 1
ATOM 5639 O O . ILE B 1 81 ? -10.719 -18.125 -32.625 1 95.12 81 ILE B O 1
ATOM 5643 N N . GLU B 1 82 ? -12.695 -18.156 -31.578 1 95.69 82 GLU B N 1
ATOM 5644 C CA . GLU B 1 82 ? -12.281 -17.266 -30.5 1 95.69 82 GLU B CA 1
ATOM 5645 C C . GLU B 1 82 ? -12.281 -18 -29.156 1 95.69 82 GLU B C 1
ATOM 5647 O O . GLU B 1 82 ? -13.188 -18.781 -28.875 1 95.69 82 GLU B O 1
ATOM 5652 N N . GLY B 1 83 ? -11.227 -17.75 -28.406 1 96 83 GLY B N 1
ATOM 5653 C CA . GLY B 1 83 ? -11.117 -18.391 -27.109 1 96 83 GLY B CA 1
ATOM 5654 C C . GLY B 1 83 ? -12.016 -17.781 -26.047 1 96 83 GLY B C 1
ATOM 5655 O O . GLY B 1 83 ? -12.133 -16.547 -25.984 1 96 83 GLY B O 1
ATOM 5656 N N . ARG B 1 84 ? -12.648 -18.578 -25.312 1 96.06 84 ARG B N 1
ATOM 5657 C CA . ARG B 1 84 ? -13.453 -18.203 -24.156 1 96.06 84 ARG B CA 1
ATOM 5658 C C . ARG B 1 84 ? -12.992 -18.922 -22.906 1 96.06 84 ARG B C 1
ATOM 5660 O O . ARG B 1 84 ? -12.875 -20.156 -22.891 1 96.06 84 ARG B O 1
ATOM 5667 N N . TYR B 1 85 ? -12.719 -18.156 -21.891 1 96.31 85 TYR B N 1
ATOM 5668 C CA . TYR B 1 85 ? -12.25 -18.719 -20.625 1 96.31 85 TYR B CA 1
ATOM 5669 C C . TYR B 1 85 ? -13.406 -19.312 -19.828 1 96.31 85 TYR B C 1
ATOM 5671 O O . TYR B 1 85 ? -14.445 -18.672 -19.672 1 96.31 85 TYR B O 1
ATOM 5679 N N . CYS B 1 86 ? -13.242 -20.547 -19.328 1 95.31 86 CYS B N 1
ATOM 5680 C CA . CYS B 1 86 ? -14.219 -21.219 -18.484 1 95.31 86 CYS B CA 1
ATOM 5681 C C . CYS B 1 86 ? -13.555 -21.828 -17.266 1 95.31 86 CYS B C 1
ATOM 5683 O O . CYS B 1 86 ? -12.43 -22.312 -17.344 1 95.31 86 CYS B O 1
ATOM 5685 N N . LEU B 1 87 ? -14.219 -21.75 -16.188 1 93.38 87 LEU B N 1
ATOM 5686 C CA . LEU B 1 87 ? -13.797 -22.438 -14.969 1 93.38 87 LEU B CA 1
ATOM 5687 C C . LEU B 1 87 ? -14.508 -23.781 -14.836 1 93.38 87 LEU B C 1
ATOM 5689 O O . LEU B 1 87 ? -15.742 -23.828 -14.758 1 93.38 87 LEU B O 1
ATOM 5693 N N . VAL B 1 88 ? -13.727 -24.828 -14.875 1 92.69 88 VAL B N 1
ATOM 5694 C CA . VAL B 1 88 ? -14.25 -26.188 -14.742 1 92.69 88 VAL B CA 1
ATOM 5695 C C . VAL B 1 88 ? -14.078 -26.672 -13.305 1 92.69 88 VAL B C 1
ATOM 5697 O O . VAL B 1 88 ? -12.961 -26.703 -12.781 1 92.69 88 VAL B O 1
ATOM 5700 N N . VAL B 1 89 ? -15.156 -27.031 -12.703 1 90.62 89 VAL B N 1
ATOM 5701 C CA . VAL B 1 89 ? -15.141 -27.438 -11.305 1 90.62 89 VAL B CA 1
ATOM 5702 C C . VAL B 1 89 ? -15.438 -28.922 -11.195 1 90.62 89 VAL B C 1
ATOM 5704 O O . VAL B 1 89 ? -16.484 -29.391 -11.656 1 90.62 89 VAL B O 1
ATOM 5707 N N . VAL B 1 90 ? -14.531 -29.672 -10.695 1 88.5 90 VAL B N 1
ATOM 5708 C CA . VAL B 1 90 ? -14.711 -31.078 -10.398 1 88.5 90 VAL B CA 1
ATOM 5709 C C . VAL B 1 90 ? -15.148 -31.266 -8.945 1 88.5 90 VAL B C 1
ATOM 5711 O O . VAL B 1 90 ? -14.367 -31 -8.023 1 88.5 90 VAL B O 1
ATOM 5714 N N . PRO B 1 91 ? -16.406 -31.531 -8.766 1 80.81 91 PRO B N 1
ATOM 5715 C CA . PRO B 1 91 ? -16.906 -31.609 -7.391 1 80.81 91 PRO B CA 1
ATOM 5716 C C . PRO B 1 91 ? -16.172 -32.656 -6.566 1 80.81 91 PRO B C 1
ATOM 5718 O O . PRO B 1 91 ? -15.617 -33.625 -7.121 1 80.81 91 PRO B O 1
ATOM 5721 N N . ARG B 1 92 ? -16.047 -32.25 -5.27 1 64.75 92 ARG B N 1
ATOM 5722 C CA . ARG B 1 92 ? -15.422 -33.188 -4.32 1 64.75 92 ARG B CA 1
ATOM 5723 C C . ARG B 1 92 ? -16.234 -34.469 -4.188 1 64.75 92 ARG B C 1
ATOM 5725 O O . ARG B 1 92 ? -17.453 -34.406 -4.023 1 64.75 92 ARG B O 1
ATOM 5732 N N . ASN B 1 93 ? -16.047 -35.438 -4.758 1 53.88 93 ASN B N 1
ATOM 5733 C CA . ASN B 1 93 ? -16.766 -36.625 -4.266 1 53.88 93 ASN B CA 1
ATOM 5734 C C . ASN B 1 93 ? -16.781 -36.656 -2.74 1 53.88 93 ASN B C 1
ATOM 5736 O O . ASN B 1 93 ? -15.891 -36.125 -2.09 1 53.88 93 ASN B O 1
ATOM 5740 N N . SER B 1 94 ? -18 -36.906 -1.913 1 41.75 94 SER B N 1
ATOM 5741 C CA . SER B 1 94 ? -18.109 -37.188 -0.485 1 41.75 94 SER B CA 1
ATOM 5742 C C . SER B 1 94 ? -16.812 -37.75 0.08 1 41.75 94 SER B C 1
ATOM 5744 O O . SER B 1 94 ? -16.734 -38.094 1.258 1 41.75 94 SER B O 1
ATOM 5746 N N . SER B 1 95 ? -16.016 -38.406 -0.535 1 34.66 95 SER B N 1
ATOM 5747 C CA . SER B 1 95 ? -14.969 -38.969 0.296 1 34.66 95 SER B CA 1
ATOM 5748 C C . SER B 1 95 ? -14.172 -37.906 1.016 1 34.66 95 SER B C 1
ATOM 5750 O O . SER B 1 95 ? -14.242 -36.719 0.647 1 34.66 95 SER B O 1
ATOM 5752 N N . GLU B 1 96 ? -12.977 -38.312 1.828 1 36 96 GLU B N 1
ATOM 5753 C CA . GLU B 1 96 ? -12.375 -37.781 3.045 1 36 96 GLU B CA 1
ATOM 5754 C C . GLU B 1 96 ? -11.922 -36.344 2.85 1 36 96 GLU B C 1
ATOM 5756 O O . GLU B 1 96 ? -12.242 -35.469 3.662 1 36 96 GLU B O 1
ATOM 5761 N N . ASN B 1 97 ? -10.711 -36.156 2.383 1 31.39 97 ASN B N 1
ATOM 5762 C CA . ASN B 1 97 ? -9.766 -35.188 2.916 1 31.39 97 ASN B CA 1
ATOM 5763 C C . ASN B 1 97 ? -9.922 -33.812 2.244 1 31.39 97 ASN B C 1
ATOM 5765 O O . ASN B 1 97 ? -8.984 -33.031 2.229 1 31.39 97 ASN B O 1
ATOM 5769 N N . PHE B 1 98 ? -11.047 -33.594 1.347 1 34.03 98 PHE B N 1
ATOM 5770 C CA . PHE B 1 98 ? -10.898 -32.406 0.548 1 34.03 98 PHE B CA 1
ATOM 5771 C C . PHE B 1 98 ? -11.625 -31.219 1.199 1 34.03 98 PHE B C 1
ATOM 5773 O O . PHE B 1 98 ? -12.711 -31.391 1.749 1 34.03 98 PHE B O 1
ATOM 5780 N N . VAL B 1 99 ? -10.977 -30.234 1.626 1 33.31 99 VAL B N 1
ATOM 5781 C CA . VAL B 1 99 ? -11.477 -29.047 2.301 1 33.31 99 VAL B CA 1
ATOM 5782 C C . VAL B 1 99 ? -12.391 -28.266 1.36 1 33.31 99 VAL B C 1
ATOM 5784 O O . VAL B 1 99 ? -12.023 -27.984 0.22 1 33.31 99 VAL B O 1
ATOM 5787 N N . ASP B 1 100 ? -13.695 -28.234 1.411 1 38.38 100 ASP B N 1
ATOM 5788 C CA . ASP B 1 100 ? -14.727 -27.438 0.75 1 38.38 100 ASP B CA 1
ATOM 5789 C C . ASP B 1 100 ? -14.352 -25.969 0.705 1 38.38 100 ASP B C 1
ATOM 5791 O O . ASP B 1 100 ? -14.266 -25.312 1.744 1 38.38 100 ASP B O 1
ATOM 5795 N N . VAL B 1 101 ? -13.539 -25.547 -0.153 1 34.97 101 VAL B N 1
ATOM 5796 C CA . VAL B 1 101 ? -13.227 -24.125 -0.214 1 34.97 101 VAL B CA 1
ATOM 5797 C C . VAL B 1 101 ? -14.375 -23.375 -0.897 1 34.97 101 VAL B C 1
ATOM 5799 O O . VAL B 1 101 ? -14.609 -23.547 -2.094 1 34.97 101 VAL B O 1
ATOM 5802 N N . ARG B 1 102 ? -14.977 -22.344 -0.223 1 39.41 102 ARG B N 1
ATOM 5803 C CA . ARG B 1 102 ? -15.891 -21.203 -0.329 1 39.41 102 ARG B CA 1
ATOM 5804 C C . ARG B 1 102 ? -17.047 -21.531 -1.263 1 39.41 102 ARG B C 1
ATOM 5806 O O . ARG B 1 102 ? -17.359 -20.75 -2.168 1 39.41 102 ARG B O 1
ATOM 5813 N N . GLY B 1 103 ? -17.547 -22.719 -1.25 1 43.66 103 GLY B N 1
ATOM 5814 C CA . GLY B 1 103 ? -18.719 -23.141 -2.004 1 43.66 103 GLY B CA 1
ATOM 5815 C C . GLY B 1 103 ? -18.375 -23.875 -3.283 1 43.66 103 GLY B C 1
ATOM 5816 O O . GLY B 1 103 ? -19.25 -24.391 -3.979 1 43.66 103 GLY B O 1
ATOM 5817 N N . ILE B 1 104 ? -17.219 -23.594 -3.725 1 47.09 104 ILE B N 1
ATOM 5818 C CA . ILE B 1 104 ? -16.828 -24.516 -4.781 1 47.09 104 ILE B CA 1
ATOM 5819 C C . ILE B 1 104 ? -16.422 -25.859 -4.168 1 47.09 104 ILE B C 1
ATOM 5821 O O . ILE B 1 104 ? -15.398 -25.953 -3.488 1 47.09 104 ILE B O 1
ATOM 5825 N N . GLY B 1 105 ? -17.25 -26.484 -3.85 1 59.94 105 GLY B N 1
ATOM 5826 C CA . GLY B 1 105 ? -17.109 -27.797 -3.27 1 59.94 105 GLY B CA 1
ATOM 5827 C C . GLY B 1 105 ? -16.328 -28.766 -4.152 1 59.94 105 GLY B C 1
ATOM 5828 O O . GLY B 1 105 ? -16.844 -29.797 -4.566 1 59.94 105 GLY B O 1
ATOM 5829 N N . GLY B 1 106 ? -15.023 -28.234 -4.703 1 81.62 106 GLY B N 1
ATOM 5830 C CA . GLY B 1 106 ? -14.203 -29.109 -5.52 1 81.62 106 GLY B CA 1
ATOM 5831 C C . GLY B 1 106 ? -12.945 -28.438 -6.051 1 81.62 106 GLY B C 1
ATOM 5832 O O . GLY B 1 106 ? -12.477 -27.453 -5.48 1 81.62 106 GLY B O 1
ATOM 5833 N N . VAL B 1 107 ? -12.289 -29.062 -6.949 1 89.75 107 VAL B N 1
ATOM 5834 C CA . VAL B 1 107 ? -11.094 -28.562 -7.609 1 89.75 107 VAL B CA 1
ATOM 5835 C C . VAL B 1 107 ? -11.484 -27.781 -8.859 1 89.75 107 VAL B C 1
ATOM 5837 O O . VAL B 1 107 ? -12.281 -28.25 -9.672 1 89.75 107 VAL B O 1
ATOM 5840 N N . ALA B 1 108 ? -11.102 -26.531 -8.914 1 92.31 108 ALA B N 1
ATOM 5841 C CA . ALA B 1 108 ? -11.438 -25.656 -10.039 1 92.31 108 ALA B CA 1
ATOM 5842 C C . ALA B 1 108 ? -10.227 -25.438 -10.945 1 92.31 108 ALA B C 1
ATOM 5844 O O . ALA B 1 108 ? -9.156 -25.047 -10.477 1 92.31 108 ALA B O 1
ATOM 5845 N N . VAL B 1 109 ? -10.398 -25.688 -12.227 1 93.31 109 VAL B N 1
ATOM 5846 C CA . VAL B 1 109 ? -9.328 -25.531 -13.211 1 93.31 109 VAL B CA 1
ATOM 5847 C C . VAL B 1 109 ? -9.805 -24.641 -14.352 1 93.31 109 VAL B C 1
ATOM 5849 O O . VAL B 1 109 ? -10.875 -24.859 -14.914 1 93.31 109 VAL B O 1
ATOM 5852 N N . GLY B 1 110 ? -9.008 -23.578 -14.617 1 95.25 110 GLY B N 1
ATOM 5853 C CA . GLY B 1 110 ? -9.328 -22.719 -15.75 1 95.25 110 GLY B CA 1
ATOM 5854 C C . GLY B 1 110 ? -8.977 -23.328 -17.094 1 95.25 110 GLY B C 1
ATOM 5855 O O . GLY B 1 110 ? -7.879 -23.859 -17.266 1 95.25 110 GLY B O 1
ATOM 5856 N N . MET B 1 111 ? -9.906 -23.297 -18.047 1 94.56 111 MET B N 1
ATOM 5857 C CA . MET B 1 111 ? -9.688 -23.859 -19.391 1 94.56 111 MET B CA 1
ATOM 5858 C C . MET B 1 111 ? -10.219 -22.922 -20.453 1 94.56 111 MET B C 1
ATOM 5860 O O . MET B 1 111 ? -11.008 -22.016 -20.172 1 94.56 111 MET B O 1
ATOM 5864 N N . CYS B 1 112 ? -9.719 -23.109 -21.625 1 96 112 CYS B N 1
ATOM 5865 C CA . CYS B 1 112 ? -10.062 -22.25 -22.766 1 96 112 CYS B CA 1
ATOM 5866 C C . CYS B 1 112 ? -10.82 -23.047 -23.828 1 96 112 CYS B C 1
ATOM 5868 O O . CYS B 1 112 ? -10.352 -24.094 -24.281 1 96 112 CYS B O 1
ATOM 5870 N N . PHE B 1 113 ? -12.016 -22.609 -24.234 1 95.06 113 PHE B N 1
ATOM 5871 C CA . PHE B 1 113 ? -12.844 -23.25 -25.25 1 95.06 113 PHE B CA 1
ATOM 5872 C C . PHE B 1 113 ? -13.305 -22.234 -26.281 1 95.06 113 PHE B C 1
ATOM 5874 O O . PHE B 1 113 ? -13.18 -21.016 -26.078 1 95.06 113 PHE B O 1
ATOM 5881 N N . PRO B 1 114 ? -13.789 -22.75 -27.391 1 94.56 114 PRO B N 1
ATOM 5882 C CA . PRO B 1 114 ? -14.344 -21.797 -28.359 1 94.56 114 PRO B CA 1
ATOM 5883 C C . PRO B 1 114 ? -15.539 -21.031 -27.828 1 94.56 114 PRO B C 1
ATOM 5885 O O . PRO B 1 114 ? -16.391 -21.594 -27.125 1 94.56 114 PRO B O 1
ATOM 5888 N N . LYS B 1 115 ? -15.586 -19.844 -28.172 1 94.94 115 LYS B N 1
ATOM 5889 C CA . LYS B 1 115 ? -16.609 -18.922 -27.688 1 94.94 115 LYS B CA 1
ATOM 5890 C C . LYS B 1 115 ? -18 -19.406 -28.078 1 94.94 115 LYS B C 1
ATOM 5892 O O . LYS B 1 115 ? -18.969 -19.156 -27.359 1 94.94 115 LYS B O 1
ATOM 5897 N N . VAL B 1 116 ? -18.156 -20.156 -29.109 1 93.38 116 VAL B N 1
ATOM 5898 C CA . VAL B 1 116 ? -19.438 -20.562 -29.672 1 93.38 116 VAL B CA 1
ATOM 5899 C C . VAL B 1 116 ? -20.047 -21.672 -28.812 1 93.38 116 VAL B C 1
ATOM 5901 O O . VAL B 1 116 ? -21.25 -21.922 -28.875 1 93.38 116 VAL B O 1
ATOM 5904 N N . CYS B 1 117 ? -19.234 -22.297 -28.031 1 93.19 117 CYS B N 1
ATOM 5905 C CA . CYS B 1 117 ? -19.688 -23.453 -27.25 1 93.19 117 CYS B CA 1
ATOM 5906 C C . CYS B 1 117 ? -20.438 -23 -26.016 1 93.19 117 CYS B C 1
ATOM 5908 O O . CYS B 1 117 ? -19.969 -22.125 -25.281 1 93.19 117 CYS B O 1
ATOM 5910 N N . SER B 1 118 ? -21.531 -23.594 -25.781 1 92.62 118 SER B N 1
ATOM 5911 C CA . SER B 1 118 ? -22.266 -23.359 -24.531 1 92.62 118 SER B CA 1
ATOM 5912 C C . SER B 1 118 ? -21.766 -24.266 -23.422 1 92.62 118 SER B C 1
ATOM 5914 O O . SER B 1 118 ? -21.125 -25.281 -23.672 1 92.62 118 SER B O 1
ATOM 5916 N N . GLU B 1 119 ? -22.078 -23.938 -22.203 1 92.19 119 GLU B N 1
ATOM 5917 C CA . GLU B 1 119 ? -21.672 -24.734 -21.031 1 92.19 119 GLU B CA 1
ATOM 5918 C C . GLU B 1 119 ? -22.266 -26.125 -21.094 1 92.19 119 GLU B C 1
ATOM 5920 O O . GLU B 1 119 ? -21.625 -27.109 -20.688 1 92.19 119 GLU B O 1
ATOM 5925 N N . GLU B 1 120 ? -23.469 -26.234 -21.609 1 90 120 GLU B N 1
ATOM 5926 C CA . GLU B 1 120 ? -24.156 -27.516 -21.703 1 90 120 GLU B CA 1
ATOM 5927 C C . GLU B 1 120 ? -23.484 -28.406 -22.75 1 90 120 GLU B C 1
ATOM 5929 O O . GLU B 1 120 ? -23.344 -29.609 -22.547 1 90 120 GLU B O 1
ATOM 5934 N N . GLN B 1 121 ? -23.078 -27.797 -23.828 1 90.31 121 GLN B N 1
ATOM 5935 C CA . GLN B 1 121 ? -22.438 -28.547 -24.906 1 90.31 121 GLN B CA 1
ATOM 5936 C C . GLN B 1 121 ? -21.078 -29.094 -24.453 1 90.31 121 GLN B C 1
ATOM 5938 O O . GLN B 1 121 ? -20.641 -30.141 -24.938 1 90.31 121 GLN B O 1
ATOM 5943 N N . LEU B 1 122 ? -20.469 -28.422 -23.547 1 91.75 122 LEU B N 1
ATOM 5944 C CA . LEU B 1 122 ? -19.109 -28.781 -23.125 1 91.75 122 LEU B CA 1
ATOM 5945 C C . LEU B 1 122 ? -19.156 -29.828 -22.016 1 91.75 122 LEU B C 1
ATOM 5947 O O . LEU B 1 122 ? -18.125 -30.469 -21.734 1 91.75 122 LEU B O 1
ATOM 5951 N N . GLY B 1 123 ? -20.25 -30.047 -21.422 1 88.12 123 GLY B N 1
ATOM 5952 C CA . GLY B 1 123 ? -20.359 -30.906 -20.25 1 88.12 123 GLY B CA 1
ATOM 5953 C C . GLY B 1 123 ? -19.75 -32.281 -20.469 1 88.12 123 GLY B C 1
ATOM 5954 O O . GLY B 1 123 ? -18.797 -32.656 -19.781 1 88.12 123 GLY B O 1
ATOM 5955 N N . LYS B 1 124 ? -20.125 -33.031 -21.469 1 84.88 124 LYS B N 1
ATOM 5956 C CA . LYS B 1 124 ? -19.703 -34.406 -21.688 1 84.88 124 LYS B CA 1
ATOM 5957 C C . LYS B 1 124 ? -18.266 -34.469 -22.203 1 84.88 124 LYS B C 1
ATOM 5959 O O . LYS B 1 124 ? -17.438 -35.219 -21.688 1 84.88 124 LYS B O 1
ATOM 5964 N N . PRO B 1 125 ? -17.969 -33.625 -23.188 1 84.38 125 PRO B N 1
ATOM 5965 C CA . PRO B 1 125 ? -16.594 -33.688 -23.672 1 84.38 125 PRO B CA 1
ATOM 5966 C C . PRO B 1 125 ? -15.578 -33.281 -22.609 1 84.38 125 PRO B C 1
ATOM 5968 O O . PRO B 1 125 ? -14.508 -33.906 -22.5 1 84.38 125 PRO B O 1
ATOM 5971 N N . VAL B 1 126 ? -15.914 -32.344 -21.828 1 88.5 126 VAL B N 1
ATOM 5972 C CA . VAL B 1 126 ? -14.977 -31.844 -20.812 1 88.5 126 VAL B CA 1
ATOM 5973 C C . VAL B 1 126 ? -14.836 -32.875 -19.703 1 88.5 126 VAL B C 1
ATOM 5975 O O . VAL B 1 126 ? -13.742 -33.062 -19.156 1 88.5 126 VAL B O 1
ATOM 5978 N N . LEU B 1 127 ? -15.922 -33.5 -19.344 1 87 127 LEU B N 1
ATOM 5979 C CA . LEU B 1 127 ? -15.859 -34.562 -18.344 1 87 127 LEU B CA 1
ATOM 5980 C C . LEU B 1 127 ? -14.891 -35.656 -18.781 1 87 127 LEU B C 1
ATOM 5982 O O . LEU B 1 127 ? -14.086 -36.156 -17.984 1 87 127 LEU B O 1
ATOM 5986 N N . ALA B 1 128 ? -14.938 -36.031 -20 1 82.94 128 ALA B N 1
ATOM 5987 C CA . ALA B 1 128 ? -14.047 -37.031 -20.531 1 82.94 128 ALA B CA 1
ATOM 5988 C C . ALA B 1 128 ? -12.594 -36.594 -20.5 1 82.94 128 ALA B C 1
ATOM 5990 O O . ALA B 1 128 ? -11.695 -37.344 -20.141 1 82.94 128 ALA B O 1
ATOM 5991 N N . ILE B 1 129 ? -12.43 -35.375 -20.812 1 80.38 129 ILE B N 1
ATOM 5992 C CA . ILE B 1 129 ? -11.086 -34.781 -20.859 1 80.38 129 ILE B CA 1
ATOM 5993 C C . ILE B 1 129 ? -10.5 -34.75 -19.453 1 80.38 129 ILE B C 1
ATOM 5995 O O . ILE B 1 129 ? -9.352 -35.125 -19.234 1 80.38 129 ILE B O 1
ATOM 5999 N N . VAL B 1 130 ? -11.258 -34.281 -18.562 1 83.88 130 VAL B N 1
ATOM 6000 C CA . VAL B 1 130 ? -10.797 -34.094 -17.188 1 83.88 130 VAL B CA 1
ATOM 6001 C C . VAL B 1 130 ? -10.5 -35.438 -16.562 1 83.88 130 VAL B C 1
ATOM 6003 O O . VAL B 1 130 ? -9.484 -35.625 -15.875 1 83.88 130 VAL B O 1
ATOM 6006 N N . ASN B 1 131 ? -11.352 -36.438 -16.766 1 78.69 131 ASN B N 1
ATOM 6007 C CA . ASN B 1 131 ? -11.156 -37.75 -16.203 1 78.69 131 ASN B CA 1
ATOM 6008 C C . ASN B 1 131 ? -9.891 -38.406 -16.75 1 78.69 131 ASN B C 1
ATOM 6010 O O . ASN B 1 131 ? -9.141 -39.031 -16 1 78.69 131 ASN B O 1
ATOM 6014 N N . LEU B 1 132 ? -9.648 -38.188 -17.922 1 73.25 132 LEU B N 1
ATOM 6015 C CA . LEU B 1 132 ? -8.484 -38.812 -18.562 1 73.25 132 LEU B CA 1
ATOM 6016 C C . LEU B 1 132 ? -7.211 -38.031 -18.219 1 73.25 132 LEU B C 1
ATOM 6018 O O . LEU B 1 132 ? -6.176 -38.656 -17.938 1 73.25 132 LEU B O 1
ATOM 6022 N N . SER B 1 133 ? -7.332 -36.719 -18.328 1 72.31 133 SER B N 1
ATOM 6023 C CA . SER B 1 133 ? -6.152 -35.875 -18.172 1 72.31 133 SER B CA 1
ATOM 6024 C C . SER B 1 133 ? -5.664 -35.875 -16.719 1 72.31 133 SER B C 1
ATOM 6026 O O . SER B 1 133 ? -4.461 -35.844 -16.469 1 72.31 133 SER B O 1
ATOM 6028 N N . PHE B 1 134 ? -6.648 -35.906 -15.836 1 75.31 134 PHE B N 1
ATOM 6029 C CA . PHE B 1 134 ? -6.27 -35.781 -14.438 1 75.31 134 PHE B CA 1
ATOM 6030 C C . PHE B 1 134 ? -6.387 -37.125 -13.734 1 75.31 134 PHE B C 1
ATOM 6032 O O . PHE B 1 134 ? -6.07 -37.25 -12.547 1 75.31 134 PHE B O 1
ATOM 6039 N N . ASN B 1 135 ? -6.719 -38.188 -14.461 1 73.69 135 ASN B N 1
ATOM 6040 C CA . ASN B 1 135 ? -6.863 -39.531 -13.938 1 73.69 135 ASN B CA 1
ATOM 6041 C C . ASN B 1 135 ? -7.789 -39.562 -12.727 1 73.69 135 ASN B C 1
ATOM 6043 O O . ASN B 1 135 ? -7.41 -40.062 -11.664 1 73.69 135 ASN B O 1
ATOM 6047 N N . ILE B 1 136 ? -8.914 -38.938 -13.008 1 76.19 136 ILE B N 1
ATOM 6048 C CA . ILE B 1 136 ? -9.938 -38.938 -11.969 1 76.19 136 ILE B CA 1
ATOM 6049 C C . ILE B 1 136 ? -11.211 -39.594 -12.508 1 76.19 136 ILE B C 1
ATOM 6051 O O . ILE B 1 136 ? -11.312 -39.875 -13.703 1 76.19 136 ILE B O 1
ATOM 6055 N N . ALA B 1 137 ? -12.117 -40 -11.57 1 76.88 137 ALA B N 1
ATOM 6056 C CA . ALA B 1 137 ? -13.383 -40.625 -11.945 1 76.88 137 ALA B CA 1
ATOM 6057 C C . ALA B 1 137 ? -14.57 -39.781 -11.469 1 76.88 137 ALA B C 1
ATOM 6059 O O . ALA B 1 137 ? -15.328 -40.219 -10.602 1 76.88 137 ALA B O 1
ATOM 6060 N N . ALA B 1 138 ? -14.609 -38.625 -12.109 1 81.75 138 ALA B N 1
ATOM 6061 C CA . ALA B 1 138 ? -15.727 -37.75 -11.766 1 81.75 138 ALA B CA 1
ATOM 6062 C C . ALA B 1 138 ? -16.969 -38.094 -12.594 1 81.75 138 ALA B C 1
ATOM 6064 O O . ALA B 1 138 ? -16.859 -38.5 -13.758 1 81.75 138 ALA B O 1
ATOM 6065 N N . ASP B 1 139 ? -18.141 -37.969 -12 1 82.88 139 ASP B N 1
ATOM 6066 C CA . ASP B 1 139 ? -19.391 -38.25 -12.68 1 82.88 139 ASP B CA 1
ATOM 6067 C C . ASP B 1 139 ? -19.938 -37 -13.375 1 82.88 139 ASP B C 1
ATOM 6069 O O . ASP B 1 139 ? -20.719 -37.094 -14.32 1 82.88 139 ASP B O 1
ATOM 6073 N N . TYR B 1 140 ? -19.547 -35.938 -12.805 1 85.12 140 TYR B N 1
ATOM 6074 C CA . TYR B 1 140 ? -20.031 -34.656 -13.352 1 85.12 140 TYR B CA 1
ATOM 6075 C C . TYR B 1 140 ? -19.016 -33.562 -13.125 1 85.12 140 TYR B C 1
ATOM 6077 O O . TYR B 1 140 ? -18.141 -33.656 -12.258 1 85.12 140 TYR B O 1
ATOM 6085 N N . VAL B 1 141 ? -19.062 -32.562 -14.039 1 88.5 141 VAL B N 1
ATOM 6086 C CA . VAL B 1 141 ? -18.219 -31.375 -13.867 1 88.5 141 VAL B CA 1
ATOM 6087 C C . VAL B 1 141 ? -19.078 -30.109 -14 1 88.5 141 VAL B C 1
ATOM 6089 O O . VAL B 1 141 ? -20.031 -30.078 -14.789 1 88.5 141 VAL B O 1
ATOM 6092 N N . GLY B 1 142 ? -18.859 -29.141 -13.102 1 89 142 GLY B N 1
ATOM 6093 C CA . GLY B 1 142 ? -19.438 -27.812 -13.273 1 89 142 GLY B CA 1
ATOM 6094 C C . GLY B 1 142 ? -18.609 -26.906 -14.156 1 89 142 GLY B C 1
ATOM 6095 O O . GLY B 1 142 ? -17.375 -26.891 -14.047 1 89 142 GLY B O 1
ATOM 6096 N N . ILE B 1 143 ? -19.297 -26.266 -15.148 1 92.12 143 ILE B N 1
ATOM 6097 C CA . ILE B 1 143 ? -18.578 -25.375 -16.047 1 92.12 143 ILE B CA 1
ATOM 6098 C C . ILE B 1 143 ? -19.188 -23.969 -16 1 92.12 143 ILE B C 1
ATOM 6100 O O . ILE B 1 143 ? -20.406 -23.812 -16.125 1 92.12 143 ILE B O 1
ATOM 6104 N N . LYS B 1 144 ? -18.406 -23.016 -15.68 1 90.62 144 LYS B N 1
ATOM 6105 C CA . LYS B 1 144 ? -18.812 -21.609 -15.719 1 90.62 144 LYS B CA 1
ATOM 6106 C C . LYS B 1 144 ? -17.891 -20.797 -16.609 1 90.62 144 LYS B C 1
ATOM 6108 O O . LYS B 1 144 ? -16.719 -20.609 -16.297 1 90.62 144 LYS B O 1
ATOM 6113 N N . CYS B 1 145 ? -18.422 -20.297 -17.672 1 92.88 145 CYS B N 1
ATOM 6114 C CA . CYS B 1 145 ? -17.594 -19.547 -18.625 1 92.88 145 CYS B CA 1
ATOM 6115 C C . CYS B 1 145 ? -17.766 -18.047 -18.438 1 92.88 145 CYS B C 1
ATOM 6117 O O . CYS B 1 145 ? -18.766 -17.594 -17.859 1 92.88 145 CYS B O 1
ATOM 6119 N N . GLU B 1 146 ? -16.75 -17.375 -18.859 1 90.56 146 GLU B N 1
ATOM 6120 C CA . GLU B 1 146 ? -16.781 -15.914 -18.797 1 90.56 146 GLU B CA 1
ATOM 6121 C C . GLU B 1 146 ? -17.953 -15.352 -19.609 1 90.56 146 GLU B C 1
ATOM 6123 O O . GLU B 1 146 ? -18.266 -15.859 -20.688 1 90.56 146 GLU B O 1
ATOM 6128 N N . GLN B 1 147 ? -18.547 -14.352 -19.047 1 82.56 147 GLN B N 1
ATOM 6129 C CA . GLN B 1 147 ? -19.672 -13.734 -19.719 1 82.56 147 GLN B CA 1
ATOM 6130 C C . GLN B 1 147 ? -19.266 -12.43 -20.406 1 82.56 147 GLN B C 1
ATOM 6132 O O . GLN B 1 147 ? -18.438 -11.68 -19.875 1 82.56 147 GLN B O 1
ATOM 6137 N N . GLU B 1 148 ? -19.719 -12.289 -21.594 1 81.62 148 GLU B N 1
ATOM 6138 C CA . GLU B 1 148 ? -19.469 -11.031 -22.281 1 81.62 148 GLU B CA 1
ATOM 6139 C C . GLU B 1 148 ? -20.188 -9.875 -21.609 1 81.62 148 GLU B C 1
ATOM 6141 O O . GLU B 1 148 ? -21.281 -10.055 -21.062 1 81.62 148 GLU B O 1
ATOM 6146 N N . PRO B 1 149 ? -19.547 -8.789 -21.719 1 81 149 PRO B N 1
ATOM 6147 C CA . PRO B 1 149 ? -20.219 -7.625 -21.141 1 81 149 PRO B CA 1
ATOM 6148 C C . PRO B 1 149 ? -21.562 -7.312 -21.812 1 81 149 PRO B C 1
ATOM 6150 O O . PRO B 1 149 ? -21.719 -7.574 -23.016 1 81 149 PRO B O 1
ATOM 6153 N N . ASP B 1 150 ? -22.453 -6.781 -21.094 1 78.31 150 ASP B N 1
ATOM 6154 C CA . ASP B 1 150 ? -23.781 -6.406 -21.594 1 78.31 150 ASP B CA 1
ATOM 6155 C C . ASP B 1 150 ? -23.656 -5.332 -22.672 1 78.31 150 ASP B C 1
ATOM 6157 O O . ASP B 1 150 ? -22.719 -4.543 -22.672 1 78.31 150 ASP B O 1
ATOM 6161 N N . ARG B 1 151 ? -24.547 -5.41 -23.703 1 78.62 151 ARG B N 1
ATOM 6162 C CA . ARG B 1 151 ? -24.641 -4.336 -24.703 1 78.62 151 ARG B CA 1
ATOM 6163 C C . ARG B 1 151 ? -24.875 -2.99 -24.031 1 78.62 151 ARG B C 1
ATOM 6165 O O . ARG B 1 151 ? -25.5 -2.924 -22.953 1 78.62 151 ARG B O 1
ATOM 6172 N N . PRO B 1 152 ? -24.219 -1.979 -24.641 1 78 152 PRO B N 1
ATOM 6173 C CA . PRO B 1 152 ? -24.422 -0.655 -24.062 1 78 152 PRO B CA 1
ATOM 6174 C C . PRO B 1 152 ? -25.906 -0.313 -23.891 1 78 152 PRO B C 1
ATOM 6176 O O . PRO B 1 152 ? -26.688 -0.433 -24.828 1 78 152 PRO B O 1
ATOM 6179 N N . GLY B 1 153 ? -26.391 -0.192 -22.766 1 84.88 153 GLY B N 1
ATOM 6180 C CA . GLY B 1 153 ? -27.781 0.133 -22.453 1 84.88 153 GLY B CA 1
ATOM 6181 C C . GLY B 1 153 ? -27.953 1.554 -21.953 1 84.88 153 GLY B C 1
ATOM 6182 O O . GLY B 1 153 ? -27.078 2.404 -22.156 1 84.88 153 GLY B O 1
ATOM 6183 N N . ALA B 1 154 ? -29.125 1.832 -21.516 1 88.5 154 ALA B N 1
ATOM 6184 C CA . ALA B 1 154 ? -29.516 3.15 -21.016 1 88.5 154 ALA B CA 1
ATOM 6185 C C . ALA B 1 154 ? -28.625 3.588 -19.859 1 88.5 154 ALA B C 1
ATOM 6187 O O . ALA B 1 154 ? -28.266 4.762 -19.75 1 88.5 154 ALA B O 1
ATOM 6188 N N . ALA B 1 155 ? -28.266 2.662 -19.094 1 88.38 155 ALA B N 1
ATOM 6189 C CA . ALA B 1 155 ? -27.453 2.99 -17.938 1 88.38 155 ALA B CA 1
ATOM 6190 C C . ALA B 1 155 ? -26.078 3.506 -18.359 1 88.38 155 ALA B C 1
ATOM 6192 O O . ALA B 1 155 ? -25.578 4.48 -17.812 1 88.38 155 ALA B O 1
ATOM 6193 N N . ARG B 1 156 ? -25.453 2.922 -19.281 1 92.12 156 ARG B N 1
ATOM 6194 C CA . ARG B 1 156 ? -24.125 3.326 -19.75 1 92.12 156 ARG B CA 1
ATOM 6195 C C . ARG B 1 156 ? -24.188 4.684 -20.453 1 92.12 156 ARG B C 1
ATOM 6197 O O . ARG B 1 156 ? -23.328 5.535 -20.234 1 92.12 156 ARG B O 1
ATOM 6204 N N . THR B 1 157 ? -25.172 4.855 -21.297 1 94.56 157 THR B N 1
ATOM 6205 C CA . THR B 1 157 ? -25.328 6.125 -21.984 1 94.56 157 THR B CA 1
ATOM 6206 C C . THR B 1 157 ? -25.547 7.266 -21 1 94.56 157 THR B C 1
ATOM 6208 O O . THR B 1 157 ? -24.984 8.352 -21.141 1 94.56 157 THR B O 1
ATOM 6211 N N . THR B 1 158 ? -26.422 6.969 -20.047 1 94.75 158 THR B N 1
ATOM 6212 C CA . THR B 1 158 ? -26.656 7.965 -19.016 1 94.75 158 THR B CA 1
ATOM 6213 C C . THR B 1 158 ? -25.375 8.281 -18.266 1 94.75 158 THR B C 1
ATOM 6215 O O . THR B 1 158 ? -25.078 9.438 -17.969 1 94.75 158 THR B O 1
ATOM 6218 N N . ALA B 1 159 ? -24.641 7.246 -17.953 1 94.94 159 ALA B N 1
ATOM 6219 C CA . ALA B 1 159 ? -23.391 7.438 -17.234 1 94.94 159 ALA B CA 1
ATOM 6220 C C . ALA B 1 159 ? -22.406 8.273 -18.062 1 94.94 159 ALA B C 1
ATOM 6222 O O . ALA B 1 159 ? -21.797 9.219 -17.547 1 94.94 159 ALA B O 1
ATOM 6223 N N . ILE B 1 160 ? -22.25 7.973 -19.312 1 95.81 160 ILE B N 1
ATOM 6224 C CA . ILE B 1 160 ? -21.328 8.695 -20.188 1 95.81 160 ILE B CA 1
ATOM 6225 C C . ILE B 1 160 ? -21.734 10.164 -20.266 1 95.81 160 ILE B C 1
ATOM 6227 O O . ILE B 1 160 ? -20.891 11.062 -20.156 1 95.81 160 ILE B O 1
ATOM 6231 N N . THR B 1 161 ? -23.016 10.367 -20.359 1 96.25 161 THR B N 1
ATOM 6232 C CA . THR B 1 161 ? -23.531 11.727 -20.484 1 96.25 161 THR B CA 1
ATOM 6233 C C . THR B 1 161 ? -23.297 12.516 -19.203 1 96.25 161 THR B C 1
ATOM 6235 O O . THR B 1 161 ? -22.797 13.641 -19.234 1 96.25 161 THR B O 1
ATOM 6238 N N . VAL B 1 162 ? -23.656 11.922 -18.109 1 96.25 162 VAL B N 1
ATOM 6239 C CA . VAL B 1 162 ? -23.547 12.609 -16.828 1 96.25 162 VAL B CA 1
ATOM 6240 C C . VAL B 1 162 ? -22.078 12.883 -16.516 1 96.25 162 VAL B C 1
ATOM 6242 O O . VAL B 1 162 ? -21.734 13.992 -16.094 1 96.25 162 VAL B O 1
ATOM 6245 N N . PHE B 1 163 ? -21.219 11.953 -16.688 1 96.94 163 PHE B N 1
ATOM 6246 C CA . PHE B 1 163 ? -19.797 12.125 -16.359 1 96.94 163 PHE B CA 1
ATOM 6247 C C . PHE B 1 163 ? -19.141 13.094 -17.328 1 96.94 163 PHE B C 1
ATOM 6249 O O . PHE B 1 163 ? -18.234 13.844 -16.953 1 96.94 163 PHE B O 1
ATOM 6256 N N . ALA B 1 164 ? -19.594 13.055 -18.578 1 97 164 ALA B N 1
ATOM 6257 C CA . ALA B 1 164 ? -19.094 14.031 -19.547 1 97 164 ALA B CA 1
ATOM 6258 C C . ALA B 1 164 ? -19.531 15.445 -19.188 1 97 164 ALA B C 1
ATOM 6260 O O . ALA B 1 164 ? -18.766 16.391 -19.328 1 97 164 ALA B O 1
ATOM 6261 N N . MET B 1 165 ? -20.766 15.5 -18.75 1 96.69 165 MET B N 1
ATOM 6262 C CA . MET B 1 165 ? -21.297 16.797 -18.328 1 96.69 165 MET B CA 1
ATOM 6263 C C . MET B 1 165 ? -20.5 17.328 -17.141 1 96.69 165 MET B C 1
ATOM 6265 O O . MET B 1 165 ? -20.109 18.5 -17.125 1 96.69 165 MET B O 1
ATOM 6269 N N . ILE B 1 166 ? -20.25 16.531 -16.156 1 96.44 166 ILE B N 1
ATOM 6270 C CA . ILE B 1 166 ? -19.516 16.938 -14.969 1 96.44 166 ILE B CA 1
ATOM 6271 C C . ILE B 1 166 ? -18.078 17.297 -15.359 1 96.44 166 ILE B C 1
ATOM 6273 O O . ILE B 1 166 ? -17.547 18.312 -14.883 1 96.44 166 ILE B O 1
ATOM 6277 N N . GLY B 1 167 ? -17.469 16.469 -16.25 1 96.44 167 GLY B N 1
ATOM 6278 C CA . GLY B 1 167 ? -16.125 16.781 -16.734 1 96.44 167 GLY B CA 1
ATOM 6279 C C . GLY B 1 167 ? -16.062 18.125 -17.438 1 96.44 167 GLY B C 1
ATOM 6280 O O . GLY B 1 167 ? -15.117 18.891 -17.219 1 96.44 167 GLY B O 1
ATOM 6281 N N . SER B 1 168 ? -17.062 18.406 -18.219 1 96.62 168 SER B N 1
ATOM 6282 C CA . SER B 1 168 ? -17.125 19.688 -18.922 1 96.62 168 SER B CA 1
ATOM 6283 C C . SER B 1 168 ? -17.312 20.859 -17.953 1 96.62 168 SER B C 1
ATOM 6285 O O . SER B 1 168 ? -16.703 21.906 -18.141 1 96.62 168 SER B O 1
ATOM 6287 N N . LEU B 1 169 ? -18.156 20.672 -16.984 1 96.06 169 LEU B N 1
ATOM 6288 C CA . LEU B 1 169 ? -18.375 21.703 -15.977 1 96.06 169 LEU B CA 1
ATOM 6289 C C . LEU B 1 169 ? -17.094 21.984 -15.211 1 96.06 169 LEU B C 1
ATOM 6291 O O . LEU B 1 169 ? -16.797 23.141 -14.891 1 96.06 169 LEU B O 1
ATOM 6295 N N . VAL B 1 170 ? -16.328 20.953 -14.883 1 95.94 170 VAL B N 1
ATOM 6296 C CA . VAL B 1 170 ? -15.086 21.109 -14.133 1 95.94 170 VAL B CA 1
ATOM 6297 C C . VAL B 1 170 ? -14.07 21.891 -14.977 1 95.94 170 VAL B C 1
ATOM 6299 O O . VAL B 1 170 ? -13.406 22.812 -14.469 1 95.94 170 VAL B O 1
ATOM 6302 N N . ILE B 1 171 ? -14 21.547 -16.281 1 95.81 171 ILE B N 1
ATOM 6303 C CA . ILE B 1 171 ? -13.07 22.234 -17.172 1 95.81 171 ILE B CA 1
ATOM 6304 C C . ILE B 1 171 ? -13.469 23.703 -17.312 1 95.81 171 ILE B C 1
ATOM 6306 O O . ILE B 1 171 ? -12.633 24.594 -17.141 1 95.81 171 ILE B O 1
ATOM 6310 N N . PHE B 1 172 ? -14.734 23.953 -17.562 1 94.94 172 PHE B N 1
ATOM 6311 C CA . PHE B 1 172 ? -15.234 25.312 -17.75 1 94.94 172 PHE B CA 1
ATOM 6312 C C . PHE B 1 172 ? -15.039 26.125 -16.469 1 94.94 172 PHE B C 1
ATOM 6314 O O . PHE B 1 172 ? -14.57 27.266 -16.531 1 94.94 172 PHE B O 1
ATOM 6321 N N . SER B 1 173 ? -15.477 25.516 -15.367 1 94.75 173 SER B N 1
ATOM 6322 C CA . SER B 1 173 ? -15.375 26.219 -14.086 1 94.75 173 SER B CA 1
ATOM 6323 C C . SER B 1 173 ? -13.914 26.5 -13.734 1 94.75 173 SER B C 1
ATOM 6325 O O . SER B 1 173 ? -13.617 27.531 -13.133 1 94.75 173 SER B O 1
ATOM 6327 N N . THR B 1 174 ? -13.016 25.625 -14.07 1 93.94 174 THR B N 1
ATOM 6328 C CA . THR B 1 174 ? -11.602 25.812 -13.773 1 93.94 174 THR B CA 1
ATOM 6329 C C . THR B 1 174 ? -11.016 26.922 -14.641 1 93.94 174 THR B C 1
ATOM 6331 O O . THR B 1 174 ? -10.266 27.766 -14.141 1 93.94 174 THR B O 1
ATOM 6334 N N . VAL B 1 175 ? -11.375 26.922 -15.906 1 92.56 175 VAL B N 1
ATOM 6335 C CA . VAL B 1 175 ? -10.914 27.969 -16.812 1 92.56 175 VAL B CA 1
ATOM 6336 C C . VAL B 1 175 ? -11.461 29.328 -16.375 1 92.56 175 VAL B C 1
ATOM 6338 O O . VAL B 1 175 ? -10.742 30.328 -16.359 1 92.56 175 VAL B O 1
ATOM 6341 N N . TYR B 1 176 ? -12.719 29.344 -16.031 1 91.81 176 TYR B N 1
ATOM 6342 C CA . TYR B 1 176 ? -13.344 30.562 -15.555 1 91.81 176 TYR B CA 1
ATOM 6343 C C . TYR B 1 176 ? -12.648 31.094 -14.305 1 91.81 176 TYR B C 1
ATOM 6345 O O . TYR B 1 176 ? -12.391 32.281 -14.188 1 91.81 176 TYR B O 1
ATOM 6353 N N . ASP B 1 177 ? -12.398 30.172 -13.344 1 90.25 177 ASP B N 1
ATOM 6354 C CA . ASP B 1 177 ? -11.742 30.531 -12.094 1 90.25 177 ASP B CA 1
ATOM 6355 C C . ASP B 1 177 ? -10.359 31.125 -12.352 1 90.25 177 ASP B C 1
ATOM 6357 O O . ASP B 1 177 ? -10.008 32.156 -11.758 1 90.25 177 ASP B O 1
ATOM 6361 N N . ILE B 1 178 ? -9.586 30.562 -13.266 1 86.81 178 ILE B N 1
ATOM 6362 C CA . ILE B 1 178 ? -8.242 31.031 -13.562 1 86.81 178 ILE B CA 1
ATOM 6363 C C . ILE B 1 178 ? -8.312 32.344 -14.328 1 86.81 178 ILE B C 1
ATOM 6365 O O . ILE B 1 178 ? -7.574 33.281 -14.023 1 86.81 178 ILE B O 1
ATOM 6369 N N . ALA B 1 179 ? -9.195 32.469 -15.305 1 86.5 179 ALA B N 1
ATOM 6370 C CA . ALA B 1 179 ? -9.336 33.656 -16.125 1 86.5 179 ALA B CA 1
ATOM 6371 C C . ALA B 1 179 ? -9.828 34.844 -15.305 1 86.5 179 ALA B C 1
ATOM 6373 O O . ALA B 1 179 ? -9.391 35.969 -15.516 1 86.5 179 ALA B O 1
ATOM 6374 N N . SER B 1 180 ? -10.75 34.594 -14.43 1 87.19 180 SER B N 1
ATOM 6375 C CA . SER B 1 180 ? -11.312 35.656 -13.625 1 87.19 180 SER B CA 1
ATOM 6376 C C . SER B 1 180 ? -10.273 36.25 -12.672 1 87.19 180 SER B C 1
ATOM 6378 O O . SER B 1 180 ? -10.352 37.406 -12.289 1 87.19 180 SER B O 1
ATOM 6380 N N . ARG B 1 181 ? -9.367 35.5 -12.195 1 80.06 181 ARG B N 1
ATOM 6381 C CA . ARG B 1 181 ? -8.297 35.969 -11.32 1 80.06 181 ARG B CA 1
ATOM 6382 C C . ARG B 1 181 ? -7.383 36.938 -12.055 1 80.06 181 ARG B C 1
ATOM 6384 O O . ARG B 1 181 ? -6.828 37.875 -11.445 1 80.06 181 ARG B O 1
ATOM 6391 N N . TYR B 1 182 ? -7.242 36.781 -13.383 1 76.44 182 TYR B N 1
ATOM 6392 C CA . TYR B 1 182 ? -6.344 37.625 -14.164 1 76.44 182 TYR B CA 1
ATOM 6393 C C . TYR B 1 182 ? -7.09 38.812 -14.766 1 76.44 182 TYR B C 1
ATOM 6395 O O . TYR B 1 182 ? -6.523 39.906 -14.938 1 76.44 182 TYR B O 1
ATOM 6403 N N . PHE B 1 183 ? -8.328 38.625 -15.156 1 76.38 183 PHE B N 1
ATOM 6404 C CA . PHE B 1 183 ? -8.961 39.625 -16 1 76.38 183 PHE B CA 1
ATOM 6405 C C . PHE B 1 183 ? -10.016 40.406 -15.219 1 76.38 183 PHE B C 1
ATOM 6407 O O . PHE B 1 183 ? -10.414 41.5 -15.617 1 76.38 183 PHE B O 1
ATOM 6414 N N . THR B 1 184 ? -10.797 39.75 -14.344 1 69.81 184 THR B N 1
ATOM 6415 C CA . THR B 1 184 ? -11.938 40.469 -13.766 1 69.81 184 THR B CA 1
ATOM 6416 C C . THR B 1 184 ? -11.805 40.531 -12.242 1 69.81 184 THR B C 1
ATOM 6418 O O . THR B 1 184 ? -11.195 39.656 -11.625 1 69.81 184 THR B O 1
ATOM 6421 N N . GLU B 1 185 ? -12.203 41.656 -11.727 1 66.5 185 GLU B N 1
ATOM 6422 C CA . GLU B 1 185 ? -12.211 41.906 -10.289 1 66.5 185 GLU B CA 1
ATOM 6423 C C . GLU B 1 185 ? -13.305 41.125 -9.594 1 66.5 185 GLU B C 1
ATOM 6425 O O . GLU B 1 185 ? -13.148 40.719 -8.445 1 66.5 185 GLU B O 1
ATOM 6430 N N . LYS B 1 186 ? -14.586 40.969 -10.234 1 67.06 186 LYS B N 1
ATOM 6431 C CA . LYS B 1 186 ? -15.695 40.344 -9.516 1 67.06 186 LYS B CA 1
ATOM 6432 C C . LYS B 1 186 ? -15.844 38.875 -9.906 1 67.06 186 LYS B C 1
ATOM 6434 O O . LYS B 1 186 ? -15.977 38.562 -11.086 1 67.06 186 LYS B O 1
ATOM 6439 N N . ARG B 1 187 ? -15.695 37.906 -9.031 1 77.25 187 ARG B N 1
ATOM 6440 C CA . ARG B 1 187 ? -15.836 36.469 -9.266 1 77.25 187 ARG B CA 1
ATOM 6441 C C . ARG B 1 187 ? -17.188 35.969 -8.773 1 77.25 187 ARG B C 1
ATOM 6443 O O . ARG B 1 187 ? -17.594 36.281 -7.648 1 77.25 187 ARG B O 1
ATOM 6450 N N . ASP B 1 188 ? -18.016 35.438 -9.766 1 82.44 188 ASP B N 1
ATOM 6451 C CA . ASP B 1 188 ? -19.25 34.781 -9.352 1 82.44 188 ASP B CA 1
ATOM 6452 C C . ASP B 1 188 ? -18.969 33.406 -8.758 1 82.44 188 ASP B C 1
ATOM 6454 O O . ASP B 1 188 ? -18.359 32.562 -9.406 1 82.44 188 ASP B O 1
ATOM 6458 N N . VAL B 1 189 ? -19.469 33.219 -7.578 1 82.44 189 VAL B N 1
ATOM 6459 C CA . VAL B 1 189 ? -19.203 32.031 -6.781 1 82.44 189 VAL B CA 1
ATOM 6460 C C . VAL B 1 189 ? -19.828 30.797 -7.453 1 82.44 189 VAL B C 1
ATOM 6462 O O . VAL B 1 189 ? -19.266 29.703 -7.398 1 82.44 189 VAL B O 1
ATOM 6465 N N . LEU B 1 190 ? -20.891 31 -8.195 1 86.19 190 LEU B N 1
ATOM 6466 C CA . LEU B 1 190 ? -21.609 29.891 -8.805 1 86.19 190 LEU B CA 1
ATOM 6467 C C . LEU B 1 190 ? -20.781 29.25 -9.906 1 86.19 190 LEU B C 1
ATOM 6469 O O . LEU B 1 190 ? -20.734 28.016 -10.016 1 86.19 190 LEU B O 1
ATOM 6473 N N . TRP B 1 191 ? -20.062 30.047 -10.641 1 88.06 191 TRP B N 1
ATOM 6474 C CA . TRP B 1 191 ? -19.328 29.547 -11.797 1 88.06 191 TRP B CA 1
ATOM 6475 C C . TRP B 1 191 ? -18 28.938 -11.375 1 88.06 191 TRP B C 1
ATOM 6477 O O . TRP B 1 191 ? -17.344 28.266 -12.164 1 88.06 191 TRP B O 1
ATOM 6487 N N . SER B 1 192 ? -17.656 29.047 -10.125 1 90.69 192 SER B N 1
ATOM 6488 C CA . SER B 1 192 ? -16.391 28.516 -9.664 1 90.69 192 SER B CA 1
ATOM 6489 C C . SER B 1 192 ? -16.594 27.312 -8.75 1 90.69 192 SER B C 1
ATOM 6491 O O . SER B 1 192 ? -15.625 26.797 -8.18 1 90.69 192 SER B O 1
ATOM 6493 N N . THR B 1 193 ? -17.797 26.891 -8.641 1 91.81 193 THR B N 1
ATOM 6494 C CA . THR B 1 193 ? -18.125 25.828 -7.707 1 91.81 193 THR B CA 1
ATOM 6495 C C . THR B 1 193 ? -17.453 24.516 -8.117 1 91.81 193 THR B C 1
ATOM 6497 O O . THR B 1 193 ? -17.109 23.703 -7.266 1 91.81 193 THR B O 1
ATOM 6500 N N . PHE B 1 194 ? -17.219 24.328 -9.461 1 94.88 194 PHE B N 1
ATOM 6501 C CA . PHE B 1 194 ? -16.656 23.062 -9.953 1 94.88 194 PHE B CA 1
ATOM 6502 C C . PHE B 1 194 ? -15.18 23.234 -10.273 1 94.88 194 PHE B C 1
ATOM 6504 O O . PHE B 1 194 ? -14.57 22.344 -10.875 1 94.88 194 PHE B O 1
ATOM 6511 N N . SER B 1 195 ? -14.617 24.344 -9.875 1 94.69 195 SER B N 1
ATOM 6512 C CA . SER B 1 195 ? -13.219 24.625 -10.195 1 94.69 195 SER B CA 1
ATOM 6513 C C . SER B 1 195 ? -12.281 23.672 -9.445 1 94.69 195 SER B C 1
ATOM 6515 O O . SER B 1 195 ? -12.352 23.578 -8.211 1 94.69 195 SER B O 1
ATOM 6517 N N . LEU B 1 196 ? -11.367 23.016 -10.188 1 93.69 196 LEU B N 1
ATOM 6518 C CA . LEU B 1 196 ? -10.422 22.078 -9.594 1 93.69 196 LEU B CA 1
ATOM 6519 C C . LEU B 1 196 ? -9.438 22.812 -8.68 1 93.69 196 LEU B C 1
ATOM 6521 O O . LEU B 1 196 ? -9.047 22.281 -7.637 1 93.69 196 LEU B O 1
ATOM 6525 N N . ARG B 1 197 ? -9.039 23.938 -9.055 1 88.25 197 ARG B N 1
ATOM 6526 C CA . ARG B 1 197 ? -8.086 24.719 -8.266 1 88.25 197 ARG B CA 1
ATOM 6527 C C . ARG B 1 197 ? -8.688 25.125 -6.922 1 88.25 197 ARG B C 1
ATOM 6529 O O . ARG B 1 197 ? -8.078 24.891 -5.871 1 88.25 197 ARG B O 1
ATOM 6536 N N . ARG B 1 198 ? -9.82 25.719 -6.965 1 89.12 198 ARG B N 1
ATOM 6537 C CA . ARG B 1 198 ? -10.492 26.172 -5.746 1 89.12 198 ARG B CA 1
ATOM 6538 C C . ARG B 1 198 ? -10.781 25 -4.812 1 89.12 198 ARG B C 1
ATOM 6540 O O . ARG B 1 198 ? -10.531 25.078 -3.609 1 89.12 198 ARG B O 1
ATOM 6547 N N . ASN B 1 199 ? -11.289 23.938 -5.395 1 93.56 199 ASN B N 1
ATOM 6548 C CA . ASN B 1 199 ? -11.664 22.766 -4.598 1 93.56 199 ASN B CA 1
ATOM 6549 C C . ASN B 1 199 ? -10.438 22.047 -4.035 1 93.56 199 ASN B C 1
ATOM 6551 O O . ASN B 1 199 ? -10.492 21.5 -2.939 1 93.56 199 ASN B O 1
ATOM 6555 N N . TRP B 1 200 ? -9.375 22.047 -4.77 1 89.81 200 TRP B N 1
ATOM 6556 C CA . TRP B 1 200 ? -8.125 21.484 -4.27 1 89.81 200 TRP B CA 1
ATOM 6557 C C . TRP B 1 200 ? -7.633 22.25 -3.045 1 89.81 200 TRP B C 1
ATOM 6559 O O . TRP B 1 200 ? -7.203 21.641 -2.059 1 89.81 200 TRP B O 1
ATOM 6569 N N . LEU B 1 201 ? -7.703 23.562 -3.113 1 85.69 201 LEU B N 1
ATOM 6570 C CA . LEU B 1 201 ? -7.277 24.406 -1.996 1 85.69 201 LEU B CA 1
ATOM 6571 C C . LEU B 1 201 ? -8.172 24.188 -0.782 1 85.69 201 LEU B C 1
ATOM 6573 O O . LEU B 1 201 ? -7.695 24.172 0.355 1 85.69 201 LEU B O 1
ATOM 6577 N N . GLN B 1 202 ? -9.398 24 -1.117 1 89.06 202 GLN B N 1
ATOM 6578 C CA . GLN B 1 202 ? -10.336 23.734 -0.037 1 89.06 202 GLN B CA 1
ATOM 6579 C C . GLN B 1 202 ? -10.039 22.391 0.625 1 89.06 202 GLN B C 1
ATOM 6581 O O . GLN B 1 202 ? -10.117 22.266 1.849 1 89.06 202 GLN B O 1
ATOM 6586 N N . LEU B 1 203 ? -9.711 21.406 -0.133 1 90.56 203 LEU B N 1
ATOM 6587 C CA . LEU B 1 203 ? -9.422 20.062 0.352 1 90.56 203 LEU B CA 1
ATOM 6588 C C . LEU B 1 203 ? -8.141 20.047 1.173 1 90.56 203 LEU B C 1
ATOM 6590 O O . LEU B 1 203 ? -8.055 19.344 2.186 1 90.56 203 LEU B O 1
ATOM 6594 N N . THR B 1 204 ? -7.094 20.828 0.798 1 84.38 204 THR B N 1
ATOM 6595 C CA . THR B 1 204 ? -5.773 20.75 1.411 1 84.38 204 THR B CA 1
ATOM 6596 C C . THR B 1 204 ? -5.625 21.797 2.52 1 84.38 204 THR B C 1
ATOM 6598 O O . THR B 1 204 ? -4.609 21.828 3.217 1 84.38 204 THR B O 1
ATOM 6601 N N . ARG B 1 205 ? -6.613 22.594 2.707 1 79.88 205 ARG B N 1
ATOM 6602 C CA . ARG B 1 205 ? -6.555 23.625 3.74 1 79.88 205 ARG B CA 1
ATOM 6603 C C . ARG B 1 205 ? -6.551 23 5.133 1 79.88 205 ARG B C 1
ATOM 6605 O O . ARG B 1 205 ? -7.41 22.172 5.453 1 79.88 205 ARG B O 1
ATOM 6612 N N . VAL B 1 206 ? -5.512 23.281 5.852 1 79.75 206 VAL B N 1
ATOM 6613 C CA . VAL B 1 206 ? -5.398 22.797 7.23 1 79.75 206 VAL B CA 1
ATOM 6614 C C . VAL B 1 206 ? -5.555 23.969 8.195 1 79.75 206 VAL B C 1
ATOM 6616 O O . VAL B 1 206 ? -4.945 25.031 8 1 79.75 206 VAL B O 1
ATOM 6619 N N . ARG B 1 207 ? -6.43 23.875 9.102 1 75.62 207 ARG B N 1
ATOM 6620 C CA . ARG B 1 207 ? -6.668 24.922 10.086 1 75.62 207 ARG B CA 1
ATOM 6621 C C . ARG B 1 207 ? -5.977 24.609 11.406 1 75.62 207 ARG B C 1
ATOM 6623 O O . ARG B 1 207 ? -5.996 23.453 11.859 1 75.62 207 ARG B O 1
ATOM 6630 N N . SER B 1 208 ? -5.273 25.516 11.789 1 73.38 208 SER B N 1
ATOM 6631 C CA . SER B 1 208 ? -4.629 25.344 13.086 1 73.38 208 SER B CA 1
ATOM 6632 C C . SER B 1 208 ? -5.66 25.266 14.203 1 73.38 208 SER B C 1
ATOM 6634 O O . SER B 1 208 ? -6.789 25.734 14.047 1 73.38 208 SER B O 1
ATOM 6636 N N . SER B 1 209 ? -5.359 24.5 15.195 1 68.69 209 SER B N 1
ATOM 6637 C CA . SER B 1 209 ? -6.242 24.344 16.344 1 68.69 209 SER B CA 1
ATOM 6638 C C . SER B 1 209 ? -6.566 25.703 16.984 1 68.69 209 SER B C 1
ATOM 6640 O O . SER B 1 209 ? -5.66 26.484 17.281 1 68.69 209 SER B O 1
ATOM 6642 N N . THR B 1 210 ? -7.68 26.391 16.656 1 59.31 210 THR B N 1
ATOM 6643 C CA . THR B 1 210 ? -8.023 27.672 17.25 1 59.31 210 THR B CA 1
ATOM 6644 C C . THR B 1 210 ? -8.336 27.5 18.75 1 59.31 210 THR B C 1
ATOM 6646 O O . THR B 1 210 ? -8.43 28.484 19.469 1 59.31 210 THR B O 1
ATOM 6649 N N . GLY B 1 211 ? -8.25 26.219 19.203 1 59.25 211 GLY B N 1
ATOM 6650 C CA . GLY B 1 211 ? -8.625 26.016 20.594 1 59.25 211 GLY B CA 1
ATOM 6651 C C . GLY B 1 211 ? -10.062 26.422 20.891 1 59.25 211 GLY B C 1
ATOM 6652 O O . GLY B 1 211 ? -10.461 26.516 22.047 1 59.25 211 GLY B O 1
ATOM 6653 N N . SER B 1 212 ? -10.836 26.797 19.781 1 62.72 212 SER B N 1
ATOM 6654 C CA . SER B 1 212 ? -12.211 27.234 20 1 62.72 212 SER B CA 1
ATOM 6655 C C . SER B 1 212 ? -13.078 26.094 20.516 1 62.72 212 SER B C 1
ATOM 6657 O O . SER B 1 212 ? -12.891 24.938 20.109 1 62.72 212 SER B O 1
ATOM 6659 N N . SER B 1 213 ? -13.82 26.375 21.453 1 63.59 213 SER B N 1
ATOM 6660 C CA . SER B 1 213 ? -14.766 25.438 22.047 1 63.59 213 SER B CA 1
ATOM 6661 C C . SER B 1 213 ? -15.805 24.969 21.031 1 63.59 213 SER B C 1
ATOM 6663 O O . SER B 1 213 ? -16.531 24.016 21.281 1 63.59 213 SER B O 1
ATOM 6665 N N . GLU B 1 214 ? -15.688 25.469 19.906 1 68.81 214 GLU B N 1
ATOM 6666 C CA . GLU B 1 214 ? -16.734 25.141 18.938 1 68.81 214 GLU B CA 1
ATOM 6667 C C . GLU B 1 214 ? -16.312 24 18.016 1 68.81 214 GLU B C 1
ATOM 6669 O O . GLU B 1 214 ? -17.125 23.453 17.266 1 68.81 214 GLU B O 1
ATOM 6674 N N . SER B 1 215 ? -15.102 23.578 18.188 1 78.81 215 SER B N 1
ATOM 6675 C CA . SER B 1 215 ? -14.672 22.5 17.312 1 78.81 215 SER B CA 1
ATOM 6676 C C . SER B 1 215 ? -14.203 21.281 18.109 1 78.81 215 SER B C 1
ATOM 6678 O O . SER B 1 215 ? -13.57 21.422 19.156 1 78.81 215 SER B O 1
ATOM 6680 N N . ILE B 1 216 ? -14.703 20.188 17.75 1 88.31 216 ILE B N 1
ATOM 6681 C CA . ILE B 1 216 ? -14.273 18.938 18.359 1 88.31 216 ILE B CA 1
ATOM 6682 C C . ILE B 1 216 ? -13.148 18.312 17.531 1 88.31 216 ILE B C 1
ATOM 6684 O O . ILE B 1 216 ? -13.406 17.5 16.641 1 88.31 216 ILE B O 1
ATOM 6688 N N . GLU B 1 217 ? -11.992 18.578 17.844 1 90.69 217 GLU B N 1
ATOM 6689 C CA . GLU B 1 217 ? -10.844 18.25 17 1 90.69 217 GLU B CA 1
ATOM 6690 C C . GLU B 1 217 ? -10.453 16.781 17.125 1 90.69 217 GLU B C 1
ATOM 6692 O O . GLU B 1 217 ? -9.93 16.203 16.172 1 90.69 217 GLU B O 1
ATOM 6697 N N . CYS B 1 218 ? -10.711 16.172 18.266 1 93.88 218 CYS B N 1
ATOM 6698 C CA . CYS B 1 218 ? -10.273 14.805 18.484 1 93.88 218 CYS B CA 1
ATOM 6699 C C . CYS B 1 218 ? -11.031 13.836 17.594 1 93.88 218 CYS B C 1
ATOM 6701 O O . CYS B 1 218 ? -10.609 12.695 17.406 1 93.88 218 CYS B O 1
ATOM 6703 N N . ILE B 1 219 ? -12.133 14.258 16.984 1 95.56 219 ILE B N 1
ATOM 6704 C CA . ILE B 1 219 ? -12.938 13.398 16.141 1 95.56 219 ILE B CA 1
ATOM 6705 C C . ILE B 1 219 ? -12.195 13.125 14.828 1 95.56 219 ILE B C 1
ATOM 6707 O O . ILE B 1 219 ? -12.469 12.133 14.148 1 95.56 219 ILE B O 1
ATOM 6711 N N . HIS B 1 220 ? -11.227 14.039 14.5 1 94.06 220 HIS B N 1
ATOM 6712 C CA . HIS B 1 220 ? -10.484 13.883 13.25 1 94.06 220 HIS B CA 1
ATOM 6713 C C . HIS B 1 220 ? -9.719 12.57 13.227 1 94.06 220 HIS B C 1
ATOM 6715 O O . HIS B 1 220 ? -9.883 11.773 12.297 1 94.06 220 HIS B O 1
ATOM 6721 N N . GLY B 1 221 ? -9 12.344 14.234 1 95.12 221 GLY B N 1
ATOM 6722 C CA . GLY B 1 221 ? -8.242 11.094 14.312 1 95.12 221 GLY B CA 1
ATOM 6723 C C . GLY B 1 221 ? -9.133 9.867 14.406 1 95.12 221 GLY B C 1
ATOM 6724 O O . GLY B 1 221 ? -8.828 8.836 13.805 1 95.12 221 GLY B O 1
ATOM 6725 N N . ILE B 1 222 ? -10.242 9.969 15.094 1 97.38 222 ILE B N 1
ATOM 6726 C CA . ILE B 1 222 ? -11.148 8.852 15.305 1 97.38 222 ILE B CA 1
ATOM 6727 C C . ILE B 1 222 ? -11.758 8.422 13.969 1 97.38 222 ILE B C 1
ATOM 6729 O O . ILE B 1 222 ? -11.812 7.23 13.648 1 97.38 222 ILE B O 1
ATOM 6733 N N . ARG B 1 223 ? -12.125 9.352 13.172 1 97.06 223 ARG B N 1
ATOM 6734 C CA . ARG B 1 223 ? -12.742 9.062 11.883 1 97.06 223 ARG B CA 1
ATOM 6735 C C . ARG B 1 223 ? -11.766 8.359 10.945 1 97.06 223 ARG B C 1
ATOM 6737 O O . ARG B 1 223 ? -12.117 7.363 10.305 1 97.06 223 ARG B O 1
ATOM 6744 N N . VAL B 1 224 ? -10.555 8.883 10.906 1 96.62 224 VAL B N 1
ATOM 6745 C CA . VAL B 1 224 ? -9.555 8.344 9.984 1 96.62 224 VAL B CA 1
ATOM 6746 C C . VAL B 1 224 ? -9.172 6.93 10.406 1 96.62 224 VAL B C 1
ATOM 6748 O O . VAL B 1 224 ? -9.07 6.027 9.578 1 96.62 224 VAL B O 1
ATOM 6751 N N . LEU B 1 225 ? -9.016 6.699 11.672 1 96.56 225 LEU B N 1
ATOM 6752 C CA . LEU B 1 225 ? -8.648 5.383 12.172 1 96.56 225 LEU B CA 1
ATOM 6753 C C . LEU B 1 225 ? -9.789 4.387 11.992 1 96.56 225 LEU B C 1
ATOM 6755 O O . LEU B 1 225 ? -9.555 3.219 11.672 1 96.56 225 LEU B O 1
ATOM 6759 N N . ALA B 1 226 ? -10.977 4.871 12.156 1 97.56 226 ALA B N 1
ATOM 6760 C CA . ALA B 1 226 ? -12.141 4.008 12 1 97.56 226 ALA B CA 1
ATOM 6761 C C . ALA B 1 226 ? -12.297 3.547 10.555 1 97.56 226 ALA B C 1
ATOM 6763 O O . ALA B 1 226 ? -12.523 2.363 10.297 1 97.56 226 ALA B O 1
ATOM 6764 N N . ILE B 1 227 ? -12.172 4.438 9.609 1 97.5 227 ILE B N 1
ATOM 6765 C CA . ILE B 1 227 ? -12.328 4.047 8.211 1 97.5 227 ILE B CA 1
ATOM 6766 C C . ILE B 1 227 ? -11.18 3.135 7.797 1 97.5 227 ILE B C 1
ATOM 6768 O O . ILE B 1 227 ? -11.367 2.209 7.004 1 97.5 227 ILE B O 1
ATOM 6772 N N . GLY B 1 228 ? -9.992 3.408 8.312 1 97.44 228 GLY B N 1
ATOM 6773 C CA . GLY B 1 228 ? -8.875 2.512 8.062 1 97.44 228 GLY B CA 1
ATOM 6774 C C . GLY B 1 228 ? -9.125 1.094 8.539 1 97.44 228 GLY B C 1
ATOM 6775 O O . GLY B 1 228 ? -8.781 0.131 7.855 1 97.44 228 GLY B O 1
ATOM 6776 N N . TRP B 1 229 ? -9.711 1.021 9.672 1 97.62 229 TRP B N 1
ATOM 6777 C CA . TRP B 1 229 ? -10 -0.284 10.258 1 97.62 229 TRP B CA 1
ATOM 6778 C C . TRP B 1 229 ? -11.055 -1.023 9.445 1 97.62 229 TRP B C 1
ATOM 6780 O O . TRP B 1 229 ? -10.969 -2.24 9.266 1 97.62 229 TRP B O 1
ATOM 6790 N N . ILE B 1 230 ? -12.031 -0.303 8.938 1 97.31 230 ILE B N 1
ATOM 6791 C CA . ILE B 1 230 ? -13.055 -0.882 8.078 1 97.31 230 ILE B CA 1
ATOM 6792 C C . ILE B 1 230 ? -12.414 -1.422 6.801 1 97.31 230 ILE B C 1
ATOM 6794 O O . ILE B 1 230 ? -12.688 -2.553 6.395 1 97.31 230 ILE B O 1
ATOM 6798 N N . MET B 1 231 ? -11.562 -0.665 6.227 1 97.88 231 MET B N 1
ATOM 6799 C CA . MET B 1 231 ? -10.883 -1.083 5.004 1 97.88 231 MET B CA 1
ATOM 6800 C C . MET B 1 231 ? -10.016 -2.312 5.254 1 97.88 231 MET B C 1
ATOM 6802 O O . MET B 1 231 ? -9.914 -3.188 4.391 1 97.88 231 MET B O 1
ATOM 6806 N N . LEU B 1 232 ? -9.414 -2.342 6.449 1 98 232 LEU B N 1
ATOM 6807 C CA . LEU B 1 232 ? -8.562 -3.471 6.809 1 98 232 LEU B CA 1
ATOM 6808 C C . LEU B 1 232 ? -9.375 -4.762 6.871 1 98 232 LEU B C 1
ATOM 6810 O O . LEU B 1 232 ? -8.953 -5.789 6.324 1 98 232 LEU B O 1
ATOM 6814 N N . TRP B 1 233 ? -10.477 -4.688 7.488 1 96.88 233 TRP B N 1
ATOM 6815 C CA . TRP B 1 233 ? -11.336 -5.859 7.562 1 96.88 233 TRP B CA 1
ATOM 6816 C C . TRP B 1 233 ? -11.766 -6.312 6.172 1 96.88 233 TRP B C 1
ATOM 6818 O O . TRP B 1 233 ? -11.719 -7.504 5.855 1 96.88 233 TRP B O 1
ATOM 6828 N N . HIS B 1 234 ? -12.18 -5.395 5.363 1 96.62 234 HIS B N 1
ATOM 6829 C CA . HIS B 1 234 ? -12.656 -5.75 4.031 1 96.62 234 HIS B CA 1
ATOM 6830 C C . HIS B 1 234 ? -11.523 -6.312 3.174 1 96.62 234 HIS B C 1
ATOM 6832 O O . HIS B 1 234 ? -11.75 -7.203 2.352 1 96.62 234 HIS B O 1
ATOM 6838 N N . SER B 1 235 ? -10.336 -5.789 3.365 1 97.62 235 SER B N 1
ATOM 6839 C CA . SER B 1 235 ? -9.188 -6.332 2.656 1 97.62 235 SER B CA 1
ATOM 6840 C C . SER B 1 235 ? -8.945 -7.789 3.025 1 97.62 235 SER B C 1
ATOM 6842 O O . SER B 1 235 ? -8.789 -8.641 2.146 1 97.62 235 SER B O 1
ATOM 6844 N N . TYR B 1 236 ? -8.945 -8.109 4.336 1 96.94 236 TYR B N 1
ATOM 6845 C CA . TYR B 1 236 ? -8.742 -9.477 4.809 1 96.94 236 TYR B CA 1
ATOM 6846 C C . TYR B 1 236 ? -9.883 -10.383 4.355 1 96.94 236 TYR B C 1
ATOM 6848 O O . TYR B 1 236 ? -9.648 -11.492 3.877 1 96.94 236 TYR B O 1
ATOM 6856 N N . SER B 1 237 ? -11.094 -9.891 4.496 1 93.94 237 SER B N 1
ATOM 6857 C CA . SER B 1 237 ? -12.266 -10.688 4.145 1 93.94 237 SER B CA 1
ATOM 6858 C C . SER B 1 237 ? -12.25 -11.078 2.67 1 93.94 237 SER B C 1
ATOM 6860 O O . SER B 1 237 ? -12.555 -12.219 2.322 1 93.94 237 SER B O 1
ATOM 6862 N N . LEU B 1 238 ? -11.914 -10.148 1.836 1 93.62 238 LEU B N 1
ATOM 6863 C CA . LEU B 1 238 ? -11.867 -10.43 0.406 1 93.62 238 LEU B CA 1
ATOM 6864 C C . LEU B 1 238 ? -10.719 -11.375 0.077 1 93.62 238 LEU B C 1
ATOM 6866 O O . LEU B 1 238 ? -10.82 -12.195 -0.838 1 93.62 238 LEU B O 1
ATOM 6870 N N . THR B 1 239 ? -9.648 -11.281 0.82 1 93.75 239 THR B N 1
ATOM 6871 C CA . THR B 1 239 ? -8.547 -12.227 0.649 1 93.75 239 THR B CA 1
ATOM 6872 C C . THR B 1 239 ? -8.992 -13.641 0.999 1 93.75 239 THR B C 1
ATOM 6874 O O . THR B 1 239 ? -8.641 -14.594 0.308 1 93.75 239 THR B O 1
ATOM 6877 N N . PHE B 1 240 ? -9.852 -13.766 2.037 1 91.62 240 PHE B N 1
ATOM 6878 C CA . PHE B 1 240 ? -10.344 -15.062 2.471 1 91.62 240 PHE B CA 1
ATOM 6879 C C . PHE B 1 240 ? -11.266 -15.672 1.418 1 91.62 240 PHE B C 1
ATOM 6881 O O . PHE B 1 240 ? -11.344 -16.891 1.287 1 91.62 240 PHE B O 1
ATOM 6888 N N . LEU B 1 241 ? -11.883 -14.805 0.686 1 88 241 LEU B N 1
ATOM 6889 C CA . LEU B 1 241 ? -12.875 -15.266 -0.282 1 88 241 LEU B CA 1
ATOM 6890 C C . LEU B 1 241 ? -12.219 -15.555 -1.631 1 88 241 LEU B C 1
ATOM 6892 O O . LEU B 1 241 ? -12.82 -16.203 -2.488 1 88 241 LEU B O 1
ATOM 6896 N N . ALA B 1 242 ? -11.023 -15.133 -1.825 1 90.38 242 ALA B N 1
ATOM 6897 C CA . ALA B 1 242 ? -10.297 -15.367 -3.068 1 90.38 242 ALA B CA 1
ATOM 6898 C C . ALA B 1 242 ? -9.57 -16.703 -3.039 1 90.38 242 ALA B C 1
ATOM 6900 O O . ALA B 1 242 ? -9.359 -17.281 -1.968 1 90.38 242 ALA B O 1
ATOM 6901 N N . PRO B 1 243 ? -9.25 -17.281 -4.242 1 93.19 243 PRO B N 1
ATOM 6902 C CA . PRO B 1 243 ? -8.484 -18.531 -4.277 1 93.19 243 PRO B CA 1
ATOM 6903 C C . PRO B 1 243 ? -7.125 -18.406 -3.6 1 93.19 243 PRO B C 1
ATOM 6905 O O . PRO B 1 243 ? -6.355 -17.484 -3.908 1 93.19 243 PRO B O 1
ATOM 6908 N N . LEU B 1 244 ? -6.887 -19.312 -2.686 1 94.75 244 LEU B N 1
ATOM 6909 C CA . LEU B 1 244 ? -5.629 -19.344 -1.949 1 94.75 244 LEU B CA 1
ATOM 6910 C C . LEU B 1 244 ? -4.926 -20.672 -2.125 1 94.75 244 LEU B C 1
ATOM 6912 O O . LEU B 1 244 ? -5.582 -21.719 -2.211 1 94.75 244 LEU B O 1
ATOM 6916 N N . ILE B 1 245 ? -3.611 -20.672 -2.107 1 95.56 245 ILE B N 1
ATOM 6917 C CA . ILE B 1 245 ? -2.857 -21.922 -2.215 1 95.56 245 ILE B CA 1
ATOM 6918 C C . ILE B 1 245 ? -2.77 -22.594 -0.844 1 95.56 245 ILE B C 1
ATOM 6920 O O . ILE B 1 245 ? -2.486 -23.781 -0.748 1 95.56 245 ILE B O 1
ATOM 6924 N N . ASN B 1 246 ? -3.025 -21.828 0.241 1 95.75 246 ASN B N 1
ATOM 6925 C CA . ASN B 1 246 ? -2.889 -22.344 1.599 1 95.75 246 ASN B CA 1
ATOM 6926 C C . ASN B 1 246 ? -4.086 -21.969 2.467 1 95.75 246 ASN B C 1
ATOM 6928 O O . ASN B 1 246 ? -3.918 -21.453 3.572 1 95.75 246 ASN B O 1
ATOM 6932 N N . PRO B 1 247 ? -5.273 -22.297 2.037 1 93.19 247 PRO B N 1
ATOM 6933 C CA . PRO B 1 247 ? -6.449 -21.906 2.824 1 93.19 247 PRO B CA 1
ATOM 6934 C C . PRO B 1 247 ? -6.473 -22.562 4.203 1 93.19 247 PRO B C 1
ATOM 6936 O O . PRO B 1 247 ? -7.121 -22.062 5.121 1 93.19 247 PRO B O 1
ATOM 6939 N N . ASN B 1 248 ? -5.746 -23.688 4.348 1 91.75 248 ASN B N 1
ATOM 6940 C CA . ASN B 1 248 ? -5.711 -24.359 5.637 1 91.75 248 ASN B CA 1
ATOM 6941 C C . ASN B 1 248 ? -5.098 -23.484 6.719 1 91.75 248 ASN B C 1
ATOM 6943 O O . ASN B 1 248 ? -5.359 -23.672 7.906 1 91.75 248 ASN B O 1
ATOM 6947 N N . THR B 1 249 ? -4.297 -22.594 6.297 1 93.75 249 THR B N 1
ATOM 6948 C CA . THR B 1 249 ? -3.645 -21.703 7.254 1 93.75 249 THR B CA 1
ATOM 6949 C C . THR B 1 249 ? -4.656 -20.75 7.883 1 93.75 249 THR B C 1
ATOM 6951 O O . THR B 1 249 ? -4.383 -20.141 8.914 1 93.75 249 THR B O 1
ATOM 6954 N N . LEU B 1 250 ? -5.809 -20.609 7.297 1 92.31 250 LEU B N 1
ATOM 6955 C CA . LEU B 1 250 ? -6.828 -19.688 7.785 1 92.31 250 LEU B CA 1
ATOM 6956 C C . LEU B 1 250 ? -7.387 -20.156 9.125 1 92.31 250 LEU B C 1
ATOM 6958 O O . LEU B 1 250 ? -7.746 -19.328 9.977 1 92.31 250 LEU B O 1
ATOM 6962 N N . SER B 1 251 ? -7.465 -21.453 9.312 1 89.69 251 SER B N 1
ATOM 6963 C CA . SER B 1 251 ? -7.934 -21.984 10.586 1 89.69 251 SER B CA 1
ATOM 6964 C C . SER B 1 251 ? -6.977 -21.641 11.719 1 89.69 251 SER B C 1
ATOM 6966 O O . SER B 1 251 ? -7.41 -21.219 12.797 1 89.69 251 SER B O 1
ATOM 6968 N N . ASP B 1 252 ? -5.691 -21.781 11.414 1 91.81 252 ASP B N 1
ATOM 6969 C CA . ASP B 1 252 ? -4.68 -21.391 12.398 1 91.81 252 ASP B CA 1
ATOM 6970 C C . ASP B 1 252 ? -4.711 -19.891 12.672 1 91.81 252 ASP B C 1
ATOM 6972 O O . ASP B 1 252 ? -4.562 -19.453 13.812 1 91.81 252 ASP B O 1
ATOM 6976 N N . TRP B 1 253 ? -4.879 -19.203 11.602 1 94.44 253 TRP B N 1
ATOM 6977 C CA . TRP B 1 253 ? -4.945 -17.75 11.727 1 94.44 253 TRP B CA 1
ATOM 6978 C C . TRP B 1 253 ? -6.125 -17.344 12.602 1 94.44 253 TRP B C 1
ATOM 6980 O O . TRP B 1 253 ? -5.98 -16.484 13.477 1 94.44 253 TRP B O 1
ATOM 6990 N N . ARG B 1 254 ? -7.246 -17.938 12.453 1 91.12 254 ARG B N 1
ATOM 6991 C CA . ARG B 1 254 ? -8.461 -17.656 13.211 1 91.12 254 ARG B CA 1
ATOM 6992 C C . ARG B 1 254 ? -8.242 -17.922 14.703 1 91.12 254 ARG B C 1
ATOM 6994 O O . ARG B 1 254 ? -8.844 -17.25 15.547 1 91.12 254 ARG B O 1
ATOM 7001 N N . SER B 1 255 ? -7.359 -18.844 15.016 1 92.19 255 SER B N 1
ATOM 7002 C CA . SER B 1 255 ? -7.117 -19.234 16.406 1 92.19 255 SER B CA 1
ATOM 7003 C C . SER B 1 255 ? -6.066 -18.344 17.047 1 92.19 255 SER B C 1
ATOM 7005 O O . SER B 1 255 ? -5.879 -18.375 18.266 1 92.19 255 SER B O 1
ATOM 7007 N N . SER B 1 256 ? -5.477 -17.594 16.219 1 93.81 256 SER B N 1
ATOM 7008 C CA . SER B 1 256 ? -4.488 -16.688 16.766 1 93.81 256 SER B CA 1
ATOM 7009 C C . SER B 1 256 ? -5.156 -15.461 17.406 1 93.81 256 SER B C 1
ATOM 7011 O O . SER B 1 256 ? -6.184 -14.992 16.906 1 93.81 256 SER B O 1
ATOM 7013 N N . PHE B 1 257 ? -4.586 -14.875 18.406 1 93.06 257 PHE B N 1
ATOM 7014 C CA . PHE B 1 257 ? -5.184 -13.758 19.141 1 93.06 257 PHE B CA 1
ATOM 7015 C C . PHE B 1 257 ? -5.195 -12.5 18.297 1 93.06 257 PHE B C 1
ATOM 7017 O O . PHE B 1 257 ? -6.117 -11.688 18.391 1 93.06 257 PHE B O 1
ATOM 7024 N N . HIS B 1 258 ? -4.164 -12.367 17.484 1 93.94 258 HIS B N 1
ATOM 7025 C CA . HIS B 1 258 ? -4.098 -11.141 16.688 1 93.94 258 HIS B CA 1
ATOM 7026 C C . HIS B 1 258 ? -5.207 -11.094 15.648 1 93.94 258 HIS B C 1
ATOM 7028 O O . HIS B 1 258 ? -5.52 -10.031 15.109 1 93.94 258 HIS B O 1
ATOM 7034 N N . SER B 1 259 ? -5.785 -12.297 15.273 1 95.38 259 SER B N 1
ATOM 7035 C CA . SER B 1 259 ? -6.906 -12.328 14.344 1 95.38 259 SER B CA 1
ATOM 7036 C C . SER B 1 259 ? -8.078 -11.492 14.852 1 95.38 259 SER B C 1
ATOM 7038 O O . SER B 1 259 ? -8.859 -10.961 14.062 1 95.38 259 SER B O 1
ATOM 7040 N N . ALA B 1 260 ? -8.195 -11.328 16.172 1 95.5 260 ALA B N 1
ATOM 7041 C CA . ALA B 1 260 ? -9.297 -10.586 16.781 1 95.5 260 ALA B CA 1
ATOM 7042 C C . ALA B 1 260 ? -9.219 -9.102 16.406 1 95.5 260 ALA B C 1
ATOM 7044 O O . ALA B 1 260 ? -10.242 -8.438 16.266 1 95.5 260 ALA B O 1
ATOM 7045 N N . LEU B 1 261 ? -8.031 -8.617 16.219 1 95.81 261 LEU B N 1
ATOM 7046 C CA . LEU B 1 261 ? -7.832 -7.223 15.859 1 95.81 261 LEU B CA 1
ATOM 7047 C C . LEU B 1 261 ? -8.328 -6.945 14.445 1 95.81 261 LEU B C 1
ATOM 7049 O O . LEU B 1 261 ? -8.602 -5.797 14.094 1 95.81 261 LEU B O 1
ATOM 7053 N N . ILE B 1 262 ? -8.445 -7.969 13.695 1 96.75 262 ILE B N 1
ATOM 7054 C CA . ILE B 1 262 ? -8.922 -7.84 12.328 1 96.75 262 ILE B CA 1
ATOM 7055 C C . ILE B 1 262 ? -10.43 -8.086 12.281 1 96.75 262 ILE B C 1
ATOM 7057 O O . ILE B 1 262 ? -11.172 -7.305 11.688 1 96.75 262 ILE B O 1
ATOM 7061 N N . THR B 1 263 ? -10.844 -9.102 12.977 1 94.75 263 THR B N 1
ATOM 7062 C CA . THR B 1 263 ? -12.234 -9.539 12.875 1 94.75 263 THR B CA 1
ATOM 7063 C C . THR B 1 263 ? -13.156 -8.594 13.633 1 94.75 263 THR B C 1
ATOM 7065 O O . THR B 1 263 ? -14.367 -8.594 13.414 1 94.75 263 THR B O 1
ATOM 7068 N N . ILE B 1 264 ? -12.656 -7.77 14.508 1 95.75 264 ILE B N 1
ATOM 7069 C CA . ILE B 1 264 ? -13.477 -6.801 15.234 1 95.75 264 ILE B CA 1
ATOM 7070 C C . ILE B 1 264 ? -13.664 -5.551 14.375 1 95.75 264 ILE B C 1
ATOM 7072 O O . ILE B 1 264 ? -14.469 -4.68 14.711 1 95.75 264 ILE B O 1
ATOM 7076 N N . GLY B 1 265 ? -13.07 -5.434 13.203 1 94.06 265 GLY B N 1
ATOM 7077 C CA . GLY B 1 265 ? -13.07 -4.285 12.305 1 94.06 265 GLY B CA 1
ATOM 7078 C C . GLY B 1 265 ? -14.453 -3.717 12.062 1 94.06 265 GLY B C 1
ATOM 7079 O O . GLY B 1 265 ? -14.664 -2.508 12.188 1 94.06 265 GLY B O 1
ATOM 7080 N N . PRO B 1 266 ? -15.461 -4.5 11.852 1 94.12 266 PRO B N 1
ATOM 7081 C CA . PRO B 1 266 ? -16.812 -4.016 11.555 1 94.12 266 PRO B CA 1
ATOM 7082 C C . PRO B 1 266 ? -17.391 -3.168 12.688 1 94.12 266 PRO B C 1
ATOM 7084 O O . PRO B 1 266 ? -18.297 -2.359 12.461 1 94.12 266 PRO B O 1
ATOM 7087 N N . ILE B 1 267 ? -16.875 -3.328 13.875 1 95.69 267 ILE B N 1
ATOM 7088 C CA . ILE B 1 267 ? -17.375 -2.592 15.023 1 95.69 267 ILE B CA 1
ATOM 7089 C C . ILE B 1 267 ? -17.125 -1.097 14.828 1 95.69 267 ILE B C 1
ATOM 7091 O O . ILE B 1 267 ? -17.766 -0.266 15.484 1 95.69 267 ILE B O 1
ATOM 7095 N N . SER B 1 268 ? -16.203 -0.734 13.93 1 96.25 268 SER B N 1
ATOM 7096 C CA . SER B 1 268 ? -15.867 0.659 13.641 1 96.25 268 SER B CA 1
ATOM 7097 C C . SER B 1 268 ? -17.062 1.394 13.047 1 96.25 268 SER B C 1
ATOM 7099 O O . SER B 1 268 ? -17.156 2.621 13.125 1 96.25 268 SER B O 1
ATOM 7101 N N . VAL B 1 269 ? -18 0.688 12.453 1 97.19 269 VAL B N 1
ATOM 7102 C CA . VAL B 1 269 ? -19.203 1.291 11.914 1 97.19 269 VAL B CA 1
ATOM 7103 C C . VAL B 1 269 ? -20 1.946 13.047 1 97.19 269 VAL B C 1
ATOM 7105 O O . VAL B 1 269 ? -20.609 3 12.859 1 97.19 269 VAL B O 1
ATOM 7108 N N . ASP B 1 270 ? -19.953 1.354 14.227 1 98.25 270 ASP B N 1
ATOM 7109 C CA . ASP B 1 270 ? -20.641 1.908 15.383 1 98.25 270 ASP B CA 1
ATOM 7110 C C . ASP B 1 270 ? -20 3.225 15.82 1 98.25 270 ASP B C 1
ATOM 7112 O O . ASP B 1 270 ? -20.688 4.102 16.359 1 98.25 270 ASP B O 1
ATOM 7116 N N . THR B 1 271 ? -18.688 3.332 15.594 1 98.38 271 THR B N 1
ATOM 7117 C CA . THR B 1 271 ? -18.031 4.613 15.828 1 98.38 271 THR B CA 1
ATOM 7118 C C . THR B 1 271 ? -18.641 5.699 14.938 1 98.38 271 THR B C 1
ATOM 7120 O O . THR B 1 271 ? -18.906 6.809 15.406 1 98.38 271 THR B O 1
ATOM 7123 N N . PHE B 1 272 ? -18.922 5.367 13.758 1 98.25 272 PHE B N 1
ATOM 7124 C CA . PHE B 1 272 ? -19.469 6.336 12.82 1 98.25 272 PHE B CA 1
ATOM 7125 C C . PHE B 1 272 ? -20.906 6.672 13.18 1 98.25 272 PHE B C 1
ATOM 7127 O O . PHE B 1 272 ? -21.344 7.82 13.055 1 98.25 272 PHE B O 1
ATOM 7134 N N . PHE B 1 273 ? -21.656 5.66 13.586 1 98.56 273 PHE B N 1
ATOM 7135 C CA . PHE B 1 273 ? -23.016 5.934 14.039 1 98.56 273 PHE B CA 1
ATOM 7136 C C . PHE B 1 273 ? -23.016 6.883 15.234 1 98.56 273 PHE B C 1
ATOM 7138 O O . PHE B 1 273 ? -23.781 7.836 15.281 1 98.56 273 PHE B O 1
ATOM 7145 N N . MET B 1 274 ? -22.156 6.578 16.141 1 98.5 274 MET B N 1
ATOM 7146 C CA . MET B 1 274 ? -22.062 7.41 17.328 1 98.5 274 MET B CA 1
ATOM 7147 C C . MET B 1 274 ? -21.672 8.836 16.969 1 98.5 274 MET B C 1
ATOM 7149 O O . MET B 1 274 ? -22.25 9.797 17.484 1 98.5 274 MET B O 1
ATOM 7153 N N . LEU B 1 275 ? -20.703 9.008 16.062 1 98 275 LEU B N 1
ATOM 7154 C CA . LEU B 1 275 ? -20.266 10.336 15.633 1 98 275 LEU B CA 1
ATOM 7155 C C . LEU B 1 275 ? -21.406 11.07 14.914 1 98 275 LEU B C 1
ATOM 7157 O O . LEU B 1 275 ? -21.562 12.281 15.086 1 98 275 LEU B O 1
ATOM 7161 N N . SER B 1 276 ? -22.141 10.352 14.117 1 97.81 276 SER B N 1
ATOM 7162 C CA . SER B 1 276 ? -23.281 10.945 13.414 1 97.81 276 SER B CA 1
ATOM 7163 C C . SER B 1 276 ? -24.328 11.469 14.391 1 97.81 276 SER B C 1
ATOM 7165 O O . SER B 1 276 ? -24.828 12.578 14.227 1 97.81 276 SER B O 1
ATOM 7167 N N . GLY B 1 277 ? -24.625 10.648 15.391 1 98.19 277 GLY B N 1
ATOM 7168 C CA . GLY B 1 277 ? -25.562 11.094 16.422 1 98.19 277 GLY B CA 1
ATOM 7169 C C . GLY B 1 277 ? -25.078 12.32 17.172 1 98.19 277 GLY B C 1
ATOM 7170 O O . GLY B 1 277 ? -25.859 13.25 17.406 1 98.19 277 GLY B O 1
ATOM 7171 N N . LEU B 1 278 ? -23.844 12.32 17.484 1 97.88 278 LEU B N 1
ATOM 7172 C CA . LEU B 1 278 ? -23.234 13.422 18.219 1 97.88 278 LEU B CA 1
ATOM 7173 C C . LEU B 1 278 ? -23.312 14.711 17.406 1 97.88 278 LEU B C 1
ATOM 7175 O O . LEU B 1 278 ? -23.797 15.734 17.891 1 97.88 278 LEU B O 1
ATOM 7179 N N . LEU B 1 279 ? -22.891 14.672 16.172 1 95.75 279 LEU B N 1
ATOM 7180 C CA . LEU B 1 279 ? -22.797 15.859 15.328 1 95.75 279 LEU B CA 1
ATOM 7181 C C . LEU B 1 279 ? -24.172 16.375 14.945 1 95.75 279 LEU B C 1
ATOM 7183 O O . LEU B 1 279 ? -24.391 17.578 14.844 1 95.75 279 LEU B O 1
ATOM 7187 N N . THR B 1 280 ? -25.062 15.43 14.719 1 96.75 280 THR B N 1
ATOM 7188 C CA . THR B 1 280 ? -26.438 15.82 14.414 1 96.75 280 THR B CA 1
ATOM 7189 C C . THR B 1 280 ? -27.062 16.562 15.594 1 96.75 280 THR B C 1
ATOM 7191 O O . THR B 1 280 ? -27.625 17.656 15.414 1 96.75 280 THR B O 1
ATOM 7194 N N . CYS B 1 281 ? -26.938 15.984 16.734 1 96.88 281 CYS B N 1
ATOM 7195 C CA . CYS B 1 281 ? -27.5 16.609 17.922 1 96.88 281 CYS B CA 1
ATOM 7196 C C . CYS B 1 281 ? -26.844 17.969 18.188 1 96.88 281 CYS B C 1
ATOM 7198 O O . CYS B 1 281 ? -27.531 18.953 18.453 1 96.88 281 CYS B O 1
ATOM 7200 N N . TRP B 1 282 ? -25.609 17.984 18.078 1 94 282 TRP B N 1
ATOM 7201 C CA . TRP B 1 282 ? -24.828 19.203 18.281 1 94 282 TRP B CA 1
ATOM 7202 C C . TRP B 1 282 ? -25.266 20.312 17.328 1 94 282 TRP B C 1
ATOM 7204 O O . TRP B 1 282 ? -25.547 21.438 17.75 1 94 282 TRP B O 1
ATOM 7214 N N . SER B 1 283 ? -25.406 20.031 16.109 1 92.94 283 SER B N 1
ATOM 7215 C CA . SER B 1 283 ? -25.766 20.984 15.07 1 92.94 283 SER B CA 1
ATOM 7216 C C . SER B 1 283 ? -27.203 21.469 15.219 1 92.94 283 SER B C 1
ATOM 7218 O O . SER B 1 283 ? -27.484 22.656 15.062 1 92.94 283 SER B O 1
ATOM 7220 N N . LEU B 1 284 ? -28.078 20.594 15.5 1 96.06 284 LEU B N 1
ATOM 7221 C CA . LEU B 1 284 ? -29.484 20.953 15.625 1 96.06 284 LEU B CA 1
ATOM 7222 C C . LEU B 1 284 ? -29.719 21.812 16.859 1 96.06 284 LEU B C 1
ATOM 7224 O O . LEU B 1 284 ? -30.5 22.766 16.828 1 96.06 284 LEU B O 1
ATOM 7228 N N . LEU B 1 285 ? -29.047 21.531 17.922 1 95.5 285 LEU B N 1
ATOM 7229 C CA . LEU B 1 285 ? -29.188 22.328 19.141 1 95.5 285 LEU B CA 1
ATOM 7230 C C . LEU B 1 285 ? -28.641 23.734 18.922 1 95.5 285 LEU B C 1
ATOM 7232 O O . LEU B 1 285 ? -29.219 24.719 19.391 1 95.5 285 LEU B O 1
ATOM 7236 N N . LYS B 1 286 ? -27.562 23.781 18.234 1 92.12 286 LYS B N 1
ATOM 7237 C CA . LYS B 1 286 ? -27 25.094 17.906 1 92.12 286 LYS B CA 1
ATOM 7238 C C . LYS B 1 286 ? -27.984 25.922 17.078 1 92.12 286 LYS B C 1
ATOM 7240 O O . LYS B 1 286 ? -28.156 27.109 17.328 1 92.12 286 LYS B O 1
ATOM 7245 N N . GLU B 1 287 ? -28.594 25.281 16.172 1 92.44 287 GLU B N 1
ATOM 7246 C CA . GLU B 1 287 ? -29.578 25.953 15.336 1 92.44 287 GLU B CA 1
ATOM 7247 C C . GLU B 1 287 ? -30.812 26.391 16.141 1 92.44 287 GLU B C 1
ATOM 7249 O O . GLU B 1 287 ? -31.344 27.484 15.945 1 92.44 287 GLU B O 1
ATOM 7254 N N . LEU B 1 288 ? -31.234 25.594 16.984 1 94.81 288 LEU B N 1
ATOM 7255 C CA . LEU B 1 288 ? -32.406 25.875 17.828 1 94.81 288 LEU B CA 1
ATOM 7256 C C . LEU B 1 288 ? -32.094 27.016 18.797 1 94.81 288 LEU B C 1
ATOM 7258 O O . LEU B 1 288 ? -32.969 27.844 19.062 1 94.81 288 LEU B O 1
ATOM 7262 N N . ASP B 1 289 ? -30.906 27 19.281 1 93.19 289 ASP B N 1
ATOM 7263 C CA . ASP B 1 289 ? -30.5 28.094 20.172 1 93.19 289 ASP B CA 1
ATOM 7264 C C . ASP B 1 289 ? -30.469 29.422 19.438 1 93.19 289 ASP B C 1
ATOM 7266 O O . ASP B 1 289 ? -30.781 30.469 20 1 93.19 289 ASP B O 1
ATOM 7270 N N . ARG B 1 290 ? -30.125 29.344 18.266 1 90.75 290 ARG B N 1
ATOM 7271 C CA . ARG B 1 290 ? -29.969 30.547 17.469 1 90.75 290 ARG B CA 1
ATOM 7272 C C . ARG B 1 290 ? -31.312 31.047 16.953 1 90.75 290 ARG B C 1
ATOM 7274 O O . ARG B 1 290 ? -31.625 32.219 17.031 1 90.75 290 ARG B O 1
ATOM 7281 N N . ASN B 1 291 ? -32.25 30.156 16.422 1 90.5 291 ASN B N 1
ATOM 7282 C CA . ASN B 1 291 ? -33.438 30.547 15.703 1 90.5 291 ASN B CA 1
ATOM 7283 C C . ASN B 1 291 ? -34.719 30.188 16.469 1 90.5 291 ASN B C 1
ATOM 7285 O O . ASN B 1 291 ? -35.812 30.625 16.125 1 90.5 291 ASN B O 1
ATOM 7289 N N . GLY B 1 292 ? -34.594 29.359 17.375 1 90.62 292 GLY B N 1
ATOM 7290 C CA . GLY B 1 292 ? -35.719 28.938 18.172 1 90.62 292 GLY B CA 1
ATOM 7291 C C . GLY B 1 292 ? -36.625 27.953 17.453 1 90.62 292 GLY B C 1
ATOM 7292 O O . GLY B 1 292 ? -37.625 27.469 18.016 1 90.62 292 GLY B O 1
ATOM 7293 N N . LYS B 1 293 ? -36.375 27.75 16.172 1 91.38 293 LYS B N 1
ATOM 7294 C CA . LYS B 1 293 ? -37.156 26.812 15.367 1 91.38 293 LYS B CA 1
ATOM 7295 C C . LYS B 1 293 ? -36.281 26.062 14.383 1 91.38 293 LYS B C 1
ATOM 7297 O O . LYS B 1 293 ? -35.125 26.469 14.125 1 91.38 293 LYS B O 1
ATOM 7302 N N . LEU B 1 294 ? -36.812 24.906 13.945 1 92.5 294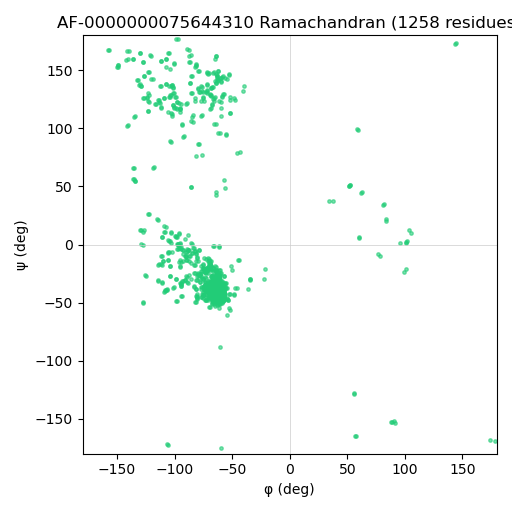 LEU B N 1
ATOM 7303 C CA . LEU B 1 294 ? -36.125 24.094 12.961 1 92.5 294 LEU B CA 1
ATOM 7304 C C . LEU B 1 294 ? -36.875 24.062 11.641 1 92.5 294 LEU B C 1
ATOM 7306 O O . LEU B 1 294 ? -38.094 23.812 11.625 1 92.5 294 LEU B O 1
ATOM 7310 N N . ASN B 1 295 ? -36.281 24.469 10.555 1 91.06 295 ASN B N 1
ATOM 7311 C CA . ASN B 1 295 ? -36.812 24.234 9.219 1 91.06 295 ASN B CA 1
ATOM 7312 C C . ASN B 1 295 ? -36.531 22.812 8.75 1 91.06 295 ASN B C 1
ATOM 7314 O O . ASN B 1 295 ? -35.562 22.578 8.016 1 91.06 295 ASN B O 1
ATOM 7318 N N . VAL B 1 296 ? -37.344 21.891 9.062 1 94.12 296 VAL B N 1
ATOM 7319 C CA . VAL B 1 296 ? -37.094 20.453 8.93 1 94.12 296 VAL B CA 1
ATOM 7320 C C . VAL B 1 296 ? -36.969 20.094 7.449 1 94.12 296 VAL B C 1
ATOM 7322 O O . VAL B 1 296 ? -36.031 19.391 7.047 1 94.12 296 VAL B O 1
ATOM 7325 N N . PRO B 1 297 ? -37.906 20.594 6.562 1 93.44 297 PRO B N 1
ATOM 7326 C CA . PRO B 1 297 ? -37.781 20.234 5.148 1 93.44 297 PRO B CA 1
ATOM 7327 C C . PRO B 1 297 ? -36.438 20.703 4.551 1 93.44 297 PRO B C 1
ATOM 7329 O O . PRO B 1 297 ? -35.844 19.984 3.754 1 93.44 297 PRO B O 1
ATOM 7332 N N . LEU B 1 298 ? -36.062 21.797 4.965 1 90.25 298 LEU B N 1
ATOM 7333 C CA . LEU B 1 298 ? -34.781 22.328 4.457 1 90.25 298 LEU B CA 1
ATOM 7334 C C . LEU B 1 298 ? -33.625 21.516 5.008 1 90.25 298 LEU B C 1
ATOM 7336 O O . LEU B 1 298 ? -32.625 21.297 4.305 1 90.25 298 LEU B O 1
ATOM 7340 N N . LEU B 1 299 ? -33.781 21.203 6.227 1 92.19 299 LEU B N 1
ATOM 7341 C CA . LEU B 1 299 ? -32.75 20.375 6.855 1 92.19 299 LEU B CA 1
ATOM 7342 C C . LEU B 1 299 ? -32.594 19.047 6.117 1 92.19 299 LEU B C 1
ATOM 7344 O O . LEU B 1 299 ? -31.484 18.609 5.859 1 92.19 299 LEU B O 1
ATOM 7348 N N . TYR B 1 300 ? -33.719 18.422 5.809 1 95.19 300 TYR B N 1
ATOM 7349 C CA . TYR B 1 300 ? -33.688 17.156 5.102 1 95.19 300 TYR B CA 1
ATOM 7350 C C . TYR B 1 300 ? -33.125 17.297 3.701 1 95.19 300 TYR B C 1
ATOM 7352 O O . TYR B 1 300 ? -32.344 16.453 3.246 1 95.19 300 TYR B O 1
ATOM 7360 N N . LEU B 1 301 ? -33.438 18.359 3.055 1 92.62 301 LEU B N 1
ATOM 7361 C CA . LEU B 1 301 ? -32.969 18.609 1.697 1 92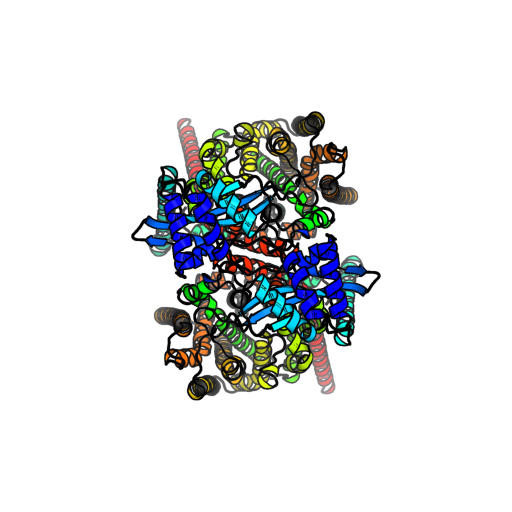.62 301 LEU B CA 1
ATOM 7362 C C . LEU B 1 301 ? -31.469 18.812 1.674 1 92.62 301 LEU B C 1
ATOM 7364 O O . LEU B 1 301 ? -30.781 18.266 0.8 1 92.62 301 LEU B O 1
ATOM 7368 N N . HIS B 1 302 ? -30.953 19.516 2.627 1 91.25 302 HIS B N 1
ATOM 7369 C CA . HIS B 1 302 ? -29.531 19.781 2.693 1 91.25 302 HIS B CA 1
ATOM 7370 C C . HIS B 1 302 ? -28.734 18.5 2.916 1 91.25 302 HIS B C 1
ATOM 7372 O O . HIS B 1 302 ? -27.703 18.281 2.287 1 91.25 302 HIS B O 1
ATOM 7378 N N . ARG B 1 303 ? -29.203 17.688 3.775 1 93.12 303 ARG B N 1
ATOM 7379 C CA . ARG B 1 303 ? -28.531 16.406 4.039 1 93.12 303 ARG B CA 1
ATOM 7380 C C . ARG B 1 303 ? -28.562 15.516 2.801 1 93.12 303 ARG B C 1
ATOM 7382 O O . ARG B 1 303 ? -27.562 14.875 2.471 1 93.12 303 ARG B O 1
ATOM 7389 N N . TYR B 1 304 ? -29.703 15.5 2.176 1 95.06 304 TYR B N 1
ATOM 7390 C CA . TYR B 1 304 ? -29.859 14.688 0.971 1 95.06 304 TYR B CA 1
ATOM 7391 C C . TYR B 1 304 ? -28.922 15.172 -0.127 1 95.06 304 TYR B C 1
ATOM 7393 O O . TYR B 1 304 ? -28.266 14.359 -0.793 1 95.06 304 TYR B O 1
ATOM 7401 N N . LEU B 1 305 ? -28.812 16.453 -0.274 1 92.81 305 LEU B N 1
ATOM 7402 C CA . LEU B 1 305 ? -27.984 17.031 -1.329 1 92.81 305 LEU B CA 1
ATOM 7403 C C . LEU B 1 305 ? -26.5 16.891 -1.001 1 92.81 305 LEU B C 1
ATOM 7405 O O . LEU B 1 305 ? -25.672 16.859 -1.903 1 92.81 305 LEU B O 1
ATOM 7409 N N . ARG B 1 306 ? -26.234 16.766 0.21 1 91.56 306 ARG B N 1
ATOM 7410 C CA . ARG B 1 306 ? -24.844 16.641 0.641 1 91.56 306 ARG B CA 1
ATOM 7411 C C . ARG B 1 306 ? -24.328 15.219 0.393 1 91.56 306 ARG B C 1
ATOM 7413 O O . ARG B 1 306 ? -23.172 15.039 -0.006 1 91.56 306 ARG B O 1
ATOM 7420 N N . LEU B 1 307 ? -25.141 14.234 0.479 1 95.25 307 LEU B N 1
ATOM 7421 C CA . LEU B 1 307 ? -24.688 12.844 0.462 1 95.25 307 LEU B CA 1
ATOM 7422 C C . LEU B 1 307 ? -25.031 12.18 -0.867 1 95.25 307 LEU B C 1
ATOM 7424 O O . LEU B 1 307 ? -24.203 11.438 -1.421 1 95.25 307 LEU B O 1
ATOM 7428 N N . THR B 1 308 ? -26.141 12.461 -1.417 1 97.06 308 THR B N 1
ATOM 7429 C CA . THR B 1 308 ? -26.766 11.625 -2.434 1 97.06 308 THR B CA 1
ATOM 7430 C C . THR B 1 308 ? -26.078 11.805 -3.785 1 97.06 308 THR B C 1
ATOM 7432 O O . THR B 1 308 ? -25.859 10.836 -4.516 1 97.06 308 THR B O 1
ATOM 7435 N N . PRO B 1 309 ? -25.75 13.039 -4.184 1 96.19 309 PRO B N 1
ATOM 7436 C CA . PRO B 1 309 ? -25.109 13.172 -5.496 1 96.19 309 PRO B CA 1
ATOM 7437 C C . PRO B 1 309 ? -23.812 12.359 -5.602 1 96.19 309 PRO B C 1
ATOM 7439 O O . PRO B 1 309 ? -23.547 11.742 -6.641 1 96.19 309 PRO B O 1
ATOM 7442 N N . VAL B 1 310 ? -23.047 12.336 -4.586 1 97.5 310 VAL B N 1
ATOM 7443 C CA . VAL B 1 310 ? -21.781 11.609 -4.566 1 97.5 310 VAL B CA 1
ATOM 7444 C C . VAL B 1 310 ? -22.062 10.102 -4.629 1 97.5 310 VAL B C 1
ATOM 7446 O O . VAL B 1 310 ? -21.391 9.375 -5.375 1 97.5 310 VAL B O 1
ATOM 7449 N N . PHE B 1 311 ? -23.047 9.672 -3.869 1 98 311 PHE B N 1
ATOM 7450 C CA . PHE B 1 311 ? -23.438 8.273 -3.834 1 98 311 PHE B CA 1
ATOM 7451 C C . PHE B 1 311 ? -24.062 7.855 -5.16 1 98 311 PHE B C 1
ATOM 7453 O O . PHE B 1 311 ? -23.781 6.773 -5.672 1 98 311 PHE B O 1
ATOM 7460 N N . ALA B 1 312 ? -24.844 8.719 -5.707 1 97.62 312 ALA B N 1
ATOM 7461 C CA . ALA B 1 312 ? -25.484 8.453 -6.988 1 97.62 312 ALA B CA 1
ATOM 7462 C C . ALA B 1 312 ? -24.469 8.312 -8.109 1 97.62 312 ALA B C 1
ATOM 7464 O O . ALA B 1 312 ? -24.625 7.484 -9.008 1 97.62 312 ALA B O 1
ATOM 7465 N N . ALA B 1 313 ? -23.484 9.133 -8.078 1 97.19 313 ALA B N 1
ATOM 7466 C CA . ALA B 1 313 ? -22.422 9.039 -9.078 1 97.19 313 ALA B CA 1
ATOM 7467 C C . ALA B 1 313 ? -21.734 7.68 -9.016 1 97.19 313 ALA B C 1
ATOM 7469 O O . ALA B 1 313 ? -21.406 7.098 -10.055 1 97.19 313 ALA B O 1
ATOM 7470 N N . LEU B 1 314 ? -21.531 7.184 -7.828 1 97.12 314 LEU B N 1
ATOM 7471 C CA . LEU B 1 314 ? -20.891 5.883 -7.684 1 97.12 314 LEU B CA 1
ATOM 7472 C C . LEU B 1 314 ? -21.797 4.77 -8.203 1 97.12 314 LEU B C 1
ATOM 7474 O O . LEU B 1 314 ? -21.328 3.838 -8.859 1 97.12 314 LEU B O 1
ATOM 7478 N N . ILE B 1 315 ? -23.047 4.859 -7.863 1 96.5 315 ILE B N 1
ATOM 7479 C CA . ILE B 1 315 ? -24.016 3.875 -8.352 1 96.5 315 ILE B CA 1
ATOM 7480 C C . ILE B 1 315 ? -24.031 3.893 -9.875 1 96.5 315 ILE B C 1
ATOM 7482 O O . ILE B 1 315 ? -24 2.838 -10.516 1 96.5 315 ILE B O 1
ATOM 7486 N N . LEU B 1 316 ? -24.078 5.051 -10.422 1 95.44 316 LEU B N 1
ATOM 7487 C CA . LEU B 1 316 ? -24.094 5.191 -11.875 1 95.44 316 LEU B CA 1
ATOM 7488 C C . LEU B 1 316 ? -22.812 4.625 -12.492 1 95.44 316 LEU B C 1
ATOM 7490 O O . LEU B 1 316 ? -22.859 3.98 -13.539 1 95.44 316 LEU B O 1
ATOM 7494 N N . PHE B 1 317 ? -21.703 4.906 -11.875 1 95.19 317 PHE B N 1
ATOM 7495 C CA . PHE B 1 317 ? -20.438 4.348 -12.344 1 95.19 317 PHE B CA 1
ATOM 7496 C C . PHE B 1 317 ? -20.469 2.826 -12.305 1 95.19 317 PHE B C 1
ATOM 7498 O O . PHE B 1 317 ? -20 2.164 -13.234 1 95.19 317 PHE B O 1
ATOM 7505 N N . THR B 1 318 ? -21.031 2.305 -11.25 1 93.62 318 THR B N 1
ATOM 7506 C CA . THR B 1 318 ? -21.078 0.862 -11.031 1 93.62 318 THR B CA 1
ATOM 7507 C C . THR B 1 318 ? -21.953 0.181 -12.078 1 93.62 318 THR B C 1
ATOM 7509 O O . THR B 1 318 ? -21.578 -0.85 -12.641 1 93.62 318 THR B O 1
ATOM 7512 N N . VAL B 1 319 ? -23.016 0.741 -12.375 1 92 319 VAL B N 1
ATOM 7513 C CA . VAL B 1 319 ? -23.969 0.135 -13.312 1 92 319 VAL B CA 1
ATOM 7514 C C . VAL B 1 319 ? -23.516 0.408 -14.742 1 92 319 VAL B C 1
ATOM 7516 O O . VAL B 1 319 ? -23.672 -0.438 -15.625 1 92 319 VAL B O 1
ATOM 7519 N N . GLY B 1 320 ? -22.875 1.487 -14.953 1 91.56 320 GLY B N 1
ATOM 7520 C CA . GLY B 1 320 ? -22.578 1.903 -16.312 1 91.56 320 GLY B CA 1
ATOM 7521 C C . GLY B 1 320 ? -21.203 1.474 -16.781 1 91.56 320 GLY B C 1
ATOM 7522 O O . GLY B 1 320 ? -21 1.214 -17.969 1 91.56 320 GLY B O 1
ATOM 7523 N N . PHE B 1 321 ? -20.234 1.421 -15.867 1 91.88 321 PHE B N 1
ATOM 7524 C CA . PHE B 1 321 ? -18.875 1.274 -16.344 1 91.88 321 PHE B CA 1
ATOM 7525 C C . PHE B 1 321 ? -18.203 0.069 -15.695 1 91.88 321 PHE B C 1
ATOM 7527 O O . PHE B 1 321 ? -17.266 -0.506 -16.266 1 91.88 321 PHE B O 1
ATOM 7534 N N . PHE B 1 322 ? -18.562 -0.37 -14.555 1 90.44 322 PHE B N 1
ATOM 7535 C CA . PHE B 1 322 ? -17.812 -1.305 -13.727 1 90.44 322 PHE B CA 1
ATOM 7536 C C . PHE B 1 322 ? -17.562 -2.611 -14.469 1 90.44 322 PHE B C 1
ATOM 7538 O O . PHE B 1 322 ? -16.453 -3.158 -14.43 1 90.44 322 PHE B O 1
ATOM 7545 N N . GLN B 1 323 ? -18.531 -3.137 -15.141 1 87.88 323 GLN B N 1
ATOM 7546 C CA . GLN B 1 323 ? -18.422 -4.41 -15.836 1 87.88 323 GLN B CA 1
ATOM 7547 C C . GLN B 1 323 ? -17.328 -4.359 -16.906 1 87.88 323 GLN B C 1
ATOM 7549 O O . GLN B 1 323 ? -16.656 -5.363 -17.172 1 87.88 323 GLN B O 1
ATOM 7554 N N . ARG B 1 324 ? -17 -3.189 -17.406 1 89.88 324 ARG B N 1
ATOM 7555 C CA . ARG B 1 324 ? -16.141 -3.094 -18.578 1 89.88 324 ARG B CA 1
ATOM 7556 C C . ARG B 1 324 ? -14.734 -2.65 -18.203 1 89.88 324 ARG B C 1
ATOM 7558 O O . ARG B 1 324 ? -13.828 -2.658 -19.031 1 89.88 324 ARG B O 1
ATOM 7565 N N . ILE B 1 325 ? -14.516 -2.314 -17.047 1 90.12 325 ILE B N 1
ATOM 7566 C CA . ILE B 1 325 ? -13.211 -1.752 -16.719 1 90.12 325 ILE B CA 1
ATOM 7567 C C . ILE B 1 325 ? -12.289 -2.859 -16.203 1 90.12 325 ILE B C 1
ATOM 7569 O O . ILE B 1 325 ? -11.102 -2.619 -15.945 1 90.12 325 ILE B O 1
ATOM 7573 N N . GLY B 1 326 ? -12.805 -4.031 -16.109 1 90 326 GLY B N 1
ATOM 7574 C CA . GLY B 1 326 ? -11.977 -5.129 -15.641 1 90 326 GLY B CA 1
ATOM 7575 C C . GLY B 1 326 ? -12.234 -6.43 -16.375 1 90 326 GLY B C 1
ATOM 7576 O O . GLY B 1 326 ? -13.133 -6.504 -17.219 1 90 326 GLY B O 1
ATOM 7577 N N . ASP B 1 327 ? -11.375 -7.305 -16.188 1 92.62 327 ASP B N 1
ATOM 7578 C CA . ASP B 1 327 ? -11.477 -8.672 -16.688 1 92.62 327 ASP B CA 1
ATOM 7579 C C . ASP B 1 327 ? -10.602 -9.617 -15.859 1 92.62 327 ASP B C 1
ATOM 7581 O O . ASP B 1 327 ? -9.852 -9.172 -14.992 1 92.62 327 ASP B O 1
ATOM 7585 N N . GLY B 1 328 ? -10.828 -10.883 -16.078 1 93.06 328 GLY B N 1
ATOM 7586 C CA . GLY B 1 328 ? -10.109 -11.898 -15.336 1 93.06 328 GLY B CA 1
ATOM 7587 C C . GLY B 1 328 ? -10.945 -13.117 -15.008 1 93.06 328 GLY B C 1
ATOM 7588 O O . GLY B 1 328 ? -12.156 -13.117 -15.242 1 93.06 328 GLY B O 1
ATOM 7589 N N . PRO B 1 329 ? -10.25 -14.094 -14.469 1 93.31 329 PRO B N 1
ATOM 7590 C CA . PRO B 1 329 ? -10.938 -15.359 -14.188 1 93.31 329 PRO B CA 1
ATOM 7591 C C . PRO B 1 329 ? -12.078 -15.195 -13.188 1 93.31 329 PRO B C 1
ATOM 7593 O O . PRO B 1 329 ? -13.094 -15.891 -13.289 1 93.31 329 PRO B O 1
ATOM 7596 N N . LEU B 1 330 ? -11.961 -14.234 -12.266 1 89.81 330 LEU B N 1
ATOM 7597 C CA . LEU B 1 330 ? -12.945 -14.086 -11.195 1 89.81 330 LEU B CA 1
ATOM 7598 C C . LEU B 1 330 ? -13.789 -12.836 -11.406 1 89.81 330 LEU B C 1
ATOM 7600 O O . LEU B 1 330 ? -14.547 -12.438 -10.516 1 89.81 330 LEU B O 1
ATOM 7604 N N . TRP B 1 331 ? -13.703 -12.242 -12.492 1 90.56 331 TRP B N 1
ATOM 7605 C CA . TRP B 1 331 ? -14.32 -10.938 -12.719 1 90.56 331 TRP B CA 1
ATOM 7606 C C . TRP B 1 331 ? -15.836 -11.047 -12.719 1 90.56 331 TRP B C 1
ATOM 7608 O O . TRP B 1 331 ? -16.531 -10.164 -12.219 1 90.56 331 TRP B O 1
ATOM 7618 N N . SER B 1 332 ? -16.359 -12.125 -13.281 1 85.5 332 SER B N 1
ATOM 7619 C CA . SER B 1 332 ? -17.812 -12.289 -13.352 1 85.5 332 SER B CA 1
ATOM 7620 C C . SER B 1 332 ? -18.438 -12.336 -11.953 1 85.5 332 SER B C 1
ATOM 7622 O O . SER B 1 332 ? -19.484 -11.734 -11.719 1 85.5 332 SER B O 1
ATOM 7624 N N . GLU B 1 333 ? -17.75 -13.031 -11.117 1 82.94 333 GLU B N 1
ATOM 7625 C CA . GLU B 1 333 ? -18.234 -13.078 -9.742 1 82.94 333 GLU B CA 1
ATOM 7626 C C . GLU B 1 333 ? -18.094 -11.727 -9.055 1 82.94 333 GLU B C 1
ATOM 7628 O O . GLU B 1 333 ? -18.969 -11.312 -8.297 1 82.94 333 GLU B O 1
ATOM 7633 N N . ALA B 1 334 ? -17.016 -11.086 -9.289 1 82.44 334 ALA B N 1
ATOM 7634 C CA . ALA B 1 334 ? -16.75 -9.781 -8.695 1 82.44 334 ALA B CA 1
ATOM 7635 C C . ALA B 1 334 ? -17.797 -8.766 -9.133 1 82.44 334 ALA B C 1
ATOM 7637 O O . ALA B 1 334 ? -18.328 -8.016 -8.312 1 82.44 334 ALA B O 1
ATOM 7638 N N . TYR B 1 335 ? -18.078 -8.805 -10.398 1 82 335 TYR B N 1
ATOM 7639 C CA . TYR B 1 335 ? -19.062 -7.875 -10.945 1 82 335 TYR B CA 1
ATOM 7640 C C . TYR B 1 335 ? -20.453 -8.164 -10.391 1 82 335 TYR B C 1
ATOM 7642 O O . TYR B 1 335 ? -21.188 -7.246 -10.023 1 82 335 TYR B O 1
ATOM 7650 N N . GLN B 1 336 ? -20.781 -9.406 -10.242 1 77.38 336 GLN B N 1
ATOM 7651 C CA . GLN B 1 336 ? -22.078 -9.773 -9.703 1 77.38 336 GLN B CA 1
ATOM 7652 C C . GLN B 1 336 ? -22.203 -9.367 -8.234 1 77.38 336 GLN B C 1
ATOM 7654 O O . GLN B 1 336 ? -23.266 -8.922 -7.797 1 77.38 336 GLN B O 1
ATOM 7659 N N . PHE B 1 337 ? -21.094 -9.453 -7.598 1 76 337 PHE B N 1
ATOM 7660 C CA . PHE B 1 337 ? -21.062 -9.094 -6.184 1 76 337 PHE B CA 1
ATOM 7661 C C . PHE B 1 337 ? -21.219 -7.586 -6 1 76 337 PHE B C 1
ATOM 7663 O O . PHE B 1 337 ? -21.797 -7.133 -5.012 1 76 337 PHE B O 1
ATOM 7670 N N . THR B 1 338 ? -20.781 -6.773 -6.879 1 70.31 338 THR B N 1
ATOM 7671 C CA . THR B 1 338 ? -20.75 -5.324 -6.738 1 70.31 338 THR B CA 1
ATOM 7672 C C . THR B 1 338 ? -21.938 -4.684 -7.441 1 70.31 338 THR B C 1
ATOM 7674 O O . THR B 1 338 ? -22.672 -3.885 -6.848 1 70.31 338 THR B O 1
ATOM 7677 N N . SER B 1 339 ? -22.188 -5.098 -8.75 1 75.5 339 SER B N 1
ATOM 7678 C CA . SER B 1 339 ? -23.078 -4.328 -9.609 1 75.5 339 SER B CA 1
ATOM 7679 C C . SER B 1 339 ? -24.375 -5.078 -9.867 1 75.5 339 SER B C 1
ATOM 7681 O O . SER B 1 339 ? -25.375 -4.48 -10.281 1 75.5 339 SER B O 1
ATOM 7683 N N . GLY B 1 340 ? -24.406 -6.285 -9.57 1 80.38 340 GLY B N 1
ATOM 7684 C CA . GLY B 1 340 ? -25.594 -7.047 -9.922 1 80.38 340 GLY B CA 1
ATOM 7685 C C . GLY B 1 340 ? -26.844 -6.531 -9.25 1 80.38 340 GLY B C 1
ATOM 7686 O O . GLY B 1 340 ? -27.844 -6.266 -9.922 1 80.38 340 GLY B O 1
ATOM 7687 N N . ASN B 1 341 ? -26.672 -6.188 -8.047 1 87.31 341 ASN B N 1
ATOM 7688 C CA . ASN B 1 341 ? -27.812 -5.73 -7.273 1 87.31 341 ASN B CA 1
ATOM 7689 C C . ASN B 1 341 ? -28.156 -4.277 -7.582 1 87.31 341 ASN B C 1
ATOM 7691 O O . ASN B 1 341 ? -29.328 -3.877 -7.477 1 87.31 341 ASN B O 1
ATOM 7695 N N . CYS B 1 342 ? -27.219 -3.502 -8.016 1 91.94 342 CYS B N 1
ATOM 7696 C CA . CYS B 1 342 ? -27.422 -2.076 -8.242 1 91.94 342 CYS B CA 1
ATOM 7697 C C . CYS B 1 342 ? -28.25 -1.844 -9.492 1 91.94 342 CYS B C 1
ATOM 7699 O O . CYS B 1 342 ? -28.984 -0.848 -9.586 1 91.94 342 CYS B O 1
ATOM 7701 N N . LYS B 1 343 ? -28.172 -2.738 -10.414 1 89.06 343 LYS B N 1
ATOM 7702 C CA . LYS B 1 343 ? -28.953 -2.604 -11.641 1 89.06 343 LYS B CA 1
ATOM 7703 C C . LYS B 1 343 ? -30.453 -2.674 -11.344 1 89.06 343 LYS B C 1
ATOM 7705 O O . LYS B 1 343 ? -31.234 -1.916 -11.922 1 89.06 343 LYS B O 1
ATOM 7710 N N . GLN B 1 344 ? -30.797 -3.443 -10.414 1 89.56 344 GLN B N 1
ATOM 7711 C CA . GLN B 1 344 ? -32.188 -3.656 -10.102 1 89.56 344 GLN B CA 1
ATOM 7712 C C . GLN B 1 344 ? -32.656 -2.719 -8.984 1 89.56 344 GLN B C 1
ATOM 7714 O O . GLN B 1 344 ? -33.812 -2.244 -9 1 89.56 344 GLN B O 1
ATOM 7719 N N . TYR B 1 345 ? -31.766 -2.41 -8.023 1 94.38 345 TYR B N 1
ATOM 7720 C CA . TYR B 1 345 ? -32.219 -1.769 -6.805 1 94.38 345 TYR B CA 1
ATOM 7721 C C . TYR B 1 345 ? -31.516 -0.436 -6.582 1 94.38 345 TYR B C 1
ATOM 7723 O O . TYR B 1 345 ? -31.359 0.006 -5.441 1 94.38 345 TYR B O 1
ATOM 7731 N N . TRP B 1 346 ? -31.062 0.211 -7.648 1 94.38 346 TRP B N 1
ATOM 7732 C CA . TRP B 1 346 ? -30.422 1.516 -7.516 1 94.38 346 TRP B CA 1
ATOM 7733 C C . TRP B 1 346 ? -31.344 2.504 -6.812 1 94.38 346 TRP B C 1
ATOM 7735 O O . TRP B 1 346 ? -30.891 3.338 -6.023 1 94.38 346 TRP B O 1
ATOM 7745 N N . TRP B 1 347 ? -32.656 2.408 -6.992 1 95.38 347 TRP B N 1
ATOM 7746 C CA . TRP B 1 347 ? -33.625 3.354 -6.457 1 95.38 347 TRP B CA 1
ATOM 7747 C C . TRP B 1 347 ? -33.781 3.199 -4.945 1 95.38 347 TRP B C 1
ATOM 7749 O O . TRP B 1 347 ? -33.906 4.191 -4.223 1 95.38 347 TRP B O 1
ATOM 7759 N N . SER B 1 348 ? -33.75 1.965 -4.449 1 97 348 SER B N 1
ATOM 7760 C CA . SER B 1 348 ? -33.844 1.754 -3.01 1 97 348 SER B CA 1
ATOM 7761 C C . SER B 1 348 ? -32.625 2.311 -2.295 1 97 348 SER B C 1
ATOM 7763 O O . SER B 1 348 ? -32.719 2.768 -1.153 1 97 348 SER B O 1
ATOM 7765 N N . ALA B 1 349 ? -31.484 2.23 -2.992 1 96.81 349 ALA B N 1
ATOM 7766 C CA . ALA B 1 349 ? -30.25 2.785 -2.434 1 96.81 349 ALA B CA 1
ATOM 7767 C C . ALA B 1 349 ? -30.328 4.309 -2.35 1 96.81 349 ALA B C 1
ATOM 7769 O O . ALA B 1 349 ? -29.969 4.898 -1.325 1 96.81 349 ALA B O 1
ATOM 7770 N N . LEU B 1 350 ? -30.828 4.965 -3.365 1 97.31 350 LEU B N 1
ATOM 7771 C CA . LEU B 1 350 ? -30.875 6.418 -3.432 1 97.31 350 LEU B CA 1
ATOM 7772 C C . LEU B 1 350 ? -31.969 6.969 -2.52 1 97.31 350 LEU B C 1
ATOM 7774 O O . LEU B 1 350 ? -31.891 8.117 -2.078 1 97.31 350 LEU B O 1
ATOM 7778 N N . LEU B 1 351 ? -32.938 6.102 -2.191 1 97.69 351 LEU B N 1
ATOM 7779 C CA . LEU B 1 351 ? -33.969 6.504 -1.262 1 97.69 351 LEU B CA 1
ATOM 7780 C C . LEU B 1 351 ? -33.594 6.121 0.168 1 97.69 351 LEU B C 1
ATOM 7782 O O . LEU B 1 351 ? -34.344 6.434 1.106 1 97.69 351 LEU B O 1
ATOM 7786 N N . TYR B 1 352 ? -32.531 5.457 0.324 1 98.19 352 TYR B N 1
ATOM 7787 C CA . TYR B 1 352 ? -31.969 5.074 1.619 1 98.19 352 TYR B CA 1
ATOM 7788 C C . TYR B 1 352 ? -32.938 4.16 2.369 1 98.19 352 TYR B C 1
ATOM 7790 O O . TYR B 1 352 ? -33.156 4.34 3.568 1 98.19 352 TYR B O 1
ATOM 7798 N N . VAL B 1 353 ? -33.531 3.123 1.608 1 97.88 353 VAL B N 1
ATOM 7799 C CA . VAL B 1 353 ? -34.469 2.201 2.24 1 97.88 353 VAL B CA 1
ATOM 7800 C C . VAL B 1 353 ? -34.062 0.761 1.929 1 97.88 353 VAL B C 1
ATOM 7802 O O . VAL B 1 353 ? -34.812 -0.173 2.213 1 97.88 353 VAL B O 1
ATOM 7805 N N . GLN B 1 354 ? -32.906 0.5 1.407 1 96.5 354 GLN B N 1
ATOM 7806 C CA . GLN B 1 354 ? -32.5 -0.813 0.916 1 96.5 354 GLN B CA 1
ATOM 7807 C C . GLN B 1 354 ? -32.375 -1.811 2.062 1 96.5 354 GLN B C 1
ATOM 7809 O O . GLN B 1 354 ? -32.562 -3.012 1.873 1 96.5 354 GLN B O 1
ATOM 7814 N N . ASN B 1 355 ? -32.062 -1.36 3.295 1 96.56 355 ASN B N 1
ATOM 7815 C CA . ASN B 1 355 ? -31.844 -2.258 4.426 1 96.56 355 ASN B CA 1
ATOM 7816 C C . ASN B 1 355 ? -33.156 -2.936 4.852 1 96.56 355 ASN B C 1
ATOM 7818 O O . ASN B 1 355 ? -33.125 -3.955 5.543 1 96.56 355 ASN B O 1
ATOM 7822 N N . TYR B 1 356 ? -34.312 -2.377 4.441 1 96.94 356 TYR B N 1
ATOM 7823 C CA . TYR B 1 356 ? -35.594 -2.979 4.738 1 96.94 356 TYR B CA 1
ATOM 7824 C C . TYR B 1 356 ? -36.25 -3.52 3.473 1 96.94 356 TYR B C 1
ATOM 7826 O O . TYR B 1 356 ? -36.906 -4.566 3.502 1 96.94 356 TYR B O 1
ATOM 7834 N N . VAL B 1 357 ? -36.062 -2.902 2.307 1 96.25 357 VAL B N 1
ATOM 7835 C CA . VAL B 1 357 ? -36.75 -3.229 1.067 1 96.25 357 VAL B CA 1
ATOM 7836 C C . VAL B 1 357 ? -36.094 -4.422 0.395 1 96.25 357 VAL B C 1
ATOM 7838 O O . VAL B 1 357 ? -36.75 -5.363 -0.035 1 96.25 357 VAL B O 1
ATOM 7841 N N . ASN B 1 358 ? -34.844 -4.406 0.246 1 93.94 358 ASN B N 1
ATOM 7842 C CA . ASN B 1 358 ? -34.094 -5.488 -0.39 1 93.94 358 ASN B CA 1
ATOM 7843 C C . ASN B 1 358 ? -32.812 -5.824 0.386 1 93.94 358 ASN B C 1
ATOM 7845 O O . ASN B 1 358 ? -31.734 -5.773 -0.165 1 93.94 358 ASN B O 1
ATOM 7849 N N . PRO B 1 359 ? -32.938 -6.32 1.582 1 92.12 359 PRO B N 1
ATOM 7850 C CA . PRO B 1 359 ? -31.781 -6.582 2.438 1 92.12 359 PRO B CA 1
ATOM 7851 C C . PRO B 1 359 ? -30.891 -7.691 1.892 1 92.12 359 PRO B C 1
ATOM 7853 O O . PRO B 1 359 ? -29.703 -7.754 2.227 1 92.12 359 PRO B O 1
ATOM 7856 N N . HIS B 1 360 ? -31.359 -8.562 1.015 1 89.19 360 HIS B N 1
ATOM 7857 C CA . HIS B 1 360 ? -30.578 -9.664 0.466 1 89.19 360 HIS B CA 1
ATOM 7858 C C . HIS B 1 360 ? -29.875 -9.25 -0.817 1 89.19 360 HIS B C 1
ATOM 7860 O O . HIS B 1 360 ? -29 -9.977 -1.313 1 89.19 360 HIS B O 1
ATOM 7866 N N . GLN B 1 361 ? -30.25 -8.062 -1.323 1 91.69 361 GLN B N 1
ATOM 7867 C CA . GLN B 1 361 ? -29.688 -7.59 -2.584 1 91.69 361 GLN B CA 1
ATOM 7868 C C . GLN B 1 361 ? -29.312 -6.113 -2.498 1 91.69 361 GLN B C 1
ATOM 7870 O O . GLN B 1 361 ? -29.719 -5.316 -3.35 1 91.69 361 GLN B O 1
ATOM 7875 N N . VAL B 1 362 ? -28.516 -5.898 -1.549 1 92.5 362 VAL B N 1
ATOM 7876 C CA . VAL B 1 362 ? -28.125 -4.516 -1.29 1 92.5 362 VAL B CA 1
ATOM 7877 C C . VAL B 1 362 ? -27.188 -4.027 -2.396 1 92.5 362 VAL B C 1
ATOM 7879 O O . VAL B 1 362 ? -26.297 -4.758 -2.832 1 92.5 362 VAL B O 1
ATOM 7882 N N . CYS B 1 363 ? -27.516 -2.824 -2.961 1 93.94 363 CYS B N 1
ATOM 7883 C CA . CYS B 1 363 ? -26.625 -2.182 -3.916 1 93.94 363 CYS B CA 1
ATOM 7884 C C . CYS B 1 363 ? -25.344 -1.702 -3.232 1 93.94 363 CYS B C 1
ATOM 7886 O O . CYS B 1 363 ? -25.391 -0.779 -2.418 1 93.94 363 CYS B O 1
ATOM 7888 N N . LEU B 1 364 ? -24.219 -2.289 -3.678 1 93.31 364 LEU B N 1
ATOM 7889 C CA . LEU B 1 364 ? -22.969 -2.031 -2.979 1 93.31 364 LEU B CA 1
ATOM 7890 C C . LEU B 1 364 ? -23.078 -2.436 -1.512 1 93.31 364 LEU B C 1
ATOM 7892 O O . LEU B 1 364 ? -23.484 -1.634 -0.671 1 93.31 364 LEU B O 1
ATOM 7896 N N . GLY B 1 365 ? -22.641 -3.486 -1.136 1 90.81 365 GLY B N 1
ATOM 7897 C CA . GLY B 1 365 ? -22.844 -4.16 0.137 1 90.81 365 GLY B CA 1
ATOM 7898 C C . GLY B 1 365 ? -22.656 -3.248 1.333 1 90.81 365 GLY B C 1
ATOM 7899 O O . GLY B 1 365 ? -23.406 -3.324 2.309 1 90.81 365 GLY B O 1
ATOM 7900 N N . HIS B 1 366 ? -21.703 -2.307 1.326 1 93.31 366 HIS B N 1
ATOM 7901 C CA . HIS B 1 366 ? -21.375 -1.489 2.486 1 93.31 366 HIS B CA 1
ATOM 7902 C C . HIS B 1 366 ? -22.297 -0.276 2.59 1 93.31 366 HIS B C 1
ATOM 7904 O O . HIS B 1 366 ? -22.312 0.406 3.617 1 93.31 366 HIS B O 1
ATOM 7910 N N . SER B 1 367 ? -23.141 -0.03 1.578 1 95.81 367 SER B N 1
ATOM 7911 C CA . SER B 1 367 ? -23.938 1.193 1.534 1 95.81 367 SER B CA 1
ATOM 7912 C C . SER B 1 367 ? -25.156 1.096 2.447 1 95.81 367 SER B C 1
ATOM 7914 O O . SER B 1 367 ? -25.891 2.072 2.623 1 95.81 367 SER B O 1
ATOM 7916 N N . TRP B 1 368 ? -25.422 -0.075 3.086 1 95.88 368 TRP B N 1
ATOM 7917 C CA . TRP B 1 368 ? -26.484 -0.196 4.062 1 95.88 368 TRP B CA 1
ATOM 7918 C C . TRP B 1 368 ? -26.344 0.839 5.172 1 95.88 368 TRP B C 1
ATOM 7920 O O . TRP B 1 368 ? -27.328 1.324 5.719 1 95.88 368 TRP B O 1
ATOM 7930 N N . TYR B 1 369 ? -25.125 1.121 5.578 1 97.38 369 TYR B N 1
ATOM 7931 C CA . TYR B 1 369 ? -24.828 2.094 6.621 1 97.38 369 TYR B CA 1
ATOM 7932 C C . TYR B 1 369 ? -25.484 3.436 6.324 1 97.38 369 TYR B C 1
ATOM 7934 O O . TYR B 1 369 ? -26.016 4.09 7.223 1 97.38 369 TYR B O 1
ATOM 7942 N N . LEU B 1 370 ? -25.422 3.865 5.055 1 97.75 370 LEU B N 1
ATOM 7943 C CA . LEU B 1 370 ? -25.984 5.152 4.656 1 97.75 370 LEU B CA 1
ATOM 7944 C C . LEU B 1 370 ? -27.5 5.172 4.855 1 97.75 370 LEU B C 1
ATOM 7946 O O . LEU B 1 370 ? -28.062 6.207 5.199 1 97.75 370 LEU B O 1
ATOM 7950 N N . SER B 1 371 ? -28.094 4.031 4.578 1 98.06 371 SER B N 1
ATOM 7951 C CA . SER B 1 371 ? -29.531 3.938 4.789 1 98.06 371 SER B CA 1
ATOM 7952 C C . SER B 1 371 ? -29.891 4.121 6.262 1 98.06 371 SER B C 1
ATOM 7954 O O . SER B 1 371 ? -30.797 4.891 6.598 1 98.06 371 SER B O 1
ATOM 7956 N N . VAL B 1 372 ? -29.172 3.5 7.109 1 98.25 372 VAL B N 1
ATOM 7957 C CA . VAL B 1 372 ? -29.422 3.582 8.547 1 98.25 372 VAL B CA 1
ATOM 7958 C C . VAL B 1 372 ? -29.156 5 9.039 1 98.25 372 VAL B C 1
ATOM 7960 O O . VAL B 1 372 ? -29.953 5.574 9.773 1 98.25 372 VAL B O 1
ATOM 7963 N N . ASP B 1 373 ? -28.062 5.559 8.641 1 97.88 373 ASP B N 1
ATOM 7964 C CA . ASP B 1 373 ? -27.672 6.898 9.07 1 97.88 373 ASP B CA 1
ATOM 7965 C C . ASP B 1 373 ? -28.703 7.938 8.625 1 97.88 373 ASP B C 1
ATOM 7967 O O . ASP B 1 373 ? -29.078 8.805 9.414 1 97.88 373 ASP B O 1
ATOM 7971 N N . MET B 1 374 ? -29.141 7.824 7.375 1 98.06 374 MET B N 1
ATOM 7972 C CA . MET B 1 374 ? -30.125 8.758 6.844 1 98.06 374 MET B CA 1
ATOM 7973 C C . MET B 1 374 ? -31.453 8.617 7.582 1 98.06 374 MET B C 1
ATOM 7975 O O . MET B 1 374 ? -32.094 9.617 7.914 1 98.06 374 MET B O 1
ATOM 7979 N N . GLN B 1 375 ? -31.859 7.449 7.816 1 98.25 375 GLN B N 1
ATOM 7980 C CA . GLN B 1 375 ? -33.125 7.207 8.523 1 98.25 375 GLN B CA 1
ATOM 7981 C C . GLN B 1 375 ? -33.094 7.797 9.93 1 98.25 375 GLN B C 1
ATOM 7983 O O . GLN B 1 375 ? -34.031 8.445 10.359 1 98.25 375 GLN B O 1
ATOM 7988 N N . LEU B 1 376 ? -32 7.605 10.609 1 98.31 376 LEU B N 1
ATOM 7989 C CA . LEU B 1 376 ? -31.875 8.141 11.961 1 98.31 376 LEU B CA 1
ATOM 7990 C C . LEU B 1 376 ? -31.766 9.664 11.93 1 98.31 376 LEU B C 1
ATOM 7992 O O . LEU B 1 376 ? -32.281 10.336 12.82 1 98.31 376 LEU B O 1
ATOM 7996 N N . PHE B 1 377 ? -31.125 10.188 10.953 1 97.75 377 PHE B N 1
ATOM 7997 C CA . PHE B 1 377 ? -31.062 11.633 10.789 1 97.75 377 PHE B CA 1
ATOM 7998 C C . PHE B 1 377 ? -32.469 12.219 10.578 1 97.75 377 PHE B C 1
ATOM 8000 O O . PHE B 1 377 ? -32.812 13.242 11.164 1 97.75 377 PHE B O 1
ATOM 8007 N N . LEU B 1 378 ? -33.219 11.523 9.75 1 97.19 378 LEU B N 1
ATOM 8008 C CA . LEU B 1 378 ? -34.594 11.984 9.461 1 97.19 378 LEU B CA 1
ATOM 8009 C C . LEU B 1 378 ? -35.438 11.969 10.719 1 97.19 378 LEU B C 1
ATOM 8011 O O . LEU B 1 378 ? -36.344 12.797 10.859 1 97.19 378 LEU B O 1
ATOM 8015 N N . LEU B 1 379 ? -35.094 11.156 11.625 1 96.62 379 LEU B N 1
ATOM 8016 C CA . LEU B 1 379 ? -35.875 11.039 12.859 1 96.62 379 LEU B CA 1
ATOM 8017 C C . LEU B 1 379 ? -35.312 11.961 13.938 1 96.62 379 LEU B C 1
ATOM 8019 O O . LEU B 1 379 ? -35.969 12.211 14.945 1 96.62 379 LEU B O 1
ATOM 8023 N N . SER B 1 380 ? -34.25 12.562 13.758 1 97.12 380 SER B N 1
ATOM 8024 C CA . SER B 1 380 ? -33.5 13.289 14.781 1 97.12 380 SER B CA 1
ATOM 8025 C C . SER B 1 380 ? -34.281 14.492 15.289 1 97.12 380 SER B C 1
ATOM 8027 O O . SER B 1 380 ? -34.312 14.773 16.484 1 97.12 380 SER B O 1
ATOM 8029 N N . PRO B 1 381 ? -35.031 15.25 14.367 1 96.44 381 PRO B N 1
ATOM 8030 C CA . PRO B 1 381 ? -35.781 16.406 14.891 1 96.44 381 PRO B CA 1
ATOM 8031 C C . PRO B 1 381 ? -36.844 16 15.906 1 96.44 381 PRO B C 1
ATOM 8033 O O . PRO B 1 381 ? -37.156 16.766 16.828 1 96.44 381 PRO B O 1
ATOM 8036 N N . LEU B 1 382 ? -37.312 14.812 15.773 1 95.81 382 LEU B N 1
ATOM 8037 C CA . LEU B 1 382 ? -38.344 14.32 16.672 1 95.81 382 LEU B CA 1
ATOM 8038 C C . LEU B 1 382 ? -37.781 14.094 18.078 1 95.81 382 LEU B C 1
ATOM 8040 O O . LEU B 1 382 ? -38.531 14.086 19.062 1 95.81 382 LEU B O 1
ATOM 8044 N N . ILE B 1 383 ? -36.531 13.961 18.203 1 96.5 383 ILE B N 1
ATOM 8045 C CA . ILE B 1 383 ? -35.938 13.672 19.484 1 96.5 383 ILE B CA 1
ATOM 8046 C C . ILE B 1 383 ? -35.188 14.906 20 1 96.5 383 ILE B C 1
ATOM 8048 O O . ILE B 1 383 ? -35.281 15.25 21.188 1 96.5 383 ILE B O 1
ATOM 8052 N N . VAL B 1 384 ? -34.5 15.617 19.141 1 96.88 384 VAL B N 1
ATOM 8053 C CA . VAL B 1 384 ? -33.656 16.719 19.547 1 96.88 384 VAL B CA 1
ATOM 8054 C C . VAL B 1 384 ? -34.5 17.922 19.938 1 96.88 384 VAL B C 1
ATOM 8056 O O . VAL B 1 384 ? -34.156 18.672 20.859 1 96.88 384 VAL B O 1
ATOM 8059 N N . TYR B 1 385 ? -35.625 18.109 19.219 1 96 385 TYR B N 1
ATOM 8060 C CA . TYR B 1 385 ? -36.5 19.25 19.531 1 96 385 TYR B CA 1
ATOM 8061 C C . TYR B 1 385 ? -37.031 19.141 20.953 1 96 385 TYR B C 1
ATOM 8063 O O . TYR B 1 385 ? -36.938 20.078 21.75 1 96 385 TYR B O 1
ATOM 8071 N N . PRO B 1 386 ? -37.656 18 21.266 1 95.88 386 PRO B N 1
ATOM 8072 C CA . PRO B 1 386 ? -38.094 17.859 22.656 1 95.88 386 PRO B CA 1
ATOM 8073 C C . PRO B 1 386 ? -36.938 17.969 23.656 1 95.88 386 PRO B C 1
ATOM 8075 O O . PRO B 1 386 ? -37.125 18.469 24.766 1 95.88 386 PRO B O 1
ATOM 8078 N N . LEU B 1 387 ? -35.812 17.484 23.344 1 95.75 387 LEU B N 1
ATOM 8079 C CA . LEU B 1 387 ? -34.625 17.594 24.203 1 95.75 387 LEU B CA 1
ATOM 8080 C C . LEU B 1 387 ? -34.281 19.062 24.453 1 95.75 387 LEU B C 1
ATOM 8082 O O . LEU B 1 387 ? -33.906 19.422 25.562 1 95.75 387 LEU B O 1
ATOM 8086 N N . TRP B 1 388 ? -34.406 19.844 23.391 1 95.12 388 TRP B N 1
ATOM 8087 C CA . TRP B 1 388 ? -34.125 21.281 23.484 1 95.12 388 TRP B CA 1
ATOM 8088 C C . TRP B 1 388 ? -35.219 21.969 24.297 1 95.12 388 TRP B C 1
ATOM 8090 O O . TRP B 1 388 ? -34.906 22.812 25.156 1 95.12 388 TRP B O 1
ATOM 8100 N N . ARG B 1 389 ? -36.469 21.578 24.141 1 94.62 389 ARG B N 1
ATOM 8101 C CA . ARG B 1 389 ? -37.594 22.266 24.75 1 94.62 389 ARG B CA 1
ATOM 8102 C C . ARG B 1 389 ? -37.781 21.844 26.203 1 94.62 389 ARG B C 1
ATOM 8104 O O . ARG B 1 389 ? -38.031 22.688 27.078 1 94.62 389 ARG B O 1
ATOM 8111 N N . TRP B 1 390 ? -37.688 20.5 26.469 1 94.62 390 TRP B N 1
ATOM 8112 C CA . TRP B 1 390 ? -38.062 19.984 27.781 1 94.62 390 TRP B CA 1
ATOM 8113 C C . TRP B 1 390 ? -36.844 19.594 28.609 1 94.62 390 TRP B C 1
ATOM 8115 O O . TRP B 1 390 ? -36.969 19.25 29.781 1 94.62 390 TRP B O 1
ATOM 8125 N N . GLY B 1 391 ? -35.719 19.5 28.031 1 90.62 391 GLY B N 1
ATOM 8126 C CA . GLY B 1 391 ? -34.5 19.328 28.797 1 90.62 391 GLY B CA 1
ATOM 8127 C C . GLY B 1 391 ? -34.125 17.875 29.016 1 90.62 391 GLY B C 1
ATOM 8128 O O . GLY B 1 391 ? -34.531 17.016 28.234 1 90.62 391 GLY B O 1
ATOM 8129 N N . PRO B 1 392 ? -33.406 17.531 30.062 1 92.31 392 PRO B N 1
ATOM 8130 C CA . PRO B 1 392 ? -32.75 16.219 30.25 1 92.31 392 PRO B CA 1
ATOM 8131 C C . PRO B 1 392 ? -33.75 15.109 30.562 1 92.31 392 PRO B C 1
ATOM 8133 O O . PRO B 1 392 ? -33.406 13.93 30.484 1 92.31 392 PRO B O 1
ATOM 8136 N N . ARG B 1 393 ? -35 15.383 30.875 1 94.81 393 ARG B N 1
ATOM 8137 C CA . ARG B 1 393 ? -36 14.352 31.109 1 94.81 393 ARG B CA 1
ATOM 8138 C C . ARG B 1 393 ? -36.219 13.5 29.875 1 94.81 393 ARG B C 1
ATOM 8140 O O . ARG B 1 393 ? -36.562 12.32 29.969 1 94.81 393 ARG B O 1
ATOM 8147 N N . VAL B 1 394 ? -36 14.07 28.703 1 95.62 394 VAL B N 1
ATOM 8148 C CA . VAL B 1 394 ? -36.156 13.383 27.422 1 95.62 394 VAL B CA 1
ATOM 8149 C C . VAL B 1 394 ? -35.094 12.312 27.266 1 95.62 394 VAL B C 1
ATOM 8151 O O . VAL B 1 394 ? -35.25 11.375 26.484 1 95.62 394 VAL B O 1
ATOM 8154 N N . LEU B 1 395 ? -34 12.406 27.969 1 96.44 395 LEU B N 1
ATOM 8155 C CA . LEU B 1 395 ? -32.938 11.438 27.891 1 96.44 395 LEU B CA 1
ATOM 8156 C C . LEU B 1 395 ? -33.406 10.062 28.375 1 96.44 395 LEU B C 1
ATOM 8158 O O . LEU B 1 395 ? -32.844 9.039 27.969 1 96.44 395 LEU B O 1
ATOM 8162 N N . ILE B 1 396 ? -34.375 10.023 29.203 1 96.5 396 ILE B N 1
ATOM 8163 C CA . ILE B 1 396 ? -34.969 8.758 29.641 1 96.5 396 ILE B CA 1
ATOM 8164 C C . ILE B 1 396 ? -35.562 8.031 28.453 1 96.5 396 ILE B C 1
ATOM 8166 O O . ILE B 1 396 ? -35.406 6.82 28.297 1 96.5 396 ILE B O 1
ATOM 8170 N N . ALA B 1 397 ? -36.312 8.82 27.688 1 96.19 397 ALA B N 1
ATOM 8171 C CA . ALA B 1 397 ? -36.875 8.234 26.469 1 96.19 397 ALA B CA 1
ATOM 8172 C C . ALA B 1 397 ? -35.781 7.695 25.547 1 96.19 397 ALA B C 1
ATOM 8174 O O . ALA B 1 397 ? -35.969 6.645 24.938 1 96.19 397 ALA B O 1
ATOM 8175 N N . VAL B 1 398 ? -34.719 8.43 25.422 1 97.62 398 VAL B N 1
ATOM 8176 C CA . VAL B 1 398 ? -33.594 7.992 24.594 1 97.62 398 VAL B CA 1
ATOM 8177 C C . VAL B 1 398 ? -33 6.703 25.172 1 97.62 398 VAL B C 1
ATOM 8179 O O . VAL B 1 398 ? -32.656 5.785 24.422 1 97.62 398 VAL B O 1
ATOM 8182 N N . GLY B 1 399 ? -32.844 6.633 26.484 1 97.56 399 GLY B N 1
ATOM 8183 C CA . GLY B 1 399 ? -32.406 5.418 27.141 1 97.56 399 GLY B CA 1
ATOM 8184 C C . GLY B 1 399 ? -33.281 4.219 26.875 1 97.56 399 GLY B C 1
ATOM 8185 O O . GLY B 1 399 ? -32.812 3.109 26.656 1 97.56 399 GLY B O 1
ATOM 8186 N N . VAL B 1 400 ? -34.562 4.461 26.891 1 97.44 400 VAL B N 1
ATOM 8187 C CA . VAL B 1 400 ? -35.531 3.4 26.609 1 97.44 400 VAL B CA 1
ATOM 8188 C C . VAL B 1 400 ? -35.375 2.916 25.172 1 97.44 400 VAL B C 1
ATOM 8190 O O . VAL B 1 400 ? -35.469 1.719 24.891 1 97.44 400 VAL B O 1
ATOM 8193 N N . LEU B 1 401 ? -35.125 3.793 24.234 1 97.69 401 LEU B N 1
ATOM 8194 C CA . LEU B 1 401 ? -34.906 3.426 22.844 1 97.69 401 LEU B CA 1
ATOM 8195 C C . LEU B 1 401 ? -33.656 2.592 22.703 1 97.69 401 LEU B C 1
ATOM 8197 O O . LEU B 1 401 ? -33.594 1.657 21.891 1 97.69 401 LEU B O 1
ATOM 8201 N N . ILE B 1 402 ? -32.562 2.932 23.453 1 98.5 402 ILE B N 1
ATOM 8202 C CA . ILE B 1 402 ? -31.328 2.16 23.438 1 98.5 402 ILE B CA 1
ATOM 8203 C C . ILE B 1 402 ? -31.609 0.745 23.938 1 98.5 402 ILE B C 1
ATOM 8205 O O . ILE B 1 402 ? -31.188 -0.234 23.312 1 98.5 402 ILE B O 1
ATOM 8209 N N . LEU B 1 403 ? -32.344 0.663 25.047 1 98.12 403 LEU B N 1
ATOM 8210 C CA . LEU B 1 403 ? -32.688 -0.638 25.625 1 98.12 403 LEU B CA 1
ATOM 8211 C C . LEU B 1 403 ? -33.562 -1.44 24.688 1 98.12 403 LEU B C 1
ATOM 8213 O O . LEU B 1 403 ? -33.469 -2.666 24.594 1 98.12 403 LEU B O 1
ATOM 8217 N N . ALA B 1 404 ? -34.5 -0.754 24.031 1 97.75 404 ALA B N 1
ATOM 8218 C CA . ALA B 1 404 ? -35.344 -1.415 23.047 1 97.75 404 ALA B CA 1
ATOM 8219 C C . ALA B 1 404 ? -34.531 -1.989 21.891 1 97.75 404 ALA B C 1
ATOM 8221 O O . ALA B 1 404 ? -34.812 -3.078 21.391 1 97.75 404 ALA B O 1
ATOM 8222 N N . SER B 1 405 ? -33.594 -1.228 21.422 1 97.88 405 SER B N 1
ATOM 8223 C CA . SER B 1 405 ? -32.688 -1.713 20.375 1 97.88 405 SER B CA 1
ATOM 8224 C C . SER B 1 405 ? -31.938 -2.959 20.828 1 97.88 405 SER B C 1
ATOM 8226 O O . SER B 1 405 ? -31.859 -3.949 20.094 1 97.88 405 SER B O 1
ATOM 8228 N N . MET B 1 406 ? -31.391 -2.943 22.047 1 97.94 406 MET B N 1
ATOM 8229 C CA . MET B 1 406 ? -30.672 -4.086 22.609 1 97.94 406 MET B CA 1
ATOM 8230 C C . MET B 1 406 ? -31.594 -5.273 22.812 1 97.94 406 MET B C 1
ATOM 8232 O O . MET B 1 406 ? -31.203 -6.422 22.609 1 97.94 406 MET B O 1
ATOM 8236 N N . GLY B 1 407 ? -32.812 -4.934 23.266 1 97.5 407 GLY B N 1
ATOM 8237 C CA . GLY B 1 407 ? -33.812 -5.98 23.422 1 97.5 407 GLY B CA 1
ATOM 8238 C C . GLY B 1 407 ? -34.188 -6.668 22.125 1 97.5 407 GLY B C 1
ATOM 8239 O O . GLY B 1 407 ? -34.375 -7.887 22.094 1 97.5 407 GLY B O 1
ATOM 8240 N N . CYS B 1 408 ? -34.344 -5.891 21.078 1 96.81 408 CYS B N 1
ATOM 8241 C CA . CYS B 1 408 ? -34.594 -6.461 19.766 1 96.81 408 CYS B CA 1
ATOM 8242 C C . CYS B 1 408 ? -33.469 -7.387 19.344 1 96.81 408 CYS B C 1
ATOM 8244 O O . CYS B 1 408 ? -33.688 -8.484 18.828 1 96.81 408 CYS B O 1
ATOM 8246 N N . LEU B 1 409 ? -32.25 -7.016 19.547 1 97 409 LEU B N 1
ATOM 8247 C CA . LEU B 1 409 ? -31.094 -7.832 19.188 1 97 409 LEU B CA 1
ATOM 8248 C C . LEU B 1 409 ? -31.062 -9.109 20.016 1 97 409 LEU B C 1
ATOM 8250 O O . LEU B 1 409 ? -30.781 -10.188 19.484 1 97 409 LEU B O 1
ATOM 8254 N N . LEU B 1 410 ? -31.344 -8.891 21.328 1 96.5 410 LEU B N 1
ATOM 8255 C CA . LEU B 1 410 ? -31.375 -10.055 22.203 1 96.5 410 LEU B CA 1
ATOM 8256 C C . LEU B 1 410 ? -32.406 -11.07 21.719 1 96.5 410 LEU B C 1
ATOM 8258 O O . LEU B 1 410 ? -32.094 -12.273 21.656 1 96.5 410 LEU B O 1
ATOM 8262 N N . SER B 1 411 ? -33.531 -10.594 21.328 1 96.25 411 SER B N 1
ATOM 8263 C CA . SER B 1 411 ? -34.594 -11.469 20.828 1 96.25 411 SER B CA 1
ATOM 8264 C C . SER B 1 411 ? -34.156 -12.164 19.547 1 96.25 411 SER B C 1
ATOM 8266 O O . SER B 1 411 ? -34.406 -13.359 19.375 1 96.25 411 SER B O 1
ATOM 8268 N N . VAL B 1 412 ? -33.562 -11.484 18.641 1 95 412 VAL B N 1
ATOM 8269 C CA . VAL B 1 412 ? -33.125 -12.039 17.359 1 95 412 VAL B CA 1
ATOM 8270 C C . VAL B 1 412 ? -32.062 -13.117 17.578 1 95 412 VAL B C 1
ATOM 8272 O O . VAL B 1 412 ? -32.125 -14.188 16.969 1 95 412 VAL B O 1
ATOM 8275 N N . TYR B 1 413 ? -31.109 -12.891 18.484 1 93.62 413 TYR B N 1
ATOM 8276 C CA . TYR B 1 413 ? -30.062 -13.859 18.75 1 93.62 413 TYR B CA 1
ATOM 8277 C C . TYR B 1 413 ? -30.609 -15.094 19.453 1 93.62 413 TYR B C 1
ATOM 8279 O O . TYR B 1 413 ? -30.203 -16.219 19.156 1 93.62 413 TYR B O 1
ATOM 8287 N N . LEU B 1 414 ? -31.609 -14.867 20.375 1 93.44 414 LEU B N 1
ATOM 8288 C CA . LEU B 1 414 ? -32.188 -15.969 21.125 1 93.44 414 LEU B CA 1
ATOM 8289 C C . LEU B 1 414 ? -33.125 -16.797 20.25 1 93.44 414 LEU B C 1
ATOM 8291 O O . LEU B 1 414 ? -33.062 -18.031 20.25 1 93.44 414 LEU B O 1
ATOM 8295 N N . ILE B 1 415 ? -33.938 -16.156 19.469 1 93.69 415 ILE B N 1
ATOM 8296 C CA . ILE B 1 415 ? -34.969 -16.828 18.688 1 93.69 415 ILE B CA 1
ATOM 8297 C C . ILE B 1 415 ? -34.344 -17.578 17.516 1 93.69 415 ILE B C 1
ATOM 8299 O O . ILE B 1 415 ? -34.75 -18.688 17.188 1 93.69 415 ILE B O 1
ATOM 8303 N N . ASN B 1 416 ? -33.375 -17.062 16.906 1 91.56 416 ASN B N 1
ATOM 8304 C CA . ASN B 1 416 ? -32.812 -17.641 15.688 1 91.56 416 ASN B CA 1
ATOM 8305 C C . ASN B 1 416 ? -31.5 -18.375 15.969 1 91.56 416 ASN B C 1
ATOM 8307 O O . ASN B 1 416 ? -30.844 -18.859 15.047 1 91.56 416 ASN B O 1
ATOM 8311 N N . ASP B 1 417 ? -31.047 -18.438 17.203 1 90 417 ASP B N 1
ATOM 8312 C CA . ASP B 1 417 ? -29.844 -19.141 17.609 1 90 417 ASP B CA 1
ATOM 8313 C C . ASP B 1 417 ? -28.641 -18.719 16.75 1 90 417 ASP B C 1
ATOM 8315 O O . ASP B 1 417 ? -27.969 -19.547 16.156 1 90 417 ASP B O 1
ATOM 8319 N N . LEU B 1 418 ? -28.5 -17.422 16.703 1 89.62 418 LEU B N 1
ATOM 8320 C CA . LEU B 1 418 ? -27.469 -16.859 15.844 1 89.62 418 LEU B CA 1
ATOM 8321 C C . LEU B 1 418 ? -26.141 -16.781 16.562 1 89.62 418 LEU B C 1
ATOM 8323 O O . LEU B 1 418 ? -26.094 -16.453 17.75 1 89.62 418 LEU B O 1
ATOM 8327 N N . ARG B 1 419 ? -25.062 -17.125 15.844 1 88.88 419 ARG B N 1
ATOM 8328 C CA . ARG B 1 419 ? -23.703 -16.875 16.312 1 88.88 419 ARG B CA 1
ATOM 8329 C C . ARG B 1 419 ? -23.281 -15.438 16.047 1 88.88 419 ARG B C 1
ATOM 8331 O O . ARG B 1 419 ? -23.781 -14.805 15.109 1 88.88 419 ARG B O 1
ATOM 8338 N N . ALA B 1 420 ? -22.375 -14.93 16.844 1 89.69 420 ALA B N 1
ATOM 8339 C CA . ALA B 1 420 ? -21.922 -13.547 16.703 1 89.69 420 ALA B CA 1
ATOM 8340 C C . ALA B 1 420 ? -20.641 -13.469 15.891 1 89.69 420 ALA B C 1
ATOM 8342 O O . ALA B 1 420 ? -20.062 -12.391 15.711 1 89.69 420 ALA B O 1
ATOM 8343 N N . SER B 1 421 ? -20.234 -14.539 15.297 1 88 421 SER B N 1
ATOM 8344 C CA . SER B 1 421 ? -19 -14.602 14.516 1 88 421 SER B CA 1
ATOM 8345 C C . SER B 1 421 ? -19.156 -13.844 13.195 1 88 421 SER B C 1
ATOM 8347 O O . SER B 1 421 ? -20.141 -14.023 12.477 1 88 421 SER B O 1
ATOM 8349 N N . VAL B 1 422 ? -18.172 -13 12.859 1 86.69 422 VAL B N 1
ATOM 8350 C CA . VAL B 1 422 ? -18.172 -12.289 11.594 1 86.69 422 VAL B CA 1
ATOM 8351 C C . VAL B 1 422 ? -17.688 -13.219 10.477 1 86.69 422 VAL B C 1
ATOM 8353 O O . VAL B 1 422 ? -18.078 -13.062 9.32 1 86.69 422 VAL B O 1
ATOM 8356 N N . LEU B 1 423 ? -16.922 -14.211 10.844 1 83.69 423 LEU B N 1
ATOM 8357 C CA . LEU B 1 423 ? -16.359 -15.133 9.875 1 83.69 423 LEU B CA 1
ATOM 8358 C C . LEU B 1 423 ? -17.391 -16.156 9.414 1 83.69 423 LEU B C 1
ATOM 8360 O O . LEU B 1 423 ? -17.312 -16.672 8.305 1 83.69 423 LEU B O 1
ATOM 8364 N N . ASP B 1 424 ? -18.359 -16.375 10.273 1 78.75 424 ASP B N 1
ATOM 8365 C CA . ASP B 1 424 ? -19.391 -17.359 9.953 1 78.75 424 ASP B CA 1
ATOM 8366 C C . ASP B 1 424 ? -20.75 -16.688 9.797 1 78.75 424 ASP B C 1
ATOM 8368 O O . ASP B 1 424 ? -21.797 -17.328 9.992 1 78.75 424 ASP B O 1
ATOM 8372 N N . ALA B 1 425 ? -20.656 -15.398 9.516 1 77.44 425 ALA B N 1
ATOM 8373 C CA . ALA B 1 425 ? -21.922 -14.672 9.414 1 77.44 425 ALA B CA 1
ATOM 8374 C C . ALA B 1 425 ? -22.75 -15.164 8.227 1 77.44 425 ALA B C 1
ATOM 8376 O O . ALA B 1 425 ? -22.234 -15.281 7.113 1 77.44 425 ALA B O 1
ATOM 8377 N N . GLY B 1 426 ? -23.984 -15.531 8.562 1 79.31 426 GLY B N 1
ATOM 8378 C CA . GLY B 1 426 ? -24.891 -15.977 7.516 1 79.31 426 GLY B CA 1
ATOM 8379 C C . GLY B 1 426 ? -25.828 -14.883 7.035 1 79.31 426 GLY B C 1
ATOM 8380 O O . GLY B 1 426 ? -25.828 -13.773 7.566 1 79.31 426 GLY B O 1
ATOM 8381 N N . LEU B 1 427 ? -26.594 -15.172 6.102 1 81.25 427 LEU B N 1
ATOM 8382 C CA . LEU B 1 427 ? -27.531 -14.234 5.5 1 81.25 427 LEU B CA 1
ATOM 8383 C C . LEU B 1 427 ? -28.609 -13.812 6.5 1 81.25 427 LEU B C 1
ATOM 8385 O O . LEU B 1 427 ? -29.031 -12.656 6.512 1 81.25 427 LEU B O 1
ATOM 8389 N N . LEU B 1 428 ? -28.938 -14.703 7.348 1 87 428 LEU B N 1
ATOM 8390 C CA . LEU B 1 428 ? -29.984 -14.422 8.336 1 87 428 LEU B CA 1
ATOM 8391 C C . LEU B 1 428 ? -29.484 -13.414 9.367 1 87 428 LEU B C 1
ATOM 8393 O O . LEU B 1 428 ? -30.219 -12.484 9.734 1 87 428 LEU B O 1
ATOM 8397 N N . GLN B 1 429 ? -28.344 -13.617 9.828 1 88.31 429 GLN B N 1
ATOM 8398 C CA . GLN B 1 429 ? -27.75 -12.695 10.797 1 88.31 429 GLN B CA 1
ATOM 8399 C C . GLN B 1 429 ? -27.609 -11.289 10.203 1 88.31 429 GLN B C 1
ATOM 8401 O O . GLN B 1 429 ? -27.891 -10.297 10.883 1 88.31 429 GLN B O 1
ATOM 8406 N N . GLU B 1 430 ? -27.266 -11.25 8.984 1 89.81 430 GLU B N 1
ATOM 8407 C CA . GLU B 1 430 ? -27.109 -9.961 8.312 1 89.81 430 GLU B CA 1
ATOM 8408 C C . GLU B 1 430 ? -28.453 -9.25 8.164 1 89.81 430 GLU B C 1
ATOM 8410 O O . GLU B 1 430 ? -28.578 -8.062 8.484 1 89.81 430 GLU B O 1
ATOM 8415 N N . ARG B 1 431 ? -29.406 -9.945 7.836 1 91.56 431 ARG B N 1
ATOM 8416 C CA . ARG B 1 431 ? -30.719 -9.383 7.535 1 91.56 431 ARG B CA 1
ATOM 8417 C C . ARG B 1 431 ? -31.422 -8.953 8.812 1 91.56 431 ARG B C 1
ATOM 8419 O O . ARG B 1 431 ? -32.062 -7.898 8.844 1 91.56 431 ARG B O 1
ATOM 8426 N N . LEU B 1 432 ? -31.234 -9.688 9.867 1 93.38 432 LEU B N 1
ATOM 8427 C CA . LEU B 1 432 ? -32.094 -9.461 11.039 1 93.38 432 LEU B CA 1
ATOM 8428 C C . LEU B 1 432 ? -31.312 -8.688 12.109 1 93.38 432 LEU B C 1
ATOM 8430 O O . LEU B 1 432 ? -31.922 -7.957 12.906 1 93.38 432 LEU B O 1
ATOM 8434 N N . ALA B 1 433 ? -30.078 -8.852 12.086 1 93.06 433 ALA B N 1
ATOM 8435 C CA . ALA B 1 433 ? -29.344 -8.305 13.219 1 93.06 433 ALA B CA 1
ATOM 8436 C C . ALA B 1 433 ? -28.422 -7.164 12.781 1 93.06 433 ALA B C 1
ATOM 8438 O O . ALA B 1 433 ? -28.172 -6.23 13.547 1 93.06 433 ALA B O 1
ATOM 8439 N N . TYR B 1 434 ? -27.938 -7.234 11.617 1 93.12 434 TYR B N 1
ATOM 8440 C CA . TYR B 1 434 ? -26.844 -6.344 11.25 1 93.12 434 TYR B CA 1
ATOM 8441 C C . TYR B 1 434 ? -27.359 -5.164 10.43 1 93.12 434 TYR B C 1
ATOM 8443 O O . TYR B 1 434 ? -26.938 -4.023 10.648 1 93.12 434 TYR B O 1
ATOM 8451 N N . LEU B 1 435 ? -28.312 -5.258 9.555 1 95.31 435 LEU B N 1
ATOM 8452 C CA . LEU B 1 435 ? -28.656 -4.266 8.547 1 95.31 435 LEU B CA 1
ATOM 8453 C C . LEU B 1 435 ? -29.75 -3.332 9.07 1 95.31 435 LEU B C 1
ATOM 8455 O O . LEU B 1 435 ? -29.734 -2.133 8.781 1 95.31 435 LEU B O 1
ATOM 8459 N N . PRO B 1 436 ? -30.641 -3.818 9.93 1 97.12 436 PRO B N 1
ATOM 8460 C CA . PRO B 1 436 ? -31.797 -2.975 10.273 1 97.12 436 PRO B CA 1
ATOM 8461 C C . PRO B 1 436 ? -31.406 -1.793 11.164 1 97.12 436 PRO B C 1
ATOM 8463 O O . PRO B 1 436 ? -30.516 -1.916 12.008 1 97.12 436 PRO B O 1
ATOM 8466 N N . THR B 1 437 ? -32.125 -0.729 10.984 1 98.25 437 THR B N 1
ATOM 8467 C CA . THR B 1 437 ? -31.906 0.504 11.727 1 98.25 437 THR B CA 1
ATOM 8468 C C . THR B 1 437 ? -32.188 0.3 13.211 1 98.25 437 THR B C 1
ATOM 8470 O O . THR B 1 437 ? -31.453 0.791 14.07 1 98.25 437 THR B O 1
ATOM 8473 N N . HIS B 1 438 ? -33.281 -0.486 13.531 1 97.38 438 HIS B N 1
ATOM 8474 C CA . HIS B 1 438 ? -33.719 -0.65 14.906 1 97.38 438 HIS B CA 1
ATOM 8475 C C . HIS B 1 438 ? -32.719 -1.463 15.719 1 97.38 438 HIS B C 1
ATOM 8477 O O . HIS B 1 438 ? -32.719 -1.425 16.953 1 97.38 438 HIS B O 1
ATOM 8483 N N . THR B 1 439 ? -31.797 -2.176 15.047 1 96.56 439 THR B N 1
ATOM 8484 C CA . THR B 1 439 ? -30.797 -2.953 15.766 1 96.56 439 THR B CA 1
ATOM 8485 C C . THR B 1 439 ? -29.5 -2.17 15.891 1 96.56 439 THR B C 1
ATOM 8487 O O . THR B 1 439 ? -28.625 -2.531 16.688 1 96.56 439 THR B O 1
ATOM 8490 N N . ARG B 1 440 ? -29.312 -1.104 15.141 1 96.75 440 ARG B N 1
ATOM 8491 C CA . ARG B 1 440 ? -28.047 -0.377 15.117 1 96.75 440 ARG B CA 1
ATOM 8492 C C . ARG B 1 440 ? -28.203 1 15.758 1 96.75 440 ARG B C 1
ATOM 8494 O O . ARG B 1 440 ? -27.203 1.681 16.016 1 96.75 440 ARG B O 1
ATOM 8501 N N . MET B 1 441 ? -29.422 1.41 16.047 1 98 441 MET B N 1
ATOM 8502 C CA . MET B 1 441 ? -29.703 2.781 16.469 1 98 441 MET B CA 1
ATOM 8503 C C . MET B 1 441 ? -29.141 3.053 17.859 1 98 441 MET B C 1
ATOM 8505 O O . MET B 1 441 ? -28.953 4.207 18.234 1 98 441 MET B O 1
ATOM 8509 N N . GLY B 1 442 ? -28.844 1.995 18.672 1 98.12 442 GLY B N 1
ATOM 8510 C CA . GLY B 1 442 ? -28.281 2.186 20 1 98.12 442 GLY B CA 1
ATOM 8511 C C . GLY B 1 442 ? -27.016 3.016 20 1 98.12 442 GLY B C 1
ATOM 8512 O O . GLY B 1 442 ? -26.859 3.936 20.812 1 98.12 442 GLY B O 1
ATOM 8513 N N . ALA B 1 443 ? -26.109 2.73 19.125 1 98.5 443 ALA B N 1
ATOM 8514 C CA . ALA B 1 443 ? -24.859 3.467 19.031 1 98.5 443 ALA B CA 1
ATOM 8515 C C . ALA B 1 443 ? -25.094 4.922 18.656 1 98.5 443 ALA B C 1
ATOM 8517 O O . ALA B 1 443 ? -24.438 5.828 19.172 1 98.5 443 ALA B O 1
ATOM 8518 N N . TRP B 1 444 ? -26 5.164 17.75 1 98.62 444 TRP B N 1
ATOM 8519 C CA . TRP B 1 444 ? -26.344 6.504 17.297 1 98.62 444 TRP B CA 1
ATOM 8520 C C . TRP B 1 444 ? -26.906 7.34 18.453 1 98.62 444 TRP B C 1
ATOM 8522 O O . TRP B 1 444 ? -26.547 8.508 18.609 1 98.62 444 TRP B O 1
ATOM 8532 N N . PHE B 1 445 ? -27.719 6.715 19.312 1 98.62 445 PHE B N 1
ATOM 8533 C CA . PHE B 1 445 ? -28.328 7.422 20.438 1 98.62 445 PHE B CA 1
ATOM 8534 C C . PHE B 1 445 ? -27.297 7.723 21.516 1 98.62 445 PHE B C 1
ATOM 8536 O O . PHE B 1 445 ? -27.391 8.75 22.188 1 98.62 445 PHE B O 1
ATOM 8543 N N . VAL B 1 446 ? -26.344 6.848 21.656 1 98.62 446 VAL B N 1
ATOM 8544 C CA . VAL B 1 446 ? -25.25 7.164 22.562 1 98.62 446 VAL B CA 1
ATOM 8545 C C . VAL B 1 446 ? -24.562 8.445 22.094 1 98.62 446 VAL B C 1
ATOM 8547 O O . VAL B 1 446 ? -24.234 9.305 22.906 1 98.62 446 VAL B O 1
ATOM 8550 N N . GLY B 1 447 ? -24.344 8.57 20.828 1 98.56 447 GLY B N 1
ATOM 8551 C CA . GLY B 1 447 ? -23.781 9.789 20.266 1 98.56 447 GLY B CA 1
ATOM 8552 C C . GLY B 1 447 ? -24.641 11.016 20.5 1 98.56 447 GLY B C 1
ATOM 8553 O O . GLY B 1 447 ? -24.125 12.086 20.828 1 98.56 447 GLY B O 1
ATOM 8554 N N . MET B 1 448 ? -25.891 10.82 20.375 1 97.94 448 MET B N 1
ATOM 8555 C CA . MET B 1 448 ? -26.828 11.922 20.609 1 97.94 448 MET B CA 1
ATOM 8556 C C . MET B 1 448 ? -26.75 12.422 22.047 1 97.94 448 MET B C 1
ATOM 8558 O O . MET B 1 448 ? -26.797 13.625 22.297 1 97.94 448 MET B O 1
ATOM 8562 N N . ILE B 1 449 ? -26.656 11.5 22.953 1 97.94 449 ILE B N 1
ATOM 8563 C CA . ILE B 1 449 ? -26.531 11.852 24.359 1 97.94 449 ILE B CA 1
ATOM 8564 C C . ILE B 1 449 ? -25.25 12.656 24.578 1 97.94 449 ILE B C 1
ATOM 8566 O O . ILE B 1 449 ? -25.266 13.695 25.25 1 97.94 449 ILE B O 1
ATOM 8570 N N . LEU B 1 450 ? -24.203 12.188 23.984 1 97.38 450 LEU B N 1
ATOM 8571 C CA . LEU B 1 450 ? -22.938 12.906 24.109 1 97.38 450 LEU B CA 1
ATOM 8572 C C . LEU B 1 450 ? -23.031 14.297 23.5 1 97.38 450 LEU B C 1
ATOM 8574 O O . LEU B 1 450 ? -22.516 15.266 24.062 1 97.38 450 LEU B O 1
ATOM 8578 N N . GLY B 1 451 ? -23.656 14.375 22.328 1 96.69 451 GLY B N 1
ATOM 8579 C CA . GLY B 1 451 ? -23.844 15.672 21.688 1 96.69 451 GLY B CA 1
ATOM 8580 C C . GLY B 1 451 ? -24.609 16.656 22.562 1 96.69 451 GLY B C 1
ATOM 8581 O O . GLY B 1 451 ? -24.25 17.828 22.641 1 96.69 451 GLY B O 1
ATOM 8582 N N . TYR B 1 452 ? -25.594 16.172 23.234 1 96.62 452 TYR B N 1
ATOM 8583 C CA . TYR B 1 452 ? -26.391 17 24.141 1 96.62 452 TYR B CA 1
ATOM 8584 C C . TYR B 1 452 ? -25.562 17.469 25.328 1 96.62 452 TYR B C 1
ATOM 8586 O O . TYR B 1 452 ? -25.562 18.656 25.656 1 96.62 452 TYR B O 1
ATOM 8594 N N . VAL B 1 453 ? -24.859 16.547 25.906 1 94.75 453 VAL B N 1
ATOM 8595 C CA . VAL B 1 453 ? -24.047 16.859 27.078 1 94.75 453 VAL B CA 1
ATOM 8596 C C . VAL B 1 453 ? -22.969 17.875 26.719 1 94.75 453 VAL B C 1
ATOM 8598 O O . VAL B 1 453 ? -22.781 18.859 27.438 1 94.75 453 VAL B O 1
ATOM 8601 N N . LEU B 1 454 ? -22.312 17.672 25.656 1 93.31 454 LEU B N 1
ATOM 8602 C CA . LEU B 1 454 ? -21.234 18.578 25.234 1 93.31 454 LEU B CA 1
ATOM 8603 C C . LEU B 1 454 ? -21.781 19.953 24.906 1 93.31 454 LEU B C 1
ATOM 8605 O O . LEU B 1 454 ? -21.125 20.969 25.172 1 93.31 454 LEU B O 1
ATOM 8609 N N . HIS B 1 455 ? -22.922 19.969 24.297 1 92.62 455 HIS B N 1
ATOM 8610 C CA . HIS B 1 455 ? -23.547 21.25 23.969 1 92.62 455 HIS B CA 1
ATOM 8611 C C . HIS B 1 455 ? -23.906 22.031 25.234 1 92.62 455 HIS B C 1
ATOM 8613 O O . HIS B 1 455 ? -23.719 23.25 25.281 1 92.62 455 HIS B O 1
ATOM 8619 N N . ARG B 1 456 ? -24.328 21.344 26.219 1 90.38 456 ARG B N 1
ATOM 8620 C CA . ARG B 1 456 ? -24.766 21.984 27.453 1 90.38 456 ARG B CA 1
ATOM 8621 C C . ARG B 1 456 ? -23.578 22.453 28.281 1 90.38 456 ARG B C 1
ATOM 8623 O O . ARG B 1 456 ? -23.672 23.438 29.016 1 90.38 456 ARG B O 1
ATOM 8630 N N . ILE B 1 457 ? -22.531 21.766 28.109 1 87.88 457 ILE B N 1
ATOM 8631 C CA . ILE B 1 457 ? -21.391 22.109 28.953 1 87.88 457 ILE B CA 1
ATOM 8632 C C . ILE B 1 457 ? -20.422 23.016 28.172 1 87.88 457 ILE B C 1
ATOM 8634 O O . ILE B 1 457 ? -19.344 23.344 28.656 1 87.88 457 ILE B O 1
ATOM 8638 N N . LYS B 1 458 ? -20.891 23.375 27.031 1 80.38 458 LYS B N 1
ATOM 8639 C CA . LYS B 1 458 ? -20.062 24.203 26.172 1 80.38 458 LYS B CA 1
ATOM 8640 C C . LYS B 1 458 ? -19.703 25.516 26.859 1 80.38 458 LYS B C 1
ATOM 8642 O O . LYS B 1 458 ? -20.516 26.078 27.594 1 80.38 458 LYS B O 1
ATOM 8647 N N . ARG B 1 459 ? -18.484 25.938 27.188 1 73.38 459 ARG B N 1
ATOM 8648 C CA . ARG B 1 459 ? -17.984 27.188 27.719 1 73.38 459 ARG B CA 1
ATOM 8649 C C . ARG B 1 459 ? -17.859 27.125 29.234 1 73.38 459 ARG B C 1
ATOM 8651 O O . ARG B 1 459 ? -17.75 28.156 29.906 1 73.38 459 ARG B O 1
ATOM 8658 N N . ARG B 1 460 ? -18.219 25.906 29.734 1 80.06 460 ARG B N 1
ATOM 8659 C CA . ARG B 1 460 ? -18.016 25.719 31.172 1 80.06 460 ARG B CA 1
ATOM 8660 C C . ARG B 1 460 ? -16.766 24.859 31.438 1 80.06 460 ARG B C 1
ATOM 8662 O O . ARG B 1 460 ? -16.453 23.953 30.672 1 80.06 460 ARG B O 1
ATOM 8669 N N . THR B 1 461 ? -16.062 25.281 32.344 1 79.56 461 THR B N 1
ATOM 8670 C CA . THR B 1 461 ? -14.922 24.469 32.75 1 79.56 461 THR B CA 1
ATOM 8671 C C . THR B 1 461 ? -15.352 23.438 33.781 1 79.56 461 THR B C 1
ATOM 8673 O O . THR B 1 461 ? -15.828 23.781 34.875 1 79.56 461 THR B O 1
ATOM 8676 N N . ILE B 1 462 ? -15.438 22.266 33.406 1 82.69 462 ILE B N 1
ATOM 8677 C CA . ILE B 1 462 ? -15.844 21.203 34.312 1 82.69 462 ILE B CA 1
ATOM 8678 C C . ILE B 1 462 ? -14.609 20.5 34.875 1 82.69 462 ILE B C 1
ATOM 8680 O O . ILE B 1 462 ? -13.719 20.094 34.125 1 82.69 462 ILE B O 1
ATOM 8684 N N . ALA B 1 463 ? -14.531 20.531 36.188 1 89.25 463 ALA B N 1
ATOM 8685 C CA . ALA B 1 463 ? -13.461 19.812 36.875 1 89.25 463 ALA B CA 1
ATOM 8686 C C . ALA B 1 463 ? -13.969 18.516 37.469 1 89.25 463 ALA B C 1
ATOM 8688 O O . ALA B 1 463 ? -14.875 18.516 38.312 1 89.25 463 ALA B O 1
ATOM 8689 N N . ILE B 1 464 ? -13.516 17.453 36.938 1 91.69 464 ILE B N 1
ATOM 8690 C CA . ILE B 1 464 ? -13.875 16.141 37.438 1 91.69 464 ILE B CA 1
ATOM 8691 C C . ILE B 1 464 ? -12.742 15.586 38.281 1 91.69 464 ILE B C 1
ATOM 8693 O O . ILE B 1 464 ? -11.57 15.664 37.906 1 91.69 464 ILE B O 1
ATOM 8697 N N . PRO B 1 465 ? -13.086 15.109 39.5 1 94.19 465 PRO B N 1
ATOM 8698 C CA . PRO B 1 465 ? -12.039 14.508 40.344 1 94.19 465 PRO B CA 1
ATOM 8699 C C . PRO B 1 465 ? -11.258 13.422 39.594 1 94.19 465 PRO B C 1
ATOM 8701 O O . PRO B 1 465 ? -11.844 12.664 38.812 1 94.19 465 PRO B O 1
ATOM 8704 N N . LYS B 1 466 ? -10 13.305 39.906 1 91.88 466 LYS B N 1
ATOM 8705 C CA . LYS B 1 466 ? -9.062 12.422 39.219 1 91.88 466 LYS B CA 1
ATOM 8706 C C . LYS B 1 466 ? -9.523 10.969 39.312 1 91.88 466 LYS B C 1
ATOM 8708 O O . LYS B 1 466 ? -9.297 10.188 38.375 1 91.88 466 LYS B O 1
ATOM 8713 N N . VAL B 1 467 ? -10.164 10.617 40.406 1 94.75 467 VAL B N 1
ATOM 8714 C CA . VAL B 1 467 ? -10.594 9.242 40.594 1 94.75 467 VAL B CA 1
ATOM 8715 C C . VAL B 1 467 ? -11.641 8.867 39.562 1 94.75 467 VAL B C 1
ATOM 8717 O O . VAL B 1 467 ? -11.625 7.758 39 1 94.75 467 VAL B O 1
ATOM 8720 N N . TYR B 1 468 ? -12.508 9.773 39.312 1 94.5 468 TYR B N 1
ATOM 8721 C CA . TYR B 1 468 ? -13.562 9.5 38.344 1 94.5 468 TYR B CA 1
ATOM 8722 C C . TYR B 1 468 ? -13.008 9.492 36.906 1 94.5 468 TYR B C 1
ATOM 8724 O O . TYR B 1 468 ? -13.484 8.742 36.062 1 94.5 468 TYR B O 1
ATOM 8732 N N . VAL B 1 469 ? -12.062 10.352 36.656 1 95.19 469 VAL B N 1
ATOM 8733 C CA . VAL B 1 469 ? -11.398 10.359 35.375 1 95.19 469 VAL B CA 1
ATOM 8734 C C . VAL B 1 469 ? -10.688 9.023 35.156 1 95.19 469 VAL B C 1
ATOM 8736 O O . VAL B 1 469 ? -10.797 8.422 34.062 1 95.19 469 VAL B O 1
ATOM 8739 N N . THR B 1 470 ? -9.969 8.586 36.156 1 95.31 470 THR B N 1
ATOM 8740 C CA . THR B 1 470 ? -9.25 7.316 36.094 1 95.31 470 THR B CA 1
ATOM 8741 C C . THR B 1 470 ? -10.227 6.156 35.906 1 95.31 470 THR B C 1
ATOM 8743 O O . THR B 1 470 ? -9.977 5.254 35.094 1 95.31 470 THR B O 1
ATOM 8746 N N . LEU B 1 471 ? -11.273 6.207 36.625 1 96.56 471 LEU B N 1
ATOM 8747 C CA . LEU B 1 471 ? -12.281 5.16 36.5 1 96.56 471 LEU B CA 1
ATOM 8748 C C . LEU B 1 471 ? -12.891 5.172 35.094 1 96.56 471 LEU B C 1
ATOM 8750 O O . LEU B 1 471 ? -13.219 4.113 34.562 1 96.56 471 LEU B O 1
ATOM 8754 N N . GLY B 1 472 ? -13.133 6.344 34.562 1 96.94 472 GLY B N 1
ATOM 8755 C CA . GLY B 1 472 ? -13.641 6.453 33.219 1 96.94 472 GLY B CA 1
ATOM 8756 C C . GLY B 1 472 ? -12.719 5.84 32.188 1 96.94 472 GLY B C 1
ATOM 8757 O O . GLY B 1 472 ? -13.156 5.074 31.328 1 96.94 472 GLY B O 1
ATOM 8758 N N . TRP B 1 473 ? -11.484 6.156 32.312 1 97 473 TRP B N 1
ATOM 8759 C CA . TRP B 1 473 ? -10.5 5.621 31.375 1 97 473 TRP B CA 1
ATOM 8760 C C . TRP B 1 473 ? -10.375 4.109 31.531 1 97 473 TRP B C 1
ATOM 8762 O O . TRP B 1 473 ? -10.297 3.387 30.531 1 97 473 TRP B O 1
ATOM 8772 N N . LEU B 1 474 ? -10.344 3.594 32.75 1 97.44 474 LEU B N 1
ATOM 8773 C CA . LEU B 1 474 ? -10.211 2.16 33 1 97.44 474 LEU B CA 1
ATOM 8774 C C . LEU B 1 474 ? -11.438 1.408 32.5 1 97.44 474 LEU B C 1
ATOM 8776 O O . LEU B 1 474 ? -11.305 0.316 31.938 1 97.44 474 LEU B O 1
ATOM 8780 N N . THR B 1 475 ? -12.586 1.986 32.75 1 97.5 475 THR B N 1
ATOM 8781 C CA . THR B 1 475 ? -13.82 1.367 32.25 1 97.5 475 THR B CA 1
ATOM 8782 C C . THR B 1 475 ? -13.844 1.344 30.719 1 97.5 475 THR B C 1
ATOM 8784 O O . THR B 1 475 ? -14.211 0.332 30.125 1 97.5 475 THR B O 1
ATOM 8787 N N . SER B 1 476 ? -13.523 2.461 30.141 1 97.75 476 SER B N 1
ATOM 8788 C CA . SER B 1 476 ? -13.469 2.527 28.672 1 97.75 476 SER B CA 1
ATOM 8789 C C . SER B 1 476 ? -12.484 1.508 28.109 1 97.75 476 SER B C 1
ATOM 8791 O O . SER B 1 476 ? -12.812 0.761 27.188 1 97.75 476 SER B O 1
ATOM 8793 N N . LEU B 1 477 ? -11.281 1.452 28.656 1 96.69 477 LEU B N 1
ATOM 8794 C CA . LEU B 1 477 ? -10.273 0.494 28.234 1 96.69 477 LEU B CA 1
ATOM 8795 C C . LEU B 1 477 ? -10.742 -0.938 28.469 1 96.69 477 LEU B C 1
ATOM 8797 O O . LEU B 1 477 ? -10.508 -1.816 27.625 1 96.69 477 LEU B O 1
ATOM 8801 N N . GLY B 1 478 ? -11.297 -1.138 29.625 1 97.5 478 GLY B N 1
ATOM 8802 C CA . GLY B 1 478 ? -11.836 -2.451 29.922 1 97.5 478 GLY B CA 1
ATOM 8803 C C . GLY B 1 478 ? -12.875 -2.92 28.922 1 97.5 478 GLY B C 1
ATOM 8804 O O . GLY B 1 478 ? -12.875 -4.082 28.516 1 97.5 478 GLY B O 1
ATOM 8805 N N . ILE B 1 479 ? -13.766 -2.037 28.516 1 97.69 479 ILE B N 1
ATOM 8806 C CA . ILE B 1 479 ? -14.797 -2.361 27.531 1 97.69 479 ILE B CA 1
ATOM 8807 C C . ILE B 1 479 ? -14.156 -2.66 26.188 1 97.69 479 ILE B C 1
ATOM 8809 O O . ILE B 1 479 ? -14.539 -3.613 25.5 1 97.69 479 ILE B O 1
ATOM 8813 N N . LEU B 1 480 ? -13.195 -1.811 25.781 1 96.94 480 LEU B N 1
ATOM 8814 C CA . LEU B 1 480 ? -12.508 -2.029 24.516 1 96.94 480 LEU B CA 1
ATOM 8815 C C . LEU B 1 480 ? -11.844 -3.4 24.484 1 96.94 480 LEU B C 1
ATOM 8817 O O . LEU B 1 480 ? -11.969 -4.141 23.5 1 96.94 480 LEU B O 1
ATOM 8821 N N . ILE B 1 481 ? -11.164 -3.764 25.547 1 96.62 481 ILE B N 1
ATOM 8822 C CA . ILE B 1 481 ? -10.477 -5.047 25.641 1 96.62 481 ILE B CA 1
ATOM 8823 C C . ILE B 1 481 ? -11.5 -6.18 25.656 1 96.62 481 ILE B C 1
ATOM 8825 O O . ILE B 1 481 ? -11.297 -7.219 25.016 1 96.62 481 ILE B O 1
ATOM 8829 N N . ALA B 1 482 ? -12.547 -5.949 26.375 1 96.5 482 ALA B N 1
ATOM 8830 C CA . ALA B 1 482 ? -13.602 -6.957 26.438 1 96.5 482 ALA B CA 1
ATOM 8831 C C . ALA B 1 482 ? -14.18 -7.223 25.047 1 96.5 482 ALA B C 1
ATOM 8833 O O . ALA B 1 482 ? -14.469 -8.375 24.703 1 96.5 482 ALA B O 1
ATOM 8834 N N . CYS B 1 483 ? -14.391 -6.184 24.297 1 96.19 483 CYS B N 1
ATOM 8835 C CA . CYS B 1 483 ? -14.898 -6.352 22.938 1 96.19 483 CYS B CA 1
ATOM 8836 C C . CYS B 1 483 ? -13.93 -7.172 22.094 1 96.19 483 CYS B C 1
ATOM 8838 O O . CYS B 1 483 ? -14.352 -8.039 21.312 1 96.19 483 CYS B O 1
ATOM 8840 N N . ILE B 1 484 ? -12.633 -6.988 22.219 1 94.88 484 ILE B N 1
ATOM 8841 C CA . ILE B 1 484 ? -11.617 -7.711 21.453 1 94.88 484 ILE B CA 1
ATOM 8842 C C . ILE B 1 484 ? -11.602 -9.18 21.875 1 94.88 484 ILE B C 1
ATOM 8844 O O . ILE B 1 484 ? -11.578 -10.078 21.031 1 94.88 484 ILE B O 1
ATOM 8848 N N . VAL B 1 485 ? -11.68 -9.391 23.172 1 94.5 485 VAL B N 1
ATOM 8849 C CA . VAL B 1 485 ? -11.625 -10.742 23.719 1 94.5 485 VAL B CA 1
ATOM 8850 C C . VAL B 1 485 ? -12.883 -11.508 23.312 1 94.5 485 VAL B C 1
ATOM 8852 O O . VAL B 1 485 ? -12.812 -12.68 22.922 1 94.5 485 VAL B O 1
ATOM 8855 N N . CYS B 1 486 ? -14.008 -10.82 23.375 1 93.88 486 CYS B N 1
ATOM 8856 C CA . CYS B 1 486 ? -15.258 -11.469 22.969 1 93.88 486 CYS B CA 1
ATOM 8857 C C . CYS B 1 486 ? -15.266 -11.758 21.484 1 93.88 486 CYS B C 1
ATOM 8859 O O . CYS B 1 486 ? -15.773 -12.805 21.047 1 93.88 486 CYS B O 1
ATOM 8861 N N . ALA B 1 487 ? -14.773 -10.852 20.734 1 93 487 ALA B N 1
ATOM 8862 C CA . ALA B 1 487 ? -14.664 -11.094 19.297 1 93 487 ALA B CA 1
ATOM 8863 C C . ALA B 1 487 ? -13.797 -12.32 19.016 1 93 487 ALA B C 1
ATOM 8865 O O . ALA B 1 487 ? -14.109 -13.125 18.125 1 93 487 ALA B O 1
ATOM 8866 N N . TYR B 1 488 ? -12.703 -12.461 19.734 1 93.12 488 TYR B N 1
ATOM 8867 C CA . TYR B 1 488 ? -11.82 -13.617 19.594 1 93.12 488 TYR B CA 1
ATOM 8868 C C . TYR B 1 488 ? -12.562 -14.914 19.891 1 93.12 488 TYR B C 1
ATOM 8870 O O . TYR B 1 488 ? -12.516 -15.859 19.109 1 93.12 488 TYR B O 1
ATOM 8878 N N . GLU B 1 489 ? -13.328 -14.891 20.953 1 91.62 489 GLU B N 1
ATOM 8879 C CA . GLU B 1 489 ? -14 -16.109 21.422 1 91.62 489 GLU B CA 1
ATOM 8880 C C . GLU B 1 489 ? -15.133 -16.5 20.469 1 91.62 489 GLU B C 1
ATOM 8882 O O . GLU B 1 489 ? -15.32 -17.688 20.188 1 91.62 489 GLU B O 1
ATOM 8887 N N . THR B 1 490 ? -15.82 -15.547 20.031 1 91.62 490 THR B N 1
ATOM 8888 C CA . THR B 1 490 ? -16.984 -15.844 19.203 1 91.62 490 THR B CA 1
ATOM 8889 C C . THR B 1 490 ? -16.547 -16.328 17.812 1 91.62 490 THR B C 1
ATOM 8891 O O . THR B 1 490 ? -17.297 -17 17.109 1 91.62 490 THR B O 1
ATOM 8894 N N . ASN B 1 491 ? -15.344 -16.016 17.391 1 90.69 491 ASN B N 1
ATOM 8895 C CA . ASN B 1 491 ? -14.867 -16.422 16.078 1 90.69 491 ASN B CA 1
ATOM 8896 C C . ASN B 1 491 ? -14.18 -17.781 16.125 1 90.69 491 ASN B C 1
ATOM 8898 O O . ASN B 1 491 ? -13.82 -18.328 15.078 1 90.69 491 ASN B O 1
ATOM 8902 N N . GLN B 1 492 ? -13.984 -18.328 17.312 1 87.56 492 GLN B N 1
ATOM 8903 C CA . GLN B 1 492 ? -13.406 -19.656 17.422 1 87.56 492 GLN B CA 1
ATOM 8904 C C . GLN B 1 492 ? -14.398 -20.734 16.969 1 87.56 492 GLN B C 1
ATOM 8906 O O . GLN B 1 492 ? -15.609 -20.562 17.125 1 87.56 492 GLN B O 1
ATOM 8911 N N . PRO B 1 493 ? -13.883 -21.766 16.188 1 76.69 493 PRO B N 1
ATOM 8912 C CA . PRO B 1 493 ? -14.781 -22.812 15.672 1 76.69 493 PRO B CA 1
ATOM 8913 C C . PRO B 1 493 ? -15.414 -23.641 16.781 1 76.69 493 PRO B C 1
ATOM 8915 O O . PRO B 1 493 ? -14.719 -24.422 17.453 1 76.69 493 PRO B O 1
ATOM 8918 N N . HIS B 1 494 ? -15.914 -23.109 17.812 1 65.31 494 HIS B N 1
ATOM 8919 C CA . HIS B 1 494 ? -16.5 -23.953 18.859 1 65.31 494 HIS B CA 1
ATOM 8920 C C . HIS B 1 494 ? -17.516 -24.922 18.281 1 65.31 494 HIS B C 1
ATOM 8922 O O . HIS B 1 494 ? -18.141 -24.641 17.25 1 65.31 494 HIS B O 1
ATOM 8928 N N . SER B 1 495 ? -17.203 -26.188 18.672 1 55.25 495 SER B N 1
ATOM 8929 C CA . SER B 1 495 ? -18 -27.359 18.281 1 55.25 495 SER B CA 1
ATOM 8930 C C . SER B 1 495 ? -19.484 -27.016 18.234 1 55.25 495 SER B C 1
ATOM 8932 O O . SER B 1 495 ? -20.266 -27.734 17.609 1 55.25 495 SER B O 1
ATOM 8934 N N . HIS B 1 496 ? -19.906 -26.234 19.125 1 55.75 496 HIS B N 1
ATOM 8935 C CA . HIS B 1 496 ? -21.375 -26.266 19.188 1 55.75 496 HIS B CA 1
ATOM 8936 C C . HIS B 1 496 ? -21.984 -25.328 18.156 1 55.75 496 HIS B C 1
ATOM 8938 O O . HIS B 1 496 ? -21.547 -24.188 18 1 55.75 496 HIS B O 1
ATOM 8944 N N . SER B 1 497 ? -22.625 -25.828 17.172 1 60.53 497 SER B N 1
ATOM 8945 C CA . SER B 1 497 ? -23.422 -25.219 16.125 1 60.53 497 SER B CA 1
ATOM 8946 C C . SER B 1 497 ? -24.359 -24.156 16.703 1 60.53 497 SER B C 1
ATOM 8948 O O . SER B 1 497 ? -24.969 -23.391 15.945 1 60.53 497 SER B O 1
ATOM 8950 N N . SER B 1 498 ? -24.484 -24.188 18.047 1 66.38 498 SER B N 1
ATOM 8951 C CA . SER B 1 498 ? -25.469 -23.297 18.656 1 66.38 498 SER B CA 1
ATOM 8952 C C . SER B 1 498 ? -24.812 -22.094 19.312 1 66.38 498 SER B C 1
ATOM 8954 O O . SER B 1 498 ? -23.625 -22.141 19.656 1 66.38 498 SER B O 1
ATOM 8956 N N . ALA B 1 499 ? -25.578 -21.016 19.328 1 74.81 499 ALA B N 1
ATOM 8957 C CA . ALA B 1 499 ? -25.156 -19.766 19.953 1 74.81 499 ALA B CA 1
ATOM 8958 C C . ALA B 1 499 ? -24.797 -19.984 21.422 1 74.81 499 ALA B C 1
ATOM 8960 O O . ALA B 1 499 ? -25.484 -20.703 22.141 1 74.81 499 ALA B O 1
ATOM 8961 N N . THR B 1 500 ? -23.656 -19.531 21.812 1 81.31 500 THR B N 1
ATOM 8962 C CA . THR B 1 500 ? -23.234 -19.547 23.219 1 81.31 500 THR B CA 1
ATOM 8963 C C . THR B 1 500 ? -23.703 -18.281 23.938 1 81.31 500 THR B C 1
ATOM 8965 O O . THR B 1 500 ? -24.203 -17.359 23.312 1 81.31 500 THR B O 1
ATOM 8968 N N . LEU B 1 501 ? -23.609 -18.312 25.234 1 87.25 501 LEU B N 1
ATOM 8969 C CA . LEU B 1 501 ? -23.922 -17.141 26.047 1 87.25 501 LEU B CA 1
ATOM 8970 C C . LEU B 1 501 ? -23.078 -15.938 25.625 1 87.25 501 LEU B C 1
ATOM 8972 O O . LEU B 1 501 ? -23.562 -14.805 25.609 1 87.25 501 LEU B O 1
ATOM 8976 N N . MET B 1 502 ? -21.906 -16.281 25.234 1 89.81 502 MET B N 1
ATOM 8977 C CA . MET B 1 502 ? -21.016 -15.211 24.797 1 89.81 502 MET B CA 1
ATOM 8978 C C . MET B 1 502 ? -21.484 -14.594 23.484 1 89.81 502 MET B C 1
ATOM 8980 O O . MET B 1 502 ? -21.359 -13.391 23.281 1 89.81 502 MET B O 1
ATOM 8984 N N . ASP B 1 503 ? -22 -15.422 22.641 1 92 503 ASP B N 1
ATOM 8985 C CA . ASP B 1 503 ? -22.547 -14.93 21.375 1 92 503 ASP B CA 1
ATOM 8986 C C . ASP B 1 503 ? -23.703 -13.961 21.625 1 92 503 ASP B C 1
ATOM 8988 O O . ASP B 1 503 ? -23.766 -12.891 21.031 1 92 503 ASP B O 1
ATOM 8992 N N . ILE B 1 504 ? -24.531 -14.367 22.547 1 93.31 504 ILE B N 1
ATOM 8993 C CA . ILE B 1 504 ? -25.734 -13.586 22.844 1 93.31 504 ILE B CA 1
ATOM 8994 C C . ILE B 1 504 ? -25.344 -12.273 23.516 1 93.31 504 ILE B C 1
ATOM 8996 O O . ILE B 1 504 ? -25.812 -11.203 23.125 1 93.31 504 ILE B O 1
ATOM 9000 N N . LEU B 1 505 ? -24.484 -12.344 24.438 1 93.88 505 LEU B N 1
ATOM 9001 C CA . LEU B 1 505 ? -24.078 -11.156 25.172 1 93.88 505 LEU B CA 1
ATOM 9002 C C . LEU B 1 505 ? -23.312 -10.195 24.281 1 93.88 505 LEU B C 1
ATOM 9004 O O . LEU B 1 505 ? -23.594 -8.992 24.266 1 93.88 505 LEU B O 1
ATOM 9008 N N . TYR B 1 506 ? -22.359 -10.773 23.578 1 94.62 506 TYR B N 1
ATOM 9009 C CA . TYR B 1 506 ? -21.547 -9.938 22.688 1 94.62 506 TYR B CA 1
ATOM 9010 C C . TYR B 1 506 ? -22.406 -9.359 21.562 1 94.62 506 TYR B C 1
ATOM 9012 O O . TYR B 1 506 ? -22.312 -8.172 21.266 1 94.62 506 TYR B O 1
ATOM 9020 N N . GLY B 1 507 ? -23.203 -10.164 20.969 1 94.19 507 GLY B N 1
ATOM 9021 C CA . GLY B 1 507 ? -24.062 -9.719 19.875 1 94.19 507 GLY B CA 1
ATOM 9022 C C . GLY B 1 507 ? -25.047 -8.633 20.297 1 94.19 507 GLY B C 1
ATOM 9023 O O . GLY B 1 507 ? -25.359 -7.738 19.5 1 94.19 507 GLY B O 1
ATOM 9024 N N . THR B 1 508 ? -25.469 -8.625 21.531 1 96.06 508 THR B N 1
ATOM 9025 C CA . THR B 1 508 ? -26.516 -7.734 22.016 1 96.06 508 THR B CA 1
ATOM 9026 C C . THR B 1 508 ? -25.922 -6.426 22.516 1 96.06 508 THR B C 1
ATOM 9028 O O . THR B 1 508 ? -26.516 -5.359 22.344 1 96.06 508 THR B O 1
ATOM 9031 N N . THR B 1 509 ? -24.719 -6.488 23.047 1 96.88 509 THR B N 1
ATOM 9032 C CA . THR B 1 509 ? -24.266 -5.332 23.812 1 96.88 509 THR B CA 1
ATOM 9033 C C . THR B 1 509 ? -23.125 -4.617 23.094 1 96.88 509 THR B C 1
ATOM 9035 O O . THR B 1 509 ? -22.812 -3.469 23.406 1 96.88 509 THR B O 1
ATOM 9038 N N . ARG B 1 510 ? -22.484 -5.234 22.141 1 96.44 510 ARG B N 1
ATOM 9039 C CA . ARG B 1 510 ? -21.234 -4.73 21.594 1 96.44 510 ARG B CA 1
ATOM 9040 C C . ARG B 1 510 ? -21.422 -3.35 20.969 1 96.44 510 ARG B C 1
ATOM 9042 O O . ARG B 1 510 ? -20.562 -2.473 21.125 1 96.44 510 ARG B O 1
ATOM 9049 N N . HIS B 1 511 ? -22.547 -3.068 20.297 1 97.69 511 HIS B N 1
ATOM 9050 C CA . HIS B 1 511 ? -22.766 -1.801 19.609 1 97.69 511 HIS B CA 1
ATOM 9051 C C . HIS B 1 511 ? -22.812 -0.639 20.594 1 97.69 511 HIS B C 1
ATOM 9053 O O . HIS B 1 511 ? -22.141 0.374 20.391 1 97.69 511 HIS B O 1
ATOM 9059 N N . VAL B 1 512 ? -23.531 -0.823 21.656 1 98.38 512 VAL B N 1
ATOM 9060 C CA . VAL B 1 512 ? -23.766 0.235 22.641 1 98.38 512 VAL B CA 1
ATOM 9061 C C . VAL B 1 512 ? -22.516 0.401 23.5 1 98.38 512 VAL B C 1
ATOM 9063 O O . VAL B 1 512 ? -22.078 1.523 23.75 1 98.38 512 VAL B O 1
ATOM 9066 N N . LEU B 1 513 ? -21.969 -0.694 23.938 1 98.19 513 LEU B N 1
ATOM 9067 C CA . LEU B 1 513 ? -20.797 -0.626 24.812 1 98.19 513 LEU B CA 1
ATOM 9068 C C . LEU B 1 513 ? -19.609 -0.003 24.094 1 98.19 513 LEU B C 1
ATOM 9070 O O . LEU B 1 513 ? -18.891 0.818 24.672 1 98.19 513 LEU B O 1
ATOM 9074 N N . TRP B 1 514 ? -19.375 -0.42 22.906 1 98.25 514 TRP B N 1
ATOM 9075 C CA . TRP B 1 514 ? -18.312 0.188 22.125 1 98.25 514 TRP B CA 1
ATOM 9076 C C . TRP B 1 514 ? -18.531 1.689 21.969 1 98.25 514 TRP B C 1
ATOM 9078 O O . TRP B 1 514 ? -17.625 2.484 22.188 1 98.25 514 TRP B O 1
ATOM 9088 N N . ALA B 1 515 ? -19.75 2.07 21.594 1 98.62 515 ALA B N 1
ATOM 9089 C CA . ALA B 1 515 ? -20.094 3.48 21.422 1 98.62 515 ALA B CA 1
ATOM 9090 C C . ALA B 1 515 ? -19.844 4.266 22.703 1 98.62 515 ALA B C 1
ATOM 9092 O O . ALA B 1 515 ? -19.359 5.395 22.672 1 98.62 515 ALA B O 1
ATOM 9093 N N . CYS B 1 516 ? -20.172 3.676 23.844 1 98.38 516 CYS B N 1
ATOM 9094 C CA . CYS B 1 516 ? -19.969 4.328 25.125 1 98.38 516 CYS B CA 1
ATOM 9095 C C . CYS B 1 516 ? -18.484 4.551 25.391 1 98.38 516 CYS B C 1
ATOM 9097 O O . CYS B 1 516 ? -18.109 5.594 25.922 1 98.38 516 CYS B O 1
ATOM 9099 N N . SER B 1 517 ? -17.734 3.568 25.078 1 98.31 517 SER B N 1
ATOM 9100 C CA . SER B 1 517 ? -16.297 3.676 25.281 1 98.31 517 SER B CA 1
ATOM 9101 C C . SER B 1 517 ? -15.695 4.793 24.438 1 98.31 517 SER B C 1
ATOM 9103 O O . SER B 1 517 ? -14.898 5.594 24.922 1 98.31 517 SER B O 1
ATOM 9105 N N . VAL B 1 518 ? -16.062 4.875 23.188 1 98 518 VAL B N 1
ATOM 9106 C CA . VAL B 1 518 ? -15.562 5.918 22.297 1 98 518 VAL B CA 1
ATOM 9107 C C . VAL B 1 518 ? -16.094 7.277 22.75 1 98 518 VAL B C 1
ATOM 9109 O O . VAL B 1 518 ? -15.375 8.281 22.672 1 98 518 VAL B O 1
ATOM 9112 N N . ALA B 1 519 ? -17.328 7.293 23.203 1 98.38 519 ALA B N 1
ATOM 9113 C CA . ALA B 1 519 ? -17.922 8.523 23.719 1 98.38 519 ALA B CA 1
ATOM 9114 C C . ALA B 1 519 ? -17.125 9.078 24.891 1 98.38 519 ALA B C 1
ATOM 9116 O O . ALA B 1 519 ? -16.922 10.289 25 1 98.38 519 ALA B O 1
ATOM 9117 N N . TRP B 1 520 ? -16.672 8.195 25.719 1 97.81 520 TRP B N 1
ATOM 9118 C CA . TRP B 1 520 ? -15.852 8.633 26.844 1 97.81 520 TRP B CA 1
ATOM 9119 C C . TRP B 1 520 ? -14.547 9.25 26.359 1 97.81 520 TRP B C 1
ATOM 9121 O O . TRP B 1 520 ? -14.094 10.266 26.891 1 97.81 520 TRP B O 1
ATOM 9131 N N . ILE B 1 521 ? -13.945 8.656 25.406 1 97.56 521 ILE B N 1
ATOM 9132 C CA . ILE B 1 521 ? -12.688 9.164 24.875 1 97.56 521 ILE B CA 1
ATOM 9133 C C . ILE B 1 521 ? -12.883 10.586 24.359 1 97.56 521 ILE B C 1
ATOM 9135 O O . ILE B 1 521 ? -12.094 11.477 24.656 1 97.56 521 ILE B O 1
ATOM 9139 N N . ILE B 1 522 ? -13.945 10.805 23.641 1 97.25 522 ILE B N 1
ATOM 9140 C CA . ILE B 1 522 ? -14.227 12.125 23.094 1 97.25 522 ILE B CA 1
ATOM 9141 C C . ILE B 1 522 ? -14.508 13.109 24.219 1 97.25 522 ILE B C 1
ATOM 9143 O O . ILE B 1 522 ? -13.961 14.219 24.234 1 97.25 522 ILE B O 1
ATOM 9147 N N . PHE B 1 523 ? -15.297 12.641 25.172 1 96.06 523 PHE B N 1
ATOM 9148 C CA . PHE B 1 523 ? -15.648 13.477 26.312 1 96.06 523 PHE B CA 1
ATOM 9149 C C . PHE B 1 523 ? -14.398 13.891 27.094 1 96.06 523 PHE B C 1
ATOM 9151 O O . PHE B 1 523 ? -14.219 15.07 27.391 1 96.06 523 PHE B O 1
ATOM 9158 N N . ALA B 1 524 ? -13.562 12.914 27.359 1 95.25 524 ALA B N 1
ATOM 9159 C CA . ALA B 1 524 ? -12.336 13.18 28.109 1 95.25 524 ALA B CA 1
ATOM 9160 C C . ALA B 1 524 ? -11.422 14.125 27.328 1 95.25 524 ALA B C 1
ATOM 9162 O O . ALA B 1 524 ? -10.773 14.992 27.922 1 95.25 524 ALA B O 1
ATOM 9163 N N . CYS B 1 525 ? -11.359 14.047 26.078 1 93 525 CYS B N 1
ATOM 9164 C CA . CYS B 1 525 ? -10.516 14.906 25.234 1 93 525 CYS B CA 1
ATOM 9165 C C . CYS B 1 525 ? -11.016 16.344 25.25 1 93 525 CYS B C 1
ATOM 9167 O O . CYS B 1 525 ? -10.227 17.281 25.359 1 93 525 CYS B O 1
ATOM 9169 N N . ILE B 1 526 ? -12.281 16.5 25.188 1 91.06 526 ILE B N 1
ATOM 9170 C CA . ILE B 1 526 ? -12.875 17.828 25.062 1 91.06 526 ILE B CA 1
ATOM 9171 C C . ILE B 1 526 ? -12.758 18.578 26.391 1 91.06 526 ILE B C 1
ATOM 9173 O O . ILE B 1 526 ? -12.492 19.781 26.406 1 91.06 526 ILE B O 1
ATOM 9177 N N . ILE B 1 527 ? -12.875 17.812 27.5 1 90.19 527 ILE B N 1
ATOM 9178 C CA . ILE B 1 527 ? -12.898 18.469 28.797 1 90.19 527 ILE B CA 1
ATOM 9179 C C . ILE B 1 527 ? -11.469 18.641 29.312 1 90.19 527 ILE B C 1
ATOM 9181 O O . ILE B 1 527 ? -11.25 19.234 30.359 1 90.19 527 ILE B O 1
ATOM 9185 N N . GLY B 1 528 ? -10.438 18.094 28.594 1 88.94 528 GLY B N 1
ATOM 9186 C CA . GLY B 1 528 ? -9.055 18.391 28.922 1 88.94 528 GLY B CA 1
ATOM 9187 C C . GLY B 1 528 ? -8.344 17.25 29.625 1 88.94 528 GLY B C 1
ATOM 9188 O O . GLY B 1 528 ? -7.25 17.422 30.156 1 88.94 528 GLY B O 1
ATOM 9189 N N . TYR B 1 529 ? -8.922 16.141 29.672 1 92 529 TYR B N 1
ATOM 9190 C CA . TYR B 1 529 ? -8.328 14.992 30.359 1 92 529 TYR B CA 1
ATOM 9191 C C . TYR B 1 529 ? -7.832 13.953 29.359 1 92 529 TYR B C 1
ATOM 9193 O O . TYR B 1 529 ? -7.59 12.797 29.719 1 92 529 TYR B O 1
ATOM 9201 N N . GLY B 1 530 ? -7.719 14.305 28.141 1 91.75 530 GLY B N 1
ATOM 9202 C CA . GLY B 1 530 ? -7.34 13.359 27.109 1 91.75 530 GLY B CA 1
ATOM 9203 C C . GLY B 1 530 ? -5.84 13.141 27.016 1 91.75 530 GLY B C 1
ATOM 9204 O O . GLY B 1 530 ? -5.387 12.102 26.531 1 91.75 530 GLY B O 1
ATOM 9205 N N . GLY B 1 531 ? -4.992 14.078 27.438 1 87.12 531 GLY B N 1
ATOM 9206 C CA . GLY B 1 531 ? -3.545 13.945 27.438 1 87.12 531 GLY B CA 1
ATOM 9207 C C . GLY B 1 531 ? -2.986 13.617 26.062 1 87.12 531 GLY B C 1
ATOM 9208 O O . GLY B 1 531 ? -3.281 14.312 25.078 1 87.12 531 GLY B O 1
ATOM 9209 N N . PRO B 1 532 ? -2.119 12.516 25.984 1 84 532 PRO B N 1
ATOM 9210 C CA . PRO B 1 532 ? -1.504 12.125 24.703 1 84 532 PRO B CA 1
ATOM 9211 C C . PRO B 1 532 ? -2.52 11.609 23.688 1 84 532 PRO B C 1
ATOM 9213 O O . PRO B 1 532 ? -2.307 11.734 22.484 1 84 532 PRO B O 1
ATOM 9216 N N . VAL B 1 533 ? -3.562 11.102 24.203 1 90.88 533 VAL B N 1
ATOM 9217 C CA . VAL B 1 533 ? -4.602 10.594 23.312 1 90.88 533 VAL B CA 1
ATOM 9218 C C . VAL B 1 533 ? -5.223 11.75 22.531 1 90.88 533 VAL B C 1
ATOM 9220 O O . VAL B 1 533 ? -5.43 11.656 21.312 1 90.88 533 VAL B O 1
ATOM 9223 N N . ASN B 1 534 ? -5.473 12.812 23.203 1 91.62 534 ASN B N 1
ATOM 9224 C CA . ASN B 1 534 ? -6.031 13.992 22.547 1 91.62 534 ASN B CA 1
ATOM 9225 C C . ASN B 1 534 ? -5.051 14.586 21.547 1 91.62 534 ASN B C 1
ATOM 9227 O O . ASN B 1 534 ? -5.453 15.023 20.469 1 91.62 534 ASN B O 1
ATOM 9231 N N . THR B 1 535 ? -3.807 14.594 21.984 1 84.69 535 THR B N 1
ATOM 9232 C CA . THR B 1 535 ? -2.789 15.156 21.109 1 84.69 535 THR B CA 1
ATOM 9233 C C . THR B 1 535 ? -2.715 14.375 19.797 1 84.69 535 THR B C 1
ATOM 9235 O O . THR B 1 535 ? -2.617 14.961 18.719 1 84.69 535 THR B O 1
ATOM 9238 N N . LEU B 1 536 ? -2.795 13.156 19.859 1 87 536 LEU B N 1
ATOM 9239 C CA . LEU B 1 536 ? -2.725 12.312 18.672 1 87 536 LEU B CA 1
ATOM 9240 C C . LEU B 1 536 ? -3.994 12.445 17.844 1 87 536 LEU B C 1
ATOM 9242 O O . LEU B 1 536 ? -3.926 12.609 16.625 1 87 536 LEU B O 1
ATOM 9246 N N . LEU B 1 537 ? -5.094 12.391 18.438 1 93.25 537 LEU B N 1
ATOM 9247 C CA . LEU B 1 537 ? -6.375 12.359 17.75 1 93.25 537 LEU B CA 1
ATOM 9248 C C . LEU B 1 537 ? -6.707 13.727 17.172 1 93.25 537 LEU B C 1
ATOM 9250 O O . LEU B 1 537 ? -7.461 13.836 16.188 1 93.25 537 LEU B O 1
ATOM 9254 N N . SER B 1 538 ? -6.141 14.789 17.734 1 91.25 538 SER B N 1
ATOM 9255 C CA . SER B 1 538 ? -6.453 16.156 17.312 1 91.25 538 SER B CA 1
ATOM 9256 C C . SER B 1 538 ? -5.375 16.688 16.375 1 91.25 538 SER B C 1
ATOM 9258 O O . SER B 1 538 ? -5.391 17.875 16.031 1 91.25 538 SER B O 1
ATOM 9260 N N . ALA B 1 539 ? -4.504 15.867 16 1 84.12 539 ALA B N 1
ATOM 9261 C CA . ALA B 1 539 ? -3.406 16.312 15.141 1 84.12 539 ALA B CA 1
ATOM 9262 C C . ALA B 1 539 ? -3.932 16.859 13.82 1 84.12 539 ALA B C 1
ATOM 9264 O O . ALA B 1 539 ? -4.887 16.328 13.25 1 84.12 539 ALA B O 1
ATOM 9265 N N . THR B 1 540 ? -3.305 17.875 13.312 1 82.69 540 THR B N 1
ATOM 9266 C CA . THR B 1 540 ? -3.797 18.609 12.148 1 82.69 540 THR B CA 1
ATOM 9267 C C . THR B 1 540 ? -3.582 17.797 10.875 1 82.69 540 THR B C 1
ATOM 9269 O O . THR B 1 540 ? -4.25 18.047 9.867 1 82.69 540 THR B O 1
ATOM 9272 N N . PHE B 1 541 ? -2.689 16.875 10.898 1 80.56 541 PHE B N 1
ATOM 9273 C CA . PHE B 1 541 ? -2.402 16.141 9.672 1 80.56 541 PHE B CA 1
ATOM 9274 C C . PHE B 1 541 ? -3.562 15.219 9.32 1 80.56 541 PHE B C 1
ATOM 9276 O O . PHE B 1 541 ? -3.648 14.727 8.188 1 80.56 541 PHE B O 1
ATOM 9283 N N . TRP B 1 542 ? -4.52 15.016 10.234 1 89.62 542 TRP B N 1
ATOM 9284 C CA . TRP B 1 542 ? -5.68 14.172 9.969 1 89.62 542 TRP B CA 1
ATOM 9285 C C . TRP B 1 542 ? -6.691 14.891 9.086 1 89.62 542 TRP B C 1
ATOM 9287 O O . TRP B 1 542 ? -7.531 14.258 8.445 1 89.62 542 TRP B O 1
ATOM 9297 N N . GLN B 1 543 ? -6.688 16.172 9.047 1 89.88 543 GLN B N 1
ATOM 9298 C CA . GLN B 1 543 ? -7.777 17 8.547 1 89.88 543 GLN B CA 1
ATOM 9299 C C . GLN B 1 543 ? -8.039 16.719 7.066 1 89.88 543 GLN B C 1
ATOM 9301 O O . GLN B 1 543 ? -9.188 16.531 6.66 1 89.88 543 GLN B O 1
ATOM 9306 N N . PRO B 1 544 ? -7.02 16.656 6.238 1 88 544 PRO B N 1
ATOM 9307 C CA . PRO B 1 544 ? -7.32 16.344 4.84 1 88 544 PRO B CA 1
ATOM 9308 C C . PRO B 1 544 ? -7.934 14.953 4.656 1 88 544 PRO B C 1
ATOM 9310 O O . PRO B 1 544 ? -8.781 14.766 3.785 1 88 544 PRO B O 1
ATOM 9313 N N . PHE B 1 545 ? -7.566 14.031 5.449 1 93.38 545 PHE B N 1
ATOM 9314 C CA . PHE B 1 545 ? -8.086 12.672 5.336 1 93.38 545 PHE B CA 1
ATOM 9315 C C . PHE B 1 545 ? -9.531 12.609 5.828 1 93.38 545 PHE B C 1
ATOM 9317 O O . PHE B 1 545 ? -10.328 11.805 5.328 1 93.38 545 PHE B O 1
ATOM 9324 N N . VAL B 1 546 ? -9.789 13.43 6.781 1 94.5 546 VAL B N 1
ATOM 9325 C CA . VAL B 1 546 ? -11.164 13.492 7.277 1 94.5 546 VAL B CA 1
ATOM 9326 C C . VAL B 1 546 ? -12.086 13.992 6.168 1 94.5 546 VAL B C 1
ATOM 9328 O O . VAL B 1 546 ? -13.188 13.469 5.992 1 94.5 546 VAL B O 1
ATOM 9331 N N . LYS B 1 547 ? -11.578 14.93 5.406 1 94.44 547 LYS B N 1
ATOM 9332 C CA . LYS B 1 547 ? -12.367 15.484 4.309 1 94.44 547 LYS B CA 1
ATOM 9333 C C . LYS B 1 547 ? -12.562 14.453 3.199 1 94.44 547 LYS B C 1
ATOM 9335 O O . LYS B 1 547 ? -13.484 14.578 2.387 1 94.44 547 LYS B O 1
ATOM 9340 N N . LEU B 1 548 ? -11.734 13.445 3.225 1 96.88 548 LEU B N 1
ATOM 9341 C CA . LEU B 1 548 ? -11.844 12.383 2.227 1 96.88 548 LEU B CA 1
ATOM 9342 C C . LEU B 1 548 ? -12.625 11.195 2.773 1 96.88 548 LEU B C 1
ATOM 9344 O O . LEU B 1 548 ? -12.891 10.234 2.051 1 96.88 548 LEU B O 1
ATOM 9348 N N . SER B 1 549 ? -13.055 11.289 3.986 1 96.19 549 SER B N 1
ATOM 9349 C CA . SER B 1 549 ? -13.57 10.125 4.695 1 96.19 549 SER B CA 1
ATOM 9350 C C . SER B 1 549 ? -14.812 9.57 4.004 1 96.19 549 SER B C 1
ATOM 9352 O O . SER B 1 549 ? -14.961 8.352 3.865 1 96.19 549 SER B O 1
ATOM 9354 N N . TYR B 1 550 ? -15.758 10.422 3.547 1 96.56 550 TYR B N 1
ATOM 9355 C CA . TYR B 1 550 ? -16.984 9.969 2.912 1 96.56 550 TYR B CA 1
ATOM 9356 C C . TYR B 1 550 ? -16.688 9.273 1.589 1 96.56 550 TYR B C 1
ATOM 9358 O O . TYR B 1 550 ? -17.203 8.188 1.323 1 96.56 550 TYR B O 1
ATOM 9366 N N . CYS B 1 551 ? -15.844 9.859 0.781 1 98.19 551 CYS B N 1
ATOM 9367 C CA . CYS B 1 551 ? -15.492 9.25 -0.497 1 98.19 551 CYS B CA 1
ATOM 9368 C C . CYS B 1 551 ? -14.664 7.992 -0.292 1 98.19 551 CYS B C 1
ATOM 9370 O O . CYS B 1 551 ? -14.781 7.035 -1.058 1 98.19 551 CYS B O 1
ATOM 9372 N N . LEU B 1 552 ? -13.805 7.973 0.717 1 97.88 552 LEU B N 1
ATOM 9373 C CA . LEU B 1 552 ? -13.07 6.762 1.064 1 97.88 552 LEU B CA 1
ATOM 9374 C C . LEU B 1 552 ? -14.023 5.633 1.435 1 97.88 552 LEU B C 1
ATOM 9376 O O . LEU B 1 552 ? -13.836 4.492 1.007 1 97.88 552 LEU B O 1
ATOM 9380 N N . TYR B 1 553 ? -14.984 5.973 2.215 1 97.19 553 TYR B N 1
ATOM 9381 C CA . TYR B 1 553 ? -15.984 4.988 2.611 1 97.19 553 TYR B CA 1
ATOM 9382 C C . TYR B 1 553 ? -16.719 4.43 1.394 1 97.19 553 TYR B C 1
ATOM 9384 O O . TYR B 1 553 ? -16.875 3.215 1.264 1 97.19 553 TYR B O 1
ATOM 9392 N N . LEU B 1 554 ? -17.047 5.273 0.475 1 97.75 554 LEU B N 1
ATOM 9393 C CA . LEU B 1 554 ? -17.844 4.867 -0.68 1 97.75 554 LEU B CA 1
ATOM 9394 C C . LEU B 1 554 ? -17 4.043 -1.652 1 97.75 554 LEU B C 1
ATOM 9396 O O . LEU B 1 554 ? -17.469 3.023 -2.166 1 97.75 554 LEU B O 1
ATOM 9400 N N . LEU B 1 555 ? -15.797 4.422 -1.844 1 97.88 555 LEU B N 1
ATOM 9401 C CA . LEU B 1 555 ? -15.039 3.891 -2.971 1 97.88 555 LEU B CA 1
ATOM 9402 C C . LEU B 1 555 ? -14.188 2.697 -2.539 1 97.88 555 LEU B C 1
ATOM 9404 O O . LEU B 1 555 ? -13.742 1.915 -3.381 1 97.88 555 LEU B O 1
ATOM 9408 N N . HIS B 1 556 ? -13.914 2.504 -1.271 1 97.69 556 HIS B N 1
ATOM 9409 C CA . HIS B 1 556 ? -12.906 1.534 -0.854 1 97.69 556 HIS B CA 1
ATOM 9410 C C . HIS B 1 556 ? -13.328 0.114 -1.223 1 97.69 556 HIS B C 1
ATOM 9412 O O . HIS B 1 556 ? -12.523 -0.651 -1.764 1 97.69 556 HIS B O 1
ATOM 9418 N N . LEU B 1 557 ? -14.57 -0.222 -0.979 1 96.44 557 LEU B N 1
ATOM 9419 C CA . LEU B 1 557 ? -14.969 -1.613 -1.17 1 96.44 557 LEU B CA 1
ATOM 9420 C C . LEU B 1 557 ? -15.055 -1.956 -2.654 1 96.44 557 LEU B C 1
ATOM 9422 O O . LEU B 1 557 ? -14.508 -2.973 -3.09 1 96.44 557 LEU B O 1
ATOM 9426 N N . PRO B 1 558 ? -15.734 -1.107 -3.498 1 95.69 558 PRO B N 1
ATOM 9427 C CA . PRO B 1 558 ? -15.711 -1.401 -4.934 1 95.69 558 PRO B CA 1
ATOM 9428 C C . PRO B 1 558 ? -14.297 -1.504 -5.492 1 95.69 558 PRO B C 1
ATOM 9430 O O . PRO B 1 558 ? -14.031 -2.322 -6.379 1 95.69 558 PRO B O 1
ATOM 9433 N N . LEU B 1 559 ? -13.391 -0.679 -5.016 1 96.56 559 LEU B N 1
ATOM 9434 C CA . LEU B 1 559 ? -12 -0.75 -5.457 1 96.56 559 LEU B CA 1
ATOM 9435 C C . LEU B 1 559 ? -11.367 -2.078 -5.051 1 96.56 559 LEU B C 1
ATOM 9437 O O . LEU B 1 559 ? -10.672 -2.705 -5.848 1 96.56 559 LEU B O 1
ATOM 9441 N N . GLN B 1 560 ? -11.602 -2.492 -3.816 1 96.75 560 GLN B N 1
ATOM 9442 C CA . GLN B 1 560 ? -11.031 -3.74 -3.326 1 96.75 560 GLN B CA 1
ATOM 9443 C C . GLN B 1 560 ? -11.586 -4.938 -4.09 1 96.75 560 GLN B C 1
ATOM 9445 O O . GLN B 1 560 ? -10.852 -5.879 -4.406 1 96.75 560 GLN B O 1
ATOM 9450 N N . ILE B 1 561 ? -12.875 -4.906 -4.434 1 94.81 561 ILE B N 1
ATOM 9451 C CA . ILE B 1 561 ? -13.5 -5.965 -5.223 1 94.81 561 ILE B CA 1
ATOM 9452 C C . ILE B 1 561 ? -12.93 -5.957 -6.641 1 94.81 561 ILE B C 1
ATOM 9454 O O . ILE B 1 561 ? -12.656 -7.016 -7.215 1 94.81 561 ILE B O 1
ATOM 9458 N N . PHE B 1 562 ? -12.742 -4.762 -7.215 1 95.06 562 PHE B N 1
ATOM 9459 C CA . PHE B 1 562 ? -12.148 -4.59 -8.539 1 95.06 562 PHE B CA 1
ATOM 9460 C C . PHE B 1 562 ? -10.766 -5.227 -8.602 1 95.06 562 PHE B C 1
ATOM 9462 O O . PHE B 1 562 ? -10.469 -5.984 -9.523 1 95.06 562 PHE B O 1
ATOM 9469 N N . LEU B 1 563 ? -9.93 -4.977 -7.566 1 95.94 563 LEU B N 1
ATOM 9470 C CA . LEU B 1 563 ? -8.562 -5.5 -7.535 1 95.94 563 LEU B CA 1
ATOM 9471 C C . LEU B 1 563 ? -8.57 -7.012 -7.34 1 95.94 563 LEU B C 1
ATOM 9473 O O . LEU B 1 563 ? -7.773 -7.723 -7.957 1 95.94 563 LEU B O 1
ATOM 9477 N N . THR B 1 564 ? -9.453 -7.52 -6.504 1 93.88 564 THR B N 1
ATOM 9478 C CA . THR B 1 564 ? -9.547 -8.953 -6.25 1 93.88 564 THR B CA 1
ATOM 9479 C C . THR B 1 564 ? -10.086 -9.688 -7.477 1 93.88 564 THR B C 1
ATOM 9481 O O . THR B 1 564 ? -9.609 -10.773 -7.82 1 93.88 564 THR B O 1
ATOM 9484 N N . GLY B 1 565 ? -11.078 -9.055 -8.156 1 92.56 565 GLY B N 1
ATOM 9485 C CA . GLY B 1 565 ? -11.703 -9.664 -9.312 1 92.56 565 GLY B CA 1
ATOM 9486 C C . GLY B 1 565 ? -10.789 -9.734 -10.516 1 92.56 565 GLY B C 1
ATOM 9487 O O . GLY B 1 565 ? -10.984 -10.562 -11.406 1 92.56 565 GLY B O 1
ATOM 9488 N N . ARG B 1 566 ? -9.758 -8.961 -10.531 1 94 566 ARG B N 1
ATOM 9489 C CA . ARG B 1 566 ? -8.859 -8.883 -11.68 1 94 566 ARG B CA 1
ATOM 9490 C C . ARG B 1 566 ? -7.66 -9.805 -11.508 1 94 566 ARG B C 1
ATOM 9492 O O . ARG B 1 566 ? -6.812 -9.906 -12.398 1 94 566 ARG B O 1
ATOM 9499 N N . GLN B 1 567 ? -7.602 -10.5 -10.461 1 93.19 567 GLN B N 1
ATOM 9500 C CA . GLN B 1 567 ? -6.457 -11.367 -10.195 1 93.19 567 GLN B CA 1
ATOM 9501 C C . GLN B 1 567 ? -6.352 -12.477 -11.234 1 93.19 567 GLN B C 1
ATOM 9503 O O . GLN B 1 567 ? -7.367 -13.039 -11.656 1 93.19 567 GLN B O 1
ATOM 9508 N N . ARG B 1 568 ? -5.105 -12.766 -11.672 1 96.25 568 ARG B N 1
ATOM 9509 C CA . ARG B 1 568 ? -4.859 -13.789 -12.68 1 96.25 568 ARG B CA 1
ATOM 9510 C C . ARG B 1 568 ? -4.305 -15.062 -12.047 1 96.25 568 ARG B C 1
ATOM 9512 O O . ARG B 1 568 ? -4.34 -16.125 -12.656 1 96.25 568 ARG B O 1
ATOM 9519 N N . THR B 1 569 ? -3.781 -14.945 -10.836 1 95.38 569 THR B N 1
ATOM 9520 C CA . THR B 1 569 ? -3.141 -16.078 -10.188 1 95.38 569 THR B CA 1
ATOM 9521 C C . THR B 1 569 ? -3.713 -16.312 -8.789 1 95.38 569 THR B C 1
ATOM 9523 O O . THR B 1 569 ? -4.324 -15.398 -8.211 1 95.38 569 THR B O 1
ATOM 9526 N N . VAL B 1 570 ? -3.545 -17.594 -8.32 1 95.56 570 VAL B N 1
ATOM 9527 C CA . VAL B 1 570 ? -3.939 -17.922 -6.953 1 95.56 570 VAL B CA 1
ATOM 9528 C C . VAL B 1 570 ? -2.984 -17.266 -5.961 1 95.56 570 VAL B C 1
ATOM 9530 O O . VAL B 1 570 ? -1.794 -17.109 -6.246 1 95.56 570 VAL B O 1
ATOM 9533 N N . ARG B 1 571 ? -3.475 -16.906 -4.863 1 93.94 571 ARG B N 1
ATOM 9534 C CA . ARG B 1 571 ? -2.66 -16.141 -3.934 1 93.94 571 ARG B CA 1
ATOM 9535 C C . ARG B 1 571 ? -2.24 -16.984 -2.738 1 93.94 571 ARG B C 1
ATOM 9537 O O . ARG B 1 571 ? -2.811 -18.047 -2.494 1 93.94 571 ARG B O 1
ATOM 9544 N N . HIS B 1 572 ? -1.166 -16.531 -2.062 1 96.69 572 HIS B N 1
ATOM 9545 C CA . HIS B 1 572 ? -0.713 -17.047 -0.774 1 96.69 572 HIS B CA 1
ATOM 9546 C C . HIS B 1 572 ? -1.119 -16.109 0.364 1 96.69 572 HIS B C 1
ATOM 9548 O O . HIS B 1 572 ? -1.046 -14.883 0.226 1 96.69 572 HIS B O 1
ATOM 9554 N N . PHE B 1 573 ? -1.588 -16.734 1.468 1 96.56 573 PHE B N 1
ATOM 9555 C CA . PHE B 1 573 ? -2.01 -15.891 2.58 1 96.56 573 PHE B CA 1
ATOM 9556 C C . PHE B 1 573 ? -0.966 -15.898 3.691 1 96.56 573 PHE B C 1
ATOM 9558 O O . PHE B 1 573 ? -0.48 -16.953 4.086 1 96.56 573 PHE B O 1
ATOM 9565 N N . SER B 1 574 ? -0.584 -14.859 4.109 1 96.69 574 SER B N 1
ATOM 9566 C CA . SER B 1 574 ? 0.129 -14.539 5.34 1 96.69 574 SER B CA 1
ATOM 9567 C C . SER B 1 574 ? -0.23 -13.141 5.836 1 96.69 574 SER B C 1
ATOM 9569 O O . SER B 1 574 ? -0.718 -12.312 5.07 1 96.69 574 SER B O 1
ATOM 9571 N N . ASP B 1 575 ? -0.115 -12.898 7.09 1 96.62 575 ASP B N 1
ATOM 9572 C CA . ASP B 1 575 ? -0.435 -11.578 7.629 1 96.62 575 ASP B CA 1
ATOM 9573 C C . ASP B 1 575 ? 0.397 -10.492 6.945 1 96.62 575 ASP B C 1
ATOM 9575 O O . ASP B 1 575 ? -0.108 -9.406 6.66 1 96.62 575 ASP B O 1
ATOM 9579 N N . LEU B 1 576 ? 1.61 -10.766 6.707 1 96.19 576 LEU B N 1
ATOM 9580 C CA . LEU B 1 576 ? 2.479 -9.781 6.07 1 96.19 576 LEU B CA 1
ATOM 9581 C C . LEU B 1 576 ? 1.977 -9.438 4.672 1 96.19 576 LEU B C 1
ATOM 9583 O O . LEU B 1 576 ? 1.922 -8.266 4.301 1 96.19 576 LEU B O 1
ATOM 9587 N N . GLU B 1 577 ? 1.645 -10.477 3.887 1 96.38 577 GLU B N 1
ATOM 9588 C CA . GLU B 1 577 ? 1.14 -10.242 2.537 1 96.38 577 GLU B CA 1
ATOM 9589 C C . GLU B 1 577 ? -0.192 -9.492 2.568 1 96.38 577 GLU B C 1
ATOM 9591 O O . GLU B 1 577 ? -0.445 -8.633 1.723 1 96.38 577 GLU B O 1
ATOM 9596 N N . ALA B 1 578 ? -1.02 -9.906 3.539 1 97.06 578 ALA B N 1
ATOM 9597 C CA . ALA B 1 578 ? -2.318 -9.25 3.668 1 97.06 578 ALA B CA 1
ATOM 9598 C C . ALA B 1 578 ? -2.156 -7.77 4.012 1 97.06 578 ALA B C 1
ATOM 9600 O O . ALA B 1 578 ? -2.828 -6.914 3.432 1 97.06 578 ALA B O 1
ATOM 9601 N N . ILE B 1 579 ? -1.303 -7.453 4.922 1 97.38 579 ILE B N 1
ATOM 9602 C CA . ILE B 1 579 ? -1.062 -6.074 5.34 1 97.38 579 ILE B CA 1
ATOM 9603 C C . ILE B 1 579 ? -0.43 -5.289 4.191 1 97.38 579 ILE B C 1
ATOM 9605 O O . ILE B 1 579 ? -0.761 -4.121 3.973 1 97.38 579 ILE B O 1
ATOM 9609 N N . HIS B 1 580 ? 0.54 -5.906 3.488 1 97.5 580 HIS B N 1
ATOM 9610 C CA . HIS B 1 580 ? 1.132 -5.309 2.297 1 97.5 580 HIS B CA 1
ATOM 9611 C C . HIS B 1 580 ? 0.061 -4.926 1.282 1 97.5 580 HIS B C 1
ATOM 9613 O O . HIS B 1 580 ? 0.065 -3.807 0.762 1 97.5 580 HIS B O 1
ATOM 9619 N N . SER B 1 581 ? -0.882 -5.824 0.979 1 97.38 581 SER B N 1
ATOM 9620 C CA . SER B 1 581 ? -1.969 -5.574 0.038 1 97.38 581 SER B CA 1
ATOM 9621 C C . SER B 1 581 ? -2.895 -4.473 0.542 1 97.38 581 SER B C 1
ATOM 9623 O O . SER B 1 581 ? -3.324 -3.615 -0.233 1 97.38 581 SER B O 1
ATOM 9625 N N . PHE B 1 582 ? -3.152 -4.531 1.849 1 97.69 582 PHE B N 1
ATOM 9626 C CA . PHE B 1 582 ? -4.016 -3.539 2.48 1 97.69 582 PHE B CA 1
ATOM 9627 C C . PHE B 1 582 ? -3.486 -2.131 2.24 1 97.69 582 PHE B C 1
ATOM 9629 O O . PHE B 1 582 ? -4.238 -1.24 1.837 1 97.69 582 PHE B O 1
ATOM 9636 N N . TRP B 1 583 ? -2.246 -1.932 2.438 1 97.81 583 TRP B N 1
ATOM 9637 C CA . TRP B 1 583 ? -1.687 -0.591 2.301 1 97.81 583 TRP B CA 1
ATOM 9638 C C . TRP B 1 583 ? -1.684 -0.148 0.842 1 97.81 583 TRP B C 1
ATOM 9640 O O . TRP B 1 583 ? -1.842 1.039 0.547 1 97.81 583 TRP B O 1
ATOM 9650 N N . GLY B 1 584 ? -1.471 -1.051 -0.076 1 98.12 584 GLY B N 1
ATOM 9651 C CA . GLY B 1 584 ? -1.638 -0.714 -1.481 1 98.12 584 GLY B CA 1
ATOM 9652 C C . GLY B 1 584 ? -3.043 -0.255 -1.821 1 98.12 584 GLY B C 1
ATOM 9653 O O . GLY B 1 584 ? -3.223 0.698 -2.582 1 98.12 584 GLY B O 1
ATOM 9654 N N . GLU B 1 585 ? -4.031 -0.905 -1.205 1 98.31 585 GLU B N 1
ATOM 9655 C CA . GLU B 1 585 ? -5.434 -0.561 -1.428 1 98.31 585 GLU B CA 1
ATOM 9656 C C . GLU B 1 585 ? -5.766 0.807 -0.839 1 98.31 585 GLU B C 1
ATOM 9658 O O . GLU B 1 585 ? -6.5 1.589 -1.447 1 98.31 585 GLU B O 1
ATOM 9663 N N . VAL B 1 586 ? -5.234 1.016 0.343 1 97.75 586 VAL B N 1
ATOM 9664 C CA . VAL B 1 586 ? -5.496 2.289 1.008 1 97.75 586 VAL B CA 1
ATOM 9665 C C . VAL B 1 586 ? -4.961 3.436 0.154 1 97.75 586 VAL B C 1
ATOM 9667 O O . VAL B 1 586 ? -5.648 4.441 -0.049 1 97.75 586 VAL B O 1
ATOM 9670 N N . ALA B 1 587 ? -3.781 3.271 -0.365 1 96.94 587 ALA B N 1
ATOM 9671 C CA . ALA B 1 587 ? -3.178 4.324 -1.176 1 96.94 587 ALA B CA 1
ATOM 9672 C C . ALA B 1 587 ? -4.004 4.59 -2.432 1 96.94 587 ALA B C 1
ATOM 9674 O O . ALA B 1 587 ? -4.273 5.746 -2.771 1 96.94 587 ALA B O 1
ATOM 9675 N N . LEU B 1 588 ? -4.402 3.562 -3.094 1 97.69 588 LEU B N 1
ATOM 9676 C CA . LEU B 1 588 ? -5.199 3.719 -4.305 1 97.69 588 LEU B CA 1
ATOM 9677 C C . LEU B 1 588 ? -6.574 4.297 -3.98 1 97.69 588 LEU B C 1
ATOM 9679 O O . LEU B 1 588 ? -7.113 5.098 -4.75 1 97.69 588 LEU B O 1
ATOM 9683 N N . ALA B 1 589 ? -7.102 3.875 -2.844 1 98.31 589 ALA B N 1
ATOM 9684 C CA . ALA B 1 589 ? -8.391 4.402 -2.418 1 98.31 589 ALA B CA 1
ATOM 9685 C C . ALA B 1 589 ? -8.305 5.898 -2.123 1 98.31 589 ALA B C 1
ATOM 9687 O O . ALA B 1 589 ? -9.219 6.656 -2.457 1 98.31 589 ALA B O 1
ATOM 9688 N N . VAL B 1 590 ? -7.254 6.289 -1.484 1 97.31 590 VAL B N 1
ATOM 9689 C CA . VAL B 1 590 ? -7.055 7.703 -1.187 1 97.31 590 VAL B CA 1
ATOM 9690 C C . VAL B 1 590 ? -6.953 8.5 -2.488 1 97.31 590 VAL B C 1
ATOM 9692 O O . VAL B 1 590 ? -7.598 9.539 -2.639 1 97.31 590 VAL B O 1
ATOM 9695 N N . LEU B 1 591 ? -6.219 8 -3.449 1 95.69 591 LEU B N 1
ATOM 9696 C CA . LEU B 1 591 ? -6.062 8.688 -4.727 1 95.69 591 LEU B CA 1
ATOM 9697 C C . LEU B 1 591 ? -7.402 8.805 -5.449 1 95.69 591 LEU B C 1
ATOM 9699 O O . LEU B 1 591 ? -7.75 9.875 -5.949 1 95.69 591 LEU B O 1
ATOM 9703 N N . LEU B 1 592 ? -8.125 7.738 -5.469 1 97.44 592 LEU B N 1
ATOM 9704 C CA . LEU B 1 592 ? -9.438 7.754 -6.105 1 97.44 592 LEU B CA 1
ATOM 9705 C C . LEU B 1 592 ? -10.383 8.695 -5.371 1 97.44 592 LEU B C 1
ATOM 9707 O O . LEU B 1 592 ? -11.203 9.367 -6 1 97.44 592 LEU B O 1
ATOM 9711 N N . SER B 1 593 ? -10.289 8.688 -4.059 1 98.25 593 SER B N 1
ATOM 9712 C CA . SER B 1 593 ? -11.164 9.531 -3.256 1 98.25 593 SER B CA 1
ATOM 9713 C C . SER B 1 593 ? -10.867 11.008 -3.479 1 98.25 593 SER B C 1
ATOM 9715 O O . SER B 1 593 ? -11.773 11.844 -3.424 1 98.25 593 SER B O 1
ATOM 9717 N N . ILE B 1 594 ? -9.633 11.367 -3.715 1 96.5 594 ILE B N 1
ATOM 9718 C CA . ILE B 1 594 ? -9.289 12.75 -4.047 1 96.5 594 ILE B CA 1
ATOM 9719 C C . ILE B 1 594 ? -10.016 13.164 -5.32 1 96.5 594 ILE B C 1
ATOM 9721 O O . ILE B 1 594 ? -10.672 14.211 -5.352 1 96.5 594 ILE B O 1
ATOM 9725 N N . GLY B 1 595 ? -9.938 12.336 -6.34 1 96.81 595 GLY B N 1
ATOM 9726 C CA . GLY B 1 595 ? -10.633 12.633 -7.582 1 96.81 595 GLY B CA 1
ATOM 9727 C C . GLY B 1 595 ? -12.141 12.742 -7.414 1 96.81 595 GLY B C 1
ATOM 9728 O O . GLY B 1 595 ? -12.758 13.695 -7.902 1 96.81 595 GLY B O 1
ATOM 9729 N N . TRP B 1 596 ? -12.711 11.836 -6.688 1 98.06 596 TRP B N 1
ATOM 9730 C CA . TRP B 1 596 ? -14.156 11.797 -6.488 1 98.06 596 TRP B CA 1
ATOM 9731 C C . TRP B 1 596 ? -14.625 12.992 -5.664 1 98.06 596 TRP B C 1
ATOM 9733 O O . TRP B 1 596 ? -15.703 13.531 -5.906 1 98.06 596 TRP B O 1
ATOM 9743 N N . THR B 1 597 ? -13.828 13.375 -4.664 1 97.62 597 THR B N 1
ATOM 9744 C CA . THR B 1 597 ? -14.156 14.516 -3.816 1 97.62 597 THR B CA 1
ATOM 9745 C C . THR B 1 597 ? -14.117 15.812 -4.621 1 97.62 597 THR B C 1
ATOM 9747 O O . THR B 1 597 ? -15 16.672 -4.477 1 97.62 597 THR B O 1
ATOM 9750 N N . LEU B 1 598 ? -13.172 15.93 -5.516 1 96.25 598 LEU B N 1
ATOM 9751 C CA . LEU B 1 598 ? -13 17.141 -6.305 1 96.25 598 LEU B CA 1
ATOM 9752 C C . LEU B 1 598 ? -14.062 17.234 -7.391 1 96.25 598 LEU B C 1
ATOM 9754 O O . LEU B 1 598 ? -14.484 18.344 -7.762 1 96.25 598 LEU B O 1
ATOM 9758 N N . LEU B 1 599 ? -14.531 16.125 -7.871 1 96.19 599 LEU B N 1
ATOM 9759 C CA . LEU B 1 599 ? -15.453 16.125 -9 1 96.19 599 LEU B CA 1
ATOM 9760 C C . LEU B 1 599 ? -16.891 16.172 -8.531 1 96.19 599 LEU B C 1
ATOM 9762 O O . LEU B 1 599 ? -17.766 16.719 -9.219 1 96.19 599 LEU B O 1
ATOM 9766 N N . PHE B 1 600 ? -17.156 15.594 -7.352 1 96.69 600 PHE B N 1
ATOM 9767 C CA . PHE B 1 600 ? -18.562 15.414 -6.992 1 96.69 600 PHE B CA 1
ATOM 9768 C C . PHE B 1 600 ? -18.844 16 -5.617 1 96.69 600 PHE B C 1
ATOM 9770 O O . PHE B 1 600 ? -19.766 16.812 -5.457 1 96.69 600 PHE B O 1
ATOM 9777 N N . GLU B 1 601 ? -18.094 15.688 -4.629 1 96.88 601 GLU B N 1
ATOM 9778 C CA . GLU B 1 601 ? -18.453 16.047 -3.258 1 96.88 601 GLU B CA 1
ATOM 9779 C C . GLU B 1 601 ? -18.359 17.547 -3.033 1 96.88 601 GLU B C 1
ATOM 9781 O O . GLU B 1 601 ? -19.312 18.172 -2.584 1 96.88 601 GLU B O 1
ATOM 9786 N N . LEU B 1 602 ? -17.234 18.156 -3.33 1 95.44 602 LEU B N 1
ATOM 9787 C CA . LEU B 1 602 ? -17.016 19.562 -3.033 1 95.44 602 LEU B CA 1
ATOM 9788 C C . LEU B 1 602 ? -17.875 20.453 -3.924 1 95.44 602 LEU B C 1
ATOM 9790 O O . LEU B 1 602 ? -18.469 21.422 -3.449 1 95.44 602 LEU B O 1
ATOM 9794 N N . PRO B 1 603 ? -17.953 20.188 -5.23 1 94.69 603 PRO B N 1
ATOM 9795 C CA . PRO B 1 603 ? -18.828 21.047 -6.059 1 94.69 603 PRO B CA 1
ATOM 9796 C C . PRO B 1 603 ? -20.266 21.062 -5.562 1 94.69 603 PRO B C 1
ATOM 9798 O O . PRO B 1 603 ? -20.875 22.141 -5.492 1 94.69 603 PRO B O 1
ATOM 9801 N N . PHE B 1 604 ? -20.781 19.969 -5.227 1 92.94 604 PHE B N 1
ATOM 9802 C CA . PHE B 1 604 ? -22.172 19.922 -4.789 1 92.94 604 PHE B CA 1
ATOM 9803 C C . PHE B 1 604 ? -22.328 20.516 -3.395 1 92.94 604 PHE B C 1
ATOM 9805 O O . PHE B 1 604 ? -23.375 21.062 -3.059 1 92.94 604 PHE B O 1
ATOM 9812 N N . LEU B 1 605 ? -21.344 20.328 -2.566 1 92.31 605 LEU B N 1
ATOM 9813 C CA . LEU B 1 605 ? -21.344 21 -1.274 1 92.31 605 LEU B CA 1
ATOM 9814 C C . LEU B 1 605 ? -21.359 22.516 -1.453 1 92.31 605 LEU B C 1
ATOM 9816 O O . LEU B 1 605 ? -22.094 23.219 -0.753 1 92.31 605 LEU B O 1
ATOM 9820 N N . ASN B 1 606 ? -20.562 22.969 -2.383 1 91.25 606 ASN B N 1
ATOM 9821 C CA . ASN B 1 606 ? -20.5 24.406 -2.666 1 91.25 606 ASN B CA 1
ATOM 9822 C C . ASN B 1 606 ? -21.812 24.922 -3.24 1 91.25 606 ASN B C 1
ATOM 9824 O O . ASN B 1 606 ? -22.234 26.031 -2.93 1 91.25 606 ASN B O 1
ATOM 9828 N N . LEU B 1 607 ? -22.391 24.188 -4.074 1 89.88 607 LEU B N 1
ATOM 9829 C CA . LEU B 1 607 ? -23.688 24.547 -4.637 1 89.88 607 LEU B CA 1
ATOM 9830 C C . LEU B 1 607 ? -24.75 24.641 -3.549 1 89.88 607 LEU B C 1
ATOM 9832 O O . LEU B 1 607 ? -25.594 25.547 -3.566 1 89.88 607 LEU B O 1
ATOM 9836 N N . ASP B 1 608 ? -24.719 23.672 -2.66 1 90 608 ASP B N 1
ATOM 9837 C CA . ASP B 1 608 ? -25.656 23.672 -1.543 1 90 608 ASP B CA 1
ATOM 9838 C C . ASP B 1 608 ? -25.453 24.906 -0.662 1 90 608 ASP B C 1
ATOM 9840 O O . ASP B 1 608 ? -26.438 25.5 -0.202 1 90 608 ASP B O 1
ATOM 9844 N N . GLU B 1 609 ? -24.25 25.234 -0.401 1 87.88 609 GLU B N 1
ATOM 9845 C CA . GLU B 1 609 ? -23.953 26.422 0.4 1 87.88 609 GLU B CA 1
ATOM 9846 C C . GLU B 1 609 ? -24.438 27.688 -0.294 1 87.88 609 GLU B C 1
ATOM 9848 O O . GLU B 1 609 ? -24.922 28.609 0.36 1 87.88 609 GLU B O 1
ATOM 9853 N N . TRP B 1 610 ? -24.234 27.672 -1.549 1 85.94 610 TRP B N 1
ATOM 9854 C CA . TRP B 1 610 ? -24.703 28.797 -2.334 1 85.94 610 TRP B CA 1
ATOM 9855 C C . TRP B 1 610 ? -26.219 28.922 -2.273 1 85.94 610 TRP B C 1
ATOM 9857 O O . TRP B 1 610 ? -26.766 30.016 -2.119 1 85.94 610 TRP B O 1
ATOM 9867 N N . LEU B 1 611 ? -26.859 27.844 -2.363 1 84.19 611 LEU B N 1
ATOM 9868 C CA . LEU B 1 611 ? -28.312 27.828 -2.299 1 84.19 611 LEU B CA 1
ATOM 9869 C C . LEU B 1 611 ? -28.812 28.266 -0.926 1 84.19 611 LEU B C 1
ATOM 9871 O O . LEU B 1 611 ? -29.828 28.953 -0.821 1 84.19 611 LEU B O 1
ATOM 9875 N N . ARG B 1 612 ? -28.109 27.891 0.093 1 84.94 612 ARG B N 1
ATOM 9876 C CA . ARG B 1 612 ? -28.469 28.281 1.452 1 84.94 612 ARG B CA 1
ATOM 9877 C C . ARG B 1 612 ? -28.344 29.797 1.633 1 84.94 612 ARG B C 1
ATOM 9879 O O . ARG B 1 612 ? -29.188 30.422 2.279 1 84.94 612 ARG B O 1
ATOM 9886 N N . LYS B 1 613 ? -27.344 30.328 1.049 1 83.44 613 LYS B N 1
ATOM 9887 C CA . LYS B 1 613 ? -27.141 31.766 1.144 1 83.44 613 LYS B CA 1
ATOM 9888 C C . LYS B 1 613 ? -28.219 32.531 0.376 1 83.44 613 LYS B C 1
ATOM 9890 O O . LYS B 1 613 ? -28.656 33.594 0.813 1 83.44 613 LYS B O 1
ATOM 9895 N N . LEU B 1 614 ? -28.641 31.969 -0.652 1 81.75 614 LEU B N 1
ATOM 9896 C CA . LEU B 1 614 ? -29.688 32.594 -1.447 1 81.75 614 LEU B CA 1
ATOM 9897 C C . LEU B 1 614 ? -31.016 32.594 -0.694 1 81.75 614 LEU B C 1
ATOM 9899 O O . LEU B 1 614 ? -31.75 33.594 -0.706 1 81.75 614 LEU B O 1
ATOM 9903 N N . VAL B 1 615 ? -31.281 31.484 -0.076 1 79.12 615 VAL B N 1
ATOM 9904 C CA . VAL B 1 615 ? -32.531 31.359 0.652 1 79.12 615 VAL B CA 1
ATOM 9905 C C . VAL B 1 615 ? -32.531 32.281 1.875 1 79.12 615 VAL B C 1
ATOM 9907 O O . VAL B 1 615 ? -33.531 32.906 2.184 1 79.12 615 VAL B O 1
ATOM 9910 N N . ARG B 1 616 ? -31.438 32.312 2.561 1 78.75 616 ARG B N 1
ATOM 9911 C CA . ARG B 1 616 ? -31.297 33.188 3.721 1 78.75 616 ARG B CA 1
ATOM 9912 C C . ARG B 1 616 ? -31.438 34.656 3.322 1 78.75 616 ARG B C 1
ATOM 9914 O O . ARG B 1 616 ? -32.062 35.438 4.039 1 78.75 616 ARG B O 1
ATOM 9921 N N . ALA B 1 617 ? -30.953 35.094 2.295 1 77.88 617 ALA B N 1
ATOM 9922 C CA . ALA B 1 617 ? -31.047 36.469 1.803 1 77.88 617 ALA B CA 1
ATOM 9923 C C . ALA B 1 617 ? -32.469 36.844 1.433 1 77.88 617 ALA B C 1
ATOM 9925 O O . ALA B 1 617 ? -32.938 37.938 1.717 1 77.88 617 ALA B O 1
ATOM 9926 N N . LYS B 1 618 ? -33.156 35.969 0.982 1 74.81 618 LYS B N 1
ATOM 9927 C CA . LYS B 1 618 ? -34.531 36.219 0.59 1 74.81 618 LYS B CA 1
ATOM 9928 C C . LYS B 1 618 ? -35.438 36.344 1.814 1 74.81 618 LYS B C 1
ATOM 9930 O O . LYS B 1 618 ? -36.375 37.156 1.835 1 74.81 618 LYS B O 1
ATOM 9935 N N . THR B 1 619 ? -35.094 35.438 2.711 1 73.81 619 THR B N 1
ATOM 9936 C CA . THR B 1 619 ? -35.906 35.5 3.932 1 73.81 619 THR B CA 1
ATOM 9937 C C . THR B 1 619 ? -35.656 36.812 4.68 1 73.81 619 THR B C 1
ATOM 9939 O O . THR B 1 619 ? -36.625 37.406 5.207 1 73.81 619 THR B O 1
ATOM 9942 N N . ASN B 1 620 ? -34.469 37.25 4.645 1 72.44 620 ASN B N 1
ATOM 9943 C CA . ASN B 1 620 ? -34.156 38.531 5.285 1 72.44 620 ASN B CA 1
ATOM 9944 C C . ASN B 1 620 ? -34.781 39.688 4.531 1 72.44 620 ASN B C 1
ATOM 9946 O O . ASN B 1 620 ? -35.25 40.656 5.148 1 72.44 620 ASN B O 1
ATOM 9950 N N . GLU B 1 621 ? -34.844 39.656 3.285 1 72.75 621 GLU B N 1
ATOM 9951 C CA . GLU B 1 621 ? -35.469 40.688 2.477 1 72.75 621 GLU B CA 1
ATOM 9952 C C . GLU B 1 621 ? -36.969 40.719 2.697 1 72.75 621 GLU B C 1
ATOM 9954 O O . GLU B 1 621 ? -37.562 41.812 2.758 1 72.75 621 GLU B O 1
ATOM 9959 N N . SER B 1 622 ? -37.562 39.594 2.842 1 71.94 622 SER B N 1
ATOM 9960 C CA . SER B 1 622 ? -39 39.531 3.076 1 71.94 622 SER B CA 1
ATOM 9961 C C . SER B 1 622 ? -39.344 40.094 4.453 1 71.94 622 SER B C 1
ATOM 9963 O O . SER B 1 622 ? -40.375 40.75 4.613 1 71.94 622 SER B O 1
ATOM 9965 N N . LEU B 1 623 ? -38.469 39.844 5.367 1 68.5 623 LEU B N 1
ATOM 9966 C CA . LEU B 1 623 ? -38.688 40.344 6.719 1 68.5 623 LEU B CA 1
ATOM 9967 C C . LEU B 1 623 ? -38.531 41.844 6.77 1 68.5 623 LEU B C 1
ATOM 9969 O O . LEU B 1 623 ? -39.25 42.531 7.496 1 68.5 623 LEU B O 1
ATOM 9973 N N . ASN B 1 624 ? -37.625 42.312 6.016 1 67.25 624 ASN B N 1
ATOM 9974 C CA . ASN B 1 624 ? -37.438 43.75 5.961 1 67.25 624 ASN B CA 1
ATOM 9975 C C . ASN B 1 624 ? -38.594 44.438 5.266 1 67.25 624 ASN B C 1
ATOM 9977 O O . ASN B 1 624 ? -38.969 45.562 5.645 1 67.25 624 ASN B O 1
ATOM 9981 N N . VAL B 1 625 ? -39.219 43.938 4.332 1 72.69 625 VAL B N 1
ATOM 9982 C CA . VAL B 1 625 ? -40.344 44.531 3.617 1 72.69 625 VAL B CA 1
ATOM 9983 C C . VAL B 1 625 ? -41.594 44.531 4.52 1 72.69 625 VAL B C 1
ATOM 9985 O O . VAL B 1 625 ? -42.344 45.5 4.559 1 72.69 625 VAL B O 1
ATOM 9988 N N . VAL B 1 626 ? -41.719 43.562 5.172 1 67.94 626 VAL B N 1
ATOM 9989 C CA . VAL B 1 626 ? -42.875 43.469 6.059 1 67.94 626 VAL B CA 1
ATOM 9990 C C . VAL B 1 626 ? -42.688 44.469 7.207 1 67.94 626 VAL B C 1
ATOM 9992 O O . VAL B 1 626 ? -43.656 45.094 7.645 1 67.94 626 VAL B O 1
ATOM 9995 N N . GLY B 1 627 ? -41.531 44.531 7.621 1 60.94 627 GLY B N 1
ATOM 9996 C CA . GLY B 1 627 ? -41.281 45.531 8.664 1 60.94 627 GLY B CA 1
ATOM 9997 C C . GLY B 1 627 ? -41.531 46.938 8.211 1 60.94 627 GLY B C 1
ATOM 9998 O O . GLY B 1 627 ? -42.062 47.75 8.984 1 60.94 627 GLY B O 1
ATOM 9999 N N . GLU B 1 628 ? -41.344 47.219 7 1 68.88 628 GLU B N 1
ATOM 10000 C CA . GLU B 1 628 ? -41.594 48.562 6.469 1 68.88 628 GLU B CA 1
ATOM 10001 C C . GLU B 1 628 ? -43.062 48.812 6.266 1 68.88 628 GLU B C 1
ATOM 10003 O O . GLU B 1 628 ? -43.562 49.938 6.449 1 68.88 628 GLU B O 1
ATOM 10008 N N . GLU B 1 629 ? -43.75 47.875 5.887 1 61.53 629 GLU B N 1
ATOM 10009 C CA . GLU B 1 629 ? -45.156 48.062 5.668 1 61.53 629 GLU B CA 1
ATOM 10010 C C . GLU B 1 629 ? -45.906 48.219 6.988 1 61.53 629 GLU B C 1
ATOM 10012 O O . GLU B 1 629 ? -46.969 48.844 7.031 1 61.53 629 GLU B O 1
ATOM 10017 N N . ARG B 1 630 ? -45.375 47.812 7.98 1 58.22 630 ARG B N 1
ATOM 10018 C CA . ARG B 1 630 ? -46 47.969 9.289 1 58.22 630 ARG B CA 1
ATOM 10019 C C . ARG B 1 630 ? -45.594 49.281 9.938 1 58.22 630 ARG B C 1
ATOM 10021 O O . ARG B 1 630 ? -46.156 49.656 10.969 1 58.22 630 ARG B O 1
ATOM 10028 N N . ARG B 1 631 ? -44.719 49.969 9.258 1 44.94 631 ARG B N 1
ATOM 10029 C CA . ARG B 1 631 ? -44.469 51.344 9.688 1 44.94 631 ARG B CA 1
ATOM 10030 C C . ARG B 1 631 ? -45.312 52.344 8.891 1 44.94 631 ARG B C 1
ATOM 10032 O O . ARG B 1 631 ? -45.438 52.219 7.668 1 44.94 631 ARG B O 1
#

Radius of gyration: 34.33 Å; Cα contacts (8 Å, |Δi|>4): 1920; chains: 2; bounding box: 93×101×84 Å

=== Feature glossary ===
Key to the feature types in this record:

pLDDT. pLDDT is the predicted lDDT-Cα score: AlphaFold's confidence that the local environment of each residue (all inter-atomic distances within 15 Å) is correctly placed. It is a per-residue number between 0 and 100, with higher meaning more reliable.

Radius of gyration, Cα contacts, bounding box. The geometric summary reports three shape descriptors. Rg (radius of gyration) measures how spread out the Cα atoms are about their centre of mass; compact globular proteins have small Rg, elongated or unfolded ones large. Cα contacts (<8 Å, |i−j|>4) count long-range residue pairs in spatial proximity — high for tightly packed folds, near zero for rods or random coil. The bounding-box extents give the protein's footprint along x, y, z in Å.

Backbone torsions (φ/ψ). Backbone dihedral angles. Every residue except chain termini has a φ (preceding-C → N → Cα → C) and a ψ (N → Cα → C → next-N). They are reported in degrees following the IUPAC sign convention. Secondary structure is essentially a statement about which (φ, ψ) basin each residue occupies.

Contact-map, Ramachandran, and PAE plots. Plot images: a contact map (which residues are close in 3D, as an N×N binary image), a Ramachandran scatter (backbone torsion angles, revealing secondary-structure composition at a glance), and — for AlphaFold structures — a PAE heatmap (pairwise prediction confidence).

Predicted aligned error. Predicted Aligned Error (PAE) is an AlphaFold confidence matrix: entry (i, j) is the expected error in the position of residue j, in ångströms, when the prediction is superimposed on the true structure at residue i. Low PAE within a block of residues means that block is internally rigid and well-predicted; high PAE between two blocks means their relative placement is uncertain even if each block individually is confident.

Secondary structure (3-state, P-SEA). Three-state secondary structure (P-SEA) collapses the eight DSSP classes into helix (a), strand (b), and coil (c). P-SEA assigns these from Cα geometry alone — distances and angles — without requiring backbone oxygens, so it works on any Cα trace.

Solvent-accessible surface area. Solvent-accessible surface area (SASA) is the area in Å² traced out by the centre of a 1.4 Å probe sphere (a water molecule) rolled over the protein's van der Waals surface (Shrake–Rupley / Lee–Richards construction). Buried residues have near-zero SASA; fully exposed residues can exceed 200 Å². The total SASA scales roughly with the number of surface residues.

Foldseek 3Di. The Foldseek 3Di string encodes local tertiary geometry as a 20-letter alphabet — one character per residue — derived from the relative positions of nearby Cα atoms. Unlike the amino-acid sequence, 3Di is a direct function of the 3D structure, so two proteins with the same fold have similar 3Di strings even at low sequence identity.

B-factor. For experimental (PDB) structures, the B-factor (temperature factor) quantifies the positional spread of each atom in the crystal — a combination of thermal vibration and static disorder — in units of Å². High B-factors mark flexible loops or poorly resolved regions; low B-factors mark the rigid, well-ordered core.

mmCIF coordinates. The mmCIF block holds the 3D Cartesian coordinates of each backbone atom (N, Cα, C, O) in ångströms. mmCIF is the PDB's canonical archive format — a tagged-loop text representation of the atomic model.

InterPro / GO / CATH / organism. Functional annotations link the protein to curated databases. InterPro entries identify conserved domains and families by matching the sequence against member-database signatures (Pfam, PROSITE, CDD, …). Gene Ontology (GO) terms describe molecular function, biological process, and cellular component in a controlled vocabulary. CATH places the structure in a hierarchical fold classification (Class/Architecture/Topology/Homologous-superfamily). The organism is the source species.

Rendered structure images. Structure images are PyMOL renders from six orthogonal camera directions. Cartoon representation draws helices as coils and strands as arrows; sticks shows the backbone as bonds; surface shows the solvent-excluded envelope. Rainbow coloring maps sequence position to hue (blue→red, N→C); chain coloring assigns a distinct color per polypeptide.

Sequence. This is the polypeptide sequence — one letter per residue, N-terminus first. Length ranges from a few dozen residues for small domains to over a thousand for large multi-domain proteins.

Secondary structure (8-state, DSSP). The SS8 string is DSSP's per-residue secondary-structure call. α-helix (H) means an i→i+4 H-bond ladder; β-strand (E) means the residue participates in a β-sheet; 3₁₀ (G) and π (I) are tighter and wider helices; T/S are turns/bends; '-' is loop.

Nearest PDB structures. Structural nearest neighbors (via Foldseek easy-search vs the PDB). Reported per hit: target PDB id, E-value, and alignment TM-score. A TM-score above ~0.5 is the conventional threshold for 'same fold'.